Protein 7P07 (pdb70)

B-factor: mean 61.39, std 17.22, range [20.0, 149.67]

Nearest PDB structures (foldseek):
  7p07-assembly1_A  TM=1.000E+00  e=0.000E+00  Blastobotrys adeninivorans
  3wy2-assembly2_B  TM=8.893E-01  e=1.110E-54  Halomonas sp. H11
  3wy3-assembly1_A  TM=8.701E-01  e=4.976E-55  Halomonas sp. H11
  7voh-assembly2_B  TM=9.057E-01  e=7.526E-54  Qipengyuania seohaensis
  6lgd-assembly1_A  TM=8.605E-01  e=8.056E-51  Bombyx mori

Solvent-accessible surface area: 44231 Å² total; per-residue (Å²): 128,180,99,97,31,53,51,6,40,18,1,7,0,0,2,0,5,2,5,0,0,39,4,60,94,30,80,0,47,0,2,0,50,0,0,29,76,45,0,96,20,0,79,54,0,33,1,39,0,0,3,0,1,3,0,4,88,8,61,46,48,10,31,0,20,0,1,14,35,4,80,28,8,20,113,56,6,16,86,67,90,21,0,59,114,0,8,101,50,0,71,100,68,52,2,70,0,0,0,1,2,1,0,0,7,0,0,26,87,9,97,27,0,94,61,0,82,66,45,125,109,40,100,49,22,83,23,2,14,29,60,86,20,114,146,46,170,139,55,89,108,65,32,17,12,15,0,33,3,68,12,39,44,29,0,8,60,51,10,130,152,10,111,29,11,7,1,8,0,27,8,107,31,0,0,0,0,15,5,87,16,106,115,0,4,90,18,0,5,149,22,2,0,51,33,0,5,94,96,38,6,10,0,0,4,0,5,20,0,7,8,1,2,10,26,123,79,23,31,85,5,13,90,38,27,77,74,67,147,42,5,11,0,15,24,26,0,54,35,12,94,25,0,30,82,0,0,82,45,0,18,172,85,1,10,25,127,67,71,4,0,4,0,0,24,1,19,3,82,21,38,110,48,2,35,64,0,6,8,61,76,71,95,4,7,14,0,9,10,18,112,39,19,22,55,20,5,17,85,110,37,30,47,54,50,75,140,50,67,22,42,55,2,3,25,9,4,56,12,21,3,62,4,3,56,101,39,73,5,12,5,10,17,32,6,7,22,2,38,20,1,2,2,5,16,21,15,25,26,48,82,63,72,129,4,25,44,60,0,5,15,0,4,0,0,0,0,0,0,1,0,0,0,2,5,2,1,2,0,7,0,4,2,1,6,7,0,38,104,136,5,58,30,127,49,1,88,8,27,27,0,77,54,40,34,57,37,18,80,116,118,51,174,87,62,87,97,23,25,138,135,1,46,135,13,2,33,66,12,2,33,1,0,1,7,1,0,0,0,11,48,66,56,166,45,0,17,0,6,143,21,136,20,52,2,49,12,1,61,46,46,79,66,3,3,10,58,55,25,53,247,64,99,91,3,3,0,25,34,2,35,124,3,12,119,30,6,97,140,38,77,47,0,0,0,73,0,38,1,69,16,53,35,126,123,37,87,101,0,0,0,0,16,0,30,16,183,95,37,82,18,0,0,0,0,0,0,29,38,60,146,65,20,129,16,66,25,102,142,56,9,104,158,40,92,47,59,29,6,5,38,28,64,127,106,34,117,110,44,23,0,48,34,2,0,0,0,0,10,52,24,157,217,114,115,23,37,46,6,43,46,2,7,0,0,3,0,5,3,3,0,0,40,5,67,98,32,74,0,50,0,1,0,52,0,0,32,77,50,0,93,20,0,87,55,0,16,1,50,1,1,4,0,1,2,0,4,105,9,65,41,43,11,34,0,21,0,1,12,45,3,48,26,12,23,146,51,4,13,53,7,26,39,0,45,73,0,8,42,8,0,61,33,45,58,2,56,0,0,0,1,3,1,0,1,6,0,0,23,90,11,101,23,0,90,75,0,79,56,45,116,109,34,98,57,20,85,26,1,9,27,63,86,18,117,145,55,169,130,57,92,115,63,35,14,11,31,0,29,2,69,11,35,43,34,0,8,57,46,10,114,143,9,96,24,13,7,1,9,0,24,9,112,42,1,0,0,0,17,4,72,24,101,116,0,6,87,16,0,7,90,22,2,0,48,16,0,2,55,38,20,7,12,0,0,4,0,5,22,0,7,7,1,1,7,19,134,125,22,55,95,4,65,140,59,19,118,79,69,196,52,2,12,0,18,105,56,0,54,49,9,90,34,0,28,76,0,0,72,36,1,22,141,89,2,9,69,136,57,80,4,0,3,0,0,24,1,20,6,102,37,49,143,109,2,34,65,0,5,12,68,89,80,122,6,6,18,0,9,9,19,104,45,21,22,48,17,12,16,112,113,35,31,49,70,70,82,133,55,82,29,44,60,4,1,67,5,4,47,67,22,3,92,4,2,46,98,37,68,6,12,5,11,19,29,6,7,22,3,40,20,1,1,2,5,12,20,17,28,23,45,86,60,70,116,6,12,43,69,0,6,16,0,4,0,0,1,1,0,0,1,1,0,1,2,5,1,1,1,0,8,0,6,3,1,7,5,0,51,74,135,7,57,29,128,46,2,102,8,38,30,1,76,58,37,33,74,53,26,70,140,114,48,172,89,54,95,105,25,26,150,159,4,35,117,12,2,12,71,12,3,33,2,1,1,7,0,0,0,0,14,43,72,56,127,40,0,20,0,6,120,24,135,19,52,2,64,10,1,58,52,45,80,97,5,2,9,54,59,24,48,227,65,96,90,2,3,0,31,22,2,32,92,0,4,117,29,6,114,152,34,77,54,0,0,1,78,0,38,1,76,34,52,47,94,129,41,85,84,2,0,1,0,17,0,30,19,174,94,54,108,24,0,0,0,0,0,0,38,28,92,145,63,22,128,18,77,16,98,122,36,4,85,145,40,88,52,63,12,5,4,38,29,71,122,110,30,116,115,41,21,1,47,36,3,0,0,0,0,13,42,6,126,177

Foldseek 3Di:
DDADCCLQLLFEEEEAEQQFEFQPAFPQGHALVRCLVCLVVVVLLRGQEYEYEAFADAPCLQYRLAHQFLQFGHPSNHGSVSVLVSCVSCVVSNHAYAYAQRAQWHFCNRVLNVQLLVECPRPSVLQFDKAAWDADPVGDTDHPEQAAALLGDHQWDASPVHRITFGHNHDPRTTGTAVVDVVNLVVSLVRNAVSVVVSPHAYYAYEPLFQNAAEPSNYYADCPPPPDRHAHRCVRRGNHPCSLVSLQVSQVSGVVVHNHAYEYEAADQADVRRCCAFAPVNRGHAEYDHCQLVCQQADSRVLGGHDGFQLSNLVSLQRFLQCFPVGNGFYEDEQDDLQWFQNCLAQFPDPDLVRLLLSLLLVLLVQQQRAGHYYHYQQSLQRQHFADPPDDLVLLPRSSSVSQLVCQCVVVVPPVVSNVNSVVSCRHIGSSRSRAHHQAEQPDLNNSRPYHHPGHHRVCSNSGHNVNQPPDCSGSSVSSSVSSVVSSVPVLFRHRFRKAWDPSPDRQKTWIKGAGPVGWIKIKIWGSAQAKDFDACCVVAVDKDWDAKSVGPVPDDHRIAHGGIMTMITGD/DFPCVCQLLFEEEEDQQQFEFQDPFPQGGALVRVLVCLVVVVLLVGAEYEYEQFACAPCLQYRLQHQFLQFGNPSNHGSVSVLVSCVSQVVVNHAYAYAFRQQWHFCNHPLNVQLLVECPGPSVLQFAWAAFDADPVRDTDHPAQAAALLGDHQWDARPNHRTTTGHNHDPRTTGTAVVDVVNLVVSLPRRAPVVVVSPHQEYAYEPLFQSAAEPPNYYADPPPPPDRHDHRCVRRGNHPCSLVSQQVSLVSGVVVHNHAYEYEAADPAPVRRCCQFAPVNSGHQEYDHCQLLPQQHDSRNLGGHDGQQLSNQVSLQRFLQCFPVGNGFYEDEQDDLFWFQRCLAQFDDPDLVRLLLSLLLVLLVQQQRAGHYYHYQQSLQRQHFQDPPPDQVLQPRSSSCSQLVVQCVVVVNPVVSSVNSVVSCRHIGSSRSSQHAQAAQDDSNNRRPYHHPGHHRPCSNSTHNVVQVPPCSGSSVSSSVSSVVSVVPVQFRHRFRKDWPPSPPRQKTWIKTAGPVRWIKIKIWGSAQAKAFDACVVPAVDKDWDDKSVGPVPDDHGIAGHGIMTMITGHD

Secondary structure (DSSP, 8-state):
-----HHHHHPEEEEE-HHHH--SSSSSS--HHHHHTTHHHHHHHT-SEEEE---EE---SSTTSS-SEEEEE-TTT--HHHHHHHHHHHHHTT-EEEEEE--SB--TTSHHHHHHTT-TTSTTGGGB-EE--EE-TTS-EE-SS-BB-TTSSBSEEEEGGGTEEEE-SS-TTSPBB-TT-HHHHHHHIIIIIIHHHTTT--EEEETTTT-SS--TT-PPPP-SSTT-SSB--HHHHTT-TTHHHHHHHHHHHTGGGSS-EEEEE---SSHHHHHHHH-GGG-S-SEEE-STGGGSSEEGGGTEE----HHHHHHHHHHHHTTBTTBS---EE-S--TTS--HHHHHS--SSHHHHHHHHHHHHHHHHTSSSEEEEETTGGGT--PPPTTS-GGG---HHHHHHHHHHHHHTTS-HHHHHHHHHHHHHH-GGGGTS----SSSGGGGS-SS--SSPPPTTTTTS-HHHHHT-TTSHHHHHHHHHHHHHHTHHHHTSPEEEEESTT-SSEEEEEEE-SSS-EEEEEEE-SSS-EE--GGGT-SSEEEEEETT-GGG--TTEE-TT-EEEEEE-/----HHHHSPEEEEE-GGGS--SSSSSS--HHHHHTTHHHHHHTT-SEEEE---EE---TTTTSS-SEEEEE-GGG--HHHHHHHHHHHHHTT-EEEEEE--SB--TTSHHHHHHHH-TTSTTGGGB-EE--EE-TTS-EE-SS-BBPTTSSBSEEEETTTTEEEE-SS-TTSPBB-TT-HHHHHHHIIIIIIHHHTTT--EEEETTTT-S---TT-PPPP--STT-SSB--HHHHTT-TTHHHHHHHHHHHTGGGSS-EEEEE---SSHHHHHHHH-GGG-S-SEEE-STTTTTTEETTTTEE----HHHHHHHHHHHHTTTTTSS---EE-S--TTS--HHHHHS--SSHHHHHHHHHHHHHHHHTSSSEEEEETTGGGT--PPPTTS-GGG---HHHHHHHHHHHHTTTT-HHHHHHHHHHHHHH-GGGGTS----SSSGGGGS-SS--SSPPPTTTTTS-HHHHHT-TTSHHHHHHHHHHHHHHTHHHHTSPEEEEESTT-SSEEEEEEE-SSS-EEEEEEE-SSS-EE--GGGT-SEEEEEEETT-TTT--TTEE-TT-EEEEEEE-

Structure (mmCIF, N/CA/C/O backbone):
data_7P07
#
_entry.id   7P07
#
_cell.length_a   66.880
_cell.length_b   77.730
_cell.length_c   121.110
_cell.angle_alpha   90.000
_cell.angle_beta   92.900
_cell.angle_gamma   90.000
#
_symmetry.space_group_name_H-M   'P 1 21 1'
#
loop_
_entity.id
_entity.type
_entity.pdbx_description
1 polymer BaAG2
2 non-polymer alpha-D-glucopyranose
3 non-polymer 1-methylpyrrolidin-2-one
4 non-polymer 'CALCIUM ION'
5 water water
#
loop_
_atom_site.group_PDB
_atom_site.id
_atom_site.type_symbol
_atom_site.label_atom_id
_atom_site.label_alt_id
_atom_site.label_comp_id
_atom_site.label_asym_id
_atom_site.label_entity_id
_atom_site.label_seq_id
_atom_site.pdbx_PDB_ins_code
_atom_site.Cartn_x
_atom_site.Cartn_y
_atom_site.Cartn_z
_atom_site.occupancy
_atom_site.B_iso_or_equiv
_atom_site.auth_seq_id
_atom_site.auth_comp_id
_atom_site.auth_asym_id
_atom_site.auth_atom_id
_atom_site.pdbx_PDB_model_num
ATOM 1 N N . GLN A 1 10 ? 4.15700 2.94300 -22.41800 1.000 73.86676 10 GLN A N 1
ATOM 2 C CA . GLN A 1 10 ? 3.05200 2.98000 -21.42900 1.000 73.64126 10 GLN A CA 1
ATOM 3 C C . GLN A 1 10 ? 3.44800 2.23600 -20.14700 1.000 70.76272 10 GLN A C 1
ATOM 4 O O . GLN A 1 10 ? 3.34000 1.00700 -20.14400 1.000 72.45476 10 GLN A O 1
ATOM 11 N N . GLU A 1 11 ? 3.91600 2.94200 -19.11200 1.000 63.48818 11 GLU A N 1
ATOM 12 C CA . GLU A 1 11 ? 4.21200 2.36300 -17.77800 1.000 60.40855 11 GLU A CA 1
ATOM 13 C C . GLU A 1 11 ? 2.98500 2.67500 -16.93800 1.000 54.29880 11 GLU A C 1
ATOM 14 O O . GLU A 1 11 ? 2.58000 3.80700 -16.97400 1.000 54.47484 11 GLU A O 1
ATOM 26 N N . ARG A 1 12 ? 2.41100 1.72300 -16.22100 1.000 49.49082 12 ARG A N 1
ATOM 27 C CA . ARG A 1 12 ? 1.13000 1.97500 -15.52500 1.000 49.11028 12 ARG A CA 1
ATOM 28 C C . ARG A 1 12 ? 1.16200 1.62100 -14.04600 1.000 47.89354 12 ARG A C 1
ATOM 29 O O . ARG A 1 12 ? 2.08700 0.97800 -13.61300 1.000 46.12238 12 ARG A O 1
ATOM 50 N N . ASN A 1 13 ? 0.13900 2.06900 -13.33400 1.000 49.66552 13 ASN A N 1
ATOM 51 C CA . ASN A 1 13 ? -0.14000 1.71700 -11.93200 1.000 50.79403 13 ASN A CA 1
ATOM 52 C C . ASN A 1 13 ? -1.03000 0.48300 -12.04200 1.000 49.92101 13 ASN A C 1
ATOM 53 O O . ASN A 1 13 ? -2.17000 0.64600 -12.43600 1.000 47.71688 13 ASN A O 1
ATOM 64 N N . THR A 1 14 ? -0.49500 -0.71200 -11.83600 1.000 50.78827 14 THR A N 1
ATOM 65 C CA . THR A 1 14 ? -1.29100 -1.95600 -11.95300 1.000 48.38239 14 THR A CA 1
ATOM 66 C C . THR A 1 14 ? -1.56300 -2.62000 -10.60800 1.000 45.06626 14 THR A C 1
ATOM 67 O O . THR A 1 14 ? -2.56800 -3.30300 -10.52400 1.000 45.11642 14 THR A O 1
ATOM 78 N N . ALA A 1 15 ? -0.74200 -2.38700 -9.59500 1.000 39.61502 15 ALA A N 1
ATOM 79 C CA . ALA A 1 15 ? -0.86100 -3.02400 -8.27500 1.000 38.11410 15 ALA A CA 1
ATOM 80 C C . ALA A 1 15 ? -2.24700 -2.82400 -7.69600 1.000 39.00339 15 ALA A C 1
ATOM 81 O O . ALA A 1 15 ? -2.71000 -3.70000 -7.03500 1.000 37.47972 15 ALA A O 1
ATOM 88 N N . TRP A 1 16 ? -2.87100 -1.67800 -7.90400 1.000 44.28241 16 TRP A N 1
ATOM 89 C CA . TRP A 1 16 ? -4.19300 -1.41500 -7.29200 1.000 45.72086 16 TRP A CA 1
ATOM 90 C C . TRP A 1 16 ? -5.23900 -2.39300 -7.82400 1.000 43.45185 16 TRP A C 1
ATOM 91 O O . TRP A 1 16 ? -6.09100 -2.75400 -7.05500 1.000 42.58417 16 TRP A O 1
ATOM 112 N N . TRP A 1 17 ? -5.20800 -2.79300 -9.09100 1.000 42.44406 17 TRP A N 1
ATOM 113 C CA . TRP A 1 17 ? -6.22700 -3.74800 -9.60000 1.000 41.17871 17 TRP A CA 1
ATOM 114 C C . TRP A 1 17 ? -5.75400 -5.18200 -9.35400 1.000 39.22499 17 TRP A C 1
ATOM 115 O O . TRP A 1 17 ? -6.56900 -5.99500 -9.05200 1.000 39.18613 17 TRP A O 1
ATOM 136 N N . ARG A 1 18 ? -4.46000 -5.42400 -9.40200 1.000 39.06492 18 ARG A N 1
ATOM 137 C CA . ARG A 1 18 ? -3.88400 -6.75900 -9.16900 1.000 39.12302 18 ARG A CA 1
ATOM 138 C C . ARG A 1 18 ? -4.18700 -7.21300 -7.74500 1.000 38.44562 18 ARG A C 1
ATOM 139 O O . ARG A 1 18 ? -4.70100 -8.30700 -7.59000 1.000 38.99853 18 ARG A O 1
ATOM 160 N N . GLU A 1 19 ? -3.97800 -6.35600 -6.75700 1.000 37.75691 19 GLU A N 1
ATOM 161 C CA . GLU A 1 19 ? -4.12500 -6.71800 -5.33100 1.000 38.63365 19 GLU A CA 1
ATOM 162 C C . GLU A 1 19 ? -5.49700 -6.39400 -4.78900 1.000 36.84833 19 GLU A C 1
ATOM 163 O O . GLU A 1 19 ? -5.77700 -6.79300 -3.68200 1.000 36.56115 19 GLU A O 1
ATOM 175 N N . GLY A 1 20 ? -6.28000 -5.59300 -5.48900 1.000 38.68246 20 GLY A N 1
ATOM 176 C CA . GLY A 1 20 ? -7.57500 -5.12500 -4.98400 1.000 38.92108 20 GLY A CA 1
ATOM 177 C C . GLY A 1 20 ? -8.64500 -6.19700 -4.88300 1.000 37.22967 20 GLY A C 1
ATOM 178 O O . GLY A 1 20 ? -8.60800 -7.11800 -5.64900 1.000 36.95840 20 GLY A O 1
ATOM 182 N N . THR A 1 21 ? -9.58400 -6.03200 -3.96000 1.000 38.46650 21 THR A N 1
ATOM 183 C CA . THR A 1 21 ? -10.75500 -6.89700 -3.75500 1.000 39.60298 21 THR A CA 1
ATOM 184 C C . THR A 1 21 ? -11.96000 -6.20500 -4.39900 1.000 40.25990 21 THR A C 1
ATOM 185 O O . THR A 1 21 ? -12.27600 -5.10300 -3.94800 1.000 39.82390 21 THR A O 1
ATOM 196 N N . VAL A 1 22 ? -12.60400 -6.79900 -5.40100 1.000 37.99154 22 VAL A N 1
ATOM 197 C CA . VAL A 1 22 ? -13.77000 -6.19300 -6.09800 1.000 38.63182 22 VAL A CA 1
ATOM 198 C C . VAL A 1 22 ? -15.06400 -6.63000 -5.41700 1.000 37.67566 22 VAL A C 1
ATOM 199 O O . VAL A 1 22 ? -15.17100 -7.77200 -5.11900 1.000 37.65687 22 VAL A O 1
ATOM 212 N N . TYR A 1 23 ? -15.99800 -5.73500 -5.16600 1.000 39.29926 23 TYR A N 1
ATOM 213 C CA . TYR A 1 23 ? -17.32100 -6.06700 -4.61200 1.000 39.54486 23 TYR A CA 1
ATOM 214 C C . TYR A 1 23 ? -18.34500 -5.73900 -5.70600 1.000 39.79601 23 TYR A C 1
ATOM 215 O O . TYR A 1 23 ? -18.39000 -4.58500 -6.11100 1.000 39.54757 23 TYR A O 1
ATOM 233 N N . GLN A 1 24 ? -19.10200 -6.71300 -6.21400 1.000 41.57149 24 GLN A N 1
ATOM 234 C CA . GLN A 1 24 ? -20.05300 -6.44500 -7.31400 1.000 41.95331 24 GLN A CA 1
ATOM 235 C C . GLN A 1 24 ? -21.39800 -6.03700 -6.72200 1.000 42.24502 24 GLN A C 1
ATOM 236 O O . GLN A 1 24 ? -21.87900 -6.75200 -5.86600 1.000 42.70402 24 GLN A O 1
ATOM 250 N N . VAL A 1 25 ? -21.95400 -4.90300 -7.13300 1.000 42.09118 25 VAL A N 1
ATOM 251 C CA . VAL A 1 25 ? -23.26400 -4.41700 -6.64800 1.000 42.61129 25 VAL A CA 1
ATOM 252 C C . VAL A 1 25 ? -24.26400 -4.62600 -7.78000 1.000 43.76205 25 VAL A C 1
ATOM 253 O O . VAL A 1 25 ? -23.93400 -4.34300 -8.90000 1.000 43.03357 25 VAL A O 1
ATOM 266 N N . TYR A 1 26 ? -25.45000 -5.09800 -7.46800 1.000 46.13939 26 TYR A N 1
ATOM 267 C CA . TYR A 1 26 ? -26.54500 -5.35300 -8.41500 1.000 46.50536 26 TYR A CA 1
ATOM 268 C C . TYR A 1 26 ? -27.56100 -4.25900 -8.10100 1.000 47.95862 26 TYR A C 1
ATOM 269 O O . TYR A 1 26 ? -28.29000 -4.45200 -7.14400 1.000 48.68680 26 TYR A O 1
ATOM 287 N N . PRO A 1 27 ? -27.61000 -3.14200 -8.85200 1.000 46.91437 27 PRO A N 1
ATOM 288 C CA . PRO A 1 27 ? -28.41500 -1.98200 -8.48200 1.000 48.60044 27 PRO A CA 1
ATOM 289 C C . PRO A 1 27 ? -29.84400 -2.26000 -8.02900 1.000 50.07303 27 PRO A C 1
ATOM 290 O O . PRO A 1 27 ? -30.22700 -1.75500 -7.04000 1.000 50.02590 27 PRO A O 1
ATOM 301 N N . SER A 1 28 ? -30.55300 -3.12100 -8.73500 1.000 49.97792 28 SER A N 1
ATOM 302 C CA . SER A 1 28 ? -31.96400 -3.43700 -8.45000 1.000 51.09789 28 SER A CA 1
ATOM 303 C C . SER A 1 28 ? -32.12100 -4.16800 -7.12600 1.000 48.32643 28 SER A C 1
ATOM 304 O O . SER A 1 28 ? -33.16300 -4.02200 -6.55100 1.000 49.88616 28 SER A O 1
ATOM 312 N N . SER A 1 29 ? -31.12000 -4.87400 -6.62600 1.000 46.55842 29 SER A N 1
ATOM 313 C CA . SER A 1 29 ? -31.30100 -5.71300 -5.42000 1.000 45.86527 29 SER A CA 1
ATOM 314 C C . SER A 1 29 ? -30.41200 -5.32600 -4.23900 1.000 46.54663 29 SER A C 1
ATOM 315 O O . SER A 1 29 ? -30.49400 -6.01500 -3.23600 1.000 47.92005 29 SER A O 1
ATOM 323 N N . PHE A 1 30 ? -29.59500 -4.28600 -4.32400 1.000 46.93792 30 PHE A N 1
ATOM 324 C CA . PHE A 1 30 ? -28.71000 -3.92500 -3.19400 1.000 46.74967 30 PHE A CA 1
ATOM 325 C C . PHE A 1 30 ? -29.48900 -3.19100 -2.10400 1.000 48.82546 30 PHE A C 1
ATOM 326 O O . PHE A 1 30 ? -29.62100 -3.74300 -1.03800 1.000 50.11806 30 PHE A O 1
ATOM 343 N N . LYS A 1 31 ? -30.01200 -1.99900 -2.35700 1.000 48.79377 31 LYS A N 1
ATOM 344 C CA . LYS A 1 31 ? -30.70300 -1.21800 -1.30500 1.000 50.04414 31 LYS A CA 1
ATOM 345 C C . LYS A 1 31 ? -31.69900 -0.21900 -1.91400 1.000 52.76142 31 LYS A C 1
ATOM 346 O O . LYS A 1 31 ? -31.27600 0.55100 -2.76700 1.000 52.49586 31 LYS A O 1
ATOM 365 N N . ASP A 1 32 ? -32.95800 -0.22400 -1.46700 1.000 54.42663 32 ASP A N 1
ATOM 366 C CA . ASP A 1 32 ? -34.04200 0.68800 -1.89800 1.000 55.56236 32 ASP A CA 1
ATOM 367 C C . ASP A 1 32 ? -34.11600 1.80200 -0.85000 1.000 57.17592 32 ASP A C 1
ATOM 368 O O . ASP A 1 32 ? -34.26900 1.48500 0.30800 1.000 55.56116 32 ASP A O 1
ATOM 377 N N . SER A 1 33 ? -34.04800 3.06400 -1.24300 1.000 61.67857 33 SER A N 1
ATOM 378 C CA . SER A 1 33 ? -34.06900 4.22200 -0.32000 1.000 63.47884 33 SER A CA 1
ATOM 379 C C . SER A 1 33 ? -35.42400 4.93800 -0.31800 1.000 63.97700 33 SER A C 1
ATOM 380 O O . SER A 1 33 ? -35.52700 5.88300 0.45400 1.000 65.34970 33 SER A O 1
ATOM 388 N N . ASN A 1 34 ? -36.42600 4.50400 -1.08900 1.000 60.37601 34 ASN A N 1
ATOM 389 C CA . ASN A 1 34 ? -37.72900 5.21900 -1.16100 1.000 61.11008 34 ASN A CA 1
ATOM 390 C C . ASN A 1 34 ? -38.94300 4.29700 -1.28900 1.000 61.54675 34 ASN A C 1
ATOM 391 O O . ASN A 1 34 ? -39.88300 4.69200 -1.94400 1.000 61.05964 34 ASN A O 1
ATOM 402 N N . GLY A 1 35 ? -38.90000 3.10100 -0.71200 1.000 63.95278 35 GLY A N 1
ATOM 403 C CA . GLY A 1 35 ? -40.00600 2.13000 -0.60600 1.000 63.99413 35 GLY A CA 1
ATOM 404 C C . GLY A 1 35 ? -40.76900 1.78100 -1.87100 1.000 63.36395 35 GLY A C 1
ATOM 405 O O . GLY A 1 35 ? -41.88700 1.32000 -1.71800 1.000 63.95101 35 GLY A O 1
ATOM 409 N N . ASP A 1 36 ? -40.20900 1.91500 -3.06700 1.000 61.39111 36 ASP A N 1
ATOM 410 C CA . ASP A 1 36 ? -40.91600 1.48500 -4.30000 1.000 59.26848 36 ASP A CA 1
ATOM 411 C C . ASP A 1 36 ? -40.56900 0.02100 -4.62700 1.000 59.09081 36 ASP A C 1
ATOM 412 O O . ASP A 1 36 ? -40.99900 -0.44300 -5.67100 1.000 58.61933 36 ASP A O 1
ATOM 421 N N . GLY A 1 37 ? -39.71300 -0.64300 -3.83800 1.000 59.57966 37 GLY A N 1
ATOM 422 C CA . GLY A 1 37 ? -39.35200 -2.06700 -3.96900 1.000 58.96744 37 GLY A CA 1
ATOM 423 C C . GLY A 1 37 ? -38.16400 -2.30100 -4.87400 1.000 56.56992 37 GLY A C 1
ATOM 424 O O . GLY A 1 37 ? -37.74300 -3.43100 -4.97600 1.000 56.11072 37 GLY A O 1
ATOM 428 N N . ILE A 1 38 ? -37.61000 -1.26000 -5.47300 1.000 55.91416 38 ILE A N 1
ATOM 429 C CA . ILE A 1 38 ? -36.48300 -1.35600 -6.42500 1.000 55.20404 38 ILE A CA 1
ATOM 430 C C . ILE A 1 38 ? -35.25000 -0.77800 -5.75700 1.000 54.10915 38 ILE A C 1
ATOM 431 O O . ILE A 1 38 ? -35.36100 0.26900 -5.20500 1.000 54.15551 38 ILE A O 1
ATOM 447 N N . GLY A 1 39 ? -34.08000 -1.34900 -5.96300 1.000 50.71245 39 GLY A N 1
ATOM 448 C CA . GLY A 1 39 ? -32.85600 -0.79900 -5.37800 1.000 51.25019 39 GLY A CA 1
ATOM 449 C C . GLY A 1 39 ? -32.44700 0.44000 -6.13200 1.000 50.54728 39 GLY A C 1
ATOM 450 O O . GLY A 1 39 ? -32.78900 0.54400 -7.29500 1.000 50.06252 39 GLY A O 1
ATOM 454 N N . ASP A 1 40 ? -31.67600 1.33300 -5.53200 1.000 51.50414 40 ASP A N 1
ATOM 455 C CA . ASP A 1 40 ? -31.33300 2.57800 -6.25200 1.000 52.36589 40 ASP A CA 1
ATOM 456 C C . ASP A 1 40 ? -29.97800 3.12600 -5.82400 1.000 52.52406 40 ASP A C 1
ATOM 457 O O . ASP A 1 40 ? -29.46100 2.68400 -4.81100 1.000 52.83734 40 ASP A O 1
ATOM 466 N N . ILE A 1 41 ? -29.46200 4.08100 -6.59100 1.000 51.11237 41 ILE A N 1
ATOM 467 C CA . ILE A 1 41 ? -28.12700 4.68900 -6.38200 1.000 51.96033 41 ILE A CA 1
ATOM 468 C C . ILE A 1 41 ? -28.04500 5.37000 -5.01800 1.000 52.68029 41 ILE A C 1
ATOM 469 O O . ILE A 1 41 ? -27.03100 5.19800 -4.38000 1.000 52.29295 41 ILE A O 1
ATOM 485 N N . PRO A 1 42 ? -29.04600 6.10100 -4.49100 1.000 53.45049 42 PRO A N 1
ATOM 486 C CA . PRO A 1 42 ? -28.94100 6.64600 -3.14700 1.000 54.14416 42 PRO A CA 1
ATOM 487 C C . PRO A 1 42 ? -28.78400 5.53000 -2.10600 1.000 53.86981 42 PRO A C 1
ATOM 488 O O . PRO A 1 42 ? -28.12900 5.74300 -1.14200 1.000 50.91607 42 PRO A O 1
ATOM 499 N N . GLY A 1 43 ? -29.46700 4.40700 -2.29200 1.000 55.80860 43 GLY A N 1
ATOM 500 C CA . GLY A 1 43 ? -29.30200 3.23600 -1.42200 1.000 56.18809 43 GLY A CA 1
ATOM 501 C C . GLY A 1 43 ? -27.85800 2.77700 -1.45200 1.000 53.37154 43 GLY A C 1
ATOM 502 O O . GLY A 1 43 ? -27.31300 2.54200 -0.40600 1.000 54.39701 43 GLY A O 1
ATOM 506 N N . ILE A 1 44 ? -27.25200 2.68400 -2.62600 1.000 50.65250 44 ILE A N 1
ATOM 507 C CA . ILE A 1 44 ? -25.84400 2.23600 -2.77300 1.000 48.92685 44 ILE A CA 1
ATOM 508 C C . ILE A 1 44 ? -24.96800 3.20800 -1.99200 1.000 49.93423 44 ILE A C 1
ATOM 509 O O . ILE A 1 44 ? -24.23500 2.74800 -1.11600 1.000 50.94922 44 ILE A O 1
ATOM 525 N N . ILE A 1 45 ? -25.13700 4.51300 -2.21900 1.000 48.51080 45 ILE A N 1
ATOM 526 C CA . ILE A 1 45 ? -24.36900 5.61400 -1.56600 1.000 49.20152 45 ILE A CA 1
ATOM 527 C C . ILE A 1 45 ? -24.45700 5.49100 -0.04500 1.000 49.50743 45 ILE A C 1
ATOM 528 O O . ILE A 1 45 ? -23.42900 5.46000 0.57300 1.000 48.69781 45 ILE A O 1
ATOM 544 N N . SER A 1 46 ? -25.62400 5.14000 0.49700 1.000 51.19391 46 SER A N 1
ATOM 545 C CA . SER A 1 46 ? -25.91400 4.94400 1.94100 1.000 51.92332 46 SER A CA 1
ATOM 546 C C . SER A 1 46 ? -25.30000 3.66600 2.53100 1.000 49.52917 46 SER A C 1
ATOM 547 O O . SER A 1 46 ? -25.32900 3.52000 3.73000 1.000 49.57596 46 SER A O 1
ATOM 555 N N . LYS A 1 47 ? -24.81700 2.75800 1.70700 1.000 48.11711 47 LYS A N 1
ATOM 556 C CA . LYS A 1 47 ? -24.21200 1.50000 2.11100 1.000 48.02257 47 LYS A CA 1
ATOM 557 C C . LYS A 1 47 ? -22.74500 1.43400 1.72500 1.000 44.38643 47 LYS A C 1
ATOM 558 O O . LYS A 1 47 ? -22.13900 0.37100 1.82400 1.000 44.27120 47 LYS A O 1
ATOM 577 N N . LEU A 1 48 ? -22.17800 2.51800 1.21700 1.000 44.63602 48 LEU A N 1
ATOM 578 C CA . LEU A 1 48 ? -20.78700 2.45500 0.79300 1.000 45.53992 48 LEU A CA 1
ATOM 579 C C . LEU A 1 48 ? -19.85500 2.21800 1.98300 1.000 45.67273 48 LEU A C 1
ATOM 580 O O . LEU A 1 48 ? -18.88400 1.47000 1.85900 1.000 44.70734 48 LEU A O 1
ATOM 596 N N . ASP A 1 49 ? -20.14400 2.82300 3.14700 1.000 47.45983 49 ASP A N 1
ATOM 597 C CA . ASP A 1 49 ? -19.34700 2.52500 4.34900 1.000 50.29932 49 ASP A CA 1
ATOM 598 C C . ASP A 1 49 ? -19.34700 1.02400 4.65300 1.000 49.28238 49 ASP A C 1
ATOM 599 O O . ASP A 1 49 ? -18.31500 0.46300 5.06100 1.000 46.47319 49 ASP A O 1
ATOM 608 N N . TYR A 1 50 ? -20.49700 0.37900 4.47500 1.000 48.72077 50 TYR A N 1
ATOM 609 C CA . TYR A 1 50 ? -20.62200 -1.07800 4.69300 1.000 47.65622 50 TYR A CA 1
ATOM 610 C C . TYR A 1 50 ? -19.75900 -1.79900 3.66900 1.000 46.28552 50 TYR A C 1
ATOM 611 O O . TYR A 1 50 ? -19.04300 -2.67000 4.03000 1.000 46.20324 50 TYR A O 1
ATOM 629 N N . ILE A 1 51 ? -19.78900 -1.42300 2.42100 1.000 43.49751 51 ILE A N 1
ATOM 630 C CA . ILE A 1 51 ? -18.96000 -2.08200 1.41100 1.000 43.01518 51 ILE A CA 1
ATOM 631 C C . ILE A 1 51 ? -17.47400 -1.95800 1.77300 1.000 41.07992 51 ILE A C 1
ATOM 632 O O . ILE A 1 51 ? -16.73800 -2.94600 1.75500 1.000 40.21262 51 ILE A O 1
ATOM 648 N N . LYS A 1 52 ? -17.03800 -0.75700 2.13200 1.000 43.89749 52 LYS A N 1
ATOM 649 C CA . LYS A 1 52 ? -15.63700 -0.48700 2.52000 1.000 45.43480 52 LYS A CA 1
ATOM 650 C C . LYS A 1 52 ? -15.26200 -1.41200 3.67200 1.000 43.78540 52 LYS A C 1
ATOM 651 O O . LYS A 1 52 ? -14.21100 -1.98800 3.61400 1.000 42.41482 52 LYS A O 1
ATOM 670 N N . SER A 1 53 ? -16.12900 -1.54100 4.66400 1.000 44.79043 53 SER A N 1
ATOM 671 C CA . SER A 1 53 ? -15.83000 -2.33500 5.85300 1.000 43.59743 53 SER A CA 1
ATOM 672 C C . SER A 1 53 ? -15.67800 -3.83100 5.58100 1.000 42.41138 53 SER A C 1
ATOM 673 O O . SER A 1 53 ? -15.12200 -4.54700 6.43600 1.000 40.34486 53 SER A O 1
ATOM 681 N N . VAL A 1 54 ? -16.14500 -4.31400 4.44600 1.000 41.61308 54 VAL A N 1
ATOM 682 C CA . VAL A 1 54 ? -15.97700 -5.74600 4.10800 1.000 40.41941 54 VAL A CA 1
ATOM 683 C C . VAL A 1 54 ? -14.50600 -5.97900 3.78000 1.000 39.43165 54 VAL A C 1
ATOM 684 O O . VAL A 1 54 ? -14.04300 -7.03800 4.05600 1.000 40.79497 54 VAL A O 1
ATOM 697 N N . GLY A 1 55 ? -13.78600 -4.97300 3.30900 1.000 39.81959 55 GLY A N 1
ATOM 698 C CA . GLY A 1 55 ? -12.45400 -5.16700 2.78000 1.000 38.47949 55 GLY A CA 1
ATOM 699 C C . GLY A 1 55 ? -12.27300 -4.72300 1.34300 1.000 39.87212 55 GLY A C 1
ATOM 700 O O . GLY A 1 55 ? -11.20300 -4.86500 0.75000 1.000 40.15296 55 GLY A O 1
ATOM 704 N N . THR A 1 56 ? -13.32600 -4.12400 0.79400 1.000 41.81403 56 THR A N 1
ATOM 705 C CA . THR A 1 56 ? -13.37800 -3.79800 -0.62300 1.000 42.62400 56 THR A CA 1
ATOM 706 C C . THR A 1 56 ? -12.44700 -2.66100 -1.01600 1.000 43.34963 56 THR A C 1
ATOM 707 O O . THR A 1 56 ? -12.44000 -1.60100 -0.38700 1.000 42.87073 56 THR A O 1
ATOM 718 N N . ASP A 1 57 ? -11.70100 -2.81900 -2.11200 1.000 43.79884 57 ASP A N 1
ATOM 719 C CA . ASP A 1 57 ? -11.01400 -1.70600 -2.76900 1.000 44.29653 57 ASP A CA 1
ATOM 720 C C . ASP A 1 57 ? -11.85000 -1.16200 -3.95400 1.000 43.53219 57 ASP A C 1
ATOM 721 O O . ASP A 1 57 ? -11.73500 0.02000 -4.21600 1.000 41.89603 57 ASP A O 1
ATOM 730 N N . ILE A 1 58 ? -12.43000 -2.03800 -4.77300 1.000 41.96966 58 ILE A N 1
ATOM 731 C CA . ILE A 1 58 ? -13.07300 -1.66000 -6.06100 1.000 40.43394 58 ILE A CA 1
ATOM 732 C C . ILE A 1 58 ? -14.54200 -2.06300 -6.08400 1.000 40.27673 58 ILE A C 1
ATOM 733 O O . ILE A 1 58 ? -14.82100 -3.18500 -5.72600 1.000 39.92495 58 ILE A O 1
ATOM 749 N N . VAL A 1 59 ? -15.44600 -1.18900 -6.51800 1.000 42.27320 59 VAL A N 1
ATOM 750 C CA . VAL A 1 59 ? -16.89000 -1.51500 -6.59500 1.000 42.96245 59 VAL A CA 1
ATOM 751 C C . VAL A 1 59 ? -17.22900 -1.77600 -8.05900 1.000 43.55519 59 VAL A C 1
ATOM 752 O O . VAL A 1 59 ? -16.88000 -0.93500 -8.87100 1.000 43.03439 59 VAL A O 1
ATOM 765 N N . TRP A 1 60 ? -17.82400 -2.91600 -8.39800 1.000 41.42275 60 TRP A N 1
ATOM 766 C CA . TRP A 1 60 ? -18.24100 -3.19300 -9.78600 1.000 43.23955 60 TRP A CA 1
ATOM 767 C C . TRP A 1 60 ? -19.74800 -3.00300 -9.82800 1.000 43.42339 60 TRP A C 1
ATOM 768 O O . TRP A 1 60 ? -20.41400 -3.83900 -9.26900 1.000 43.79556 60 TRP A O 1
ATOM 789 N N . LEU A 1 61 ? -20.23600 -1.88200 -10.36000 1.000 43.29157 61 LEU A N 1
ATOM 790 C CA . LEU A 1 61 ? -21.67600 -1.60500 -10.48400 1.000 43.47532 61 LEU A CA 1
ATOM 791 C C . LEU A 1 61 ? -22.19800 -2.32500 -11.72700 1.000 43.02354 61 LEU A C 1
ATOM 792 O O . LEU A 1 61 ? -21.63100 -2.12800 -12.78100 1.000 42.71475 61 LEU A O 1
ATOM 808 N N . SER A 1 62 ? -23.27900 -3.09400 -11.61700 1.000 42.85894 62 SER A N 1
ATOM 809 C CA . SER A 1 62 ? -23.90600 -3.76700 -12.77800 1.000 42.25500 62 SER A CA 1
ATOM 810 C C . SER A 1 62 ? -24.69900 -2.71400 -13.57000 1.000 43.63030 62 SER A C 1
ATOM 811 O O . SER A 1 62 ? -25.04400 -1.69300 -12.98400 1.000 43.38983 62 SER A O 1
ATOM 819 N N . PRO A 1 63 ? -25.07500 -2.96800 -14.84100 1.000 45.47337 63 PRO A N 1
ATOM 820 C CA . PRO A 1 63 ? -25.74600 -2.00800 -15.71000 1.000 47.65837 63 PRO A CA 1
ATOM 821 C C . PRO A 1 63 ? -26.84000 -1.16400 -15.06300 1.000 47.03831 63 PRO A C 1
ATOM 822 O O . PRO A 1 63 ? -27.74000 -1.70100 -14.52100 1.000 47.52830 63 PRO A O 1
ATOM 833 N N . HIS A 1 64 ? -26.64200 0.13100 -15.04200 1.000 46.96023 64 HIS A N 1
ATOM 834 C CA . HIS A 1 64 ? -27.54600 1.10500 -14.40300 1.000 48.10673 64 HIS A CA 1
ATOM 835 C C . HIS A 1 64 ? -28.10100 2.11100 -15.42300 1.000 49.08272 64 HIS A C 1
ATOM 836 O O . HIS A 1 64 ? -28.90400 2.93600 -15.02300 1.000 48.87011 64 HIS A O 1
ATOM 850 N N . TYR A 1 65 ? -27.74600 1.99100 -16.70100 1.000 52.08536 65 TYR A N 1
ATOM 851 C CA . TYR A 1 65 ? -28.11100 2.92100 -17.79000 1.000 51.56450 65 TYR A CA 1
ATOM 852 C C . TYR A 1 65 ? -29.56300 2.72100 -18.22100 1.000 50.29421 65 TYR A C 1
ATOM 853 O O . TYR A 1 65 ? -30.16100 1.72000 -17.85800 1.000 48.05674 65 TYR A O 1
ATOM 871 N N . LYS A 1 66 ? -30.09900 3.69800 -18.95700 1.000 49.61577 66 LYS A N 1
ATOM 872 C CA . LYS A 1 66 ? -31.48300 3.68800 -19.48500 1.000 49.94662 66 LYS A CA 1
ATOM 873 C C . LYS A 1 66 ? -31.69600 2.36300 -20.20500 1.000 49.20250 66 LYS A C 1
ATOM 874 O O . LYS A 1 66 ? -30.93400 2.07400 -21.10300 1.000 48.95530 66 LYS A O 1
ATOM 893 N N . SER A 1 67 ? -32.73400 1.61500 -19.86100 1.000 49.25756 67 SER A N 1
ATOM 894 C CA . SER A 1 67 ? -32.94600 0.27100 -20.42200 1.000 50.00605 67 SER A CA 1
ATOM 895 C C . SER A 1 67 ? -34.39500 -0.17700 -20.23300 1.000 50.69888 67 SER A C 1
ATOM 896 O O . SER A 1 67 ? -34.89900 0.04300 -19.16100 1.000 50.91179 67 SER A O 1
ATOM 904 N N . PRO A 1 68 ? -35.07700 -0.88500 -21.16600 1.000 51.26442 68 PRO A N 1
ATOM 905 C CA . PRO A 1 68 ? -36.40600 -1.41600 -20.88100 1.000 51.37749 68 PRO A CA 1
ATOM 906 C C . PRO A 1 68 ? -36.46700 -2.57200 -19.86800 1.000 51.88212 68 PRO A C 1
ATOM 907 O O . PRO A 1 68 ? -37.54600 -2.97300 -19.60300 1.000 52.24149 68 PRO A O 1
ATOM 918 N N . GLN A 1 69 ? -35.32400 -3.12400 -19.43800 1.000 51.78384 69 GLN A N 1
ATOM 919 C CA . GLN A 1 69 ? -35.15300 -4.13600 -18.36200 1.000 52.10864 69 GLN A CA 1
ATOM 920 C C . GLN A 1 69 ? -35.69100 -5.49400 -18.81500 1.000 51.57656 69 GLN A C 1
ATOM 921 O O . GLN A 1 69 ? -36.25500 -6.19900 -18.00100 1.000 51.41775 69 GLN A O 1
ATOM 935 N N . VAL A 1 70 ? -35.51700 -5.82600 -20.08400 1.000 49.21073 70 VAL A N 1
ATOM 936 C CA . VAL A 1 70 ? -35.89000 -7.15500 -20.63100 1.000 47.72315 70 VAL A CA 1
ATOM 937 C C . VAL A 1 70 ? -34.88200 -8.14700 -20.04400 1.000 46.37455 70 VAL A C 1
ATOM 938 O O . VAL A 1 70 ? -35.29100 -9.16000 -19.52000 1.000 45.87727 70 VAL A O 1
ATOM 951 N N . ASP A 1 71 ? -33.61000 -7.75600 -20.05400 1.000 48.14173 71 ASP A N 1
ATOM 952 C CA . ASP A 1 71 ? -32.43500 -8.48700 -19.52200 1.000 44.74954 71 ASP A CA 1
ATOM 953 C C . ASP A 1 71 ? -31.82000 -7.65400 -18.39000 1.000 45.61632 71 ASP A C 1
ATOM 954 O O . ASP A 1 71 ? -30.61300 -7.60500 -18.28300 1.000 44.18420 71 ASP A O 1
ATOM 963 N N . MET A 1 72 ? -32.66500 -7.01900 -17.59200 1.000 46.28288 72 MET A N 1
ATOM 964 C CA . MET A 1 72 ? -32.32100 -6.22000 -16.40100 1.000 46.63960 72 MET A CA 1
ATOM 965 C C . MET A 1 72 ? -31.03000 -5.40900 -16.54200 1.000 47.08906 72 MET A C 1
ATOM 966 O O . MET A 1 72 ? -30.11900 -5.62700 -15.75700 1.000 44.34400 72 MET A O 1
ATOM 980 N N . GLY A 1 73 ? -30.96800 -4.51300 -17.52000 1.000 48.59753 73 GLY A N 1
ATOM 981 C CA . GLY A 1 73 ? -29.86000 -3.56500 -17.69100 1.000 47.41964 73 GLY A CA 1
ATOM 982 C C . GLY A 1 73 ? -28.92200 -3.92200 -18.80100 1.000 46.57061 73 GLY A C 1
ATOM 983 O O . GLY A 1 73 ? -28.31100 -3.03000 -19.33400 1.000 46.06234 73 GLY A O 1
ATOM 987 N N . TYR A 1 74 ? -28.86900 -5.18000 -19.21000 1.000 46.44693 74 TYR A N 1
ATOM 988 C CA . TYR A 1 74 ? -27.94700 -5.63700 -20.27700 1.000 46.79022 74 TYR A CA 1
ATOM 989 C C . TYR A 1 74 ? -28.53200 -5.37400 -21.67700 1.000 47.67378 74 TYR A C 1
ATOM 990 O O . TYR A 1 74 ? -27.88300 -5.74500 -22.65100 1.000 47.99425 74 TYR A O 1
ATOM 1008 N N . ASP A 1 75 ? -29.73000 -4.79900 -21.77700 1.000 45.26825 75 ASP A N 1
ATOM 1009 C CA . ASP A 1 75 ? -30.35500 -4.32900 -23.03500 1.000 48.05931 75 ASP A CA 1
ATOM 1010 C C . ASP A 1 75 ? -30.39500 -2.81300 -22.89400 1.000 47.96213 75 ASP A C 1
ATOM 1011 O O . ASP A 1 75 ? -31.34800 -2.34800 -22.36000 1.000 47.02226 75 ASP A O 1
ATOM 1020 N N . ILE A 1 76 ? -29.40400 -2.08100 -23.37400 1.000 50.24825 76 ILE A N 1
ATOM 1021 C CA . ILE A 1 76 ? -29.30600 -0.61600 -23.10900 1.000 53.86178 76 ILE A CA 1
ATOM 1022 C C . ILE A 1 76 ? -29.99600 0.22300 -24.19900 1.000 53.76867 76 ILE A C 1
ATOM 1023 O O . ILE A 1 76 ? -29.62700 0.04600 -25.33600 1.000 54.01480 76 ILE A O 1
ATOM 1039 N N . SER A 1 77 ? -30.90000 1.14700 -23.84600 1.000 53.18964 77 SER A N 1
ATOM 1040 C CA . SER A 1 77 ? -31.61800 2.03800 -24.79500 1.000 55.19637 77 SER A CA 1
ATOM 1041 C C . SER A 1 77 ? -30.92600 3.39500 -24.92600 1.000 55.37499 77 SER A C 1
ATOM 1042 O O . SER A 1 77 ? -31.24900 4.08400 -25.86900 1.000 57.59757 77 SER A O 1
ATOM 1050 N N . ASP A 1 78 ? -29.90500 3.70900 -24.12300 1.000 53.87210 78 ASP A N 1
ATOM 1051 C CA . ASP A 1 78 ? -29.07300 4.93600 -24.19300 1.000 52.75793 78 ASP A CA 1
ATOM 1052 C C . ASP A 1 78 ? -27.88000 4.80400 -23.24600 1.000 50.84951 78 ASP A C 1
ATOM 1053 O O . ASP A 1 78 ? -28.11700 4.76000 -22.06700 1.000 50.42435 78 ASP A O 1
ATOM 1062 N N . TYR A 1 79 ? -26.65500 4.77500 -23.75100 1.000 50.77057 79 TYR A N 1
ATOM 1063 C CA . TYR A 1 79 ? -25.42000 4.68500 -22.94600 1.000 50.31614 79 TYR A CA 1
ATOM 1064 C C . TYR A 1 79 ? -25.23400 5.92900 -22.07800 1.000 50.42052 79 TYR A C 1
ATOM 1065 O O . TYR A 1 79 ? -24.78300 5.74900 -20.98600 1.000 49.67928 79 TYR A O 1
ATOM 1083 N N . LYS A 1 80 ? -25.69400 7.10200 -22.50900 1.000 51.83745 80 LYS A N 1
ATOM 1084 C CA . LYS A 1 80 ? -25.44200 8.39000 -21.82200 1.000 52.74447 80 LYS A CA 1
ATOM 1085 C C . LYS A 1 80 ? -26.51600 8.76200 -20.80800 1.000 53.02735 80 LYS A C 1
ATOM 1086 O O . LYS A 1 80 ? -26.38600 9.81400 -20.23000 1.000 53.79039 80 LYS A O 1
ATOM 1105 N N . ALA A 1 81 ? -27.49700 7.92000 -20.53300 1.000 52.47440 81 ALA A N 1
ATOM 1106 C CA . ALA A 1 81 ? -28.55900 8.23800 -19.55400 1.000 52.81522 81 ALA A CA 1
ATOM 1107 C C . ALA A 1 81 ? -28.64300 7.13700 -18.50400 1.000 52.11627 81 ALA A C 1
ATOM 1108 O O . ALA A 1 81 ? -28.15200 6.06700 -18.77200 1.000 50.37564 81 ALA A O 1
ATOM 1115 N N . ILE A 1 82 ? -29.31000 7.40600 -17.38600 1.000 54.33375 82 ILE A N 1
ATOM 1116 C CA . ILE A 1 82 ? -29.44300 6.48200 -16.23200 1.000 53.41417 82 ILE A CA 1
ATOM 1117 C C . ILE A 1 82 ? -30.88400 5.99100 -16.10300 1.000 52.81625 82 ILE A C 1
ATOM 1118 O O . ILE A 1 82 ? -31.77500 6.78600 -16.28700 1.000 55.16754 82 ILE A O 1
ATOM 1134 N N . HIS A 1 83 ? -31.06700 4.73100 -15.76600 1.000 51.09562 83 HIS A N 1
ATOM 1135 C CA . HIS A 1 83 ? -32.37800 4.11800 -15.57500 1.000 53.04440 83 HIS A CA 1
ATOM 1136 C C . HIS A 1 83 ? -33.07500 4.92900 -14.47400 1.000 56.25899 83 HIS A C 1
ATOM 1137 O O . HIS A 1 83 ? -32.55300 4.97200 -13.37100 1.000 56.10265 83 HIS A O 1
ATOM 1151 N N . GLU A 1 84 ? -34.26400 5.46200 -14.74000 1.000 57.10238 84 GLU A N 1
ATOM 1152 C CA . GLU A 1 84 ? -34.97300 6.42900 -13.87200 1.000 63.95624 84 GLU A CA 1
ATOM 1153 C C . GLU A 1 84 ? -35.19000 5.86100 -12.46600 1.000 69.67379 84 GLU A C 1
ATOM 1154 O O . GLU A 1 84 ? -34.91900 6.60500 -11.53300 1.000 69.96380 84 GLU A O 1
ATOM 1166 N N . PRO A 1 85 ? -35.67900 4.62800 -12.22100 1.000 74.32286 85 PRO A N 1
ATOM 1167 C CA . PRO A 1 85 ? -35.79300 4.11100 -10.85700 1.000 67.68528 85 PRO A CA 1
ATOM 1168 C C . PRO A 1 85 ? -34.49900 4.07900 -10.03000 1.000 55.65777 85 PRO A C 1
ATOM 1169 O O . PRO A 1 85 ? -34.58700 4.15200 -8.84600 1.000 52.65753 85 PRO A O 1
ATOM 1180 N N . TYR A 1 86 ? -33.34700 3.92300 -10.66800 1.000 60.64887 86 TYR A N 1
ATOM 1181 C CA . TYR A 1 86 ? -32.03400 3.90600 -9.98600 1.000 70.56663 86 TYR A CA 1
ATOM 1182 C C . TYR A 1 86 ? -31.74600 5.33400 -9.51500 1.000 77.85918 86 TYR A C 1
ATOM 1183 O O . TYR A 1 86 ? -31.16800 5.49400 -8.45400 1.000 84.40238 86 TYR A O 1
ATOM 1201 N N . GLY A 1 87 ? -32.18700 6.33900 -10.27300 1.000 73.80827 87 GLY A N 1
ATOM 1202 C CA . GLY A 1 87 ? -32.01700 7.75200 -9.90700 1.000 66.04553 87 GLY A CA 1
ATOM 1203 C C . GLY A 1 87 ? -31.64900 8.60300 -11.09000 1.000 58.27642 87 GLY A C 1
ATOM 1204 O O . GLY A 1 87 ? -31.62700 8.09500 -12.18500 1.000 53.35704 87 GLY A O 1
ATOM 1208 N N . THR A 1 88 ? -31.31500 9.85600 -10.82500 1.000 59.56870 88 THR A N 1
ATOM 1209 C CA . THR A 1 88 ? -30.96700 10.88900 -11.82600 1.000 59.96317 88 THR A CA 1
ATOM 1210 C C . THR A 1 88 ? -29.55000 10.71000 -12.34500 1.000 56.24481 88 THR A C 1
ATOM 1211 O O . THR A 1 88 ? -28.80800 9.95300 -11.77800 1.000 54.91799 88 THR A O 1
ATOM 1222 N N . PHE A 1 89 ? -29.18600 11.45700 -13.36600 1.000 55.63009 89 PHE A N 1
ATOM 1223 C CA . PHE A 1 89 ? -27.83500 11.42600 -13.95100 1.000 54.12422 89 PHE A CA 1
ATOM 1224 C C . PHE A 1 89 ? -26.82500 11.97600 -12.94900 1.000 54.32658 89 PHE A C 1
ATOM 1225 O O . PHE A 1 89 ? -25.70700 11.49600 -12.91500 1.000 53.13876 89 PHE A O 1
ATOM 1242 N N . ASP A 1 90 ? -27.23000 12.94700 -12.13700 1.000 57.75488 90 ASP A N 1
ATOM 1243 C CA . ASP A 1 90 ? -26.34400 13.58500 -11.13300 1.000 60.10774 90 ASP A CA 1
ATOM 1244 C C . ASP A 1 90 ? -26.18600 12.63800 -9.94300 1.000 57.92079 90 ASP A C 1
ATOM 1245 O O . ASP A 1 90 ? -25.19200 12.76500 -9.25900 1.000 56.37730 90 ASP A O 1
ATOM 1254 N N . ASP A 1 91 ? -27.13100 11.72100 -9.73600 1.000 55.25115 91 ASP A N 1
ATOM 1255 C CA . ASP A 1 91 ? -27.05200 10.66200 -8.70100 1.000 54.59684 91 ASP A CA 1
ATOM 1256 C C . ASP A 1 91 ? -25.88900 9.73500 -9.07200 1.000 51.61746 91 ASP A C 1
ATOM 1257 O O . ASP A 1 91 ? -25.16600 9.32700 -8.20200 1.000 49.49656 91 ASP A O 1
ATOM 1266 N N . CYS A 1 92 ? -25.70600 9.45800 -10.35400 1.000 53.21460 92 CYS A N 1
ATOM 1267 C CA . CYS A 1 92 ? -24.61700 8.59900 -10.85800 1.000 52.00901 92 CYS A CA 1
ATOM 1268 C C . CYS A 1 92 ? -23.29300 9.30000 -10.59200 1.000 50.51416 92 CYS A C 1
ATOM 1269 O O . CYS A 1 92 ? -22.39100 8.67200 -10.08200 1.000 50.85700 92 CYS A O 1
ATOM 1277 N N . ILE A 1 93 ? -23.20500 10.57500 -10.92600 1.000 51.81833 93 ILE A N 1
ATOM 1278 C CA . ILE A 1 93 ? -21.98600 11.39300 -10.70000 1.000 51.58971 93 ILE A CA 1
ATOM 1279 C C . ILE A 1 93 ? -21.69900 11.42900 -9.19900 1.000 52.71162 93 ILE A C 1
ATOM 1280 O O . ILE A 1 93 ? -20.55800 11.30800 -8.83100 1.000 50.26470 93 ILE A O 1
ATOM 1296 N N . LYS A 1 94 ? -22.73200 11.58500 -8.38400 1.000 60.03264 94 LYS A N 1
ATOM 1297 C CA . LYS A 1 94 ? -22.62500 11.60700 -6.91100 1.000 62.04717 94 LYS A CA 1
ATOM 1298 C C . LYS A 1 94 ? -21.97200 10.30100 -6.45000 1.000 59.74196 94 LYS A C 1
ATOM 1299 O O . LYS A 1 94 ? -21.00300 10.38200 -5.72600 1.000 62.87260 94 LYS A O 1
ATOM 1318 N N . LEU A 1 95 ? -22.48700 9.14900 -6.87600 1.000 51.94015 95 LEU A N 1
ATOM 1319 C CA . LEU A 1 95 ? -21.98900 7.80500 -6.48400 1.000 47.9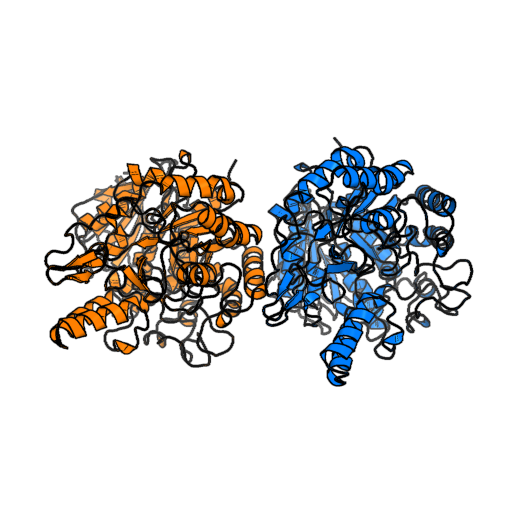6182 95 LEU A CA 1
ATOM 1320 C C . LEU A 1 95 ? -20.50200 7.69200 -6.78300 1.000 46.39811 95 LEU A C 1
ATOM 1321 O O . LEU A 1 95 ? -19.78600 7.20300 -5.94800 1.000 45.66564 95 LEU A O 1
ATOM 1337 N N . ILE A 1 96 ? -20.08000 8.12300 -7.95400 1.000 47.01462 96 ILE A N 1
ATOM 1338 C CA . ILE A 1 96 ? -18.66100 8.06700 -8.35900 1.000 46.98253 96 ILE A CA 1
ATOM 1339 C C . ILE A 1 96 ? -17.85100 8.84100 -7.32400 1.000 49.11303 96 ILE A C 1
ATOM 1340 O O . ILE A 1 96 ? -16.84100 8.33000 -6.87600 1.000 48.33239 96 ILE A O 1
ATOM 1356 N N . GLN A 1 97 ? -18.32600 10.01500 -6.92700 1.000 50.28286 97 GLN A N 1
ATOM 1357 C CA . GLN A 1 97 ? -17.61200 10.89100 -5.97600 1.000 52.75665 97 GLN A CA 1
ATOM 1358 C C . GLN A 1 97 ? -17.63500 10.27000 -4.58600 1.000 50.08850 97 GLN A C 1
ATOM 1359 O O . GLN A 1 97 ? -16.61000 10.26700 -3.96700 1.000 49.78983 97 GLN A O 1
ATOM 1373 N N . GLU A 1 98 ? -18.76500 9.72200 -4.16600 1.000 50.89728 98 GLU A N 1
ATOM 1374 C CA . GLU A 1 98 ? -18.97100 9.14300 -2.82200 1.000 50.56497 98 GLU A CA 1
ATOM 1375 C C . GLU A 1 98 ? -18.05700 7.92800 -2.63500 1.000 49.21827 98 GLU A C 1
ATOM 1376 O O . GLU A 1 98 ? -17.62600 7.72000 -1.51900 1.000 47.89175 98 GLU A O 1
ATOM 1388 N N . CYS A 1 99 ? -17.79600 7.16600 -3.69500 1.000 47.12047 99 CYS A N 1
ATOM 1389 C CA . CYS A 1 99 ? -16.88000 6.00700 -3.70300 1.000 46.94760 99 CYS A CA 1
ATOM 1390 C C . CYS A 1 99 ? -15.46500 6.54500 -3.50100 1.000 46.77944 99 CYS A C 1
ATOM 1391 O O . CYS A 1 99 ? -14.77800 6.09100 -2.60200 1.000 46.25632 99 CYS A O 1
ATOM 1399 N N . HIS A 1 100 ? -15.09400 7.52200 -4.30900 1.000 47.01540 100 HIS A N 1
ATOM 1400 C CA . HIS A 1 100 ? -13.77700 8.19100 -4.29800 1.000 48.44888 100 HIS A CA 1
ATOM 1401 C C . HIS A 1 100 ? -13.48300 8.78700 -2.92400 1.000 49.07755 100 HIS A C 1
ATOM 1402 O O . HIS A 1 100 ? -12.37600 8.63300 -2.45700 1.000 48.65812 100 HIS A O 1
ATOM 1416 N N . ASP A 1 101 ? -14.48100 9.38800 -2.29700 1.000 47.59824 101 ASP A N 1
ATOM 1417 C CA . ASP A 1 101 ? -14.37200 10.03300 -0.96900 1.000 49.06417 101 ASP A CA 1
ATOM 1418 C C . ASP A 1 101 ? -13.95700 9.01500 0.09500 1.000 47.59352 101 ASP A C 1
ATOM 1419 O O . ASP A 1 101 ? -13.25700 9.41600 1.01800 1.000 47.37441 101 ASP A O 1
ATOM 1428 N N . ARG A 1 102 ? -14.38600 7.75700 -0.03400 1.000 46.47247 102 ARG A N 1
ATOM 1429 C CA . ARG A 1 102 ? -14.12400 6.67100 0.94000 1.000 46.23801 102 ARG A CA 1
ATOM 1430 C C . ARG A 1 102 ? -12.95400 5.78000 0.53000 1.000 44.78734 102 ARG A C 1
ATOM 1431 O O . ARG A 1 102 ? -12.76400 4.79100 1.18000 1.000 43.31316 102 ARG A O 1
ATOM 1452 N N . GLY A 1 103 ? -12.20900 6.12700 -0.50300 1.000 45.27096 103 GLY A N 1
ATOM 1453 C CA . GLY A 1 103 ? -11.08000 5.31600 -0.97100 1.000 44.70369 103 GLY A CA 1
ATOM 1454 C C . GLY A 1 103 ? -11.55600 4.06600 -1.69000 1.000 45.53416 103 GLY A C 1
ATOM 1455 O O . GLY A 1 103 ? -10.94100 3.02600 -1.55100 1.000 44.88002 103 GLY A O 1
ATOM 1459 N N . LEU A 1 104 ? -12.64300 4.17400 -2.43200 1.000 46.32885 104 LEU A N 1
ATOM 1460 C CA . LEU A 1 104 ? -13.19600 3.05100 -3.21000 1.000 46.22462 104 LEU A CA 1
ATOM 1461 C C . LEU A 1 104 ? -13.09200 3.41700 -4.67800 1.000 45.83494 104 LEU A C 1
ATOM 1462 O O . LEU A 1 104 ? -13.45500 4.52400 -4.99900 1.000 46.41598 104 LEU A O 1
ATOM 1478 N N . LYS A 1 105 ? -12.57500 2.54500 -5.52900 1.000 44.83424 105 LYS A N 1
ATOM 1479 C CA . LYS A 1 105 ? -12.62900 2.77500 -6.98500 1.000 45.96869 105 LYS A CA 1
ATOM 1480 C C . LYS A 1 105 ? -13.98200 2.23700 -7.48300 1.000 45.76070 105 LYS A C 1
ATOM 1481 O O . LYS A 1 105 ? -14.67400 1.56400 -6.74200 1.000 46.03681 105 LYS A O 1
ATOM 1500 N N . ILE A 1 106 ? -14.40100 2.54600 -8.69500 1.000 44.57046 106 ILE A N 1
ATOM 1501 C CA . ILE A 1 106 ? -15.70700 2.04200 -9.19300 1.000 43.94670 106 ILE A CA 1
ATOM 1502 C C . ILE A 1 106 ? -15.55700 1.72100 -10.67000 1.000 42.12095 106 ILE A C 1
ATOM 1503 O O . ILE A 1 106 ? -14.95300 2.51300 -11.35900 1.000 42.13051 106 ILE A O 1
ATOM 1519 N N . ILE A 1 107 ? -16.04300 0.57200 -11.12200 1.000 41.76090 107 ILE A N 1
ATOM 1520 C CA . ILE A 1 107 ? -15.98100 0.18900 -12.55000 1.000 42.43329 107 ILE A CA 1
ATOM 1521 C C . ILE A 1 107 ? -17.43200 0.01000 -12.99200 1.000 41.65937 107 ILE A C 1
ATOM 1522 O O . ILE A 1 107 ? -18.25100 -0.38700 -12.18400 1.000 41.61224 107 ILE A O 1
ATOM 1538 N N . PHE A 1 108 ? -17.73200 0.36900 -14.22500 1.000 42.08470 108 PHE A N 1
ATOM 1539 C CA . PHE A 1 108 ? -19.08600 0.27500 -14.80400 1.000 42.97088 108 PHE A CA 1
ATOM 1540 C C . PHE A 1 108 ? -19.13400 -0.97300 -15.68300 1.000 43.07360 108 PHE A C 1
ATOM 1541 O O . PHE A 1 108 ? -18.11900 -1.53400 -15.98300 1.000 44.13886 108 PHE A O 1
ATOM 1558 N N . ASP A 1 109 ? -20.31200 -1.37600 -16.11100 1.000 44.36722 109 ASP A N 1
ATOM 1559 C CA . ASP A 1 109 ? -20.46700 -2.53700 -17.00600 1.000 43.89657 109 ASP A CA 1
ATOM 1560 C C . ASP A 1 109 ? -20.45800 -2.01900 -18.44600 1.000 43.16691 109 ASP A C 1
ATOM 1561 O O . ASP A 1 109 ? -21.23100 -1.13500 -18.70500 1.000 45.08350 109 ASP A O 1
ATOM 1570 N N . LEU A 1 110 ? -19.58200 -2.49800 -19.32500 1.000 42.21231 110 LEU A N 1
ATOM 1571 C CA . LEU A 1 110 ? -19.54700 -2.11200 -20.75000 1.000 44.42338 110 LEU A CA 1
ATOM 1572 C C . LEU A 1 110 ? -20.24600 -3.19400 -21.59700 1.000 45.88908 110 LEU A C 1
ATOM 1573 O O . LEU A 1 110 ? -19.61200 -4.20000 -21.88000 1.000 45.90344 110 LEU A O 1
ATOM 1589 N N . VAL A 1 111 ? -21.49400 -2.97800 -22.01000 1.000 46.13829 111 VAL A N 1
ATOM 1590 C CA . VAL A 1 111 ? -22.31700 -3.90700 -22.82900 1.000 47.86941 111 VAL A CA 1
ATOM 1591 C C . VAL A 1 111 ? -22.31500 -3.43500 -24.27900 1.000 47.56281 111 VAL A C 1
ATOM 1592 O O . VAL A 1 111 ? -23.18400 -2.63900 -24.59900 1.000 48.96976 111 VAL A O 1
ATOM 1605 N N . VAL A 1 112 ? -21.42100 -3.91600 -25.13600 1.000 45.28452 112 VAL A N 1
ATOM 1606 C CA . VAL A 1 112 ? -21.35200 -3.39300 -26.52900 1.000 48.30899 112 VAL A CA 1
ATOM 1607 C C . VAL A 1 112 ? -21.40400 -4.47400 -27.61300 1.000 47.93902 112 VAL A C 1
ATOM 1608 O O . VAL A 1 112 ? -21.02100 -4.15100 -28.74400 1.000 45.24302 112 VAL A O 1
ATOM 1621 N N . ASN A 1 113 ? -21.81500 -5.70500 -27.30800 1.000 49.30036 113 ASN A N 1
ATOM 1622 C CA . ASN A 1 113 ? -22.01700 -6.74100 -28.34500 1.000 49.15942 113 ASN A CA 1
ATOM 1623 C C . ASN A 1 113 ? -23.38500 -6.46400 -28.97100 1.000 49.12695 113 ASN A C 1
ATOM 1624 O O . ASN A 1 113 ? -23.54100 -6.69600 -30.14700 1.000 48.07998 113 ASN A O 1
ATOM 1635 N N . HIS A 1 114 ? -24.31400 -5.96600 -28.16700 1.000 49.64629 114 HIS A N 1
ATOM 1636 C CA . HIS A 1 114 ? -25.69700 -5.65500 -28.55600 1.000 51.00314 114 HIS A CA 1
ATOM 1637 C C . HIS A 1 114 ? -26.22100 -4.43800 -27.79300 1.000 52.13306 114 HIS A C 1
ATOM 1638 O O . HIS A 1 114 ? -25.64500 -4.07000 -26.77900 1.000 49.78862 114 HIS A O 1
ATOM 1652 N N . THR A 1 115 ? -27.29900 -3.85600 -28.29600 1.000 52.58724 115 THR A N 1
ATOM 1653 C CA . THR A 1 115 ? -28.05100 -2.75200 -27.66300 1.000 55.22847 115 THR A CA 1
ATOM 1654 C C . THR A 1 115 ? -29.49100 -3.20900 -27.47200 1.000 65.15018 115 THR A C 1
ATOM 1655 O O . THR A 1 115 ? -29.85000 -4.29500 -27.92300 1.000 71.12870 115 THR A O 1
ATOM 1666 N N . SER A 1 116 ? -30.33000 -2.36400 -26.89200 1.000 65.25619 116 SER A N 1
ATOM 1667 C CA . SER A 1 116 ? -31.78300 -2.60700 -26.79100 1.000 65.48878 116 SER A CA 1
ATOM 1668 C C . SER A 1 116 ? -32.39800 -2.43500 -28.17600 1.000 79.57170 116 SER A C 1
ATOM 1669 O O . SER A 1 116 ? -31.83600 -1.74000 -29.01000 1.000 92.05135 116 SER A O 1
ATOM 1677 N N . ASP A 1 117 ? -33.59900 -2.94900 -28.38500 1.000 75.65031 117 ASP A N 1
ATOM 1678 C CA . ASP A 1 117 ? -34.32300 -2.70200 -29.65600 1.000 66.79516 117 ASP A CA 1
ATOM 1679 C C . ASP A 1 117 ? -34.93500 -1.28700 -29.59900 1.000 60.20845 117 ASP A C 1
ATOM 1680 O O . ASP A 1 117 ? -35.23300 -0.76100 -30.65300 1.000 57.16658 117 ASP A O 1
ATOM 1689 N N . GLN A 1 118 ? -35.07500 -0.69700 -28.40400 1.000 60.03034 118 GLN A N 1
ATOM 1690 C CA . GLN A 1 118 ? -35.51600 0.68500 -28.12200 1.000 59.68926 118 GLN A CA 1
ATOM 1691 C C . GLN A 1 118 ? -34.34700 1.67500 -28.19200 1.000 57.32422 118 GLN A C 1
ATOM 1692 O O . GLN A 1 118 ? -34.56900 2.81700 -27.85200 1.000 58.56123 118 GLN A O 1
ATOM 1706 N N . HIS A 1 119 ? -33.13100 1.27200 -28.53600 1.000 53.73445 119 HIS A N 1
ATOM 1707 C CA . HIS A 1 119 ? -32.00900 2.22000 -28.71300 1.000 55.43541 119 HIS A CA 1
ATOM 1708 C C . HIS A 1 119 ? -32.28400 2.95300 -30.03600 1.000 54.28888 119 HIS A C 1
ATOM 1709 O O . HIS A 1 119 ? -32.56300 2.28100 -31.00100 1.000 54.35407 119 HIS A O 1
ATOM 1723 N N . GLU A 1 120 ? -32.11900 4.27700 -30.11200 1.000 55.41650 120 GLU A N 1
ATOM 1724 C CA . GLU A 1 120 ? -32.42000 5.04600 -31.32500 1.000 56.90810 120 GLU A CA 1
ATOM 1725 C C . GLU A 1 120 ? -31.62600 4.55000 -32.53700 1.000 56.77317 120 GLU A C 1
ATOM 1726 O O . GLU A 1 120 ? -32.14600 4.57900 -33.66200 1.000 57.68963 120 GLU A O 1
ATOM 1738 N N . TRP A 1 121 ? -30.42700 4.02800 -32.31400 1.000 55.64443 121 TRP A N 1
ATOM 1739 C CA . TRP A 1 121 ? -29.59000 3.44200 -33.39000 1.000 55.95960 121 TRP A CA 1
ATOM 1740 C C . TRP A 1 121 ? -30.35900 2.30900 -34.06900 1.000 56.06326 121 TRP A C 1
ATOM 1741 O O . TRP A 1 121 ? -30.26900 2.18600 -35.27500 1.000 56.47374 121 TRP A O 1
ATOM 1762 N N . PHE A 1 122 ? -31.07200 1.48800 -33.30500 1.000 57.44657 122 PHE A N 1
ATOM 1763 C CA . PHE A 1 122 ? -31.80400 0.32800 -33.86900 1.000 58.09086 122 PHE A CA 1
ATOM 1764 C C . PHE A 1 122 ? -33.09500 0.81200 -34.51800 1.000 59.64002 122 PHE A C 1
ATOM 1765 O O . PHE A 1 122 ? -33.41900 0.29100 -35.58700 1.000 60.69133 122 PHE A O 1
ATOM 1782 N N . LYS A 1 123 ? -33.82100 1.72700 -33.88000 1.000 58.99304 123 LYS A N 1
ATOM 1783 C CA . LYS A 1 123 ? -35.02900 2.26800 -34.50200 1.000 59.22359 123 LYS A CA 1
ATOM 1784 C C . LYS A 1 123 ? -34.72200 2.77300 -35.90300 1.000 58.71057 123 LYS A C 1
ATOM 1785 O O . LYS A 1 123 ? -35.53600 2.62400 -36.83000 1.000 59.53823 123 LYS A O 1
ATOM 1804 N N . GLN A 1 124 ? -33.55200 3.35300 -36.08800 1.000 59.14722 124 GLN A N 1
ATOM 1805 C CA . GLN A 1 124 ? -33.13100 3.83000 -37.41500 1.000 61.33096 124 GLN A CA 1
ATOM 1806 C C . GLN A 1 124 ? -32.75300 2.63600 -38.28100 1.000 59.67893 124 GLN A C 1
ATOM 1807 O O . GLN A 1 124 ? -33.29000 2.53800 -39.36000 1.000 59.99849 124 GLN A O 1
ATOM 1821 N N . SER A 1 125 ? -31.92800 1.71300 -37.79000 1.000 59.39814 125 SER A N 1
ATOM 1822 C CA . SER A 1 125 ? -31.45200 0.54500 -38.57200 1.000 57.79341 125 SER A CA 1
ATOM 1823 C C . SER A 1 125 ? -32.61200 -0.24900 -39.17100 1.000 58.54909 125 SER A C 1
ATOM 1824 O O . SER A 1 125 ? -32.54200 -0.57600 -40.31900 1.000 58.19512 125 SER A O 1
ATOM 1832 N N . ARG A 1 126 ? -33.63600 -0.54600 -38.39000 1.000 57.43722 126 ARG A N 1
ATOM 1833 C CA . ARG A 1 126 ? -34.76800 -1.39800 -38.81400 1.000 59.22779 126 ARG A CA 1
ATOM 1834 C C . ARG A 1 126 ? -35.83200 -0.62200 -39.59400 1.000 61.59384 126 ARG A C 1
ATOM 1835 O O . ARG A 1 126 ? -36.74100 -1.28000 -40.10000 1.000 64.60337 126 ARG A O 1
ATOM 1856 N N . SER A 1 127 ? -35.76400 0.71000 -39.61000 1.000 65.06708 127 SER A N 1
ATOM 1857 C CA . SER A 1 127 ? -36.73100 1.60100 -40.29600 1.000 65.91628 127 SER A CA 1
ATOM 1858 C C . SER A 1 127 ? -36.80900 1.22700 -41.76900 1.000 64.59889 127 SER A C 1
ATOM 1859 O O . SER A 1 127 ? -37.91200 1.06200 -42.24000 1.000 66.95677 127 SER A O 1
ATOM 1867 N N . SER A 1 128 ? -35.67400 1.11700 -42.45200 1.000 63.21735 128 SER A N 1
ATOM 1868 C CA . SER A 1 128 ? -35.59700 0.78100 -43.89300 1.000 63.17042 128 SER A CA 1
ATOM 1869 C C . SER A 1 128 ? -34.20900 0.26400 -44.23400 1.000 62.81847 128 SER A C 1
ATOM 1870 O O . SER A 1 128 ? -33.28500 0.64100 -43.56700 1.000 62.09058 128 SER A O 1
ATOM 1878 N N . LYS A 1 129 ? -34.08400 -0.38900 -45.38200 1.000 63.90143 129 LYS A N 1
ATOM 1879 C CA . LYS A 1 129 ? -32.82900 -0.96400 -45.91400 1.000 65.87135 129 LYS A CA 1
ATOM 1880 C C . LYS A 1 129 ? -31.94200 0.13000 -46.49000 1.000 66.33555 129 LYS A C 1
ATOM 1881 O O . LYS A 1 129 ? -30.79800 -0.16400 -46.77400 1.000 65.26819 129 LYS A O 1
ATOM 1900 N N . SER A 1 130 ? -32.48800 1.31200 -46.74700 1.000 69.12351 130 SER A N 1
ATOM 1901 C CA . SER A 1 130 ? -31.75200 2.47700 -47.27900 1.000 70.98128 130 SER A CA 1
ATOM 1902 C C . SER A 1 130 ? -31.27400 3.38900 -46.14600 1.000 69.05872 130 SER A C 1
ATOM 1903 O O . SER A 1 130 ? -30.45200 4.24600 -46.42800 1.000 69.66231 130 SER A O 1
ATOM 1911 N N . ASN A 1 131 ? -31.71300 3.17300 -44.90300 1.000 67.07292 131 ASN A N 1
ATOM 1912 C CA . ASN A 1 131 ? -31.29400 3.99600 -43.73800 1.000 65.72075 131 ASN A CA 1
ATOM 1913 C C . ASN A 1 131 ? -29.76300 4.00500 -43.62900 1.000 64.31699 131 ASN A C 1
ATOM 1914 O O . ASN A 1 131 ? -29.14000 2.96400 -43.81000 1.000 63.95696 131 ASN A O 1
ATOM 1925 N N . ALA A 1 132 ? -29.18000 5.14300 -43.28800 1.000 65.14666 132 ALA A N 1
ATOM 1926 C CA . ALA A 1 132 ? -27.72400 5.36900 -43.16200 1.000 65.91028 132 ALA A CA 1
ATOM 1927 C C . ALA A 1 132 ? -27.10200 4.40600 -42.14600 1.000 63.93333 132 ALA A C 1
ATOM 1928 O O . ALA A 1 132 ? -25.96100 4.07300 -42.29700 1.000 64.68961 132 ALA A O 1
ATOM 1935 N N . LYS A 1 133 ? -27.84600 4.02800 -41.12300 1.000 62.58622 133 LYS A N 1
ATOM 1936 C CA . LYS A 1 133 ? -27.41800 3.10600 -40.04300 1.000 61.35634 133 LYS A CA 1
ATOM 1937 C C . LYS A 1 133 ? -27.99200 1.69400 -40.21400 1.000 59.43797 133 LYS A C 1
ATOM 1938 O O . LYS A 1 133 ? -28.11800 1.03600 -39.21200 1.000 56.63266 133 LYS A O 1
ATOM 1957 N N . ARG A 1 134 ? -28.27800 1.23600 -41.42500 1.000 60.11940 134 ARG A N 1
ATOM 1958 C CA . ARG A 1 134 ? -28.83900 -0.11100 -41.66500 1.000 58.70785 134 ARG A CA 1
ATOM 1959 C C . ARG A 1 134 ? -27.79600 -1.14800 -41.25600 1.000 56.94303 134 ARG A C 1
ATOM 1960 O O . ARG A 1 134 ? -28.11000 -1.99300 -40.44600 1.000 54.61071 134 ARG A O 1
ATOM 1981 N N . ASP A 1 135 ? -26.60100 -1.02000 -41.82200 1.000 60.70820 135 ASP A N 1
ATOM 1982 C CA . ASP A 1 135 ? -25.41400 -1.89500 -41.64100 1.000 62.24166 135 ASP A CA 1
ATOM 1983 C C . ASP A 1 135 ? -24.79100 -1.79200 -40.23700 1.000 58.63127 135 ASP A C 1
ATOM 1984 O O . ASP A 1 135 ? -23.77300 -2.41500 -40.04700 1.000 56.60571 135 ASP A O 1
ATOM 1993 N N . TRP A 1 136 ? -25.31500 -0.97100 -39.32100 1.000 58.50966 136 TRP A N 1
ATOM 1994 C CA . TRP A 1 136 ? -24.89200 -0.85000 -37.90700 1.000 56.44797 136 TRP A CA 1
ATOM 1995 C C . TRP A 1 136 ? -25.26100 -2.12900 -37.14800 1.000 54.66079 136 TRP A C 1
ATOM 1996 O O . TRP A 1 136 ? -24.63100 -2.36200 -36.12600 1.000 53.13771 136 TRP A O 1
ATOM 2017 N N . TYR A 1 137 ? -26.25800 -2.87400 -37.62100 1.000 55.07295 137 TYR A N 1
ATOM 2018 C CA . TYR A 1 137 ? -26.66900 -4.18100 -37.05800 1.000 53.68662 137 TYR A CA 1
ATOM 2019 C C . TYR A 1 137 ? -26.48200 -5.25200 -38.13600 1.000 53.21206 137 TYR A C 1
ATOM 2020 O O . TYR A 1 137 ? -26.02100 -4.93800 -39.22300 1.000 54.05303 137 TYR A O 1
ATOM 2038 N N . ILE A 1 138 ? -26.72700 -6.51300 -37.80800 1.000 52.03500 138 ILE A N 1
ATOM 2039 C CA . ILE A 1 138 ? -26.46700 -7.63100 -38.75100 1.000 51.34108 138 ILE A CA 1
ATOM 2040 C C . ILE A 1 138 ? -27.79400 -8.06800 -39.37200 1.000 54.41820 138 ILE A C 1
ATOM 2041 O O . ILE A 1 138 ? -28.57900 -8.68600 -38.66300 1.000 54.45609 138 ILE A O 1
ATOM 2057 N N . TRP A 1 139 ? -28.04600 -7.70800 -40.63000 1.000 54.84366 139 TRP A N 1
ATOM 2058 C CA . TRP A 1 139 ? -29.28400 -8.04700 -41.36700 1.000 57.38628 139 TRP A CA 1
ATOM 2059 C C . TRP A 1 139 ? -28.93800 -9.11300 -42.40300 1.000 56.33562 139 TRP A C 1
ATOM 2060 O O . TRP A 1 139 ? -27.90700 -8.98100 -43.04100 1.000 57.25525 139 TRP A O 1
ATOM 2081 N N . LYS A 1 140 ? -29.74700 -10.15000 -42.54200 1.000 54.46628 140 LYS A N 1
ATOM 2082 C CA . LYS A 1 140 ? -29.47800 -11.21000 -43.52800 1.000 53.51885 140 LYS A CA 1
ATOM 2083 C C . LYS A 1 140 ? -30.79100 -11.58100 -44.21400 1.000 52.75457 140 LYS A C 1
ATOM 2084 O O . LYS A 1 140 ? -31.81600 -11.59000 -43.54100 1.000 51.85207 140 LYS A O 1
ATOM 2103 N N . PRO A 1 141 ? -30.80700 -11.90300 -45.52200 1.000 52.74270 141 PRO A N 1
ATOM 2104 C CA . PRO A 1 141 ? -32.02300 -12.33600 -46.17500 1.000 53.59996 141 PRO A CA 1
ATOM 2105 C C . PRO A 1 141 ? -32.43100 -13.73700 -45.72500 1.000 52.55645 141 PRO A C 1
ATOM 2106 O O . PRO A 1 141 ? -31.60800 -14.48200 -45.26800 1.000 52.01424 141 PRO A O 1
ATOM 2117 N N . ALA A 1 142 ? -33.68500 -14.09000 -45.95000 1.000 54.66339 142 ALA A N 1
ATOM 2118 C CA . ALA A 1 142 ? -34.23700 -15.40300 -45.57900 1.000 55.20203 142 ALA A CA 1
ATOM 2119 C C . ALA A 1 142 ? -33.73200 -16.48800 -46.52800 1.000 57.03741 142 ALA A C 1
ATOM 2120 O O . ALA A 1 142 ? -33.15800 -16.21900 -47.57400 1.000 55.92817 142 ALA A O 1
ATOM 2127 N N . LYS A 1 143 ? -33.91700 -17.71600 -46.10100 1.000 60.06012 143 LYS A N 1
ATOM 2128 C CA . LYS A 1 143 ? -33.59900 -18.94100 -46.85900 1.000 62.31807 143 LYS A CA 1
ATOM 2129 C C . LYS A 1 143 ? -34.91200 -19.71400 -46.97000 1.000 62.52286 143 LYS A C 1
ATOM 2130 O O . LYS A 1 143 ? -35.81600 -19.48500 -46.17200 1.000 63.55173 143 LYS A O 1
ATOM 2149 N N . TYR A 1 144 ? -35.04900 -20.58200 -47.95500 1.000 60.49744 144 TYR A N 1
ATOM 2150 C CA . TYR A 1 144 ? -36.30000 -21.35400 -48.12400 1.000 59.06325 144 TYR A CA 1
ATOM 2151 C C . TYR A 1 144 ? -35.94300 -22.83800 -48.07600 1.000 59.96607 144 TYR A C 1
ATOM 2152 O O . TYR A 1 144 ? -34.95000 -23.21300 -48.70200 1.000 57.34110 144 TYR A O 1
ATOM 2170 N N . ASP A 1 145 ? -36.72500 -23.64700 -47.36000 1.000 64.34085 145 ASP A N 1
ATOM 2171 C CA . ASP A 1 145 ? -36.48300 -25.09700 -47.20300 1.000 66.52573 145 ASP A CA 1
ATOM 2172 C C . ASP A 1 145 ? -37.07700 -25.84500 -48.40100 1.000 68.52028 145 ASP A C 1
ATOM 2173 O O . ASP A 1 145 ? -37.75700 -25.22600 -49.21200 1.000 65.14142 145 ASP A O 1
ATOM 2182 N N . GLU A 1 146 ? -36.81100 -27.14300 -48.48400 1.000 75.37963 146 GLU A N 1
ATOM 2183 C CA . GLU A 1 146 ? -37.27000 -28.05900 -49.56300 1.000 81.15679 146 GLU A CA 1
ATOM 2184 C C . GLU A 1 146 ? -38.75300 -27.84100 -49.92200 1.000 80.14058 146 GLU A C 1
ATOM 2185 O O . GLU A 1 146 ? -39.06300 -27.83300 -51.11500 1.000 82.70161 146 GLU A O 1
ATOM 2197 N N . GLN A 1 147 ? -39.62900 -27.63200 -48.93700 1.000 74.65525 147 GLN A N 1
ATOM 2198 C CA . GLN A 1 147 ? -41.08700 -27.45400 -49.12500 1.000 74.64381 147 GLN A CA 1
ATOM 2199 C C . GLN A 1 147 ? -41.51600 -25.98800 -49.24700 1.000 75.33488 147 GLN A C 1
ATOM 2200 O O . GLN A 1 147 ? -42.70600 -25.75100 -49.10900 1.000 79.13903 147 GLN A O 1
ATOM 2214 N N . GLY A 1 148 ? -40.62100 -25.03000 -49.47600 1.000 71.99146 148 GLY A N 1
ATOM 2215 C CA . GLY A 1 148 ? -40.97100 -23.61700 -49.73500 1.000 72.68030 148 GLY A CA 1
ATOM 2216 C C . GLY A 1 148 ? -41.15300 -22.72800 -48.51300 1.000 73.92036 148 GLY A C 1
ATOM 2217 O O . GLY A 1 148 ? -41.38600 -21.54600 -48.71300 1.000 73.63898 148 GLY A O 1
ATOM 2221 N N . ASN A 1 149 ? -41.03500 -23.24500 -47.29400 1.000 76.90629 149 ASN A N 1
ATOM 2222 C CA . ASN A 1 149 ? -41.23200 -22.44800 -46.05500 1.000 77.08213 149 ASN A CA 1
ATOM 2223 C C . ASN A 1 149 ? -40.03400 -21.53100 -45.81700 1.000 72.65037 149 ASN A C 1
ATOM 2224 O O . ASN A 1 149 ? -38.94700 -21.88500 -46.24400 1.000 72.56725 149 ASN A O 1
ATOM 2235 N N . ARG A 1 150 ? -40.25600 -20.38300 -45.17700 1.000 69.23628 150 ARG A N 1
ATOM 2236 C CA . ARG A 1 150 ? -39.21400 -19.38000 -44.85500 1.000 65.71037 150 ARG A CA 1
ATOM 2237 C C . ARG A 1 150 ? -38.45100 -19.90600 -43.63700 1.000 64.67810 150 ARG A C 1
ATOM 2238 O O . ARG A 1 150 ? -39.11800 -20.30600 -42.68300 1.000 65.56799 150 ARG A O 1
ATOM 2259 N N . ILE A 1 151 ? -37.12200 -19.92800 -43.66500 1.000 62.93262 151 ILE A N 1
ATOM 2260 C CA . ILE A 1 151 ? -36.30700 -20.41900 -42.52200 1.000 60.73463 151 ILE A CA 1
ATOM 2261 C C . ILE A 1 151 ? -35.14700 -19.45100 -42.26600 1.000 60.60184 151 ILE A C 1
ATOM 2262 O O . ILE A 1 151 ? -34.68900 -18.85400 -43.22900 1.000 60.78349 151 ILE A O 1
ATOM 2278 N N . PRO A 1 152 ? -34.56400 -19.33000 -41.04600 1.000 59.54889 152 PRO A N 1
ATOM 2279 C CA . PRO A 1 152 ? -33.41200 -18.44600 -40.82900 1.000 58.17802 152 PRO A CA 1
ATOM 2280 C C . PRO A 1 152 ? -32.13200 -18.74600 -41.62100 1.000 57.46881 152 PRO A C 1
ATOM 2281 O O . PRO A 1 152 ? -31.98700 -19.80400 -42.12500 1.000 56.10231 152 PRO A O 1
ATOM 2292 N N . PRO A 1 153 ? -31.15200 -17.83400 -41.72400 1.000 57.66226 153 PRO A N 1
ATOM 2293 C CA . PRO A 1 153 ? -29.91400 -18.14200 -42.42900 1.000 57.59818 153 PRO A CA 1
ATOM 2294 C C . PRO A 1 153 ? -29.09200 -19.35700 -41.95900 1.000 56.40843 153 PRO A C 1
ATOM 2295 O O . PRO A 1 153 ? -28.33500 -19.82600 -42.73500 1.000 55.60750 153 PRO A O 1
ATOM 2306 N N . ASN A 1 154 ? -29.20900 -19.80600 -40.71000 1.000 55.22515 154 ASN A N 1
ATOM 2307 C CA . ASN A 1 154 ? -28.43800 -20.96400 -40.18400 1.000 53.57535 154 ASN A CA 1
ATOM 2308 C C . ASN A 1 154 ? -29.15500 -21.52700 -38.95400 1.000 52.36134 154 ASN A C 1
ATOM 2309 O O . ASN A 1 154 ? -30.24200 -21.05300 -38.64000 1.000 50.23383 154 ASN A O 1
ATOM 2320 N N . ASN A 1 155 ? -28.56700 -22.51400 -38.27500 1.000 52.20457 155 ASN A N 1
ATOM 2321 C CA . ASN A 1 155 ? -29.14300 -23.15900 -37.07700 1.000 51.29242 155 ASN A CA 1
ATOM 2322 C C . ASN A 1 155 ? -28.79800 -22.46100 -35.76100 1.000 49.41665 155 ASN A C 1
ATOM 2323 O O . ASN A 1 155 ? -29.16700 -23.04000 -34.76400 1.000 47.95617 155 ASN A O 1
ATOM 2334 N N . TRP A 1 156 ? -28.19200 -21.26800 -35.72800 1.000 48.46943 156 TRP A N 1
ATOM 2335 C CA . TRP A 1 156 ? -27.80200 -20.63000 -34.44600 1.000 46.04194 156 TRP A CA 1
ATOM 2336 C C . TRP A 1 156 ? -29.00100 -20.50900 -33.51200 1.000 45.59571 156 TRP A C 1
ATOM 2337 O O . TRP A 1 156 ? -30.04600 -20.10100 -33.97000 1.000 44.97071 156 TRP A O 1
ATOM 2358 N N . GLU A 1 157 ? -28.80600 -20.79900 -32.23000 1.000 43.94899 157 GLU A N 1
ATOM 2359 C CA . GLU A 1 157 ? -29.78700 -20.70600 -31.14200 1.000 46.55449 157 GLU A CA 1
ATOM 2360 C C . GLU A 1 157 ? -29.40700 -19.48300 -30.30700 1.000 47.45900 157 GLU A C 1
ATOM 2361 O O . GLU A 1 157 ? -28.22300 -19.20200 -30.20300 1.000 46.18457 157 GLU A O 1
ATOM 2373 N N . SER A 1 158 ? -30.37100 -18.73000 -29.80500 1.000 47.43058 158 SER A N 1
ATOM 2374 C CA . SER A 1 158 ? -30.11400 -17.61400 -28.87800 1.000 48.00564 158 SER A CA 1
ATOM 2375 C C . SER A 1 158 ? -29.77700 -18.24300 -27.52300 1.000 48.56363 158 SER A C 1
ATOM 2376 O O . SER A 1 158 ? -30.31700 -19.30000 -27.23000 1.000 47.54224 158 SER A O 1
ATOM 2384 N N . TYR A 1 159 ? -28.99500 -17.59100 -26.68200 1.000 47.62029 159 TYR A N 1
ATOM 2385 C CA . TYR A 1 159 ? -28.60700 -18.09500 -25.34100 1.000 48.80096 159 TYR A CA 1
ATOM 2386 C C . TYR A 1 159 ? -29.84500 -18.21600 -24.45600 1.000 47.38664 159 TYR A C 1
ATOM 2387 O O . TYR A 1 159 ? -29.80600 -18.99700 -23.52500 1.000 45.33040 159 TYR A O 1
ATOM 2405 N N . PHE A 1 160 ? -30.87300 -17.43500 -24.76300 1.000 47.25692 160 PHE A N 1
ATOM 2406 C CA . PHE A 1 160 ? -32.16100 -17.45800 -24.04500 1.000 47.87421 160 PHE A CA 1
ATOM 2407 C C . PHE A 1 160 ? -33.18900 -18.30300 -24.80000 1.000 48.44303 160 PHE A C 1
ATOM 2408 O O . PHE A 1 160 ? -34.34300 -18.16100 -24.45400 1.000 49.35807 160 PHE A O 1
ATOM 2425 N N . GLY A 1 161 ? -32.82100 -19.13400 -25.77900 1.000 48.34529 161 GLY A N 1
ATOM 2426 C CA . GLY A 1 161 ? -33.81800 -19.99400 -26.39200 1.000 48.48173 161 GLY A CA 1
ATOM 2427 C C . GLY A 1 161 ? -34.44000 -19.55100 -27.69200 1.000 47.80954 161 GLY A C 1
ATOM 2428 O O . GLY A 1 161 ? -34.68200 -18.36400 -27.91300 1.000 47.25132 161 GLY A O 1
ATOM 2432 N N . GLY A 1 162 ? -34.68900 -20.51300 -28.56600 1.000 47.36812 162 GLY A N 1
ATOM 2433 C CA . GLY A 1 162 ? -35.20700 -20.21200 -29.88100 1.000 49.60166 162 GLY A CA 1
ATOM 2434 C C . GLY A 1 162 ? -34.07800 -19.78900 -30.79200 1.000 49.94538 162 GLY A C 1
ATOM 2435 O O . GLY A 1 162 ? -32.89500 -19.78800 -30.42900 1.000 49.14934 162 GLY A O 1
ATOM 2439 N N . SER A 1 163 ? -34.41800 -19.38700 -32.02000 1.000 48.71402 163 SER A N 1
ATOM 2440 C CA . SER A 1 163 ? -33.45100 -19.00400 -33.06200 1.000 49.72483 163 SER A CA 1
ATOM 2441 C C . SER A 1 163 ? -32.84300 -17.66100 -32.69100 1.000 50.11735 163 SER A C 1
ATOM 2442 O O . SER A 1 163 ? -33.49900 -16.88700 -32.03200 1.000 49.81261 163 SER A O 1
ATOM 2450 N N . ALA A 1 164 ? -31.66200 -17.38800 -33.21900 1.000 49.59710 164 ALA A N 1
ATOM 2451 C CA . ALA A 1 164 ? -30.90400 -16.14400 -33.00300 1.000 50.01738 164 ALA A CA 1
ATOM 2452 C C . ALA A 1 164 ? -31.22800 -15.11900 -34.08900 1.000 50.07901 164 ALA A C 1
ATOM 2453 O O . ALA A 1 164 ? -30.55300 -14.11300 -34.14500 1.000 48.19233 164 ALA A O 1
ATOM 2460 N N . TRP A 1 165 ? -32.16100 -15.41700 -34.98700 1.000 50.04704 165 TRP A N 1
ATOM 2461 C CA . TRP A 1 165 ? -32.58000 -14.50000 -36.06100 1.000 49.90151 165 TRP A CA 1
ATOM 2462 C C . TRP A 1 165 ? -34.05400 -14.14400 -35.87700 1.000 48.88914 165 TRP A C 1
ATOM 2463 O O . TRP A 1 165 ? -34.85300 -15.07200 -35.78200 1.000 48.55557 165 TRP A O 1
ATOM 2484 N N . GLU A 1 166 ? -34.39900 -12.86400 -35.74900 1.000 49.22585 166 GLU A N 1
ATOM 2485 C CA . GLU A 1 166 ? -35.80300 -12.41500 -35.60500 1.000 50.51821 166 GLU A CA 1
ATOM 2486 C C . GLU A 1 166 ? -36.21500 -11.80900 -36.94600 1.000 49.95550 166 GLU A C 1
ATOM 2487 O O . GLU A 1 166 ? -35.40700 -11.12600 -37.54600 1.000 50.09142 166 GLU A O 1
ATOM 2499 N N . TRP A 1 167 ? -37.41500 -12.10900 -37.41200 1.000 50.78992 167 TRP A N 1
ATOM 2500 C CA . TRP A 1 167 ? -37.90700 -11.69600 -38.74600 1.000 52.64791 167 TRP A CA 1
ATOM 2501 C C . TRP A 1 167 ? -38.52000 -10.30000 -38.64900 1.000 52.87454 167 TRP A C 1
ATOM 2502 O O . TRP A 1 167 ? -39.41400 -10.15000 -37.84600 1.000 53.00255 167 TRP A O 1
ATOM 2523 N N . ASP A 1 168 ? -38.01000 -9.31900 -39.38400 1.000 53.62666 168 ASP A N 1
ATOM 2524 C CA . ASP A 1 168 ? -38.61500 -7.97400 -39.44500 1.000 58.00602 168 ASP A CA 1
ATOM 2525 C C . ASP A 1 168 ? -39.50200 -7.98100 -40.69500 1.000 58.09100 168 ASP A C 1
ATOM 2526 O O . ASP A 1 168 ? -38.93900 -7.93300 -41.77500 1.000 57.60132 168 ASP A O 1
ATOM 2535 N N . GLU A 1 169 ? -40.82000 -8.09600 -40.55200 1.000 59.70311 169 GLU A N 1
ATOM 2536 C CA . GLU A 1 169 ? -41.76700 -8.16600 -41.69600 1.000 62.03756 169 GLU A CA 1
ATOM 2537 C C . GLU A 1 169 ? -41.71500 -6.88000 -42.53200 1.000 63.11975 169 GLU A C 1
ATOM 2538 O O . GLU A 1 169 ? -41.65800 -7.01700 -43.73700 1.000 65.86512 169 GLU A O 1
ATOM 2550 N N . GLU A 1 170 ? -41.56700 -5.69700 -41.93600 1.000 62.33773 170 GLU A N 1
ATOM 2551 C CA . GLU A 1 170 ? -41.56900 -4.39700 -42.66000 1.000 63.63498 170 GLU A CA 1
ATOM 2552 C C . GLU A 1 170 ? -40.40700 -4.31000 -43.64200 1.000 63.66137 170 GLU A C 1
ATOM 2553 O O . GLU A 1 170 ? -40.55000 -3.62200 -44.62800 1.000 66.17450 170 GLU A O 1
ATOM 2565 N N . THR A 1 171 ? -39.27100 -4.95700 -43.38600 1.000 61.81855 171 THR A N 1
ATOM 2566 C CA . THR A 1 171 ? -38.09600 -4.89500 -44.29400 1.000 61.17791 171 THR A CA 1
ATOM 2567 C C . THR A 1 171 ? -37.78000 -6.26300 -44.89100 1.000 60.65319 171 THR A C 1
ATOM 2568 O O . THR A 1 171 ? -36.79400 -6.35800 -45.58700 1.000 61.14290 171 THR A O 1
ATOM 2579 N N . GLN A 1 172 ? -38.63800 -7.25400 -44.70300 1.000 59.86569 172 GLN A N 1
ATOM 2580 C CA . GLN A 1 172 ? -38.42900 -8.64300 -45.20400 1.000 59.29050 172 GLN A CA 1
ATOM 2581 C C . GLN A 1 172 ? -36.98400 -9.14800 -45.07500 1.000 59.60713 172 GLN A C 1
ATOM 2582 O O . GLN A 1 172 ? -36.41600 -9.56100 -46.09100 1.000 59.78451 172 GLN A O 1
ATOM 2596 N N . GLU A 1 173 ? -36.40900 -9.05800 -43.87400 1.000 57.99075 173 GLU A N 1
ATOM 2597 C CA . GLU A 1 173 ? -35.01400 -9.46800 -43.56600 1.000 56.91361 173 GLU A CA 1
ATOM 2598 C C . GLU A 1 173 ? -34.95100 -9.89600 -42.10000 1.000 53.35406 173 GLU A C 1
ATOM 2599 O O . GLU A 1 173 ? -35.83200 -9.52600 -41.33500 1.000 53.54137 173 GLU A O 1
ATOM 2611 N N . TYR A 1 174 ? -33.95000 -10.70100 -41.75200 1.000 52.11422 174 TYR A N 1
ATOM 2612 C CA . TYR A 1 174 ? -33.70500 -11.23500 -40.38800 1.000 50.78657 174 TYR A CA 1
ATOM 2613 C C . TYR A 1 174 ? -32.58900 -10.43500 -39.70700 1.000 50.28468 174 TYR A C 1
ATOM 2614 O O . TYR A 1 174 ? -31.62900 -10.13700 -40.39000 1.000 50.41522 174 TYR A O 1
ATOM 2632 N N . TYR A 1 175 ? -32.71900 -10.08100 -38.42300 1.000 50.61313 175 TYR A N 1
ATOM 2633 C CA . TYR A 1 175 ? -31.61800 -9.44000 -37.64500 1.000 51.86310 175 TYR A CA 1
ATOM 2634 C C . TYR A 1 175 ? -31.03800 -10.42900 -36.61400 1.000 50.36313 175 TYR A C 1
ATOM 2635 O O . TYR A 1 175 ? -31.79300 -11.17100 -36.00700 1.000 49.61880 175 TYR A O 1
ATOM 2653 N N . LEU A 1 176 ? -29.72700 -10.37400 -36.38100 1.000 49.53517 176 LEU A N 1
ATOM 2654 C CA . LEU A 1 176 ? -28.99200 -11.27700 -35.45700 1.000 49.71619 176 LEU A CA 1
ATOM 2655 C C . LEU A 1 176 ? -29.22200 -10.85700 -34.00700 1.000 48.61664 176 LEU A C 1
ATOM 2656 O O . LEU A 1 176 ? -29.10500 -9.68400 -33.73700 1.000 48.32129 176 LEU A O 1
ATOM 2672 N N . HIS A 1 177 ? -29.48700 -11.80000 -33.11300 1.000 49.19979 177 HIS A N 1
ATOM 2673 C CA . HIS A 1 177 ? -29.68300 -11.56300 -31.67200 1.000 48.47876 177 HIS A CA 1
ATOM 2674 C C . HIS A 1 177 ? -29.20000 -12.80000 -30.91300 1.000 46.03127 177 HIS A C 1
ATOM 2675 O O . HIS A 1 177 ? -29.98500 -13.69000 -30.69600 1.000 44.50001 177 HIS A O 1
ATOM 2689 N N . LEU A 1 178 ? -27.94200 -12.82000 -30.47800 1.000 46.47857 178 LEU A N 1
ATOM 2690 C CA . LEU A 1 178 ? -27.37700 -13.92700 -29.67100 1.000 46.65227 178 LEU A CA 1
ATOM 2691 C C . LEU A 1 178 ? -28.11500 -14.03300 -28.33300 1.000 44.58657 178 LEU A C 1
ATOM 2692 O O . LEU A 1 178 ? -28.27100 -15.12200 -27.90300 1.000 44.07014 178 LEU A O 1
ATOM 2708 N N . PHE A 1 179 ? -28.62700 -12.95000 -27.75200 1.000 44.74659 179 PHE A N 1
ATOM 2709 C CA . PHE A 1 179 ? -29.36300 -12.95400 -26.46500 1.000 43.76229 179 PHE A CA 1
ATOM 2710 C C . PHE A 1 179 ? -30.87000 -12.79200 -26.75900 1.000 45.93465 179 PHE A C 1
ATOM 2711 O O . PHE A 1 179 ? -31.31500 -13.47900 -27.65500 1.000 44.56920 179 PHE A O 1
ATOM 2728 N N . ALA A 1 180 ? -31.66300 -11.96400 -26.06800 1.000 46.61264 180 ALA A N 1
ATOM 2729 C CA . ALA A 1 180 ? -33.11600 -11.82900 -26.31800 1.000 49.07395 180 ALA A CA 1
ATOM 2730 C C . ALA A 1 180 ? -33.40800 -11.20600 -27.68700 1.000 48.51433 180 ALA A C 1
ATOM 2731 O O . ALA A 1 180 ? -32.55300 -10.51700 -28.22400 1.000 47.34830 180 ALA A O 1
ATOM 2738 N N . LYS A 1 181 ? -34.62900 -11.37600 -28.19500 1.000 49.88398 181 LYS A N 1
ATOM 2739 C CA . LYS A 1 181 ? -35.08800 -10.77600 -29.48000 1.000 51.00859 181 LYS A CA 1
ATOM 2740 C C . LYS A 1 181 ? -34.96500 -9.26000 -29.34900 1.000 51.91442 181 LYS A C 1
ATOM 2741 O O . LYS A 1 181 ? -34.57100 -8.64300 -30.30400 1.000 52.26935 181 LYS A O 1
ATOM 2760 N N . GLU A 1 182 ? -35.11100 -8.73100 -28.13400 1.000 50.67349 182 GLU A N 1
ATOM 2761 C CA . GLU A 1 182 ? -34.93400 -7.29600 -27.80000 1.000 51.55566 182 GLU A CA 1
ATOM 2762 C C . GLU A 1 182 ? -33.46800 -6.85900 -27.61700 1.000 51.19884 182 GLU A C 1
ATOM 2763 O O . GLU A 1 182 ? -33.29000 -5.75100 -27.15700 1.000 50.67912 182 GLU A O 1
ATOM 2775 N N . GLN A 1 183 ? -32.45500 -7.66600 -27.92700 1.000 50.64271 183 GLN A N 1
ATOM 2776 C CA . GLN A 1 183 ? -31.03000 -7.31100 -27.81400 1.000 50.34904 183 GLN A CA 1
ATOM 2777 C C . GLN A 1 183 ? -30.38700 -7.51700 -29.17700 1.000 48.14802 183 GLN A C 1
ATOM 2778 O O . GLN A 1 183 ? -29.53900 -8.36800 -29.26600 1.000 48.29681 183 GLN A O 1
ATOM 2792 N N . PRO A 1 184 ? -30.71300 -6.74100 -30.23100 1.000 47.31708 184 PRO A N 1
ATOM 2793 C CA . PRO A 1 184 ? -30.09000 -6.95300 -31.51500 1.000 47.22589 184 PRO A CA 1
ATOM 2794 C C . PRO A 1 184 ? -28.56600 -6.80600 -31.42100 1.000 46.78751 184 PRO A C 1
ATOM 2795 O O . PRO A 1 184 ? -28.13100 -5.90300 -30.79500 1.000 46.67591 184 PRO A O 1
ATOM 2806 N N . ASP A 1 185 ? -27.81200 -7.64900 -32.11300 1.000 46.39385 185 ASP A N 1
ATOM 2807 C CA . ASP A 1 185 ? -26.33800 -7.63200 -32.10300 1.000 48.22158 185 ASP A CA 1
ATOM 2808 C C . ASP A 1 185 ? -25.81500 -6.51500 -33.00400 1.000 49.39098 185 ASP A C 1
ATOM 2809 O O . ASP A 1 185 ? -26.30900 -6.40000 -34.10300 1.000 47.74852 185 ASP A O 1
ATOM 2818 N N . ILE A 1 186 ? -24.80300 -5.77000 -32.56600 1.000 48.43495 186 ILE A N 1
ATOM 2819 C CA . ILE A 1 186 ? -24.13200 -4.69900 -33.33500 1.000 48.96805 186 ILE A CA 1
ATOM 2820 C C . ILE A 1 186 ? -23.31000 -5.38700 -34.41700 1.000 47.72793 186 ILE A C 1
ATOM 2821 O O . ILE A 1 186 ? -22.82100 -6.45700 -34.16500 1.000 46.76013 186 ILE A O 1
ATOM 2837 N N . ASN A 1 187 ? -23.22200 -4.81600 -35.60200 1.000 48.42103 187 ASN A N 1
ATOM 2838 C CA . ASN A 1 187 ? -22.35600 -5.32900 -36.66900 1.000 49.23291 187 ASN A CA 1
ATOM 2839 C C . ASN A 1 187 ? -21.02700 -4.63700 -36.43700 1.000 49.15751 187 ASN A C 1
ATOM 2840 O O . ASN A 1 187 ? -20.90400 -3.50300 -36.84100 1.000 50.83886 187 ASN A O 1
ATOM 2851 N N . TRP A 1 188 ? -19.99700 -5.33200 -35.94600 1.000 49.30096 188 TRP A N 1
ATOM 2852 C CA . TRP A 1 188 ? -18.67600 -4.73900 -35.63000 1.000 48.58221 188 TRP A CA 1
ATOM 2853 C C . TRP A 1 188 ? -17.83500 -4.55300 -36.88800 1.000 52.55369 188 TRP A C 1
ATOM 2854 O O . TRP A 1 188 ? -16.78300 -3.98800 -36.77000 1.000 51.53965 188 TRP A O 1
ATOM 2875 N N . ARG A 1 189 ? -18.27800 -5.00700 -38.05200 1.000 56.01787 189 ARG A N 1
ATOM 2876 C CA . ARG A 1 189 ? -17.55600 -4.74100 -39.31800 1.000 59.09851 189 ARG A CA 1
ATOM 2877 C C . ARG A 1 189 ? -17.74400 -3.27300 -39.73600 1.000 58.98433 189 ARG A C 1
ATOM 2878 O O . ARG A 1 189 ? -16.89700 -2.77700 -40.46100 1.000 58.49360 189 ARG A O 1
ATOM 2899 N N . ASN A 1 190 ? -18.80800 -2.61500 -39.28500 1.000 58.09333 190 ASN A N 1
ATOM 2900 C CA . ASN A 1 190 ? -19.15900 -1.21700 -39.64600 1.000 58.84040 190 ASN A CA 1
ATOM 2901 C C . ASN A 1 190 ? -18.33800 -0.22700 -38.81200 1.000 58.77707 190 ASN A C 1
ATOM 2902 O O . ASN A 1 190 ? -18.66700 -0.08500 -37.63900 1.000 58.27135 190 ASN A O 1
ATOM 2913 N N . LEU A 1 191 ? -17.37800 0.48900 -39.40000 1.000 59.32407 191 LEU A N 1
ATOM 2914 C CA . LEU A 1 191 ? -16.48900 1.43700 -38.68600 1.000 58.57803 191 LEU A CA 1
ATOM 2915 C C . LEU A 1 191 ? -17.26600 2.61100 -38.08700 1.000 61.22340 191 LEU A C 1
ATOM 2916 O O . LEU A 1 191 ? -16.81500 3.11800 -37.07300 1.000 60.47044 191 LEU A O 1
ATOM 2932 N N . GLN A 1 192 ? -18.39700 3.01100 -38.66600 1.000 61.97315 192 GLN A N 1
ATOM 2933 C CA . GLN A 1 192 ? -19.19600 4.15000 -38.15600 1.000 63.54227 192 GLN A CA 1
ATOM 2934 C C . GLN A 1 192 ? -19.84400 3.72500 -36.85000 1.000 59.98978 192 GLN A C 1
ATOM 2935 O O . GLN A 1 192 ? -19.90700 4.54900 -35.95600 1.000 59.33579 192 GLN A O 1
ATOM 2949 N N . ALA A 1 193 ? -20.33800 2.49700 -36.76600 1.000 57.53081 193 ALA A N 1
ATOM 2950 C CA . ALA A 1 193 ? -20.90900 2.00600 -35.51900 1.000 54.00475 193 ALA A CA 1
ATOM 2951 C C . ALA A 1 193 ? -19.83300 1.79800 -34.46100 1.000 52.15410 193 ALA A C 1
ATOM 2952 O O . ALA A 1 193 ? -20.13200 1.84100 -33.26600 1.000 52.65601 193 ALA A O 1
ATOM 2959 N N . ARG A 1 194 ? -18.60700 1.54200 -34.86200 1.000 50.92842 194 ARG A N 1
ATOM 2960 C CA . ARG A 1 194 ? -17.51900 1.36300 -33.88500 1.000 49.94710 194 ARG A CA 1
ATOM 2961 C C . ARG A 1 194 ? -17.33300 2.69700 -33.17500 1.000 50.66833 194 ARG A C 1
ATOM 2962 O O . ARG A 1 194 ? -17.36100 2.72600 -31.96200 1.000 50.02191 194 ARG A O 1
ATOM 2983 N N . GLU A 1 195 ? -17.27600 3.77700 -33.94400 1.000 55.45703 195 GLU A N 1
ATOM 2984 C CA . GLU A 1 195 ? -17.00500 5.11200 -33.42400 1.000 58.39678 195 GLU A CA 1
ATOM 2985 C C . GLU A 1 195 ? -18.12700 5.59200 -32.51700 1.000 55.90551 195 GLU A C 1
ATOM 2986 O O . GLU A 1 195 ? -17.87600 6.27900 -31.52000 1.000 55.15409 195 GLU A O 1
ATOM 2998 N N . ALA A 1 196 ? -19.35200 5.23400 -32.84000 1.000 54.12669 196 ALA A N 1
ATOM 2999 C CA . ALA A 1 196 ? -20.52400 5.62000 -32.04300 1.000 54.08219 196 ALA A CA 1
ATOM 3000 C C . ALA A 1 196 ? -20.40700 4.98400 -30.66200 1.000 52.34234 196 ALA A C 1
ATOM 3001 O O . ALA A 1 196 ? -20.67200 5.65900 -29.67400 1.000 53.06017 196 ALA A O 1
ATOM 3008 N N . ILE A 1 197 ? -20.04400 3.70700 -30.60400 1.000 51.39584 197 ILE A N 1
ATOM 3009 C CA . ILE A 1 197 ? -19.88700 3.00900 -29.32800 1.000 50.00337 197 ILE A CA 1
ATOM 3010 C C . ILE A 1 197 ? -18.71900 3.58100 -28.54300 1.000 50.96141 197 ILE A C 1
ATOM 3011 O O . ILE A 1 197 ? -18.82600 3.83200 -27.33500 1.000 50.58617 197 ILE A O 1
ATOM 3027 N N . TYR A 1 198 ? -17.57300 3.75000 -29.20700 1.000 52.73813 198 TYR A N 1
ATOM 3028 C CA . TYR A 1 198 ? -16.40100 4.31500 -28.54900 1.000 53.06572 198 TYR A CA 1
ATOM 3029 C C . TYR A 1 198 ? -16.72900 5.64800 -27.88100 1.000 54.41998 198 TYR A C 1
ATOM 3030 O O . TYR A 1 198 ? -16.27200 5.92700 -26.76800 1.000 53.86813 198 TYR A O 1
ATOM 3048 N N . LYS A 1 199 ? -17.51900 6.48700 -28.54900 1.000 54.86192 199 LYS A N 1
ATOM 3049 C CA . LYS A 1 199 ? -17.81900 7.80600 -28.00100 1.000 57.13812 199 LYS A CA 1
ATOM 3050 C C . LYS A 1 199 ? -18.85800 7.73600 -26.88300 1.000 57.80829 199 LYS A C 1
ATOM 3051 O O . LYS A 1 199 ? -18.65700 8.30900 -25.80300 1.000 55.96400 199 LYS A O 1
ATOM 3070 N N . ASP A 1 200 ? -19.97900 7.08300 -27.12400 1.000 60.51804 200 ASP A N 1
ATOM 3071 C CA . ASP A 1 200 ? -21.08700 7.08800 -26.14200 1.000 61.08777 200 ASP A CA 1
ATOM 3072 C C . ASP A 1 200 ? -20.89300 6.09800 -24.99400 1.000 56.37373 200 ASP A C 1
ATOM 3073 O O . ASP A 1 200 ? -21.21100 6.48300 -23.88800 1.000 55.72730 200 ASP A O 1
ATOM 3082 N N . ALA A 1 201 ? -20.41600 4.87800 -25.24100 1.000 50.85130 201 ALA A N 1
ATOM 3083 C CA . ALA A 1 201 ? -20.37000 3.84700 -24.20100 1.000 48.78078 201 ALA A CA 1
ATOM 3084 C C . ALA A 1 201 ? -19.05400 3.77900 -23.42500 1.000 47.62871 201 ALA A C 1
ATOM 3085 O O . ALA A 1 201 ? -19.03300 3.23500 -22.31000 1.000 46.44356 201 ALA A O 1
ATOM 3092 N N . ILE A 1 202 ? -17.96500 4.31500 -23.97600 1.000 49.27587 202 ILE A N 1
ATOM 3093 C CA . ILE A 1 202 ? -16.64700 4.15600 -23.38700 1.000 50.70331 202 ILE A CA 1
ATOM 3094 C C . ILE A 1 202 ? -16.10700 5.50800 -22.93400 1.000 50.52921 202 ILE A C 1
ATOM 3095 O O . IL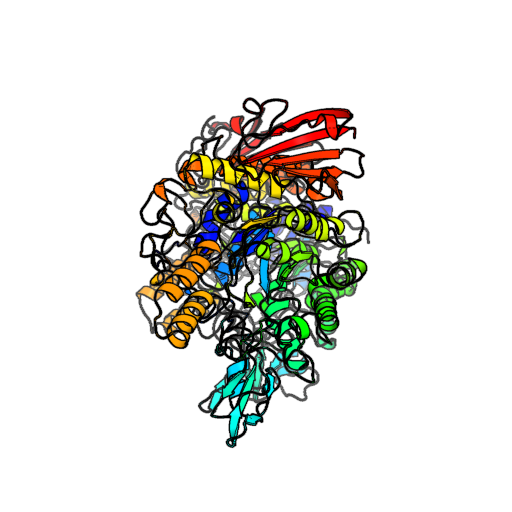E A 1 202 ? -16.00000 5.76300 -21.73100 1.000 49.40088 202 ILE A O 1
ATOM 3111 N N . LEU A 1 203 ? -15.77600 6.40900 -23.86400 1.000 52.06393 203 LEU A N 1
ATOM 3112 C CA . LEU A 1 203 ? -15.12600 7.71400 -23.60300 1.000 53.01407 203 LEU A CA 1
ATOM 3113 C C . LEU A 1 203 ? -16.06700 8.60800 -22.81000 1.000 53.51317 203 LEU A C 1
ATOM 3114 O O . LEU A 1 203 ? -15.58900 9.33000 -21.96700 1.000 54.31155 203 LEU A O 1
ATOM 3130 N N . PHE A 1 204 ? -17.36300 8.50800 -22.99600 1.000 54.19677 204 PHE A N 1
ATOM 3131 C CA . PHE A 1 204 ? -18.31500 9.33600 -22.23300 1.000 53.51688 204 PHE A CA 1
ATOM 3132 C C . PHE A 1 204 ? -18.13400 9.04600 -20.74400 1.000 51.78663 204 PHE A C 1
ATOM 3133 O O . PHE A 1 204 ? -18.11800 9.98200 -19.97600 1.000 51.82592 204 PHE A O 1
ATOM 3150 N N . TRP A 1 205 ? -17.98100 7.78500 -20.34600 1.000 49.44663 205 TRP A N 1
ATOM 3151 C CA . TRP A 1 205 ? -17.87100 7.43300 -18.90900 1.000 49.23709 205 TRP A CA 1
ATOM 3152 C C . TRP A 1 205 ? -16.42400 7.49600 -18.43400 1.000 48.16424 205 TRP A C 1
ATOM 3153 O O . TRP A 1 205 ? -16.22600 7.93000 -17.32500 1.000 48.62114 205 TRP A O 1
ATOM 3174 N N . LEU A 1 206 ? -15.44300 7.22400 -19.27600 1.000 48.01837 206 LEU A N 1
ATOM 3175 C CA . LEU A 1 206 ? -14.05900 7.45200 -18.87200 1.000 47.86058 206 LEU A CA 1
ATOM 3176 C C . LEU A 1 206 ? -13.81800 8.92400 -18.56600 1.000 49.13616 206 LEU A C 1
ATOM 3177 O O . LEU A 1 206 ? -13.07000 9.24800 -17.62900 1.000 49.02753 206 LEU A O 1
ATOM 3193 N N . ASP A 1 207 ? -14.51900 9.81300 -19.27200 1.000 50.37803 207 ASP A N 1
ATOM 3194 C CA . ASP A 1 207 ? -14.40700 11.28100 -19.10300 1.000 51.81839 207 ASP A CA 1
ATOM 3195 C C . ASP A 1 207 ? -15.12600 11.71700 -17.83000 1.000 51.90797 207 ASP A C 1
ATOM 3196 O O . ASP A 1 207 ? -14.89000 12.82800 -17.41400 1.000 52.89383 207 ASP A O 1
ATOM 3205 N N . ARG A 1 208 ? -16.00700 10.91500 -17.26100 1.000 51.04167 208 ARG A N 1
ATOM 3206 C CA . ARG A 1 208 ? -16.66900 11.25300 -15.98700 1.000 51.09450 208 ARG A CA 1
ATOM 3207 C C . ARG A 1 208 ? -15.96000 10.59500 -14.79100 1.000 50.85461 208 ARG A C 1
ATOM 3208 O O . ARG A 1 208 ? -16.57600 10.51800 -13.75800 1.000 52.42492 208 ARG A O 1
ATOM 3229 N N . GLY A 1 209 ? -14.73000 10.10300 -14.93100 1.000 50.01712 209 GLY A N 1
ATOM 3230 C CA . GLY A 1 209 ? -13.91100 9.73800 -13.78800 1.000 49.70620 209 GLY A CA 1
ATOM 3231 C C . GLY A 1 209 ? -14.04800 8.33800 -13.23300 1.000 50.10818 209 GLY A C 1
ATOM 3232 O O . GLY A 1 209 ? -13.51000 8.08600 -12.14500 1.000 48.89323 209 GLY A O 1
ATOM 3236 N N . ILE A 1 210 ? -14.69100 7.41300 -13.94800 1.000 50.62791 210 ILE A N 1
ATOM 3237 C CA . ILE A 1 210 ? -14.80300 5.99200 -13.50800 1.000 50.89335 210 ILE A CA 1
ATOM 3238 C C . ILE A 1 210 ? -13.42200 5.34500 -13.63300 1.000 47.95572 210 ILE A C 1
ATOM 3239 O O . ILE A 1 210 ? -12.63000 5.76200 -14.46200 1.000 44.74141 210 ILE A O 1
ATOM 3255 N N . ASP A 1 211 ? -13.18700 4.29200 -12.86900 1.000 46.94538 211 ASP A N 1
ATOM 3256 C CA . ASP A 1 211 ? -11.87200 3.61500 -12.78400 1.000 45.18034 211 ASP A CA 1
ATOM 3257 C C . ASP A 1 211 ? -11.77800 2.39200 -13.68600 1.000 42.31368 211 ASP A C 1
ATOM 3258 O O . ASP A 1 211 ? -10.79500 1.70700 -13.58000 1.000 41.95357 211 ASP A O 1
ATOM 3267 N N . GLY A 1 212 ? -12.74600 2.12600 -14.54700 1.000 43.16573 212 GLY A N 1
ATOM 3268 C CA . GLY A 1 212 ? -12.61600 0.99800 -15.47600 1.000 43.04313 212 GLY A CA 1
ATOM 3269 C C . GLY A 1 212 ? -13.93300 0.38800 -15.86800 1.000 41.61084 212 GLY A C 1
ATOM 3270 O O . GLY A 1 212 ? -14.96800 0.91900 -15.51700 1.000 42.35994 212 GLY A O 1
ATOM 3274 N N . PHE A 1 213 ? -13.88900 -0.77100 -16.51600 1.000 41.51063 213 PHE A N 1
ATOM 3275 C CA . PHE A 1 213 ? -15.09400 -1.44600 -17.02400 1.000 41.15540 213 PHE A CA 1
ATOM 3276 C C . PHE A 1 213 ? -15.07600 -2.96800 -16.84700 1.000 43.28290 213 PHE A C 1
ATOM 3277 O O . PHE A 1 213 ? -14.01000 -3.55900 -16.84400 1.000 41.27205 213 PHE A O 1
ATOM 3294 N N . ARG A 1 214 ? -16.25900 -3.56700 -16.73400 1.000 45.70308 214 ARG A N 1
ATOM 3295 C CA . ARG A 1 214 ? -16.49600 -5.02100 -16.79900 1.000 44.47012 214 ARG A CA 1
ATOM 3296 C C . ARG A 1 214 ? -16.98700 -5.23000 -18.22900 1.000 43.68649 214 ARG A C 1
ATOM 3297 O O . ARG A 1 214 ? -18.08800 -4.83200 -18.48800 1.000 42.85722 214 ARG A O 1
ATOM 3318 N N . ILE A 1 215 ? -16.14600 -5.69000 -19.14400 1.000 43.31633 215 ILE A N 1
ATOM 3319 C CA . ILE A 1 215 ? -16.50400 -5.85600 -20.57000 1.000 44.30231 215 ILE A CA 1
ATOM 3320 C C . ILE A 1 215 ? -17.32800 -7.13300 -20.74900 1.000 45.31595 215 ILE A C 1
ATOM 3321 O O . ILE A 1 215 ? -16.76200 -8.19100 -20.57700 1.000 43.76548 215 ILE A O 1
ATOM 3337 N N . ASP A 1 216 ? -18.60800 -7.04400 -21.11500 1.000 46.88467 216 ASP A N 1
ATOM 3338 C CA . ASP A 1 216 ? -19.47400 -8.22300 -21.34900 1.000 48.95441 216 ASP A CA 1
ATOM 3339 C C . ASP A 1 216 ? -19.04200 -8.96300 -22.59900 1.000 48.32043 216 ASP A C 1
ATOM 3340 O O . ASP A 1 216 ? -18.55500 -8.28200 -23.47700 1.000 48.05075 216 ASP A O 1
ATOM 3349 N N . THR A 1 217 ? -19.30700 -10.27500 -22.64800 1.000 49.10400 217 THR A N 1
ATOM 3350 C CA . THR A 1 217 ? -19.11900 -11.19800 -23.78900 1.000 50.21614 217 THR A CA 1
ATOM 3351 C C . THR A 1 217 ? -17.95800 -10.74300 -24.64400 1.000 48.80495 217 THR A C 1
ATOM 3352 O O . THR A 1 217 ? -18.15500 -10.55200 -25.81400 1.000 49.11480 217 THR A O 1
ATOM 3363 N N . VAL A 1 218 ? -16.79800 -10.58700 -24.03800 1.000 46.98406 218 VAL A N 1
ATOM 3364 C CA . VAL A 1 218 ? -15.62700 -9.93600 -24.67600 1.000 46.02693 218 VAL A CA 1
ATOM 3365 C C . VAL A 1 218 ? -15.09500 -10.77500 -25.81800 1.000 44.50612 218 VAL A C 1
ATOM 3366 O O . VAL A 1 218 ? -14.29500 -10.27400 -26.55500 1.000 42.96797 218 VAL A O 1
ATOM 3379 N N . GLN A 1 219 ? -15.51500 -12.01800 -25.94100 1.000 45.80440 219 GLN A N 1
ATOM 3380 C CA . GLN A 1 219 ? -14.98400 -12.89000 -27.01300 1.000 47.80330 219 GLN A CA 1
ATOM 3381 C C . GLN A 1 219 ? -15.84300 -12.88200 -28.28500 1.000 47.91665 219 GLN A C 1
ATOM 3382 O O . GLN A 1 219 ? -15.29400 -13.19800 -29.31500 1.000 47.85231 219 GLN A O 1
ATOM 3396 N N . ILE A 1 220 ? -17.11000 -12.48200 -28.22100 1.000 46.95173 220 ILE A N 1
ATOM 3397 C CA . ILE A 1 220 ? -18.07400 -12.68300 -29.34400 1.000 47.84848 220 ILE A CA 1
ATOM 3398 C C . ILE A 1 220 ? -18.38900 -11.45900 -30.21300 1.000 47.20850 220 ILE A C 1
ATOM 3399 O O . ILE A 1 220 ? -19.27500 -11.60900 -31.02900 1.000 48.28995 220 ILE A O 1
ATOM 3415 N N . TYR A 1 221 ? -17.69100 -10.33300 -30.11900 1.000 45.38783 221 TYR A N 1
ATOM 3416 C CA . TYR A 1 221 ? -18.00500 -9.12200 -30.91800 1.000 46.08279 221 TYR A CA 1
ATOM 3417 C C . TYR A 1 221 ? -17.98500 -9.41800 -32.41700 1.000 45.87581 221 TYR A C 1
ATOM 3418 O O . TYR A 1 221 ? -18.93500 -9.08800 -33.08600 1.000 44.03706 221 TYR A O 1
ATOM 3436 N N . SER A 1 222 ? -16.91300 -10.01800 -32.91000 1.000 46.85811 222 SER A N 1
ATOM 3437 C CA . SER A 1 222 ? -16.67100 -10.28000 -34.34600 1.000 49.12156 222 SER A CA 1
ATOM 3438 C C . SER A 1 222 ? -17.24000 -11.62900 -34.79600 1.000 50.52396 222 SER A C 1
ATOM 3439 O O . SER A 1 222 ? -16.71500 -12.63900 -34.33100 1.000 48.16186 222 SER A O 1
ATOM 3447 N N . LYS A 1 223 ? -18.25000 -11.64900 -35.67700 1.000 48.68797 223 LYS A N 1
ATOM 3448 C CA . LYS A 1 223 ? -18.87100 -12.87800 -36.21600 1.000 49.95616 223 LYS A CA 1
ATOM 3449 C C . LYS A 1 223 ? -18.16700 -13.26400 -37.51300 1.000 52.04863 223 LYS A C 1
ATOM 3450 O O . LYS A 1 223 ? -17.71700 -12.37800 -38.21800 1.000 51.52153 223 LYS A O 1
ATOM 3469 N N . PRO A 1 224 ? -18.02500 -14.55700 -37.85300 1.000 54.73537 224 PRO A N 1
ATOM 3470 C CA . PRO A 1 224 ? -17.37500 -14.92800 -39.10200 1.000 58.05927 224 PRO A CA 1
ATOM 3471 C C . PRO A 1 224 ? -18.29400 -14.51400 -40.26600 1.000 59.26053 224 PRO A C 1
ATOM 3472 O O . PRO A 1 224 ? -19.45000 -14.78300 -40.19800 1.000 57.92756 224 PRO A O 1
ATOM 3483 N N . GLU A 1 225 ? -17.74200 -13.91900 -41.32100 1.000 61.94177 225 GLU A N 1
ATOM 3484 C CA . GLU A 1 225 ? -18.47000 -13.32800 -42.47500 1.000 64.09318 225 GLU A CA 1
ATOM 3485 C C . GLU A 1 225 ? -19.50800 -14.25700 -43.11100 1.000 62.66698 225 GLU A C 1
ATOM 3486 O O . GLU A 1 225 ? -20.52100 -13.74300 -43.56200 1.000 63.15269 225 GLU A O 1
ATOM 3498 N N . ASP A 1 226 ? -19.29300 -15.56600 -43.12600 1.000 60.63587 226 ASP A N 1
ATOM 3499 C CA . ASP A 1 226 ? -20.19400 -16.50700 -43.83100 1.000 59.15720 226 ASP A CA 1
ATOM 3500 C C . ASP A 1 226 ? -21.25500 -17.12500 -42.92600 1.000 59.65761 226 ASP A C 1
ATOM 3501 O O . ASP A 1 226 ? -21.94500 -17.97300 -43.44800 1.000 60.00322 226 ASP A O 1
ATOM 3510 N N . PHE A 1 227 ? -21.36600 -16.71000 -41.66300 1.000 59.32849 227 PHE A N 1
ATOM 3511 C CA . PHE A 1 227 ? -22.33800 -17.19000 -40.64300 1.000 59.98219 227 PHE A CA 1
ATOM 3512 C C . PHE A 1 227 ? -22.66600 -18.67100 -40.83500 1.000 58.54621 227 PHE A C 1
ATOM 3513 O O . PHE A 1 227 ? -23.83000 -18.99100 -40.98900 1.000 56.81545 227 PHE A O 1
ATOM 3530 N N . PRO A 1 228 ? -21.69200 -19.59600 -40.75100 1.000 57.20674 228 PRO A N 1
ATOM 3531 C CA . PRO A 1 228 ? -21.94500 -21.00000 -41.00500 1.000 55.86148 228 PRO A CA 1
ATOM 3532 C C . PRO A 1 228 ? -22.67300 -21.64700 -39.84100 1.000 53.47060 228 PRO A C 1
ATOM 3533 O O . PRO A 1 228 ? -22.54000 -21.15500 -38.80400 1.000 50.93409 228 PRO A O 1
ATOM 3544 N N . ASP A 1 229 ? -23.33700 -22.77300 -40.06900 1.000 53.26448 229 ASP A N 1
ATOM 3545 C CA . ASP A 1 229 ? -24.07500 -23.53300 -39.03500 1.000 51.36560 229 ASP A CA 1
ATOM 3546 C C . ASP A 1 229 ? -23.14300 -23.85100 -37.86100 1.000 49.78602 229 ASP A C 1
ATOM 3547 O O . ASP A 1 229 ? -22.00400 -24.22900 -38.08200 1.000 47.40147 229 ASP A O 1
ATOM 3556 N N . ALA A 1 230 ? -23.63900 -23.81200 -36.63900 1.000 49.89764 230 ALA A N 1
ATOM 3557 C CA . ALA A 1 230 ? -22.84000 -24.15400 -35.45200 1.000 48.58923 230 ALA A CA 1
ATOM 3558 C C . ALA A 1 230 ? -22.69000 -25.67700 -35.38400 1.000 47.80507 230 ALA A C 1
ATOM 3559 O O . ALA A 1 230 ? -23.56400 -26.35400 -35.91800 1.000 48.30377 230 ALA A O 1
ATOM 3566 N N . PRO A 1 231 ? -21.69100 -26.28900 -34.70600 1.000 44.97738 231 PRO A N 1
ATOM 3567 C CA . PRO A 1 231 ? -21.62400 -27.74000 -34.63000 1.000 45.79150 231 PRO A CA 1
ATOM 3568 C C . PRO A 1 231 ? -22.71300 -28.35100 -33.74700 1.000 47.81971 231 PRO A C 1
ATOM 3569 O O . PRO A 1 231 ? -23.30500 -27.67800 -32.97400 1.000 47.20457 231 PRO A O 1
ATOM 3580 N N . GLU A 1 232 ? -22.90600 -29.65300 -33.88400 1.000 50.32790 232 GLU A N 1
ATOM 3581 C CA . GLU A 1 232 ? -23.90100 -30.44300 -33.12400 1.000 53.48814 232 GLU A CA 1
ATOM 3582 C C . GLU A 1 232 ? -23.37300 -30.67800 -31.70900 1.000 52.30298 232 GLU A C 1
ATOM 3583 O O . GLU A 1 232 ? -22.87700 -31.74600 -31.44700 1.000 51.30090 232 GLU A O 1
ATOM 3595 N N . ARG A 1 233 ? -23.52200 -29.69900 -30.83000 1.000 51.75159 233 ARG A N 1
ATOM 3596 C CA . ARG A 1 233 ? -23.07300 -29.75200 -29.42300 1.000 50.32500 233 ARG A CA 1
ATOM 3597 C C . ARG A 1 233 ? -24.13100 -30.49300 -28.61600 1.000 47.82827 233 ARG A C 1
ATOM 3598 O O . ARG A 1 233 ? -23.78300 -31.14900 -27.66200 1.000 45.32265 233 ARG A O 1
ATOM 3619 N N . VAL A 1 234 ? -25.39200 -30.35400 -28.98700 1.000 48.02774 234 VAL A N 1
ATOM 3620 C CA . VAL A 1 234 ? -26.50500 -31.10700 -28.35300 1.000 48.51402 234 VAL A CA 1
ATOM 3621 C C . VAL A 1 234 ? -27.01100 -32.08500 -29.41200 1.000 49.92259 234 VAL A C 1
ATOM 3622 O O . VAL A 1 234 ? -27.74400 -31.65300 -30.29200 1.000 51.38360 234 VAL A O 1
ATOM 3635 N N . PRO A 1 235 ? -26.60900 -33.36800 -29.39200 1.000 49.93091 235 PRO A N 1
ATOM 3636 C CA . PRO A 1 235 ? -27.01300 -34.32100 -30.41700 1.000 50.73983 235 PRO A CA 1
ATOM 3637 C C . PRO A 1 235 ? -28.49900 -34.34000 -30.80700 1.000 50.25270 235 PRO A C 1
ATOM 3638 O O . PRO A 1 235 ? -29.29400 -34.44400 -29.94000 1.000 50.19836 235 PRO A O 1
ATOM 3649 N N . GLY A 1 236 ? -28.82700 -34.18600 -32.08800 1.000 50.61114 236 GLY A N 1
ATOM 3650 C CA . GLY A 1 236 ? -30.19500 -34.33500 -32.61100 1.000 50.85541 236 GLY A CA 1
ATOM 3651 C C . GLY A 1 236 ? -31.11600 -33.15300 -32.40300 1.000 51.94180 236 GLY A C 1
ATOM 3652 O O . GLY A 1 236 ? -32.29700 -33.29400 -32.72200 1.000 51.91526 236 GLY A O 1
ATOM 3656 N N . GLN A 1 237 ? -30.64300 -32.02500 -31.88900 1.000 51.33577 237 GLN A N 1
ATOM 3657 C CA . GLN A 1 237 ? -31.52700 -30.85100 -31.72600 1.000 52.82562 237 GLN A CA 1
ATOM 3658 C C . GLN A 1 237 ? -31.25300 -29.97000 -32.95100 1.000 52.50300 237 GLN A C 1
ATOM 3659 O O . GLN A 1 237 ? -30.13400 -29.96500 -33.43500 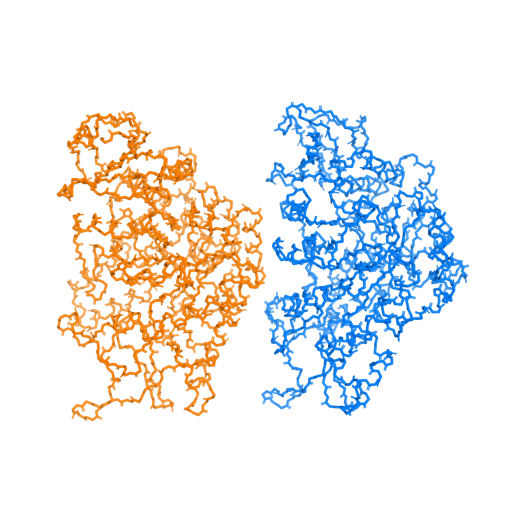1.000 49.16789 237 GLN A O 1
ATOM 3673 N N . LYS A 1 238 ? -32.28300 -29.32600 -33.49200 1.000 54.40819 238 LYS A N 1
ATOM 3674 C CA . LYS A 1 238 ? -32.19200 -28.56100 -34.75500 1.000 56.09306 238 LYS A CA 1
ATOM 3675 C C . LYS A 1 238 ? -31.31800 -27.32300 -34.59000 1.000 53.66561 238 LYS A C 1
ATOM 3676 O O . LYS A 1 238 ? -30.43600 -27.14100 -35.39100 1.000 52.95452 238 LYS A O 1
ATOM 3695 N N . LEU A 1 239 ? -31.59100 -26.49400 -33.59500 1.000 51.82450 239 LEU A N 1
ATOM 3696 C CA . LEU A 1 239 ? -30.82500 -25.24900 -33.36700 1.000 52.03037 239 LEU A CA 1
ATOM 3697 C C . LEU A 1 239 ? -29.61900 -25.55500 -32.47800 1.000 49.11243 239 LEU A C 1
ATOM 3698 O O . LEU A 1 239 ? -29.74200 -26.35600 -31.61000 1.000 46.99209 239 LEU A O 1
ATOM 3714 N N . GLN A 1 240 ? -28.48800 -24.91600 -32.70200 1.000 48.92706 240 GLN A N 1
ATOM 3715 C CA . GLN A 1 240 ? -27.25900 -25.13400 -31.90000 1.000 48.41537 240 GLN A CA 1
ATOM 3716 C C . GLN A 1 240 ? -26.64000 -23.79500 -31.45500 1.000 46.99700 240 GLN A C 1
ATOM 3717 O O . GLN A 1 240 ? -26.41200 -22.96000 -32.31200 1.000 45.25346 240 GLN A O 1
ATOM 3731 N N . ASN A 1 241 ? -26.34000 -23.61700 -30.16600 1.000 46.86605 241 ASN A N 1
ATOM 3732 C CA . ASN A 1 241 ? -25.66300 -22.41900 -29.61600 1.000 47.00070 241 ASN A CA 1
ATOM 3733 C C . ASN A 1 241 ? -24.38900 -22.18500 -30.41800 1.000 44.34369 241 ASN A C 1
ATOM 3734 O O . ASN A 1 241 ? -23.63500 -23.11000 -30.54200 1.000 43.39474 241 ASN A O 1
ATOM 3745 N N . PRO A 1 242 ? -24.12200 -20.99600 -30.98400 1.000 43.08242 242 PRO A N 1
ATOM 3746 C CA . PRO A 1 242 ? -22.90400 -20.79000 -31.74200 1.000 43.48217 242 PRO A CA 1
ATOM 3747 C C . PRO A 1 242 ? -21.67200 -20.23800 -31.00200 1.000 45.18567 242 PRO A C 1
ATOM 3748 O O . PRO A 1 242 ? -20.77300 -19.83900 -31.68300 1.000 45.59583 242 PRO A O 1
ATOM 3759 N N . SER A 1 243 ? -21.65400 -20.24600 -29.66900 1.000 44.24199 243 SER A N 1
ATOM 3760 C CA . SER A 1 243 ? -20.54900 -19.70300 -28.83300 1.000 46.19354 243 SER A CA 1
ATOM 3761 C C . SER A 1 243 ? -19.20400 -20.15900 -29.37200 1.000 46.20064 243 SER A C 1
ATOM 3762 O O . SER A 1 243 ? -18.40900 -19.31800 -29.68300 1.000 45.46015 243 SER A O 1
ATOM 3770 N N . ILE A 1 244 ? -19.04200 -21.44900 -29.63800 1.000 48.17412 244 ILE A N 1
ATOM 3771 C CA . ILE A 1 244 ? -17.76900 -22.04500 -30.12200 1.000 50.53436 244 ILE A CA 1
ATOM 3772 C C . ILE A 1 244 ? -17.31800 -21.45000 -31.45700 1.000 52.27234 244 ILE A C 1
ATOM 3773 O O . ILE A 1 244 ? -16.13000 -21.48200 -31.68800 1.000 53.27256 244 ILE A O 1
ATOM 3789 N N . ILE A 1 245 ? -18.19300 -20.93900 -32.30800 1.000 52.95889 245 ILE A N 1
ATOM 3790 C CA . ILE A 1 245 ? -17.70000 -20.40300 -33.60800 1.000 52.87080 245 ILE A CA 1
ATOM 3791 C C . ILE A 1 245 ? -17.65200 -18.87900 -33.61100 1.000 52.53388 245 ILE A C 1
ATOM 3792 O O . ILE A 1 245 ? -16.92700 -18.37000 -34.43300 1.000 53.88393 245 ILE A O 1
ATOM 3808 N N . VAL A 1 246 ? -18.38400 -18.18200 -32.74800 1.000 50.07474 246 VAL A N 1
ATOM 3809 C CA . VAL A 1 246 ? -18.34500 -16.69100 -32.71000 1.000 48.40046 246 VAL A CA 1
ATOM 3810 C C . VAL A 1 246 ? -17.21100 -16.22400 -31.79700 1.000 48.36372 246 VAL A C 1
ATOM 3811 O O . VAL A 1 246 ? -16.69400 -15.16200 -32.04200 1.000 47.38985 246 VAL A O 1
ATOM 3824 N N . GLU A 1 247 ? -16.82600 -17.01300 -30.80100 1.000 50.02907 247 GLU A N 1
ATOM 3825 C CA . GLU A 1 247 ? -15.76500 -16.64300 -29.83700 1.000 50.22397 247 GLU A CA 1
ATOM 3826 C C . GLU A 1 247 ? -14.46900 -16.35700 -30.59900 1.000 49.83313 247 GLU A C 1
ATOM 3827 O O . GLU A 1 247 ? -14.13100 -17.13700 -31.46000 1.000 49.10756 247 GLU A O 1
ATOM 3839 N N . THR A 1 248 ? -13.76300 -15.27200 -30.27800 1.000 49.41904 248 THR A N 1
ATOM 3840 C CA . THR A 1 248 ? -12.48900 -14.87100 -30.91500 1.000 48.38943 248 THR A CA 1
ATOM 3841 C C . THR A 1 248 ? -12.63900 -14.92700 -32.42900 1.000 47.97902 248 THR A C 1
ATOM 3842 O O . THR A 1 248 ? -11.93800 -15.68900 -33.07100 1.000 47.59669 248 THR A O 1
ATOM 3853 N N . GLY A 1 249 ? -13.46300 -14.03400 -32.96600 1.000 50.07970 249 GLY A N 1
ATOM 3854 C CA . GLY A 1 249 ? -13.74300 -13.85900 -34.40000 1.000 49.70157 249 GLY A CA 1
ATOM 3855 C C . GLY A 1 249 ? -12.59800 -13.22900 -35.16700 1.000 49.84850 249 GLY A C 1
ATOM 3856 O O . GLY A 1 249 ? -11.63500 -12.80200 -34.56800 1.000 50.06440 249 GLY A O 1
ATOM 3860 N N . PRO A 1 250 ? -12.67600 -13.06000 -36.49800 1.000 49.06097 250 PRO A N 1
ATOM 3861 C CA . PRO A 1 250 ? -11.54000 -12.53700 -37.24100 1.000 48.76812 250 PRO A CA 1
ATOM 3862 C C . PRO A 1 250 ? -11.16200 -11.07500 -36.96800 1.000 49.37574 250 PRO A C 1
ATOM 3863 O O . PRO A 1 250 ? -10.10400 -10.69900 -37.30500 1.000 50.13325 250 PRO A O 1
ATOM 3874 N N . GLN A 1 251 ? -12.05000 -10.29000 -36.38700 1.000 50.53329 251 GLN A N 1
ATOM 3875 C CA . GLN A 1 251 ? -11.79400 -8.87500 -36.04200 1.000 49.40453 251 GLN A CA 1
ATOM 3876 C C . GLN A 1 251 ? -11.73700 -8.65100 -34.52900 1.000 48.68686 251 GLN A C 1
ATOM 3877 O O . GLN A 1 251 ? -11.50600 -7.52000 -34.14200 1.000 48.48158 251 GLN A O 1
ATOM 3891 N N . LEU A 1 252 ? -11.93800 -9.68000 -33.71100 1.000 48.59347 252 LEU A N 1
ATOM 3892 C CA . LEU A 1 252 ? -11.98200 -9.54200 -32.23700 1.000 48.04215 252 LEU A CA 1
ATOM 3893 C C . LEU A 1 252 ? -10.74400 -8.82200 -31.70200 1.000 50.15894 252 LEU A C 1
ATOM 3894 O O . LEU A 1 252 ? -10.91900 -7.77800 -31.11100 1.000 49.57766 252 LEU A O 1
ATOM 3910 N N . HIS A 1 253 ? -9.53800 -9.32800 -31.92300 1.000 52.34083 253 HIS A N 1
ATOM 3911 C CA . HIS A 1 253 ? -8.31200 -8.70200 -31.37000 1.000 54.23419 253 HIS A CA 1
ATOM 3912 C C . HIS A 1 253 ? -8.14600 -7.30800 -31.97600 1.000 55.55858 253 HIS A C 1
ATOM 3913 O O . HIS A 1 253 ? -7.76700 -6.41400 -31.24500 1.000 55.53592 253 HIS A O 1
ATOM 3927 N N . GLU A 1 254 ? -8.46400 -7.13400 -33.25500 1.000 53.16608 254 GLU A N 1
ATOM 3928 C CA . GLU A 1 254 ? -8.42800 -5.82100 -33.93700 1.000 54.34049 254 GLU A CA 1
ATOM 3929 C C . GLU A 1 254 ? -9.23700 -4.83500 -33.09200 1.000 54.13214 254 GLU A C 1
ATOM 3930 O O . GLU A 1 254 ? -8.70600 -3.80300 -32.75700 1.000 53.77254 254 GLU A O 1
ATOM 3942 N N . ILE A 1 255 ? -10.46200 -5.18300 -32.72800 1.000 53.59863 255 ILE A N 1
ATOM 3943 C CA . ILE A 1 255 ? -11.36600 -4.31900 -31.92500 1.000 54.60092 255 ILE A CA 1
ATOM 3944 C C . ILE A 1 255 ? -10.75300 -3.99800 -30.55800 1.000 54.26697 255 ILE A C 1
ATOM 3945 O O . ILE A 1 255 ? -10.71200 -2.83700 -30.21000 1.000 53.22132 255 ILE A O 1
ATOM 3961 N N . LEU A 1 256 ? -10.31800 -5.00000 -29.80000 1.000 53.91580 256 LEU A N 1
ATOM 3962 C CA . LEU A 1 256 ? -9.74600 -4.80100 -28.44600 1.000 52.40664 256 LEU A CA 1
ATOM 3963 C C . LEU A 1 256 ? -8.53300 -3.88100 -28.54500 1.000 53.22112 256 LEU A C 1
ATOM 3964 O O . LEU A 1 256 ? -8.40900 -3.00400 -27.72100 1.000 52.63320 256 LEU A O 1
ATOM 3980 N N . GLN A 1 257 ? -7.71900 -4.07600 -29.56600 1.000 54.30776 257 GLN A N 1
ATOM 3981 C CA . GLN A 1 257 ? -6.51500 -3.26400 -29.81200 1.000 55.12776 257 GLN A CA 1
ATOM 3982 C C . GLN A 1 257 ? -6.95700 -1.82100 -30.03000 1.000 55.31757 257 GLN A C 1
ATOM 3983 O O . GLN A 1 257 ? -6.31000 -0.93700 -29.51000 1.000 55.39769 257 GLN A O 1
ATOM 3997 N N . GLU A 1 258 ? -8.03300 -1.62100 -30.77700 1.000 52.81672 258 GLU A N 1
ATOM 3998 C CA . GLU A 1 258 ? -8.58000 -0.28500 -31.09900 1.000 54.94323 258 GLU A CA 1
ATOM 3999 C C . GLU A 1 258 ? -9.10300 0.37300 -29.83200 1.000 53.23773 258 GLU A C 1
ATOM 4000 O O . GLU A 1 258 ? -8.80800 1.54000 -29.61400 1.000 51.40761 258 GLU A O 1
ATOM 4012 N N . MET A 1 259 ? -9.79700 -0.38700 -28.99500 1.000 54.40665 259 MET A N 1
ATOM 4013 C CA . MET A 1 259 ? -10.37000 0.10800 -27.72400 1.000 56.45623 259 MET A CA 1
ATOM 4014 C C . MET A 1 259 ? -9.24200 0.49900 -26.76200 1.000 55.87418 259 MET A C 1
ATOM 4015 O O . MET A 1 259 ? -9.44700 1.37400 -25.94100 1.000 56.02719 259 MET A O 1
ATOM 4029 N N . ASN A 1 260 ? -8.09600 -0.15700 -26.83300 1.000 53.20020 260 ASN A N 1
ATOM 4030 C CA . ASN A 1 260 ? -6.95900 0.17600 -25.96100 1.000 52.07407 260 ASN A CA 1
ATOM 4031 C C . ASN A 1 260 ? -6.33400 1.49000 -26.41400 1.000 56.55558 260 ASN A C 1
ATOM 4032 O O . ASN A 1 260 ? -6.27900 2.39300 -25.62000 1.000 54.62635 260 ASN A O 1
ATOM 4043 N N . ARG A 1 261 ? -5.90300 1.57600 -27.66000 1.000 65.78639 261 ARG A N 1
ATOM 4044 C CA . ARG A 1 261 ? -5.21000 2.76300 -28.19800 1.000 68.90411 261 ARG A CA 1
ATOM 4045 C C . ARG A 1 261 ? -6.09700 4.00500 -28.11300 1.000 65.34965 261 ARG A C 1
ATOM 4046 O O . ARG A 1 261 ? -5.55600 5.04800 -27.81100 1.000 67.30570 261 ARG A O 1
ATOM 4067 N N . LYS A 1 262 ? -7.39700 3.87500 -28.33200 1.000 57.30430 262 LYS A N 1
ATOM 4068 C CA . LYS A 1 262 ? -8.34600 5.00600 -28.37700 1.000 54.62394 262 LYS A CA 1
ATOM 4069 C C . LYS A 1 262 ? -8.89500 5.37700 -27.00700 1.000 51.62212 262 LYS A C 1
ATOM 4070 O O . LYS A 1 262 ? -9.18400 6.55200 -26.83000 1.000 50.30544 262 LYS A O 1
ATOM 4089 N N . ALA A 1 263 ? -9.05200 4.43200 -26.08400 1.000 48.96988 263 ALA A N 1
ATOM 4090 C CA . ALA A 1 263 ? -9.68400 4.72500 -24.78400 1.000 47.89559 263 ALA A CA 1
ATOM 4091 C C . ALA A 1 263 ? -8.91200 4.20200 -23.56600 1.000 46.04510 263 ALA A C 1
ATOM 4092 O O . ALA A 1 263 ? -8.35700 5.02700 -22.86400 1.000 46.46705 263 ALA A O 1
ATOM 4099 N N . PHE A 1 264 ? -8.87300 2.89000 -23.32900 1.000 46.46679 264 PHE A N 1
ATOM 4100 C CA . PHE A 1 264 ? -8.34400 2.28000 -22.08100 1.000 46.74336 264 PHE A CA 1
ATOM 4101 C C . PHE A 1 264 ? -6.94100 2.75700 -21.72200 1.000 47.04046 264 PHE A C 1
ATOM 4102 O O . PHE A 1 264 ? -6.70400 2.96800 -20.56400 1.000 45.72711 264 PHE A O 1
ATOM 4119 N N . SER A 1 265 ? -6.05900 2.93700 -22.69100 1.000 48.53960 265 SER A N 1
ATOM 4120 C CA . SER A 1 265 ? -4.65500 3.33400 -22.45800 1.000 49.64293 265 SER A CA 1
ATOM 4121 C C . SER A 1 265 ? -4.50400 4.82600 -22.13300 1.000 49.10181 265 SER A C 1
ATOM 4122 O O . SER A 1 265 ? -3.41100 5.19000 -21.75700 1.000 50.03689 265 SER A O 1
ATOM 4130 N N . LYS A 1 266 ? -5.53600 5.65100 -22.30200 1.000 47.85564 266 LYS A N 1
ATOM 4131 C CA . LYS A 1 266 ? -5.48800 7.11100 -22.05100 1.000 49.20308 266 LYS A CA 1
ATOM 4132 C C . LYS A 1 266 ? -5.95600 7.46800 -20.64300 1.000 49.09513 266 LYS A C 1
ATOM 4133 O O . LYS A 1 266 ? -6.03100 8.64500 -20.35700 1.000 49.28970 266 LYS A O 1
ATOM 4152 N N . TYR A 1 267 ? -6.38800 6.50200 -19.84200 1.000 50.30511 267 TYR A N 1
ATOM 4153 C CA . TYR A 1 267 ? -6.86800 6.73000 -18.45700 1.000 50.24317 267 TYR A CA 1
ATOM 4154 C C . TYR A 1 267 ? -6.23300 5.68000 -17.53800 1.000 49.48780 267 TYR A C 1
ATOM 4155 O O . TYR A 1 267 ? -5.77200 4.65300 -18.02000 1.000 48.71045 267 TYR A O 1
ATOM 4173 N N . ASP A 1 268 ? -6.17300 5.96600 -16.24400 1.000 48.17871 268 ASP A N 1
ATOM 4174 C CA . ASP A 1 268 ? -5.61500 5.04400 -15.22700 1.000 46.82305 268 ASP A CA 1
ATOM 4175 C C . ASP A 1 268 ? -6.76100 4.13900 -14.79800 1.000 46.17387 268 ASP A C 1
ATOM 4176 O O . ASP A 1 268 ? -7.47700 4.52100 -13.89800 1.000 46.53220 268 ASP A O 1
ATOM 4185 N N . ILE A 1 269 ? -6.96600 3.01700 -15.48600 1.000 45.52144 269 ILE A N 1
ATOM 4186 C CA . ILE A 1 269 ? -8.13400 2.12100 -15.26500 1.000 45.14403 269 ILE A CA 1
ATOM 4187 C C . ILE A 1 269 ? -7.72800 0.63900 -15.31800 1.000 43.20146 269 ILE A C 1
ATOM 4188 O O . ILE A 1 269 ? -6.60900 0.33200 -15.67900 1.000 43.79163 269 ILE A O 1
ATOM 4204 N N . MET A 1 270 ? -8.65500 -0.23500 -14.95500 1.000 42.34730 270 MET A N 1
ATOM 4205 C CA . MET A 1 270 ? -8.54800 -1.70400 -15.06000 1.000 42.10556 270 MET A CA 1
ATOM 4206 C C . MET A 1 270 ? -9.66300 -2.17400 -15.99100 1.000 43.20914 270 MET A C 1
ATOM 4207 O O . MET A 1 270 ? -10.73300 -1.60200 -15.92000 1.000 43.84552 270 MET A O 1
ATOM 4221 N N . THR A 1 271 ? -9.42300 -3.16700 -16.82700 1.000 41.35449 271 THR A N 1
ATOM 4222 C CA . THR A 1 271 ? -10.48400 -3.76800 -17.66300 1.000 44.60661 271 THR A CA 1
ATOM 4223 C C . THR A 1 271 ? -10.55700 -5.26700 -17.33900 1.000 43.70187 271 THR A C 1
ATOM 4224 O O . THR A 1 271 ? -9.50700 -5.88600 -17.33500 1.000 42.23992 271 THR A O 1
ATOM 4235 N N . VAL A 1 272 ? -11.73300 -5.80900 -17.03700 1.000 42.60702 272 VAL A N 1
ATOM 4236 C CA . VAL A 1 272 ? -11.94700 -7.25400 -16.77900 1.000 43.03922 272 VAL A CA 1
ATOM 4237 C C . VAL A 1 272 ? -12.93900 -7.74500 -17.83800 1.000 43.60104 272 VAL A C 1
ATOM 4238 O O . VAL A 1 272 ? -14.01000 -7.17300 -17.90500 1.000 42.84545 272 VAL A O 1
ATOM 4251 N N . GLY A 1 273 ? -12.59900 -8.76000 -18.63000 1.000 43.25073 273 GLY A N 1
ATOM 4252 C CA . GLY A 1 273 ? -13.47300 -9.27800 -19.69000 1.000 43.01756 273 GLY A CA 1
ATOM 4253 C C . GLY A 1 273 ? -14.21300 -10.53600 -19.27600 1.000 42.56713 273 GLY A C 1
ATOM 4254 O O . GLY A 1 273 ? -13.59600 -11.37200 -18.65900 1.000 41.14265 273 GLY A O 1
ATOM 4258 N N . GLU A 1 274 ? -15.50200 -10.74000 -19.65000 1.000 42.75751 274 GLU A N 1
ATOM 4259 C CA . GLU A 1 274 ? -16.37400 -11.88200 -19.33800 1.000 43.81125 274 GLU A CA 1
ATOM 4260 C C . GLU A 1 274 ? -16.18400 -12.94500 -20.41800 1.000 43.77898 274 GLU A C 1
ATOM 4261 O O . GLU A 1 274 ? -16.45400 -12.64200 -21.56700 1.000 43.04934 274 GLU A O 1
ATOM 4273 N N . GLY A 1 275 ? -15.69300 -14.12900 -20.07000 1.000 42.92834 275 GLY A N 1
ATOM 4274 C CA . GLY A 1 275 ? -15.49000 -15.21000 -21.03000 1.000 42.19449 275 GLY A CA 1
ATOM 4275 C C . GLY A 1 275 ? -14.03800 -15.31600 -21.41900 1.000 42.00302 275 GLY A C 1
ATOM 4276 O O . GLY A 1 275 ? -13.47700 -14.31200 -21.80800 1.000 41.30607 275 GLY A O 1
ATOM 4280 N N . SER A 1 276 ? -13.45000 -16.50400 -21.36000 1.000 43.08896 276 SER A N 1
ATOM 4281 C CA . SER A 1 276 ? -12.04000 -16.72100 -21.71700 1.000 43.69338 276 SER A CA 1
ATOM 4282 C C . SER A 1 276 ? -11.94000 -17.86300 -22.71700 1.000 43.24752 276 SER A C 1
ATOM 4283 O O . SER A 1 276 ? -12.74100 -18.76400 -22.61700 1.000 41.87969 276 SER A O 1
ATOM 4291 N N . PRO A 1 277 ? -10.94800 -17.91800 -23.62500 1.000 42.79097 277 PRO A N 1
ATOM 4292 C CA . PRO A 1 277 ? -10.72900 -19.09700 -24.44500 1.000 42.72749 277 PRO A CA 1
ATOM 4293 C C . PRO A 1 277 ? -10.33000 -20.36500 -23.66500 1.000 43.32882 277 PRO A C 1
ATOM 4294 O O . PRO A 1 277 ? -9.95400 -20.31000 -22.53700 1.000 42.57359 277 PRO A O 1
ATOM 4305 N N . PRO A 1 278 ? -10.33700 -21.56400 -24.26900 1.000 43.08285 278 PRO A N 1
ATOM 4306 C CA . PRO A 1 278 ? -9.97100 -22.75800 -23.52000 1.000 44.06808 278 PRO A CA 1
ATOM 4307 C C . PRO A 1 278 ? -8.46600 -23.03500 -23.40400 1.000 45.84936 278 PRO A C 1
ATOM 4308 O O . PRO A 1 278 ? -8.11000 -23.83100 -22.61900 1.000 44.28263 278 PRO A O 1
ATOM 4319 N N . SER A 1 279 ? -7.63700 -22.35200 -24.17900 1.000 47.40258 279 SER A N 1
ATOM 4320 C CA . SER A 1 279 ? -6.17700 -22.58600 -24.22300 1.000 50.58260 279 SER A CA 1
ATOM 4321 C C . SER A 1 279 ? -5.41000 -21.40600 -23.62400 1.000 51.63100 279 SER A C 1
ATOM 4322 O O . SER A 1 279 ? -5.93600 -20.31000 -23.59500 1.000 52.85280 279 SER A O 1
ATOM 4330 N N . LEU A 1 280 ? -4.18300 -21.64500 -23.18300 1.000 48.78589 280 LEU A N 1
ATOM 4331 C CA . LEU A 1 280 ? -3.34200 -20.62700 -22.52400 1.000 47.26112 280 LEU A CA 1
ATOM 4332 C C . LEU A 1 280 ? -2.85200 -19.59200 -23.52700 1.000 46.36966 280 LEU A C 1
ATOM 4333 O O . LEU A 1 280 ? -2.91700 -18.43700 -23.19500 1.000 43.99930 280 LEU A O 1
ATOM 4349 N N . GLU A 1 281 ? -2.36300 -20.01200 -24.68600 1.000 50.38295 281 GLU A N 1
ATOM 4350 C CA . GLU A 1 281 ? -1.79800 -19.09400 -25.70300 1.000 54.36136 281 GLU A CA 1
ATOM 4351 C C . GLU A 1 281 ? -2.87100 -18.14800 -26.24600 1.000 51.60466 281 GLU A C 1
ATOM 4352 O O . GLU A 1 281 ? -2.52700 -17.02400 -26.57800 1.000 49.65488 281 GLU A O 1
ATOM 4364 N N . LYS A 1 282 ? -4.11700 -18.58900 -26.35100 1.000 49.97441 282 LYS A N 1
ATOM 4365 C CA . LYS A 1 282 ? -5.19400 -17.72800 -26.87700 1.000 50.65836 282 LYS A CA 1
ATOM 4366 C C . LYS A 1 282 ? -5.62900 -16.79200 -25.75800 1.000 47.71919 282 LYS A C 1
ATOM 4367 O O . LYS A 1 282 ? -5.97400 -15.67300 -26.05800 1.000 47.09457 282 LYS A O 1
ATOM 4386 N N . THR A 1 283 ? -5.61600 -17.27000 -24.52300 1.000 45.92362 283 THR A N 1
ATOM 4387 C CA . THR A 1 283 ? -5.99000 -16.48100 -23.33300 1.000 44.86769 283 THR A CA 1
ATOM 4388 C C . THR A 1 283 ? -4.96700 -15.35300 -23.16300 1.000 43.87786 283 THR A C 1
ATOM 4389 O O . THR A 1 283 ? -5.38600 -14.24200 -22.89500 1.000 42.88484 283 THR A O 1
ATOM 4400 N N . LEU A 1 284 ? -3.69200 -15.61300 -23.41100 1.000 43.50337 284 LEU A N 1
ATOM 4401 C CA . LEU A 1 284 ? -2.62500 -14.59700 -23.30300 1.000 43.40773 284 LEU A CA 1
ATOM 4402 C C . LEU A 1 284 ? -2.78900 -13.57100 -24.42800 1.000 44.57263 284 LEU A C 1
ATOM 4403 O O . LEU A 1 284 ? -2.39100 -12.45300 -24.24100 1.000 44.94983 284 LEU A O 1
ATOM 4419 N N . GLU A 1 285 ? -3.42300 -13.92300 -25.54100 1.000 45.60139 285 GLU A N 1
ATOM 4420 C CA . GLU A 1 285 ? -3.69100 -12.97700 -26.64500 1.000 47.50455 285 GLU A CA 1
ATOM 4421 C C . GLU A 1 285 ? -4.62700 -11.89500 -26.09900 1.000 46.06506 285 GLU A C 1
ATOM 4422 O O . GLU A 1 285 ? -4.59800 -10.82400 -26.61400 1.000 44.83629 285 GLU A O 1
ATOM 4434 N N . TYR A 1 286 ? -5.39900 -12.15900 -25.06900 1.000 46.37108 286 TYR A N 1
ATOM 4435 C CA . TYR A 1 286 ? -6.28200 -11.15700 -24.44300 1.000 45.68551 286 TYR A CA 1
ATOM 4436 C C . TYR A 1 286 ? -5.55700 -10.40200 -23.32200 1.000 45.53433 286 TYR A C 1
ATOM 4437 O O . TYR A 1 286 ? -5.52600 -9.19300 -23.36900 1.000 45.47200 286 TYR A O 1
ATOM 4455 N N . VAL A 1 287 ? -4.92700 -11.10600 -22.38500 1.000 43.58944 287 VAL A N 1
ATOM 4456 C CA . VAL A 1 287 ? -4.43100 -10.50200 -21.11700 1.000 43.24342 287 VAL A CA 1
ATOM 4457 C C . VAL A 1 287 ? -2.92600 -10.27900 -21.02600 1.000 42.98764 287 VAL A C 1
ATOM 4458 O O . VAL A 1 287 ? -2.52500 -9.72400 -20.04400 1.000 44.06806 287 VAL A O 1
ATOM 4471 N N . SER A 1 288 ? -2.10000 -10.68700 -21.96200 1.000 43.32660 288 SER A N 1
ATOM 4472 C CA . SER A 1 288 ? -0.65000 -10.45400 -21.80300 1.000 45.43014 288 SER A CA 1
ATOM 4473 C C . SER A 1 288 ? -0.39300 -8.94600 -21.82200 1.000 45.67937 288 SER A C 1
ATOM 4474 O O . SER A 1 288 ? -0.98600 -8.27800 -22.64100 1.000 46.62128 288 SER A O 1
ATOM 4482 N N . SER A 1 289 ? 0.46400 -8.42900 -20.95700 1.000 45.24784 289 SER A N 1
ATOM 4483 C CA . SER A 1 289 ? 0.85500 -7.02500 -20.99400 1.000 46.51177 289 SER A CA 1
ATOM 4484 C C . SER A 1 289 ? 1.36100 -6.64400 -22.36700 1.000 47.91080 289 SER A C 1
ATOM 4485 O O . SER A 1 289 ? 1.05100 -5.55900 -22.87800 1.000 48.46662 289 SER A O 1
ATOM 4493 N N . SER A 1 290 ? 2.20600 -7.50400 -22.94400 1.000 51.42339 290 SER A N 1
ATOM 4494 C CA . SER A 1 290 ? 2.70800 -7.40200 -24.30000 1.000 51.72092 290 SER A CA 1
ATOM 4495 C C . SER A 1 290 ? 1.66300 -6.91700 -25.29300 1.000 49.16468 290 SER A C 1
ATOM 4496 O O . SER A 1 290 ? 1.96400 -6.13900 -26.19700 1.000 50.09507 290 SER A O 1
ATOM 4504 N N . ARG A 1 291 ? 0.41600 -7.33400 -25.09300 1.000 46.40260 291 ARG A N 1
ATOM 4505 C CA . ARG A 1 291 ? -0.59100 -7.22500 -26.13900 1.000 45.78356 291 ARG A CA 1
ATOM 4506 C C . ARG A 1 291 ? -1.30900 -5.89000 -26.12800 1.000 46.39357 291 ARG A C 1
ATOM 4507 O O . ARG A 1 291 ? -1.75500 -5.46200 -27.18100 1.000 47.25357 291 ARG A O 1
ATOM 4528 N N . HIS A 1 292 ? -1.42000 -5.23500 -24.98100 1.000 46.41897 292 HIS A N 1
ATOM 4529 C CA . HIS A 1 292 ? -2.12000 -3.93600 -24.81800 1.000 47.82991 292 HIS A CA 1
ATOM 4530 C C . HIS A 1 292 ? -3.53900 -4.08000 -25.34500 1.000 48.42070 292 HIS A C 1
ATOM 4531 O O . HIS A 1 292 ? -3.86500 -3.42300 -26.31300 1.000 49.16911 292 HIS A O 1
ATOM 4545 N N . GLU A 1 293 ? -4.30100 -4.98100 -24.74300 1.000 48.58871 293 GLU A N 1
ATOM 4546 C CA . GLU A 1 293 ? -5.71400 -5.20700 -25.02200 1.000 48.95520 293 GLU A CA 1
ATOM 4547 C C . GLU A 1 293 ? -6.51400 -5.04800 -23.72900 1.000 46.73212 293 GLU A C 1
ATOM 4548 O O . GLU A 1 293 ? -6.94300 -3.94300 -23.40300 1.000 47.17214 293 GLU A O 1
ATOM 4560 N N . ILE A 1 294 ? -6.73100 -6.10800 -22.96200 1.000 46.34993 294 ILE A N 1
ATOM 4561 C CA . ILE A 1 294 ? -7.36300 -5.95600 -21.65800 1.000 45.75083 294 ILE A CA 1
ATOM 4562 C C . ILE A 1 294 ? -6.50000 -6.64000 -20.58900 1.000 43.31890 294 ILE A C 1
ATOM 4563 O O . ILE A 1 294 ? -5.49400 -7.27900 -20.90000 1.000 42.92869 294 ILE A O 1
ATOM 4579 N N . ASP A 1 295 ? -6.80700 -6.39100 -19.32100 1.000 41.38509 295 ASP A N 1
ATOM 4580 C CA . ASP A 1 295 ? -5.97200 -6.77200 -18.15600 1.000 40.39341 295 ASP A CA 1
ATOM 4581 C C . ASP A 1 295 ? -6.20000 -8.19700 -17.64400 1.000 38.76730 295 ASP A C 1
ATOM 4582 O O . ASP A 1 295 ? -5.23400 -8.81700 -17.28000 1.000 40.31292 295 ASP A O 1
ATOM 4591 N N . MET A 1 296 ? -7.43300 -8.66400 -17.55600 1.000 40.02384 296 MET A N 1
ATOM 4592 C CA . MET A 1 296 ? -7.74300 -9.99500 -17.00500 1.000 40.54090 296 MET A CA 1
ATOM 4593 C C . MET A 1 296 ? -9.08000 -10.49000 -17.56200 1.000 39.32271 296 MET A C 1
ATOM 4594 O O . MET A 1 296 ? -9.80600 -9.67700 -18.11300 1.000 39.01104 296 MET A O 1
ATOM 4608 N N . LEU A 1 297 ? -9.38300 -11.77700 -17.39400 1.000 38.94886 297 LEU A N 1
ATOM 4609 C CA . LEU A 1 297 ? -10.63000 -12.39900 -17.89000 1.000 38.29732 297 LEU A CA 1
ATOM 4610 C C . LEU A 1 297 ? -11.29600 -13.26000 -16.82300 1.000 37.42688 297 LEU A C 1
ATOM 4611 O O . LEU A 1 297 ? -10.59400 -13.84300 -16.02400 1.000 37.41899 297 LEU A O 1
ATOM 4627 N N . PHE A 1 298 ? -12.61900 -13.28400 -16.81100 1.000 37.17340 298 PHE A N 1
ATOM 4628 C CA . PHE A 1 298 ? -13.44700 -14.19700 -16.01900 1.000 40.41286 298 PHE A CA 1
ATOM 4629 C C . PHE A 1 298 ? -13.58200 -15.44900 -16.87200 1.000 40.87764 298 PHE A C 1
ATOM 4630 O O . PHE A 1 298 ? -13.87900 -15.30600 -18.03000 1.000 40.82543 298 PHE A O 1
ATOM 4647 N N . SER A 1 299 ? -13.29900 -16.62700 -16.35900 1.000 39.65272 299 SER A N 1
ATOM 4648 C CA . SER A 1 299 ? -13.50300 -17.84600 -17.15800 1.000 40.50828 299 SER A CA 1
ATOM 4649 C C . SER A 1 299 ? -14.77500 -18.51500 -16.65800 1.000 41.30318 299 SER A C 1
ATOM 4650 O O . SER A 1 299 ? -14.97700 -18.51300 -15.46200 1.000 40.09518 299 SER A O 1
ATOM 4658 N N . PHE A 1 300 ? -15.53300 -19.14600 -17.53300 1.000 41.38210 300 PHE A N 1
ATOM 4659 C CA . PHE A 1 300 ? -16.74700 -19.89200 -17.15100 1.000 42.48839 300 PHE A CA 1
ATOM 4660 C C . PHE A 1 300 ? -16.37700 -21.30600 -16.67800 1.000 41.47904 300 PHE A C 1
ATOM 4661 O O . PHE A 1 300 ? -17.25500 -21.92100 -16.13900 1.000 41.41214 300 PHE A O 1
ATOM 4678 N N . ASP A 1 301 ? -15.16400 -21.79800 -16.85500 1.000 41.88813 301 ASP A N 1
ATOM 4679 C CA . ASP A 1 301 ? -14.79900 -23.18900 -16.48900 1.000 41.97936 301 ASP A CA 1
ATOM 4680 C C . ASP A 1 301 ? -15.22600 -23.57300 -15.07100 1.000 39.20306 301 ASP A C 1
ATOM 4681 O O . ASP A 1 301 ? -15.96100 -24.52800 -14.94900 1.000 39.55543 301 ASP A O 1
ATOM 4690 N N . PHE A 1 302 ? -14.84000 -22.84300 -14.03700 1.000 37.53725 302 PHE A N 1
ATOM 4691 C CA . PHE A 1 302 ? -15.14200 -23.25600 -12.64700 1.000 36.18245 302 PHE A CA 1
ATOM 4692 C C . PHE A 1 302 ? -16.64100 -23.32200 -12.41300 1.000 36.55682 302 PHE A C 1
ATOM 4693 O O . PHE A 1 302 ? -17.10700 -24.28000 -11.84400 1.000 37.22941 302 PHE A O 1
ATOM 4710 N N . GLY A 1 303 ? -17.38000 -22.33400 -12.89200 1.000 38.44954 303 GLY A N 1
ATOM 4711 C CA . GLY A 1 303 ? -18.84500 -22.26400 -12.74400 1.000 40.14736 303 GLY A CA 1
ATOM 4712 C C . GLY A 1 303 ? -19.56900 -23.36800 -13.50200 1.000 39.33686 303 GLY A C 1
ATOM 4713 O O . GLY A 1 303 ? -20.68000 -23.67500 -13.13900 1.000 39.10241 303 GLY A O 1
ATOM 4717 N N . ALA A 1 304 ? -18.94000 -23.92300 -14.52800 1.000 39.59573 304 ALA A N 1
ATOM 4718 C CA . ALA A 1 304 ? -19.48900 -24.99600 -15.38600 1.000 42.49830 304 ALA A CA 1
ATOM 4719 C C . ALA A 1 304 ? -19.23500 -26.41900 -14.86000 1.000 42.94750 304 ALA A C 1
ATOM 4720 O O . ALA A 1 304 ? -19.54800 -27.33400 -15.58800 1.000 42.69776 304 ALA A O 1
ATOM 4727 N N . LEU A 1 305 ? -18.67100 -26.61700 -13.67400 1.000 42.15549 305 LEU A N 1
ATOM 4728 C CA . LEU A 1 305 ? -18.34700 -27.96000 -13.1460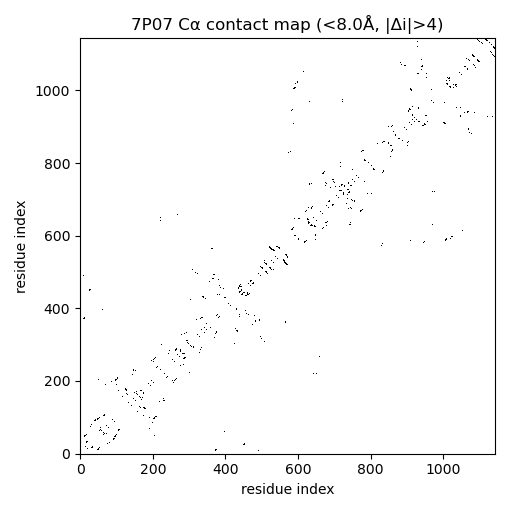0 1.000 42.48555 305 LEU A CA 1
ATOM 4729 C C . LEU A 1 305 ? -19.60600 -28.68900 -12.70000 1.000 41.28862 305 LEU A C 1
ATOM 4730 O O . LEU A 1 305 ? -19.57400 -29.89400 -12.71700 1.000 41.20945 305 LEU A O 1
ATOM 4746 N N . ASP A 1 306 ? -20.66200 -28.00500 -12.29600 1.000 40.20285 306 ASP A N 1
ATOM 4747 C CA . ASP A 1 306 ? -21.85400 -28.70000 -11.75500 1.000 39.73426 306 ASP A CA 1
ATOM 4748 C C . ASP A 1 306 ? -23.05900 -28.65400 -12.70200 1.000 39.12197 306 ASP A C 1
ATOM 4749 O O . ASP A 1 306 ? -24.09600 -29.07400 -12.26500 1.000 36.84016 306 ASP A O 1
ATOM 4758 N N . HIS A 1 307 ? -22.94200 -28.10800 -13.90900 1.000 40.11207 307 HIS A N 1
ATOM 4759 C CA . HIS A 1 307 ? -24.05600 -28.01200 -14.89300 1.000 42.38492 307 HIS A CA 1
ATOM 4760 C C . HIS A 1 307 ? -23.53000 -27.68000 -16.28700 1.000 43.23205 307 HIS A C 1
ATOM 4761 O O . HIS A 1 307 ? -22.48400 -27.09900 -16.38700 1.000 42.07607 307 HIS A O 1
ATOM 4776 N N . ARG A 1 308 ? -24.27400 -28.05000 -17.32500 1.000 44.23710 308 ARG A N 1
ATOM 4777 C CA . ARG A 1 308 ? -23.93400 -27.76900 -18.73800 1.000 46.31968 308 ARG A CA 1
ATOM 4778 C C . ARG A 1 308 ? -25.04700 -26.87200 -19.30700 1.000 47.68276 308 ARG A C 1
ATOM 4779 O O . ARG A 1 308 ? -26.04800 -27.39800 -19.73600 1.000 46.37815 308 ARG A O 1
ATOM 4800 N N . GLU A 1 309 ? -24.86400 -25.55500 -19.27800 1.000 47.60851 309 GLU A N 1
ATOM 4801 C CA . GLU A 1 309 ? -25.83900 -24.52500 -19.68600 1.000 50.20829 309 GLU A CA 1
ATOM 4802 C C . GLU A 1 309 ? -26.48800 -24.82500 -21.03400 1.000 49.58827 309 GLU A C 1
ATOM 4803 O O . GLU A 1 309 ? -27.66500 -24.73300 -21.08900 1.000 48.34966 309 GLU A O 1
ATOM 4815 N N . ILE A 1 310 ? -25.76300 -25.21500 -22.06400 1.000 50.40966 310 ILE A N 1
ATOM 4816 C CA . ILE A 1 310 ? -26.37400 -25.40000 -23.40600 1.000 50.09032 310 ILE A CA 1
ATOM 4817 C C . ILE A 1 310 ? -27.36900 -26.56600 -23.42900 1.000 48.87895 310 ILE A C 1
ATOM 4818 O O . ILE A 1 310 ? -28.29300 -26.48900 -24.21600 1.000 47.85181 310 ILE A O 1
ATOM 4834 N N . ALA A 1 311 ? -27.22100 -27.57500 -22.57600 1.000 45.93617 311 ALA A N 1
ATOM 4835 C CA . ALA A 1 311 ? -28.12700 -28.74000 -22.50200 1.000 45.56904 311 ALA A CA 1
ATOM 4836 C C . ALA A 1 311 ? -29.07200 -28.64800 -21.30900 1.000 46.95117 311 ALA A C 1
ATOM 4837 O O . ALA A 1 311 ? -29.88000 -29.54000 -21.15700 1.000 46.22871 311 ALA A O 1
ATOM 4844 N N . HIS A 1 312 ? -28.96800 -27.59000 -20.51200 1.000 47.74833 312 HIS A N 1
ATOM 4845 C CA . HIS A 1 312 ? -29.71900 -27.38200 -19.26200 1.000 49.94829 312 HIS A CA 1
ATOM 4846 C C . HIS A 1 312 ? -29.75000 -28.67900 -18.45400 1.000 47.91698 312 HIS A C 1
ATOM 4847 O O . HIS A 1 312 ? -30.81700 -29.08300 -18.04400 1.000 46.99847 312 HIS A O 1
ATOM 4861 N N . THR A 1 313 ? -28.58200 -29.24700 -18.16300 1.000 45.63067 313 THR A N 1
ATOM 4862 C CA . THR A 1 313 ? -28.43900 -30.47700 -17.35300 1.000 44.09006 313 THR A CA 1
ATOM 4863 C C . THR A 1 313 ? -27.54600 -30.23400 -16.12800 1.000 43.36594 313 THR A C 1
ATOM 4864 O O . THR A 1 313 ? -26.56000 -29.52800 -16.27000 1.000 41.46467 313 THR A O 1
ATOM 4875 N N . LEU A 1 314 ? -27.89400 -30.81200 -14.98100 1.000 43.53031 314 LEU A N 1
ATOM 4876 C CA . LEU A 1 314 ? -27.08600 -30.81200 -13.74500 1.000 43.51076 314 LEU A CA 1
ATOM 4877 C C . LEU A 1 314 ? -26.14800 -32.01700 -13.80600 1.000 43.21219 314 LEU A C 1
ATOM 4878 O O . LEU A 1 314 ? -26.41400 -32.94400 -14.57800 1.000 42.57874 314 LEU A O 1
ATOM 4894 N N . ASN A 1 315 ? -25.09800 -32.00000 -12.99800 1.000 42.40352 315 ASN A N 1
ATOM 4895 C CA . ASN A 1 315 ? -24.12300 -33.10600 -12.89200 1.000 41.84952 315 ASN A CA 1
ATOM 4896 C C . ASN A 1 315 ? -23.32500 -32.92700 -11.61200 1.000 44.05443 315 ASN A C 1
ATOM 4897 O O . ASN A 1 315 ? -23.24500 -31.80200 -11.13600 1.000 44.73842 315 ASN A O 1
ATOM 4908 N N . ASP A 1 316 ? -22.79200 -34.02300 -11.08200 1.000 43.25835 316 ASP A N 1
ATOM 4909 C CA . ASP A 1 316 ? -21.95400 -34.04900 -9.86200 1.000 43.91523 316 ASP A CA 1
ATOM 4910 C C . ASP A 1 316 ? -20.60900 -33.44000 -10.23300 1.000 42.19920 316 ASP A C 1
ATOM 4911 O O . ASP A 1 316 ? -20.17900 -33.62800 -11.35100 1.000 40.99678 316 ASP A O 1
ATOM 4920 N N . ILE A 1 317 ? -19.97400 -32.71500 -9.32600 1.000 42.94762 317 ILE A N 1
ATOM 4921 C CA . ILE A 1 317 ? -18.65200 -32.10600 -9.61700 1.000 43.14231 317 ILE A CA 1
ATOM 4922 C C . ILE A 1 317 ? -17.58900 -33.20700 -9.54000 1.000 41.44604 317 ILE A C 1
ATOM 4923 O O . ILE A 1 317 ? -17.57300 -33.90500 -8.54600 1.000 39.92371 317 ILE A O 1
ATOM 4939 N N . ASP A 1 318 ? -16.74000 -33.34500 -10.55200 1.000 40.92845 318 ASP A N 1
ATOM 4940 C CA . ASP A 1 318 ? -15.63800 -34.32200 -10.56200 1.000 44.70557 318 ASP A CA 1
ATOM 4941 C C . ASP A 1 318 ? -14.43200 -33.63500 -9.91500 1.000 43.97381 318 ASP A C 1
ATOM 4942 O O . ASP A 1 318 ? -13.86500 -32.76300 -10.55400 1.000 40.02714 318 ASP A O 1
ATOM 4951 N N . MET A 1 319 ? -14.03200 -34.03600 -8.71100 1.000 46.92863 319 MET A N 1
ATOM 4952 C CA . MET A 1 319 ? -12.92100 -33.42000 -7.95600 1.000 48.24297 319 MET A CA 1
ATOM 4953 C C . MET A 1 319 ? -11.67300 -33.22500 -8.81200 1.000 43.17046 319 MET A C 1
ATOM 4954 O O . MET A 1 319 ? -11.10000 -32.17200 -8.71500 1.000 40.79345 319 MET A O 1
ATOM 4968 N N . VAL A 1 320 ? -11.25800 -34.18500 -9.61900 1.000 42.45648 320 VAL A N 1
ATOM 4969 C CA . VAL A 1 320 ? -10.00500 -34.04400 -10.40600 1.000 42.47269 320 VAL A CA 1
ATOM 4970 C C . VAL A 1 320 ? -10.17800 -33.00200 -11.50300 1.000 43.45507 320 VAL A C 1
ATOM 4971 O O . VAL A 1 320 ? -9.22100 -32.30800 -11.75400 1.000 40.14421 320 VAL A O 1
ATOM 4984 N N . GLU A 1 321 ? -11.34700 -32.91500 -12.13000 1.000 46.92606 321 GLU A N 1
ATOM 4985 C CA . GLU A 1 321 ? -11.60700 -31.90000 -13.17700 1.000 50.98724 321 GLU A CA 1
ATOM 4986 C C . GLU A 1 321 ? -11.54100 -30.52400 -12.49800 1.000 46.89134 321 GLU A C 1
ATOM 4987 O O . GLU A 1 321 ? -10.94900 -29.62800 -13.04600 1.000 45.11171 321 GLU A O 1
ATOM 4999 N N . MET A 1 322 ? -12.10100 -30.39900 -11.30700 1.000 41.72285 322 MET A N 1
ATOM 5000 C CA . MET A 1 322 ? -12.10000 -29.13400 -10.55400 1.000 41.93640 322 MET A CA 1
ATOM 5001 C C . MET A 1 322 ? -10.66400 -28.66200 -10.32300 1.000 40.03709 322 MET A C 1
ATOM 5002 O O . MET A 1 322 ? -10.38700 -27.51900 -10.62800 1.000 35.35012 322 MET A O 1
ATOM 5016 N N . LYS A 1 323 ? -9.78600 -29.54600 -9.85400 1.000 42.23101 323 LYS A N 1
ATOM 5017 C CA . LYS A 1 323 ? -8.36700 -29.22400 -9.58000 1.000 42.10727 323 LYS A CA 1
ATOM 5018 C C . LYS A 1 323 ? -7.71600 -28.74600 -10.87100 1.000 40.94755 323 LYS A C 1
ATOM 5019 O O . LYS A 1 323 ? -7.01300 -27.76500 -10.82000 1.000 40.94069 323 LYS A O 1
ATOM 5038 N N . GLU A 1 324 ? -7.92700 -29.45000 -11.97500 1.000 40.18774 324 GLU A N 1
ATOM 5039 C CA . GLU A 1 324 ? -7.33100 -29.12300 -13.29000 1.000 41.81058 324 GLU A CA 1
ATOM 5040 C C . GLU A 1 324 ? -7.85100 -27.76200 -13.77200 1.000 40.95864 324 GLU A C 1
ATOM 5041 O O . GLU A 1 324 ? -7.12500 -27.09600 -14.47100 1.000 39.87473 324 GLU A O 1
ATOM 5053 N N . THR A 1 325 ? -9.08600 -27.41000 -13.43900 1.000 40.06556 325 THR A N 1
ATOM 5054 C CA . THR A 1 325 ? -9.72900 -26.13300 -13.82700 1.000 41.60175 325 THR A CA 1
ATOM 5055 C C . THR A 1 325 ? -9.07700 -24.99300 -13.04300 1.000 39.13598 325 THR A C 1
ATOM 5056 O O . THR A 1 325 ? -8.73600 -24.01000 -13.65400 1.000 36.74099 325 THR A O 1
ATOM 5067 N N . VAL A 1 326 ? -8.88900 -25.17500 -11.74000 1.000 38.14679 326 VAL A N 1
ATOM 5068 C CA . VAL A 1 326 ? -8.22900 -24.18100 -10.85600 1.000 36.13454 326 VAL A CA 1
ATOM 5069 C C . VAL A 1 326 ? -6.81900 -23.95800 -11.38000 1.000 35.85462 326 VAL A C 1
ATOM 5070 O O . VAL A 1 326 ? -6.45500 -22.84600 -11.56900 1.000 37.61300 326 VAL A O 1
ATOM 5083 N N . TYR A 1 327 ? -6.09900 -25.00400 -11.72100 1.000 35.71539 327 TYR A N 1
ATOM 5084 C CA . TYR A 1 327 ? -4.71100 -24.86800 -12.19900 1.000 35.96935 327 TYR A CA 1
ATOM 5085 C C . TYR A 1 327 ? -4.66200 -24.22700 -13.57900 1.000 35.93825 327 TYR A C 1
ATOM 5086 O O . TYR A 1 327 ? -3.73200 -23.49900 -13.82600 1.000 36.03176 327 TYR A O 1
ATOM 5104 N N . ARG A 1 328 ? -5.61600 -24.53400 -14.44900 1.000 37.07729 328 ARG A N 1
ATOM 5105 C CA . ARG A 1 328 ? -5.62900 -24.05800 -15.85600 1.000 37.40508 328 ARG A CA 1
ATOM 5106 C C . ARG A 1 328 ? -5.38800 -22.55000 -15.93100 1.000 37.34605 328 ARG A C 1
ATOM 5107 O O . ARG A 1 328 ? -4.62100 -22.13700 -16.75700 1.000 36.95846 328 ARG A O 1
ATOM 5128 N N . TRP A 1 329 ? -6.04700 -21.77900 -15.08900 1.000 38.14004 329 TRP A N 1
ATOM 5129 C CA . TRP A 1 329 ? -5.95900 -20.30200 -15.11800 1.000 38.70227 329 TRP A CA 1
ATOM 5130 C C . TRP A 1 329 ? -5.02700 -19.76300 -14.02700 1.000 37.47484 329 TRP A C 1
ATOM 5131 O O . TRP A 1 329 ? -4.35600 -18.80700 -14.31200 1.000 38.83122 329 TRP A O 1
ATOM 5152 N N . GLN A 1 330 ? -4.94100 -20.38000 -12.85500 1.000 34.14543 330 GLN A N 1
ATOM 5153 C CA . GLN A 1 330 ? -4.02500 -19.90000 -11.79700 1.000 35.14539 330 GLN A CA 1
ATOM 5154 C C . GLN A 1 330 ? -2.59600 -19.90500 -12.34300 1.000 35.71238 330 GLN A C 1
ATOM 5155 O O . GLN A 1 330 ? -1.82200 -19.10100 -11.89600 1.000 35.87027 330 GLN A O 1
ATOM 5169 N N . ARG A 1 331 ? -2.27900 -20.75000 -13.30800 1.000 38.08136 331 ARG A N 1
ATOM 5170 C CA . ARG A 1 331 ? -0.96200 -20.86500 -13.96800 1.000 40.92351 331 ARG A CA 1
ATOM 5171 C C . ARG A 1 331 ? -0.53900 -19.59800 -14.72900 1.000 41.02150 331 ARG A C 1
ATOM 5172 O O . ARG A 1 331 ? 0.58900 -19.56500 -15.15600 1.000 40.90189 331 ARG A O 1
ATOM 5193 N N . LEU A 1 332 ? -1.40000 -18.61000 -14.89500 1.000 41.22861 332 LEU A N 1
ATOM 5194 C CA . LEU A 1 332 ? -1.02000 -17.36300 -15.60000 1.000 42.09565 332 LEU A CA 1
ATOM 5195 C C . LEU A 1 332 ? -0.13900 -16.53000 -14.67000 1.000 40.85140 332 LEU A C 1
ATOM 5196 O O . LEU A 1 332 ? 0.81800 -15.95600 -15.13900 1.000 42.31880 332 LEU A O 1
ATOM 5212 N N . VAL A 1 333 ? -0.46400 -16.50300 -13.39000 1.000 38.78870 333 VAL A N 1
ATOM 5213 C CA . VAL A 1 333 ? 0.25100 -15.68400 -12.37700 1.000 38.81449 333 VAL A CA 1
ATOM 5214 C C . VAL A 1 333 ? 1.64800 -16.25300 -12.11300 1.000 41.72424 333 VAL A C 1
ATOM 5215 O O . VAL A 1 333 ? 1.72100 -17.40300 -11.72600 1.000 40.46042 333 VAL A O 1
ATOM 5228 N N . GLY A 1 334 ? 2.72500 -15.50900 -12.37800 1.000 45.56050 334 GLY A N 1
ATOM 5229 C CA . GLY A 1 334 ? 4.10400 -15.92400 -12.07400 1.000 47.09095 334 GLY A CA 1
ATOM 5230 C C . GLY A 1 334 ? 4.85400 -16.50600 -13.25100 1.000 47.57554 334 GLY A C 1
ATOM 5231 O O . GLY A 1 334 ? 6.02500 -16.21900 -13.36800 1.000 48.45162 334 GLY A O 1
ATOM 5235 N N . LYS A 1 335 ? 4.22300 -17.32000 -14.08800 1.000 45.63430 335 LYS A N 1
ATOM 5236 C CA . LYS A 1 335 ? 4.89500 -17.96900 -15.22900 1.000 45.41946 335 LYS A CA 1
ATOM 5237 C C . LYS A 1 335 ? 4.72600 -17.14600 -16.50300 1.000 43.98005 335 LYS A C 1
ATOM 5238 O O . LYS A 1 335 ? 5.36100 -17.48900 -17.47700 1.000 44.56734 335 LYS A O 1
ATOM 5257 N N . THR A 1 336 ? 3.84900 -16.14700 -16.51800 1.000 42.36224 336 THR A N 1
ATOM 5258 C CA . THR A 1 336 ? 3.60600 -15.29000 -17.70600 1.000 42.76896 336 THR A CA 1
ATOM 5259 C C . THR A 1 336 ? 3.56100 -13.81100 -17.30700 1.000 42.89664 336 THR A C 1
ATOM 5260 O O . THR A 1 336 ? 3.53100 -13.53400 -16.13600 1.000 42.01813 336 THR A O 1
ATOM 5271 N N . ASP A 1 337 ? 3.38400 -12.91500 -18.28900 1.000 44.51691 337 ASP A N 1
ATOM 5272 C CA . ASP A 1 337 ? 3.11700 -11.49300 -18.07700 1.000 44.78389 337 ASP A CA 1
ATOM 5273 C C . ASP A 1 337 ? 1.60800 -11.18800 -18.13000 1.000 44.21754 337 ASP A C 1
ATOM 5274 O O . ASP A 1 337 ? 1.20800 -10.02200 -18.25900 1.000 43.68690 337 ASP A O 1
ATOM 5283 N N . GLY A 1 338 ? 0.75500 -12.20300 -18.05000 1.000 44.16169 338 GLY A N 1
ATOM 5284 C CA . GLY A 1 338 ? -0.69300 -12.01400 -18.02000 1.000 44.36420 338 GLY A CA 1
ATOM 5285 C C . GLY A 1 338 ? -1.18200 -11.90800 -16.60500 1.000 42.23364 338 GLY A C 1
ATOM 5286 O O . GLY A 1 338 ? -0.39600 -11.73200 -15.70800 1.000 42.95112 338 GLY A O 1
ATOM 5290 N N . TRP A 1 339 ? -2.47800 -12.00400 -16.42200 1.000 40.66773 339 TRP A N 1
ATOM 5291 C CA . TRP A 1 339 ? -3.15100 -11.95700 -15.11400 1.000 38.46772 339 TRP A CA 1
ATOM 5292 C C . TRP A 1 339 ? -4.39000 -12.84600 -15.19400 1.000 38.69767 339 TRP A C 1
ATOM 5293 O O . TRP A 1 339 ? -4.67100 -13.38800 -16.23800 1.000 39.35799 339 TRP A O 1
ATOM 5314 N N . THR A 1 340 ? -5.05000 -13.07800 -14.08300 1.000 38.76750 340 THR A N 1
ATOM 5315 C CA . THR A 1 340 ? -6.27600 -13.88700 -14.03000 1.000 38.60344 340 THR A CA 1
ATOM 5316 C C . THR A 1 340 ? -7.16600 -13.36300 -12.91500 1.000 38.13788 340 THR A C 1
ATOM 5317 O O . THR A 1 340 ? -6.79700 -12.41500 -12.25500 1.000 40.08320 340 THR A O 1
ATOM 5328 N N . THR A 1 341 ? -8.33200 -13.94600 -12.76500 1.000 36.10709 341 THR A N 1
ATOM 5329 C CA . THR A 1 341 ? -9.30500 -13.57300 -11.73600 1.000 35.94864 341 THR A CA 1
ATOM 5330 C C . THR A 1 341 ? -9.78500 -14.82400 -11.02700 1.000 36.09924 341 THR A C 1
ATOM 5331 O O . THR A 1 341 ? -9.53900 -15.90600 -11.50800 1.000 34.45002 341 THR A O 1
ATOM 5342 N N . PHE A 1 342 ? -10.48200 -14.64200 -9.93400 1.000 37.33107 342 PHE A N 1
ATOM 5343 C CA . PHE A 1 342 ? -11.13700 -15.78200 -9.29700 1.000 38.65822 342 PHE A CA 1
ATOM 5344 C C . PHE A 1 342 ? -12.40000 -15.30900 -8.60100 1.000 38.57294 342 PHE A C 1
ATOM 5345 O O . PHE A 1 342 ? -12.34900 -14.31500 -7.90500 1.000 38.23671 342 PHE A O 1
ATOM 5362 N N . PHE A 1 343 ? -13.50300 -16.03100 -8.76500 1.000 38.50512 343 PHE A N 1
ATOM 5363 C CA . PHE A 1 343 ? -14.83100 -15.67500 -8.23500 1.000 39.58007 343 PHE A CA 1
ATOM 5364 C C . PHE A 1 343 ? -15.66700 -16.94400 -8.13200 1.000 38.88598 343 PHE A C 1
ATOM 5365 O O . PHE A 1 343 ? -15.44900 -17.80500 -8.93300 1.000 39.29339 343 PHE A O 1
ATOM 5382 N N . LEU A 1 344 ? -16.51600 -17.06000 -7.12800 1.000 36.92144 344 LEU A N 1
ATOM 5383 C CA . LEU A 1 344 ? -17.49700 -18.15200 -7.01300 1.000 37.60663 344 LEU A CA 1
ATOM 5384 C C . LEU A 1 344 ? -18.91400 -17.62100 -7.24700 1.000 37.81969 344 LEU A C 1
ATOM 5385 O O . LEU A 1 344 ? -19.79500 -18.43100 -7.39300 1.000 38.07263 344 LEU A O 1
ATOM 5401 N N . GLU A 1 345 ? -19.12600 -16.31100 -7.26000 1.000 36.25188 345 GLU A N 1
ATOM 5402 C CA . GLU A 1 345 ? -20.47100 -15.72800 -7.39000 1.000 39.91612 345 GLU A CA 1
ATOM 5403 C C . GLU A 1 345 ? -20.44200 -14.51500 -8.31600 1.000 38.91988 345 GLU A C 1
ATOM 5404 O O . GLU A 1 345 ? -19.38700 -13.97000 -8.52400 1.000 38.26519 345 GLU A O 1
ATOM 5416 N N . ASN A 1 346 ? -21.61000 -14.15200 -8.82300 1.000 40.19476 346 ASN A N 1
ATOM 5417 C CA . ASN A 1 346 ? -21.91800 -13.00300 -9.71400 1.000 40.33722 346 ASN A CA 1
ATOM 5418 C C . ASN A 1 346 ? -23.42900 -12.99500 -9.94200 1.000 41.53907 346 ASN A C 1
ATOM 5419 O O . ASN A 1 346 ? -24.12000 -13.89700 -9.47400 1.000 41.40066 346 ASN A O 1
ATOM 5430 N N . HIS A 1 347 ? -23.93600 -12.01100 -10.67700 1.000 42.56054 347 HIS A N 1
ATOM 5431 C CA . HIS A 1 347 ? -25.38500 -11.86600 -10.95900 1.000 43.34089 347 HIS A CA 1
ATOM 5432 C C . HIS A 1 347 ? -25.90800 -12.99500 -11.85500 1.000 44.43867 347 HIS A C 1
ATOM 5433 O O . HIS A 1 347 ? -27.10500 -13.13300 -11.91600 1.000 44.29827 347 HIS A O 1
ATOM 5447 N N . ASP A 1 348 ? -25.04700 -13.72100 -12.56400 1.000 42.94562 348 ASP A N 1
ATOM 5448 C CA . ASP A 1 348 ? -25.44900 -14.81300 -13.48200 1.000 43.22397 348 ASP A CA 1
ATOM 5449 C C . ASP A 1 348 ? -25.29300 -16.21500 -12.89800 1.000 42.29918 348 ASP A C 1
ATOM 5450 O O . ASP A 1 348 ? -25.26200 -17.13300 -13.67800 1.000 42.51426 348 ASP A O 1
ATOM 5459 N N . SER A 1 349 ? -25.22500 -16.37600 -11.58900 1.000 44.39227 349 SER A N 1
ATOM 5460 C CA . SER A 1 349 ? -24.94700 -17.68500 -10.96800 1.000 42.73851 349 SER A CA 1
ATOM 5461 C C . SER A 1 349 ? -25.80700 -17.93700 -9.74900 1.000 41.72754 349 SER A C 1
ATOM 5462 O O . SER A 1 349 ? -26.29900 -17.00300 -9.16600 1.000 42.39362 349 SER A O 1
ATOM 5470 N N . GLY A 1 350 ? -25.85900 -19.20600 -9.34700 1.000 40.93057 350 GLY A N 1
ATOM 5471 C CA . GLY A 1 350 ? -26.43400 -19.65900 -8.07900 1.000 40.50488 350 GLY A CA 1
ATOM 5472 C C . GLY A 1 350 ? -25.48100 -19.33000 -6.93000 1.000 40.11832 350 GLY A C 1
ATOM 5473 O O . GLY A 1 350 ? -24.32100 -19.10200 -7.18400 1.000 38.58050 350 GLY A O 1
ATOM 5477 N N . ARG A 1 351 ? -25.97300 -19.25600 -5.70600 1.000 40.32465 351 ARG A N 1
ATOM 5478 C CA . ARG A 1 351 ? -25.15900 -18.98600 -4.50200 1.000 40.87525 351 ARG A CA 1
ATOM 5479 C C . ARG A 1 351 ? -24.12900 -20.11700 -4.30400 1.000 40.62579 351 ARG A C 1
ATOM 5480 O O . ARG A 1 351 ? -24.48900 -21.27400 -4.44300 1.000 39.48127 351 ARG A O 1
ATOM 5501 N N . SER A 1 352 ? -22.90600 -19.77400 -3.90300 1.000 39.08552 352 SER A N 1
ATOM 5502 C CA . SER A 1 352 ? -21.72200 -20.65700 -3.78300 1.000 39.80310 352 SER A CA 1
ATOM 5503 C C . SER A 1 352 ? -21.87200 -21.71400 -2.68800 1.000 40.40611 352 SER A C 1
ATOM 5504 O O . SER A 1 352 ? -21.50500 -22.81600 -2.95500 1.000 40.36894 352 SER A O 1
ATOM 5512 N N . ILE A 1 353 ? -22.41000 -21.40600 -1.51700 1.000 40.93142 353 ILE A N 1
ATOM 5513 C CA . ILE A 1 353 ? -22.55400 -22.41200 -0.42500 1.000 41.17263 353 ILE A CA 1
ATOM 5514 C C . ILE A 1 353 ? -23.55800 -23.48900 -0.84800 1.000 41.89947 353 ILE A C 1
ATOM 5515 O O . ILE A 1 353 ? -23.38400 -24.62500 -0.44900 1.000 40.96426 353 ILE A O 1
ATOM 5531 N N . SER A 1 354 ? -24.53300 -23.14700 -1.67500 1.000 42.80201 354 SER A N 1
ATOM 5532 C CA . SER A 1 354 ? -25.59100 -24.06500 -2.14700 1.000 42.69846 354 SER A CA 1
ATOM 5533 C C . SER A 1 354 ? -25.02700 -25.04100 -3.17100 1.000 42.72087 354 SER A C 1
ATOM 5534 O O . SER A 1 354 ? -25.37600 -26.20000 -3.11000 1.000 44.47518 354 SER A O 1
ATOM 5542 N N . ARG A 1 355 ? -24.13000 -24.58600 -4.02400 1.000 42.18059 355 ARG A N 1
ATOM 5543 C CA . ARG A 1 355 ? -23.55100 -25.41200 -5.10000 1.000 42.35212 355 ARG A CA 1
ATOM 5544 C C . ARG A 1 355 ? -22.24700 -26.10800 -4.71600 1.000 42.95487 355 ARG A C 1
ATOM 5545 O O . ARG A 1 355 ? -22.03100 -27.17500 -5.23700 1.000 41.85748 355 ARG A O 1
ATOM 5566 N N . PHE A 1 356 ? -21.40000 -25.52500 -3.87000 1.000 42.28912 356 PHE A N 1
ATOM 5567 C CA . PHE A 1 356 ? -20.05700 -26.08800 -3.60100 1.000 41.62344 356 PHE A CA 1
ATOM 5568 C C . PHE A 1 356 ? -19.83400 -26.55200 -2.16400 1.000 39.85716 356 PHE A C 1
ATOM 5569 O O . PHE A 1 356 ? -18.78700 -27.09100 -1.94100 1.000 38.32991 356 PHE A O 1
ATOM 5586 N N . ALA A 1 357 ? -20.78300 -26.42900 -1.26100 1.000 39.85026 357 ALA A N 1
ATOM 5587 C CA . ALA A 1 357 ? -20.60500 -26.81300 0.14800 1.000 38.94636 357 ALA A CA 1
ATOM 5588 C C . ALA A 1 357 ? -21.97300 -27.23100 0.70700 1.000 40.74325 357 ALA A C 1
ATOM 5589 O O . ALA A 1 357 ? -22.73500 -27.73300 -0.06700 1.000 40.74608 357 ALA A O 1
ATOM 5596 N N . SER A 1 358 ? -22.29900 -27.09200 1.98400 1.000 42.79614 358 SER A N 1
ATOM 5597 C CA . SER A 1 358 ? -23.61100 -27.50400 2.50800 1.000 44.34806 358 SER A CA 1
ATOM 5598 C C . SER A 1 358 ? -24.38000 -26.28800 3.03000 1.000 44.83285 358 SER A C 1
ATOM 5599 O O . SER A 1 358 ? -23.78100 -25.49100 3.71600 1.000 45.36120 358 SER A O 1
ATOM 5607 N N . ASP A 1 359 ? -25.67200 -26.16000 2.74800 1.000 42.81506 359 ASP A N 1
ATOM 5608 C CA . ASP A 1 359 ? -26.49000 -25.02800 3.23900 1.000 43.09298 359 ASP A CA 1
ATOM 5609 C C . ASP A 1 359 ? -27.63200 -25.56400 4.07500 1.000 44.68956 359 ASP A C 1
ATOM 5610 O O . ASP A 1 359 ? -28.56800 -24.83000 4.28300 1.000 44.13458 359 ASP A O 1
ATOM 5619 N N . ALA A 1 360 ? -27.50200 -26.76300 4.62600 1.000 47.72116 360 ALA A N 1
ATOM 5620 C CA . ALA A 1 360 ? -28.68000 -27.40600 5.20700 1.000 51.68759 360 ALA A CA 1
ATOM 5621 C C . ALA A 1 360 ? -29.09600 -26.76900 6.53000 1.000 54.16034 360 ALA A C 1
ATOM 5622 O O . ALA A 1 360 ? -30.30000 -26.65700 6.80900 1.000 55.38318 360 ALA A O 1
ATOM 5629 N N . THR A 1 361 ? -28.13800 -26.40000 7.36900 1.000 53.99345 361 THR A N 1
ATOM 5630 C CA . THR A 1 361 ? -28.41100 -25.89800 8.73600 1.000 55.32975 361 THR A CA 1
ATOM 5631 C C . THR A 1 361 ? -27.73600 -24.55500 9.01600 1.000 54.92444 361 THR A C 1
ATOM 5632 O O . THR A 1 361 ? -26.88700 -24.16600 8.24800 1.000 53.92615 361 THR A O 1
ATOM 5643 N N . PRO A 1 362 ? -28.10200 -23.80400 10.07100 1.000 56.43812 362 PRO A N 1
ATOM 5644 C CA . PRO A 1 362 ? -27.37800 -22.58100 10.40200 1.000 57.64652 362 PRO A CA 1
ATOM 5645 C C . PRO A 1 362 ? -25.87400 -22.84500 10.56200 1.000 56.37954 362 PRO A C 1
ATOM 5646 O O . PRO A 1 362 ? -25.09700 -22.13200 10.00800 1.000 53.91165 362 PRO A O 1
ATOM 5657 N N . GLU A 1 363 ? -25.51200 -23.90200 11.27300 1.000 59.95904 363 GLU A N 1
ATOM 5658 C CA . GLU A 1 363 ? -24.09500 -24.25000 11.51900 1.000 59.58841 363 GLU A CA 1
ATOM 5659 C C . GLU A 1 363 ? -23.41800 -24.56000 10.19200 1.000 55.56431 363 GLU A C 1
ATOM 5660 O O . GLU A 1 363 ? -22.28900 -24.14100 10.02200 1.000 54.73892 363 GLU A O 1
ATOM 5672 N N . ALA A 1 364 ? -24.09800 -25.24800 9.28200 1.000 50.74957 364 ALA A N 1
ATOM 5673 C CA . ALA A 1 364 ? -23.52000 -25.63400 7.98100 1.000 48.14454 364 ALA A CA 1
ATOM 5674 C C . ALA A 1 364 ? -23.32300 -24.40000 7.11300 1.000 47.42772 364 ALA A C 1
ATOM 5675 O O . ALA A 1 364 ? -22.36500 -24.37000 6.38900 1.000 46.30080 364 ALA A O 1
ATOM 5682 N N . ARG A 1 365 ? -24.22200 -23.43200 7.17600 1.000 47.70977 365 ARG A N 1
ATOM 5683 C CA . ARG A 1 365 ? -24.10900 -22.20100 6.35400 1.000 49.10303 365 ARG A CA 1
ATOM 5684 C C . ARG A 1 365 ? -22.84600 -21.44300 6.78500 1.000 46.45816 365 ARG A C 1
ATOM 5685 O O . ARG A 1 365 ? -22.06000 -21.10500 5.92400 1.000 44.83386 365 ARG A O 1
ATOM 5706 N N . ASN A 1 366 ? -22.63800 -21.27800 8.08600 1.000 44.83487 366 ASN A N 1
ATOM 5707 C CA . ASN A 1 366 ? -21.46700 -20.59100 8.64000 1.000 45.03946 366 ASN A CA 1
ATOM 5708 C C . ASN A 1 366 ? -20.16800 -21.30800 8.27400 1.000 42.04471 366 ASN A C 1
ATOM 5709 O O . ASN A 1 366 ? -19.23100 -20.68600 7.76000 1.000 40.23537 366 ASN A O 1
ATOM 5720 N N . ARG A 1 367 ? -20.12300 -22.62200 8.49100 1.000 43.33096 367 ARG A N 1
ATOM 5721 C CA . ARG A 1 367 ? -18.93800 -23.46800 8.21300 1.000 40.68151 367 ARG A CA 1
ATOM 5722 C C . ARG A 1 367 ? -18.63200 -23.43700 6.72200 1.000 39.94591 367 ARG A C 1
ATOM 5723 O O . ARG A 1 367 ? -17.47900 -23.41200 6.37200 1.000 37.73226 367 ARG A O 1
ATOM 5744 N N . SER A 1 368 ? -19.64900 -23.40100 5.87200 1.000 40.59116 368 SER A N 1
ATOM 5745 C CA . SER A 1 368 ? -19.44700 -23.37200 4.42900 1.000 39.89509 368 SER A CA 1
ATOM 5746 C C . SER A 1 368 ? -18.95200 -22.01400 3.96100 1.000 38.17121 368 SER A C 1
ATOM 5747 O O . SER A 1 368 ? -18.12900 -21.92900 3.04000 1.000 37.47972 368 SER A O 1
ATOM 5755 N N . THR A 1 369 ? -19.49600 -20.94400 4.51200 1.000 38.01084 369 THR A N 1
ATOM 5756 C CA . THR A 1 369 ? -19.08300 -19.58000 4.11600 1.000 39.59219 369 THR A CA 1
ATOM 5757 C C . THR A 1 369 ? -17.58600 -19.45000 4.36900 1.000 38.79781 369 THR A C 1
ATOM 5758 O O . THR A 1 369 ? -16.89200 -19.01700 3.48600 1.000 39.05967 369 THR A O 1
ATOM 5769 N N . LYS A 1 370 ? -17.10700 -19.90400 5.51700 1.000 37.71871 370 LYS A N 1
ATOM 5770 C CA . LYS A 1 370 ? -15.67600 -19.77200 5.82200 1.000 37.81729 370 LYS A CA 1
ATOM 5771 C C . LYS A 1 370 ? -14.84400 -20.68600 4.93600 1.000 37.05700 370 LYS A C 1
ATOM 5772 O O . LYS A 1 370 ? -13.77500 -20.28800 4.44600 1.000 36.04426 370 LYS A O 1
ATOM 5791 N N . PHE A 1 371 ? -15.36800 -21.87400 4.64900 1.000 38.42552 371 PHE A N 1
ATOM 5792 C CA . PHE A 1 371 ? -14.67900 -22.83600 3.79100 1.000 38.92940 371 PHE A CA 1
ATOM 5793 C C . PHE A 1 371 ? -14.36200 -22.24700 2.42400 1.000 38.19959 371 PHE A C 1
ATOM 5794 O O . PHE A 1 371 ? -13.18800 -22.18800 2.01900 1.000 37.92001 371 PHE A O 1
ATOM 5811 N N . LEU A 1 372 ? -15.38400 -21.76200 1.73100 1.000 35.61369 372 LEU A N 1
ATOM 5812 C CA . LEU A 1 372 ? -15.24000 -21.13800 0.39400 1.000 35.40276 372 LEU A CA 1
ATOM 5813 C C . LEU A 1 372 ? -14.40200 -19.86400 0.50300 1.000 34.74573 372 LEU A C 1
ATOM 5814 O O . LEU A 1 372 ? -13.70100 -19.56700 -0.43200 1.000 35.33266 372 LEU A O 1
ATOM 5830 N N . ALA A 1 373 ? -14.47200 -19.15500 1.62100 1.000 35.94557 373 ALA A N 1
ATOM 5831 C CA . ALA A 1 373 ? -13.67000 -17.93200 1.84800 1.000 36.47925 373 ALA A CA 1
ATOM 5832 C C . ALA A 1 373 ? -12.19000 -18.29000 1.75100 1.000 36.94753 373 ALA A C 1
ATOM 5833 O O . ALA A 1 373 ? -11.49600 -17.59500 1.06600 1.000 36.26977 373 ALA A O 1
ATOM 5840 N N . VAL A 1 374 ? -11.75500 -19.39000 2.35100 1.000 36.62946 374 VAL A N 1
ATOM 5841 C CA . VAL A 1 374 ? -10.33600 -19.82800 2.25800 1.000 37.51191 374 VAL A CA 1
ATOM 5842 C C . VAL A 1 374 ? -10.01700 -20.16600 0.80000 1.000 38.11830 374 VAL A C 1
ATOM 5843 O O . VAL A 1 374 ? -8.95200 -19.79200 0.34300 1.000 36.81066 374 VAL A O 1
ATOM 5856 N N . LEU A 1 375 ? -10.91700 -20.85500 0.10000 1.000 38.04593 375 LEU A N 1
ATOM 5857 C CA . LEU A 1 375 ? -10.70600 -21.25000 -1.31400 1.000 37.47750 375 LEU A CA 1
ATOM 5858 C C . LEU A 1 375 ? -10.41200 -20.01200 -2.15600 1.000 38.76878 375 LEU A C 1
ATOM 5859 O O . LEU A 1 375 ? -9.42500 -20.02100 -2.85300 1.000 37.94164 375 LEU A O 1
ATOM 5875 N N . GLN A 1 376 ? -11.25700 -18.99200 -2.07600 1.000 37.76685 376 GLN A N 1
ATOM 5876 C CA . GLN A 1 376 ? -11.11500 -17.74200 -2.85900 1.000 40.19926 376 GLN A CA 1
ATOM 5877 C C . GLN A 1 376 ? -9.90500 -16.92000 -2.39400 1.000 38.06996 376 GLN A C 1
ATOM 5878 O O . GLN A 1 376 ? -9.14400 -16.49800 -3.23200 1.000 35.23212 376 GLN A O 1
ATOM 5892 N N . ALA A 1 377 ? -9.74000 -16.72200 -1.09300 1.000 37.10523 377 ALA A N 1
ATOM 5893 C CA . ALA A 1 377 ? -8.65800 -15.90000 -0.50500 1.000 36.35046 377 ALA A CA 1
ATOM 5894 C C . ALA A 1 377 ? -7.27100 -16.39000 -0.90600 1.000 34.86494 377 ALA A C 1
ATOM 5895 O O . ALA A 1 377 ? -6.42200 -15.56900 -1.06700 1.000 35.45569 377 ALA A O 1
ATOM 5902 N N . THR A 1 378 ? -7.06900 -17.68700 -1.09600 1.000 36.24374 378 THR A N 1
ATOM 5903 C CA . THR A 1 378 ? -5.74600 -18.25900 -1.43600 1.000 35.78695 378 THR A CA 1
ATOM 5904 C C . THR A 1 378 ? -5.49000 -18.25700 -2.93600 1.000 35.73570 378 THR A C 1
ATOM 5905 O O . THR A 1 378 ? -4.39300 -18.57600 -3.30300 1.000 37.18996 378 THR A O 1
ATOM 5916 N N . MET A 1 379 ? -6.46100 -17.90300 -3.76400 1.000 33.29285 379 MET A N 1
ATOM 5917 C CA . MET A 1 379 ? -6.28700 -17.90700 -5.23100 1.000 34.63037 379 MET A CA 1
ATOM 5918 C C . MET A 1 379 ? -5.55600 -16.63600 -5.66500 1.000 35.43171 379 MET A C 1
ATOM 5919 O O . MET A 1 379 ? -5.98100 -15.57900 -5.27300 1.000 34.64754 379 MET A O 1
ATOM 5933 N N . SER A 1 380 ? -4.56200 -16.74000 -6.54000 1.000 35.67800 380 SER A N 1
ATOM 5934 C CA . SER A 1 380 ? -3.81100 -15.61600 -7.12800 1.000 36.31801 380 SER A CA 1
ATOM 5935 C C . SER A 1 380 ? -4.67200 -14.88200 -8.15700 1.000 37.03301 380 SER A C 1
ATOM 5936 O O . SER A 1 380 ? -5.67700 -15.39800 -8.58500 1.000 37.68269 380 SER A O 1
ATOM 5944 N N . GLY A 1 381 ? -4.28600 -13.69700 -8.57900 1.000 38.04197 381 GLY A N 1
ATOM 5945 C CA . GLY A 1 381 ? -5.16400 -12.93800 -9.47200 1.000 38.73646 381 GLY A CA 1
ATOM 5946 C C . GLY A 1 381 ? -6.01900 -11.96800 -8.68100 1.000 38.49460 381 GLY A C 1
ATOM 5947 O O . GLY A 1 381 ? -5.93700 -11.97700 -7.46700 1.000 39.61458 381 GLY A O 1
ATOM 5951 N N . THR A 1 382 ? -6.85900 -11.18800 -9.34200 1.000 38.96211 382 THR A N 1
ATOM 5952 C CA . THR A 1 382 ? -7.77300 -10.24000 -8.67700 1.000 36.77142 382 THR A CA 1
ATOM 5953 C C . THR A 1 382 ? -8.94300 -11.03600 -8.10600 1.000 35.50035 382 THR A C 1
ATOM 5954 O O . THR A 1 382 ? -9.48100 -11.81500 -8.83400 1.000 34.71462 382 THR A O 1
ATOM 5965 N N . LEU A 1 383 ? -9.35100 -10.77800 -6.87300 1.000 36.33732 383 LEU A N 1
ATOM 5966 C CA . LEU A 1 383 ? -10.43100 -11.50600 -6.18400 1.000 36.66994 383 LEU A CA 1
ATOM 5967 C C . LEU A 1 383 ? -11.75600 -10.76000 -6.37200 1.000 37.21356 383 LEU A C 1
ATOM 5968 O O . LEU A 1 383 ? -11.76400 -9.55700 -6.22900 1.000 37.85010 383 LEU A O 1
ATOM 5984 N N . TYR A 1 384 ? -12.85100 -11.45600 -6.64600 1.000 37.27511 384 TYR A N 1
ATOM 5985 C CA . TYR A 1 384 ? -14.16900 -10.83100 -6.87500 1.000 38.58120 384 TYR A CA 1
ATOM 5986 C C . TYR A 1 384 ? -15.22200 -11.40300 -5.92900 1.000 39.16777 384 TYR A C 1
ATOM 5987 O O . TYR A 1 384 ? -15.34400 -12.61300 -5.88600 1.000 38.28054 384 TYR A O 1
ATOM 6005 N N . LEU A 1 385 ? -15.91300 -10.57400 -5.16100 1.000 39.30785 385 LEU A N 1
ATOM 6006 C CA . LEU A 1 385 ? -17.04100 -10.97200 -4.31200 1.000 40.54873 385 LEU A CA 1
ATOM 6007 C C . LEU A 1 385 ? -18.30000 -10.39600 -4.94500 1.000 41.46015 385 LEU A C 1
ATOM 6008 O O . LEU A 1 385 ? -18.21400 -9.44300 -5.69900 1.000 40.86591 385 LEU A O 1
ATOM 6024 N N . TYR A 1 386 ? -19.42800 -10.98400 -4.60800 1.000 40.98824 386 TYR A N 1
ATOM 6025 C CA . TYR A 1 386 ? -20.74200 -10.54800 -5.08600 1.000 41.48528 386 TYR A CA 1
ATOM 6026 C C . TYR A 1 386 ? -21.55600 -10.24000 -3.83900 1.000 41.34809 386 TYR A C 1
ATOM 6027 O O . TYR A 1 386 ? -21.44300 -10.99600 -2.91300 1.000 40.65030 386 TYR A O 1
ATOM 6045 N N . GLN A 1 387 ? -22.37100 -9.19600 -3.85500 1.000 40.41422 387 GLN A N 1
ATOM 6046 C CA . GLN A 1 387 ? -23.19300 -8.74200 -2.71400 1.000 40.94809 387 GLN A CA 1
ATOM 6047 C C . GLN A 1 387 ? -23.90600 -9.92400 -2.07300 1.000 41.70948 387 GLN A C 1
ATOM 6048 O O . GLN A 1 387 ? -24.55600 -10.65900 -2.78000 1.000 42.91826 387 GLN A O 1
ATOM 6062 N N . GLY A 1 388 ? -23.73800 -10.16100 -0.78200 1.000 42.62873 388 GLY A N 1
ATOM 6063 C CA . GLY A 1 388 ? -24.41200 -11.31500 -0.19700 1.000 41.61615 388 GLY A CA 1
ATOM 6064 C C . GLY A 1 388 ? -23.48700 -12.45400 0.13800 1.000 39.70209 388 GLY A C 1
ATOM 6065 O O . GLY A 1 388 ? -23.71600 -13.09300 1.12900 1.000 40.23602 388 GLY A O 1
ATOM 6069 N N . GLN A 1 389 ? -22.47200 -12.69500 -0.67800 1.000 38.92878 389 GLN A N 1
ATOM 6070 C CA . GLN A 1 389 ? -21.49900 -13.78900 -0.51100 1.000 39.63824 389 GLN A CA 1
ATOM 6071 C C . GLN A 1 389 ? -20.81800 -13.70900 0.85300 1.000 41.05221 389 GLN A C 1
ATOM 6072 O O . GLN A 1 389 ? -20.65200 -14.74100 1.46400 1.000 39.47249 389 GLN A O 1
ATOM 6086 N N . GLU A 1 390 ? -20.51000 -12.50400 1.32800 1.000 39.40617 390 GLU A N 1
ATOM 6087 C CA . GLU A 1 390 ? -19.82400 -12.29100 2.61400 1.000 40.07763 390 GLU A CA 1
ATOM 6088 C C . GLU A 1 390 ? -20.66200 -12.77500 3.80300 1.000 40.87130 390 GLU A C 1
ATOM 6089 O O . GLU A 1 390 ? -20.06000 -13.09800 4.80000 1.000 40.94673 390 GLU A O 1
ATOM 6101 N N . ILE A 1 391 ? -21.98200 -12.82000 3.70500 1.000 41.49530 391 ILE A N 1
ATOM 6102 C CA . ILE A 1 391 ? -22.84000 -13.25200 4.84200 1.000 42.07969 391 ILE A CA 1
ATOM 6103 C C . ILE A 1 391 ? -23.45900 -14.62400 4.58700 1.000 42.44122 391 ILE A C 1
ATOM 6104 O O . ILE A 1 391 ? -24.26100 -15.00600 5.38600 1.000 43.52687 391 ILE A O 1
ATOM 6120 N N . GLY A 1 392 ? -23.11200 -15.30500 3.50200 1.000 41.56454 392 GLY A N 1
ATOM 6121 C CA . GLY A 1 392 ? -23.56600 -16.67300 3.21800 1.000 41.97432 392 GLY A CA 1
ATOM 6122 C C . GLY A 1 392 ? -25.01000 -16.78800 2.79200 1.000 43.36746 392 GLY A C 1
ATOM 6123 O O . GLY A 1 392 ? -25.67400 -17.66900 3.29800 1.000 44.46821 392 GLY A O 1
ATOM 6127 N N . ILE A 1 393 ? -25.47700 -15.92500 1.89700 1.000 42.59072 393 ILE A N 1
ATOM 6128 C CA . ILE A 1 393 ? -26.85200 -16.02800 1.34100 1.000 42.84046 393 ILE A CA 1
ATOM 6129 C C . ILE A 1 393 ? -26.89300 -17.33400 0.54800 1.000 43.36753 393 ILE A C 1
ATOM 6130 O O . ILE A 1 393 ? -26.05200 -17.49600 -0.31200 1.000 42.77079 393 ILE A O 1
ATOM 6146 N N . PRO A 1 394 ? -27.79400 -18.29000 0.82300 1.000 45.24959 394 PRO A N 1
ATOM 6147 C CA . PRO A 1 394 ? -27.87100 -19.50500 0.04400 1.000 45.23725 394 PRO A CA 1
ATOM 6148 C C . PRO A 1 394 ? -28.89600 -19.33700 -1.08200 1.000 46.78293 394 PRO A C 1
ATOM 6149 O O . PRO A 1 394 ? -29.47300 -18.28500 -1.20400 1.000 46.01414 394 PRO A O 1
ATOM 6160 N N . ASN A 1 395 ? -29.11500 -20.38500 -1.86300 1.000 44.30886 395 ASN A N 1
ATOM 6161 C CA . ASN A 1 395 ? -30.11600 -20.38900 -2.94700 1.000 41.65977 395 ASN A CA 1
ATOM 6162 C C . ASN A 1 395 ? -31.52000 -20.36000 -2.35500 1.000 43.45556 395 ASN A C 1
ATOM 6163 O O . ASN A 1 395 ? -31.71200 -20.84300 -1.26900 1.000 44.68802 395 ASN A O 1
ATOM 6174 N N . LEU A 1 396 ? -32.47500 -19.77600 -3.06300 1.000 44.34082 396 LEU A N 1
ATOM 6175 C CA . LEU A 1 396 ? -33.92000 -19.86900 -2.76600 1.000 45.71215 396 LEU A CA 1
ATOM 6176 C C . LEU A 1 396 ? -34.28800 -21.32700 -2.49100 1.000 45.59926 396 LEU A C 1
ATOM 6177 O O . LEU A 1 396 ? -33.94000 -22.18400 -3.28900 1.000 46.41574 396 LEU A O 1
ATOM 6193 N N . PRO A 1 397 ? -35.03100 -21.65500 -1.42600 1.000 46.04449 397 PRO A N 1
ATOM 6194 C CA . PRO A 1 397 ? -35.36200 -23.03700 -1.15700 1.000 48.07078 397 PRO A CA 1
ATOM 6195 C C . PRO A 1 397 ? -36.42700 -23.62200 -2.10400 1.000 50.61352 397 PRO A C 1
ATOM 6196 O O . PRO A 1 397 ? -37.07200 -22.90300 -2.80500 1.000 50.81400 397 PRO A O 1
ATOM 6207 N N . ASP A 1 398 ? -36.59700 -24.93900 -2.04800 1.000 53.09505 398 ASP A N 1
ATOM 6208 C CA . ASP A 1 398 ? -37.51000 -25.74200 -2.89800 1.000 57.29946 398 ASP A CA 1
ATOM 6209 C C . ASP A 1 398 ? -38.94300 -25.21200 -2.84100 1.000 57.77398 398 ASP A C 1
ATOM 6210 O O . ASP A 1 398 ? -39.56300 -25.22300 -3.87400 1.000 55.23257 398 ASP A O 1
ATOM 6219 N N . GLU A 1 399 ? -39.40600 -24.69300 -1.70300 1.000 61.69505 399 GLU A N 1
ATOM 6220 C CA . GLU A 1 399 ? -40.78600 -24.18600 -1.49800 1.000 64.01682 399 GLU A CA 1
ATOM 6221 C C . GLU A 1 399 ? -41.06600 -22.91100 -2.30600 1.000 61.99498 399 GLU A C 1
ATOM 6222 O O . GLU A 1 399 ? -42.23100 -22.59500 -2.45600 1.000 63.57756 399 GLU A O 1
ATOM 6234 N N . VAL A 1 400 ? -40.06600 -22.19000 -2.79800 1.000 57.74452 400 VAL A N 1
ATOM 6235 C CA . VAL A 1 400 ? -40.28300 -20.97600 -3.63100 1.000 55.65985 400 VAL A CA 1
ATOM 6236 C C . VAL A 1 400 ? -40.71400 -21.44200 -5.02300 1.000 54.17656 400 VAL A C 1
ATOM 6237 O O . VAL A 1 400 ? -39.91400 -22.07200 -5.69600 1.000 52.80569 400 VAL A O 1
ATOM 6250 N N . PRO A 1 401 ? -41.92300 -21.10300 -5.50700 1.000 54.31614 401 PRO A N 1
ATOM 6251 C CA . PRO A 1 401 ? -42.38600 -21.57200 -6.79400 1.000 55.36665 401 PRO A CA 1
ATOM 6252 C C . PRO A 1 401 ? -41.72100 -20.82100 -7.94500 1.000 55.35188 401 PRO A C 1
ATOM 6253 O O . PRO A 1 401 ? -41.29900 -19.73100 -7.75400 1.000 54.82507 401 PRO A O 1
ATOM 6264 N N . ILE A 1 402 ? -41.86100 -21.36400 -9.14900 1.000 53.11026 402 ILE A N 1
ATOM 6265 C CA . ILE A 1 402 ? -41.25200 -20.89200 -10.42300 1.000 52.98548 402 ILE A CA 1
ATOM 6266 C C . ILE A 1 402 ? -41.74200 -19.50300 -10.85400 1.000 53.20195 402 ILE A C 1
ATOM 6267 O O . ILE A 1 402 ? -41.04700 -18.88300 -11.62000 1.000 52.08823 402 ILE A O 1
ATOM 6283 N N . GLU A 1 403 ? -42.89000 -19.02800 -10.38800 1.000 55.49906 403 GLU A N 1
ATOM 6284 C CA . GLU A 1 403 ? -43.44300 -17.69600 -10.74500 1.000 57.18480 403 GLU A CA 1
ATOM 6285 C C . GLU A 1 403 ? -42.55600 -16.59200 -10.16600 1.000 54.95514 403 GLU A C 1
ATOM 6286 O O . GLU A 1 403 ? -42.50800 -15.53000 -10.75100 1.000 53.37986 403 GLU A O 1
ATOM 6298 N N . GLU A 1 404 ? -41.88400 -16.86800 -9.05300 1.000 56.31783 404 GLU A N 1
ATOM 6299 C CA . GLU A 1 404 ? -40.99300 -15.91300 -8.36000 1.000 55.26281 404 GLU A CA 1
ATOM 6300 C C . GLU A 1 404 ? -39.68100 -15.79100 -9.13000 1.000 51.90671 404 GLU A C 1
ATOM 6301 O O . GLU A 1 404 ? -39.02300 -14.80400 -8.93800 1.000 51.86465 404 GLU A O 1
ATOM 6313 N N . TYR A 1 405 ? -39.31700 -16.75200 -9.97500 1.000 50.21548 405 TYR A N 1
ATOM 6314 C CA . TYR A 1 405 ? -38.08400 -16.67900 -10.79400 1.000 49.48638 405 TYR A CA 1
ATOM 6315 C C . TYR A 1 405 ? -38.35500 -15.72300 -11.95300 1.000 49.09351 405 TYR A C 1
ATOM 6316 O O . TYR A 1 405 ? -38.62200 -16.20000 -13.03900 1.000 50.80993 405 TYR A O 1
ATOM 6334 N N . LYS A 1 406 ? -38.24000 -14.41900 -11.71500 1.000 46.65867 406 LYS A N 1
ATOM 6335 C CA . LYS A 1 406 ? -38.57500 -13.33600 -12.67300 1.000 49.02552 406 LYS A CA 1
ATOM 6336 C C . LYS A 1 406 ? -37.54200 -13.18500 -13.77900 1.000 47.02569 406 LYS A C 1
ATOM 6337 O O . LYS A 1 406 ? -37.81500 -12.50500 -14.72800 1.000 47.64104 406 LYS A O 1
ATOM 6356 N N . ASP A 1 407 ? -36.37800 -13.77500 -13.65300 1.000 46.58631 407 ASP A N 1
ATOM 6357 C CA . ASP A 1 407 ? -35.32600 -13.64800 -14.67900 1.000 48.51035 407 ASP A CA 1
ATOM 6358 C C . ASP A 1 407 ? -35.88800 -14.15100 -16.01000 1.000 48.32269 407 ASP A C 1
ATOM 6359 O O . ASP A 1 407 ? -36.45900 -15.22300 -16.01800 1.000 47.40753 407 ASP A O 1
ATOM 6368 N N . VAL A 1 408 ? -35.53900 -13.50700 -17.12700 1.000 48.59936 408 VAL A N 1
ATOM 6369 C CA . VAL A 1 408 ? -35.97700 -13.87100 -18.50600 1.000 49.93827 408 VAL A CA 1
ATOM 6370 C C . VAL A 1 408 ? -35.38100 -15.21800 -18.93000 1.000 50.43655 408 VAL A C 1
ATOM 6371 O O . VAL A 1 408 ? -35.99100 -15.89800 -19.72900 1.000 49.84587 408 VAL A O 1
ATOM 6384 N N . ASN A 1 409 ? -34.23400 -15.59000 -18.39300 1.000 47.89084 409 ASN A N 1
ATOM 6385 C CA . ASN A 1 409 ? -33.50900 -16.81800 -18.78600 1.000 49.45592 409 ASN A CA 1
ATOM 6386 C C . ASN A 1 409 ? -34.27000 -18.00600 -18.22300 1.000 50.73473 409 ASN A C 1
ATOM 6387 O O . ASN A 1 409 ? -34.40700 -18.98500 -18.92000 1.000 49.74170 409 ASN A O 1
ATOM 6398 N N . SER A 1 410 ? -34.76400 -17.83600 -17.00600 1.000 50.38627 410 SER A N 1
ATOM 6399 C CA . SER A 1 410 ? -35.57000 -18.80000 -16.22900 1.000 49.58745 410 SER A CA 1
ATOM 6400 C C . SER A 1 410 ? -36.93300 -18.96900 -16.89100 1.000 50.12830 410 SER A C 1
ATOM 6401 O O . SER A 1 410 ? -37.35300 -20.09700 -17.04800 1.000 48.80544 410 SER A O 1
ATOM 6409 N N . ILE A 1 411 ? -37.58800 -17.86500 -17.24700 1.000 50.81458 411 ILE A N 1
ATOM 6410 C CA . ILE A 1 411 ? -38.94200 -17.86700 -17.86600 1.000 50.33541 411 ILE A CA 1
ATOM 6411 C C . ILE A 1 411 ? -38.85800 -18.50500 -19.25200 1.000 49.63367 411 ILE A C 1
ATOM 6412 O O . ILE A 1 411 ? -39.64500 -19.39400 -19.52100 1.000 48.89483 411 ILE A O 1
ATOM 6428 N N . ASN A 1 412 ? -37.88600 -18.11100 -20.06000 1.000 48.53832 412 ASN A N 1
ATOM 6429 C CA . ASN A 1 412 ? -37.72200 -18.63500 -21.42900 1.000 47.06314 412 ASN A CA 1
ATOM 6430 C C . ASN A 1 412 ? -37.44300 -20.13300 -21.34500 1.000 47.93398 412 ASN A C 1
ATOM 6431 O O . ASN A 1 412 ? -38.12600 -20.85000 -22.05400 1.000 46.13387 412 ASN A O 1
ATOM 6442 N N . TYR A 1 413 ? -36.50400 -20.59700 -20.51800 1.000 47.44375 413 TYR A N 1
ATOM 6443 C CA . TYR A 1 413 ? -36.19500 -22.04200 -20.41100 1.000 47.61396 413 TYR A CA 1
ATOM 6444 C C . TYR A 1 413 ? -37.44700 -22.79200 -19.98700 1.000 47.40283 413 TYR A C 1
ATOM 6445 O O . TYR A 1 413 ? -37.86300 -23.67000 -20.70200 1.000 47.13142 413 TYR A O 1
ATOM 6463 N N . TYR A 1 414 ? -38.03700 -22.43600 -18.86100 1.000 47.22971 414 TYR A N 1
ATOM 6464 C CA . TYR A 1 414 ? -39.21800 -23.14400 -18.33100 1.000 49.16274 414 TYR A CA 1
ATOM 6465 C C . TYR A 1 414 ? -40.32600 -23.19000 -19.38800 1.000 50.95846 414 TYR A C 1
ATOM 6466 O O . TYR A 1 414 ? -40.94100 -24.22300 -19.54000 1.000 49.57997 414 TYR A O 1
ATOM 6484 N N . ASN A 1 415 ? -40.54000 -22.09100 -20.10200 1.000 52.82558 415 ASN A N 1
ATOM 6485 C CA . ASN A 1 415 ? -41.60000 -21.96000 -21.13500 1.000 55.80027 415 ASN A CA 1
ATOM 6486 C C . ASN A 1 415 ? -41.26200 -22.89300 -22.29400 1.000 53.61852 415 ASN A C 1
ATOM 6487 O O . ASN A 1 415 ? -42.15400 -23.56600 -22.76000 1.000 52.53131 415 ASN A O 1
ATOM 6498 N N . ALA A 1 416 ? -40.00000 -22.95100 -22.70300 1.000 51.00370 416 ALA A N 1
ATOM 6499 C CA . ALA A 1 416 ? -39.52500 -23.83600 -23.78100 1.000 49.98602 416 ALA A CA 1
ATOM 6500 C C . ALA A 1 416 ? -39.73500 -25.30100 -23.37900 1.000 49.27746 416 ALA A C 1
ATOM 6501 O O . ALA A 1 416 ? -40.02000 -26.10500 -24.23300 1.000 48.85142 416 ALA A O 1
ATOM 6508 N N . VAL A 1 417 ? -39.59100 -25.65500 -22.11400 1.000 49.28468 417 VAL A N 1
ATOM 6509 C CA . VAL A 1 417 ? -39.83600 -27.04600 -21.66000 1.000 48.17608 417 VAL A CA 1
ATOM 6510 C C . VAL A 1 417 ? -41.33900 -27.28300 -21.79200 1.000 51.36081 417 VAL A C 1
ATOM 6511 O O . VAL A 1 417 ? -41.72300 -28.21700 -22.45300 1.000 50.97000 417 VAL A O 1
ATOM 6524 N N . LYS A 1 418 ? -42.14900 -26.38200 -21.25300 1.000 54.28989 418 LYS A N 1
ATOM 6525 C CA . LYS A 1 418 ? -43.62500 -26.45100 -21.28700 1.000 56.94010 418 LYS A CA 1
ATOM 6526 C C . LYS A 1 418 ? -44.13300 -26.59900 -22.72600 1.000 58.31892 418 LYS A C 1
ATOM 6527 O O . LYS A 1 418 ? -45.04600 -27.37500 -22.91900 1.000 58.27112 418 LYS A O 1
ATOM 6546 N N . GLU A 1 419 ? -43.55100 -25.89200 -23.68800 1.000 58.87255 419 GLU A N 1
ATOM 6547 C CA . GLU A 1 419 ? -43.93700 -25.93400 -25.11700 1.000 65.50513 419 GLU A CA 1
ATOM 6548 C C . GLU A 1 419 ? -43.43900 -27.20900 -25.78800 1.000 64.93016 419 GLU A C 1
ATOM 6549 O O . GLU A 1 419 ? -44.26100 -27.91100 -26.36100 1.000 65.13880 419 GLU A O 1
ATOM 6561 N N . ASP A 1 420 ? -42.13700 -27.47500 -25.72600 1.000 63.13401 420 ASP A N 1
ATOM 6562 C CA . ASP A 1 420 ? -41.48100 -28.61900 -26.40900 1.000 62.11848 420 ASP A CA 1
ATOM 6563 C C . ASP A 1 420 ? -41.91200 -29.96100 -25.81800 1.000 59.40597 420 ASP A C 1
ATOM 6564 O O . ASP A 1 420 ? -41.76100 -30.93900 -26.51200 1.000 59.16754 420 ASP A O 1
ATOM 6573 N N . THR A 1 421 ? -42.38400 -30.02400 -24.58300 1.000 57.01858 421 THR A N 1
ATOM 6574 C CA . THR A 1 421 ? -42.84300 -31.29900 -23.98600 1.000 55.84612 421 THR A CA 1
ATOM 6575 C C . THR A 1 421 ? -44.36600 -31.32800 -23.81600 1.000 56.92117 421 THR A C 1
ATOM 6576 O O . THR A 1 421 ? -44.85900 -32.33800 -23.31500 1.000 56.36157 421 THR A O 1
ATOM 6587 N N . LYS A 1 422 ? -45.07500 -30.27800 -24.22600 1.000 57.74006 422 LYS A N 1
ATOM 6588 C CA . LYS A 1 422 ? -46.54200 -30.17100 -24.10500 1.000 60.65212 422 LYS A CA 1
ATOM 6589 C C . LYS A 1 422 ? -46.93300 -30.45300 -22.66100 1.000 61.35240 422 LYS A C 1
ATOM 6590 O O . LYS A 1 422 ? -47.75200 -31.32800 -22.44200 1.000 60.55298 422 LYS A O 1
ATOM 6609 N N . ASN A 1 423 ? -46.42000 -29.65500 -21.72400 1.000 64.03835 423 ASN A N 1
ATOM 6610 C CA . ASN A 1 423 ? -46.69800 -29.71500 -20.26300 1.000 65.15399 423 ASN A CA 1
ATOM 6611 C C . ASN A 1 423 ? -46.36100 -31.07700 -19.64300 1.000 60.86883 423 ASN A C 1
ATOM 6612 O O . ASN A 1 423 ? -47.06000 -31.45900 -18.71500 1.000 59.45596 423 ASN A O 1
ATOM 6623 N N . ASP A 1 424 ? -45.33800 -31.78000 -20.11700 1.000 59.45565 424 ASP A N 1
ATOM 6624 C CA . ASP A 1 424 ? -44.91000 -33.06000 -19.50200 1.000 58.00856 424 ASP A CA 1
ATOM 6625 C C . ASP A 1 424 ? -44.63000 -32.73900 -18.03500 1.000 60.08683 424 ASP A C 1
ATOM 6626 O O . ASP A 1 424 ? -43.65800 -32.04400 -17.78100 1.000 59.86493 424 ASP A O 1
ATOM 6635 N N . PRO A 1 425 ? -45.41200 -33.20200 -17.04600 1.000 59.42578 425 PRO A N 1
ATOM 6636 C CA . PRO A 1 425 ? -45.21100 -32.75200 -15.67600 1.000 59.88947 425 PRO A CA 1
ATOM 6637 C C . PRO A 1 425 ? -43.87400 -33.19800 -15.07000 1.000 61.09137 425 PRO A C 1
ATOM 6638 O O . PRO A 1 425 ? -43.36300 -32.52300 -14.23000 1.000 61.03322 425 PRO A O 1
ATOM 6649 N N . ASP A 1 426 ? -43.34200 -34.32300 -15.51800 1.000 60.40851 426 ASP A N 1
ATOM 6650 C CA . ASP A 1 426 ? -42.04900 -34.83300 -15.02200 1.000 60.08292 426 ASP A CA 1
ATOM 6651 C C . ASP A 1 426 ? -40.94700 -33.93800 -15.58700 1.000 56.49542 426 ASP A C 1
ATOM 6652 O O . ASP A 1 426 ? -39.99000 -33.69200 -14.88500 1.000 54.83205 426 ASP A O 1
ATOM 6661 N N . ALA A 1 427 ? -41.08800 -33.46100 -16.81500 1.000 54.88284 427 ALA A N 1
ATOM 6662 C CA . ALA A 1 427 ? -40.08400 -32.58600 -17.44300 1.000 51.75304 427 ALA A CA 1
ATOM 6663 C C . ALA A 1 427 ? -40.06800 -31.24700 -16.70900 1.000 51.07287 427 ALA A C 1
ATOM 6664 O O . ALA A 1 427 ? -38.99400 -30.71800 -16.53500 1.000 49.38939 427 ALA A O 1
ATOM 6671 N N . LEU A 1 428 ? -41.22500 -30.74500 -16.29100 1.000 50.29990 428 LEU A N 1
ATOM 6672 C CA . LEU A 1 428 ? -41.35100 -29.46100 -15.56500 1.000 51.20292 428 LEU A CA 1
ATOM 6673 C C . LEU A 1 428 ? -40.66500 -29.58100 -14.19600 1.000 50.38300 428 LEU A C 1
ATOM 6674 O O . LEU A 1 428 ? -40.01100 -28.63400 -13.79400 1.000 47.82976 428 LEU A O 1
ATOM 6690 N N . LYS A 1 429 ? -40.82700 -30.70300 -13.50100 1.000 53.70046 429 LYS A N 1
ATOM 6691 C CA . LYS A 1 429 ? -40.20200 -30.93400 -12.17500 1.000 54.74770 429 LYS A CA 1
ATOM 6692 C C . LYS A 1 429 ? -38.68700 -30.93500 -12.35200 1.000 51.91382 429 LYS A C 1
ATOM 6693 O O . LYS A 1 429 ? -38.00100 -30.33300 -11.55000 1.000 52.32580 429 LYS A O 1
ATOM 6712 N N . LYS A 1 430 ? -38.19700 -31.57400 -13.40000 1.000 49.45311 430 LYS A N 1
ATOM 6713 C CA . LYS A 1 430 ? -36.75300 -31.65900 -13.67400 1.000 48.39315 430 LYS A CA 1
ATOM 6714 C C . LYS A 1 430 ? -36.22800 -30.27700 -14.06300 1.000 45.87925 430 LYS A C 1
ATOM 6715 O O . LYS A 1 430 ? -35.12500 -29.96300 -13.68300 1.000 43.74557 430 LYS A O 1
ATOM 6734 N N . ALA A 1 431 ? -36.99200 -29.50000 -14.81800 1.000 46.08042 431 ALA A N 1
ATOM 6735 C CA . ALA A 1 431 ? -36.61300 -28.14500 -15.25800 1.000 47.21794 431 ALA A CA 1
ATOM 6736 C C . ALA A 1 431 ? -36.54700 -27.22700 -14.03700 1.000 46.17641 431 ALA A C 1
ATOM 6737 O O . ALA A 1 431 ? -35.66000 -26.40300 -13.97000 1.000 45.49666 431 ALA A O 1
ATOM 6744 N N . LYS A 1 432 ? -37.46800 -27.39100 -13.10100 1.000 49.20427 432 LYS A N 1
ATOM 6745 C CA . LYS A 1 432 ? -37.50900 -26.59300 -11.86000 1.000 51.31685 432 LYS A CA 1
ATOM 6746 C C . LYS A 1 432 ? -36.32600 -26.99700 -10.98500 1.000 51.68397 432 LYS A C 1
ATOM 6747 O O . LYS A 1 432 ? -35.70200 -26.11700 -10.44600 1.000 52.55106 432 LYS A O 1
ATOM 6766 N N . LYS A 1 433 ? -36.04800 -28.28600 -10.84900 1.000 49.26280 433 LYS A N 1
ATOM 6767 C CA . LYS A 1 433 ? -34.91400 -28.76900 -10.03000 1.000 47.95621 433 LYS A CA 1
ATOM 6768 C C . LYS A 1 433 ? -33.64800 -28.12000 -10.57100 1.000 45.60283 433 LYS A C 1
ATOM 6769 O O . LYS A 1 433 ? -32.89000 -27.60700 -9.78900 1.000 44.96975 433 LYS A O 1
ATOM 6788 N N . TYR A 1 434 ? -33.44800 -28.13200 -11.87600 1.000 45.88442 434 TYR A N 1
ATOM 6789 C CA . TYR A 1 434 ? -32.27000 -27.50700 -12.50400 1.000 44.98221 434 TYR A CA 1
ATOM 6790 C C . TYR A 1 434 ? -32.23700 -26.03400 -12.09800 1.000 45.57193 434 TYR A C 1
ATOM 6791 O O . TYR A 1 434 ? -31.22000 -25.60000 -11.56800 1.000 43.93897 434 TYR A O 1
ATOM 6809 N N . LEU A 1 435 ? -33.35400 -25.32000 -12.24000 1.000 43.79845 435 LEU A N 1
ATOM 6810 C CA . LEU A 1 435 ? -33.40800 -23.87000 -11.94800 1.000 45.93311 435 LEU A CA 1
ATOM 6811 C C . LEU A 1 435 ? -33.09000 -23.64800 -10.47100 1.000 46.46237 435 LEU A C 1
ATOM 6812 O O . LEU A 1 435 ? -32.27000 -22.84100 -10.23100 1.000 44.51236 435 LEU A O 1
ATOM 6828 N N . GLN A 1 436 ? -33.54800 -24.50700 -9.56200 1.000 49.36182 436 GLN A N 1
ATOM 6829 C CA . GLN A 1 436 ? -33.32000 -24.41700 -8.10000 1.000 52.16290 436 GLN A CA 1
ATOM 6830 C C . GLN A 1 436 ? -31.82500 -24.53600 -7.75300 1.000 51.96935 436 GLN A C 1
ATOM 6831 O O . GLN A 1 436 ? -31.44300 -23.98500 -6.74100 1.000 52.55514 436 GLN A O 1
ATOM 6845 N N . LYS A 1 437 ? -30.99400 -25.16000 -8.57900 1.000 48.42628 437 LYS A N 1
ATOM 6846 C CA . LYS A 1 437 ? -29.55100 -25.28500 -8.32600 1.000 47.35644 437 LYS A CA 1
ATOM 6847 C C . LYS A 1 437 ? -28.74700 -24.17100 -9.00200 1.000 46.21756 437 LYS A C 1
ATOM 6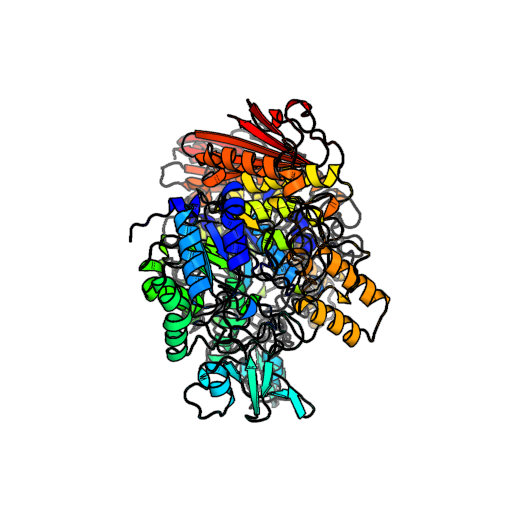848 O O . LYS A 1 437 ? -27.86100 -23.65400 -8.34000 1.000 44.45455 437 LYS A O 1
ATOM 6867 N N . VAL A 1 438 ? -29.03900 -23.79600 -10.24500 1.000 43.36575 438 VAL A N 1
ATOM 6868 C CA . VAL A 1 438 ? -28.14400 -22.88100 -11.00300 1.000 41.28175 438 VAL A CA 1
ATOM 6869 C C . VAL A 1 438 ? -28.83700 -21.70700 -11.70300 1.000 43.92851 438 VAL A C 1
ATOM 6870 O O . VAL A 1 438 ? -28.19500 -21.12700 -12.55200 1.000 43.09485 438 VAL A O 1
ATOM 6883 N N . ALA A 1 439 ? -30.04600 -21.29500 -11.34700 1.000 45.02737 439 ALA A N 1
ATOM 6884 C CA . ALA A 1 439 ? -30.67100 -20.13200 -12.01000 1.000 47.09373 439 ALA A CA 1
ATOM 6885 C C . ALA A 1 439 ? -29.95200 -18.85300 -11.58800 1.000 47.07914 439 ALA A C 1
ATOM 6886 O O . ALA A 1 439 ? -29.41200 -18.80200 -10.51100 1.000 46.84032 439 ALA A O 1
ATOM 6893 N N . ARG A 1 440 ? -30.07200 -17.80700 -12.38800 1.000 45.55477 440 ARG A N 1
ATOM 6894 C CA . ARG A 1 440 ? -29.50000 -16.47400 -12.10500 1.000 46.93726 440 ARG A CA 1
ATOM 6895 C C . ARG A 1 440 ? -30.30800 -15.80000 -10.98700 1.000 46.93805 440 ARG A C 1
ATOM 6896 O O . ARG A 1 440 ? -29.75700 -14.96100 -10.30400 1.000 46.07464 440 ARG A O 1
ATOM 6917 N N . ASP A 1 441 ? -31.55400 -16.19800 -10.77100 1.000 46.64349 441 ASP A N 1
ATOM 6918 C CA . ASP A 1 441 ? -32.47400 -15.62800 -9.76200 1.000 47.96220 441 ASP A CA 1
ATOM 6919 C C . ASP A 1 441 ? -31.93900 -15.77300 -8.34700 1.000 46.43025 441 ASP A C 1
ATOM 6920 O O . ASP A 1 441 ? -32.24400 -14.90800 -7.56100 1.000 47.91994 441 ASP A O 1
ATOM 6929 N N . HIS A 1 442 ? -31.15100 -16.77200 -8.00800 1.000 46.20981 442 HIS A N 1
ATOM 6930 C CA . HIS A 1 442 ? -30.67700 -16.92400 -6.61400 1.000 44.87238 442 HIS A CA 1
ATOM 6931 C C . HIS A 1 442 ? -29.78300 -15.75000 -6.23300 1.000 44.81467 442 HIS A C 1
ATOM 6932 O O . HIS A 1 442 ? -29.75500 -15.41600 -5.07500 1.000 45.57584 442 HIS A O 1
ATOM 6946 N N . ALA A 1 443 ? -29.06500 -15.20100 -7.19900 1.000 42.12843 443 ALA A N 1
ATOM 6947 C CA . ALA A 1 443 ? -28.19100 -14.02900 -7.06200 1.000 41.74050 443 ALA A CA 1
ATOM 6948 C C . ALA A 1 443 ? -28.97400 -12.71400 -7.14300 1.000 43.63020 443 ALA A C 1
ATOM 6949 O O . ALA A 1 443 ? -28.43400 -11.78300 -6.68200 1.000 43.27442 443 ALA A O 1
ATOM 6956 N N . ARG A 1 444 ? -30.25000 -12.65200 -7.46200 1.000 44.71399 444 ARG A N 1
ATOM 6957 C CA . ARG A 1 444 ? -30.99900 -11.38800 -7.61200 1.000 44.86175 444 ARG A CA 1
ATOM 6958 C C . ARG A 1 444 ? -32.00200 -11.17000 -6.48300 1.000 46.64441 444 ARG A C 1
ATOM 6959 O O . ARG A 1 444 ? -32.60100 -10.11800 -6.47400 1.000 45.96056 444 ARG A O 1
ATOM 6980 N N . SER A 1 445 ? -32.18800 -12.11300 -5.57100 1.000 49.86284 445 SER A N 1
ATOM 6981 C CA . SER A 1 445 ? -33.06600 -11.91200 -4.40100 1.000 52.86093 445 SER A CA 1
ATOM 6982 C C . SER A 1 445 ? -32.44800 -10.78700 -3.56700 1.000 52.31591 445 SER A C 1
ATOM 6983 O O . SER A 1 445 ? -31.24700 -10.81600 -3.37300 1.000 51.68006 445 SER A O 1
ATOM 6991 N N . PRO A 1 446 ? -33.19200 -9.74700 -3.15700 1.000 50.29551 446 PRO A N 1
ATOM 6992 C CA . PRO A 1 446 ? -32.64300 -8.65600 -2.37200 1.000 50.10227 446 PRO A CA 1
ATOM 6993 C C . PRO A 1 446 ? -31.60400 -8.93600 -1.27600 1.000 48.06003 446 PRO A C 1
ATOM 6994 O O . PRO A 1 446 ? -31.79100 -9.84700 -0.55000 1.000 48.65684 446 PRO A O 1
ATOM 7005 N N . MET A 1 447 ? -30.60300 -8.06400 -1.12000 1.000 49.61628 447 MET A N 1
ATOM 7006 C CA . MET A 1 447 ? -29.54000 -8.14300 -0.09200 1.000 48.21576 447 MET A CA 1
ATOM 7007 C C . MET A 1 447 ? -30.19900 -8.19800 1.28900 1.000 49.31988 447 MET A C 1
ATOM 7008 O O . MET A 1 447 ? -31.14200 -7.45700 1.52000 1.000 47.95902 447 MET A O 1
ATOM 7022 N N . GLN A 1 448 ? -29.68500 -9.02500 2.19500 1.000 50.61870 448 GLN A N 1
ATOM 7023 C CA . GLN A 1 448 ? -30.28700 -9.24700 3.52500 1.000 50.95922 448 GLN A CA 1
ATOM 7024 C C . GLN A 1 448 ? -29.56600 -8.39200 4.58000 1.000 51.95381 448 GLN A C 1
ATOM 7025 O O . GLN A 1 448 ? -28.55600 -8.84400 5.08400 1.000 50.09405 448 GLN A O 1
ATOM 7039 N N . TRP A 1 449 ? -30.09700 -7.21500 4.92500 1.000 52.79128 449 TRP A N 1
ATOM 7040 C CA . TRP A 1 449 ? -29.46600 -6.23800 5.84600 1.000 53.30952 449 TRP A CA 1
ATOM 7041 C C . TRP A 1 449 ? -29.73300 -6.52900 7.32300 1.000 54.38344 449 TRP A C 1
ATOM 7042 O O . TRP A 1 449 ? -28.77400 -6.49500 8.06700 1.000 53.64300 449 TRP A O 1
ATOM 7063 N N . ASP A 1 450 ? -30.96400 -6.82400 7.73400 1.000 53.85604 450 ASP A N 1
ATOM 7064 C CA . ASP A 1 450 ? -31.31600 -6.99500 9.16900 1.000 54.34827 450 ASP A CA 1
ATOM 7065 C C . ASP A 1 450 ? -32.50800 -7.96100 9.30700 1.000 55.51808 450 ASP A C 1
ATOM 7066 O O . ASP A 1 450 ? -32.84600 -8.56600 8.30500 1.000 55.25630 450 ASP A O 1
ATOM 7075 N N . ALA A 1 451 ? -33.09400 -8.14000 10.50600 1.000 55.83907 451 ALA A N 1
ATOM 7076 C CA . ALA A 1 451 ? -34.28700 -9.09700 10.44800 1.000 55.47714 451 ALA A CA 1
ATOM 7077 C C . ALA A 1 451 ? -35.65200 -8.39800 10.39000 1.000 56.62789 451 ALA A C 1
ATOM 7078 O O . ALA A 1 451 ? -36.63900 -9.02900 10.76800 1.000 57.39296 451 ALA A O 1
ATOM 7086 N N . SER A 1 452 ? -35.75500 -7.18000 9.86400 1.000 57.16196 452 SER A N 1
ATOM 7087 C CA . SER A 1 452 ? -37.03700 -6.44900 9.70000 1.000 58.31953 452 SER A CA 1
ATOM 7088 C C . SER A 1 452 ? -37.71800 -6.88500 8.39600 1.000 58.36677 452 SER A C 1
ATOM 7089 O O . SER A 1 452 ? -37.13400 -7.67900 7.66900 1.000 55.69887 452 SER A O 1
ATOM 7097 N N . LYS A 1 453 ? -38.91700 -6.36400 8.12600 1.000 63.62288 453 LYS A N 1
ATOM 7098 C CA . LYS A 1 453 ? -39.72000 -6.62600 6.90200 1.000 67.00095 453 LYS A CA 1
ATOM 7099 C C . LYS A 1 453 ? -38.81700 -6.62600 5.66900 1.000 66.05433 453 LYS A C 1
ATOM 7100 O O . LYS A 1 453 ? -38.16200 -5.62700 5.47300 1.000 67.25651 453 LYS A O 1
ATOM 7119 N N . HIS A 1 454 ? -38.74200 -7.72500 4.91300 1.000 63.10196 454 HIS A N 1
ATOM 7120 C CA . HIS A 1 454 ? -37.92600 -7.88100 3.68200 1.000 61.69536 454 HIS A CA 1
ATOM 7121 C C . HIS A 1 454 ? -36.44500 -7.66500 3.98000 1.000 59.01136 454 HIS A C 1
ATOM 7122 O O . HIS A 1 454 ? -35.77100 -7.04400 3.17200 1.000 57.36905 454 HIS A O 1
ATOM 7136 N N . SER A 1 455 ? -35.99300 -8.09600 5.15600 1.000 59.32835 455 SER A N 1
ATOM 7137 C CA . SER A 1 455 ? -34.59400 -8.02900 5.63400 1.000 57.07264 455 SER A CA 1
ATOM 7138 C C . SER A 1 455 ? -34.03200 -6.61200 5.53600 1.000 57.76229 455 SER A C 1
ATOM 7139 O O . SER A 1 455 ? -32.92400 -6.47100 5.05200 1.000 55.52336 455 SER A O 1
ATOM 7147 N N . GLY A 1 456 ? -34.84200 -5.59400 5.84100 1.000 60.53254 456 GLY A N 1
ATOM 7148 C CA . GLY A 1 456 ? -34.51900 -4.15700 5.77500 1.000 60.74593 456 GLY A CA 1
ATOM 7149 C C . GLY A 1 456 ? -34.06000 -3.66500 4.41400 1.000 58.78242 456 GLY A C 1
ATOM 7150 O O . GLY A 1 456 ? -33.41200 -2.63900 4.39200 1.000 59.04315 456 GLY A O 1
ATOM 7154 N N . PHE A 1 457 ? -34.39300 -4.31800 3.30500 1.000 55.34228 457 PHE A N 1
ATOM 7155 C CA . PHE A 1 457 ? -33.96200 -3.88900 1.96100 1.000 54.10751 457 PHE A CA 1
ATOM 7156 C C . PHE A 1 457 ? -34.91300 -2.81800 1.45700 1.000 55.41298 457 PHE A C 1
ATOM 7157 O O . PHE A 1 457 ? -34.50700 -1.96000 0.68800 1.000 54.29214 457 PHE A O 1
ATOM 7174 N N . THR A 1 458 ? -36.15900 -2.87800 1.89000 1.000 58.11814 458 THR A N 1
ATOM 7175 C CA . THR A 1 458 ? -37.15300 -1.89000 1.43400 1.000 61.52673 458 THR A CA 1
ATOM 7176 C C . THR A 1 458 ? -38.33900 -1.76300 2.38600 1.000 64.38419 458 THR A C 1
ATOM 7177 O O . THR A 1 458 ? -38.65200 -2.73900 3.03500 1.000 65.30385 458 THR A O 1
ATOM 7188 N N . ASP A 1 459 ? -38.95300 -0.59000 2.45800 1.000 65.44631 459 ASP A N 1
ATOM 7189 C CA . ASP A 1 459 ? -40.17400 -0.35700 3.26200 1.000 68.30115 459 ASP A CA 1
ATOM 7190 C C . ASP A 1 459 ? -41.39300 -0.73900 2.41900 1.000 67.69451 459 ASP A C 1
ATOM 7191 O O . ASP A 1 459 ? -42.42900 -0.98200 3.00200 1.000 69.83097 459 ASP A O 1
ATOM 7200 N N . GLY A 1 460 ? -41.26500 -0.86300 1.10000 1.000 63.87932 460 GLY A N 1
ATOM 7201 C CA . GLY A 1 460 ? -42.37600 -1.21100 0.20500 1.000 62.98344 460 GLY A CA 1
ATOM 7202 C C . GLY A 1 460 ? -42.43000 -2.70100 -0.05600 1.000 65.09370 460 GLY A C 1
ATOM 7203 O O . GLY A 1 460 ? -42.12800 -3.44900 0.86000 1.000 64.45109 460 GLY A O 1
ATOM 7207 N N . GLU A 1 461 ? -42.87900 -3.11300 -1.24200 1.000 69.08779 461 GLU A N 1
ATOM 7208 C CA . GLU A 1 461 ? -42.96800 -4.53300 -1.64700 1.000 68.86317 461 GLU A CA 1
ATOM 7209 C C . GLU A 1 461 ? -41.80300 -4.78200 -2.59700 1.000 63.54356 461 GLU A C 1
ATOM 7210 O O . GLU A 1 461 ? -41.77800 -4.12800 -3.62800 1.000 62.94507 461 GLU A O 1
ATOM 7222 N N . PRO A 1 462 ? -40.86700 -5.71600 -2.33900 1.000 58.98399 462 PRO A N 1
ATOM 7223 C CA . PRO A 1 462 ? -39.73200 -5.86200 -3.21900 1.000 56.45862 462 PRO A CA 1
ATOM 7224 C C . PRO A 1 462 ? -40.11700 -6.29600 -4.63400 1.000 55.51883 462 PRO A C 1
ATOM 7225 O O . PRO A 1 462 ? -41.05300 -7.01600 -4.78500 1.000 55.42922 462 PRO A O 1
ATOM 7236 N N . TRP A 1 463 ? -39.28400 -5.95300 -5.61300 1.000 53.87294 463 TRP A N 1
ATOM 7237 C CA . TRP A 1 463 ? -39.46600 -6.25800 -7.05000 1.000 53.49433 463 TRP A CA 1
ATOM 7238 C C . TRP A 1 463 ? -39.29700 -7.75600 -7.33400 1.000 54.26777 463 TRP A C 1
ATOM 7239 O O . TRP A 1 463 ? -39.69400 -8.17400 -8.41300 1.000 51.94185 463 TRP A O 1
ATOM 7260 N N . MET A 1 464 ? -38.63700 -8.49800 -6.44300 1.000 56.55974 464 MET A N 1
ATOM 7261 C CA . MET A 1 464 ? -38.50000 -9.96900 -6.46600 1.000 58.44988 464 MET A CA 1
ATOM 7262 C C . MET A 1 464 ? -38.37300 -10.43500 -5.01900 1.000 57.04643 464 MET A C 1
ATOM 7263 O O . MET A 1 464 ? -37.93600 -9.66000 -4.18500 1.000 54.17397 464 MET A O 1
ATOM 7277 N N . ILE A 1 465 ? -38.77900 -11.66600 -4.75600 1.000 58.17323 465 ILE A N 1
ATOM 7278 C CA . ILE A 1 465 ? -38.88500 -12.26600 -3.40600 1.000 57.77283 465 ILE A CA 1
ATOM 7279 C C . ILE A 1 465 ? -37.54700 -12.17900 -2.65400 1.000 55.68580 465 ILE A C 1
ATOM 7280 O O . ILE A 1 465 ? -36.51100 -12.38500 -3.27100 1.000 55.15128 465 ILE A O 1
ATOM 7296 N N . VAL A 1 466 ? -37.58200 -11.86800 -1.36200 1.000 52.78341 466 VAL A N 1
ATOM 7297 C CA . VAL A 1 466 ? -36.39600 -11.85500 -0.47000 1.000 51.72857 466 VAL A CA 1
ATOM 7298 C C . VAL A 1 466 ? -36.26800 -13.29700 0.01400 1.000 50.36548 466 VAL A C 1
ATOM 7299 O O . VAL A 1 466 ? -37.29700 -13.84600 0.38400 1.000 49.46325 466 VAL A O 1
ATOM 7312 N N . ASN A 1 467 ? -35.06800 -13.87100 -0.01700 1.000 50.49920 467 ASN A N 1
ATOM 7313 C CA . ASN A 1 467 ? -34.82500 -15.25500 0.42100 1.000 50.72066 467 ASN A CA 1
ATOM 7314 C C . ASN A 1 467 ? -35.42900 -15.40200 1.81100 1.000 52.53380 467 ASN A C 1
ATOM 7315 O O . ASN A 1 467 ? -35.06000 -14.63200 2.68100 1.000 53.10897 467 ASN A O 1
ATOM 7326 N N . PRO A 1 468 ? -36.29800 -16.39200 2.08900 1.000 52.08434 468 PRO A N 1
ATOM 7327 C CA . PRO A 1 468 ? -36.92300 -16.50900 3.40300 1.000 52.88499 468 PRO A CA 1
ATOM 7328 C C . PRO A 1 468 ? -36.05000 -16.96500 4.58900 1.000 52.09175 468 PRO A C 1
ATOM 7329 O O . PRO A 1 468 ? -36.56400 -17.05600 5.65900 1.000 52.44928 468 PRO A O 1
ATOM 7340 N N . ILE A 1 469 ? -34.76400 -17.22900 4.36200 1.000 49.62962 469 ILE A N 1
ATOM 7341 C CA . ILE A 1 469 ? -33.76700 -17.52600 5.42500 1.000 48.88622 469 ILE A CA 1
ATOM 7342 C C . ILE A 1 469 ? -33.23800 -16.21100 6.01600 1.000 49.83422 469 ILE A C 1
ATOM 7343 O O . ILE A 1 469 ? -32.53600 -16.28900 7.00200 1.000 49.34256 469 ILE A O 1
ATOM 7359 N N . TYR A 1 470 ? -33.60900 -15.04600 5.48100 1.000 50.73761 470 TYR A N 1
ATOM 7360 C CA . TYR A 1 470 ? -33.18000 -13.71200 5.96800 1.000 52.47976 470 TYR A CA 1
ATOM 7361 C C . TYR A 1 470 ? -33.29700 -13.54700 7.48800 1.000 53.73105 470 TYR A C 1
ATOM 7362 O O . TYR A 1 470 ? -32.38100 -12.92400 7.96700 1.000 53.62259 470 TYR A O 1
ATOM 7380 N N . PRO A 1 471 ? -34.25600 -14.03800 8.31000 1.000 55.86964 471 PRO A N 1
ATOM 7381 C CA . PRO A 1 471 ? -34.16600 -13.78800 9.74200 1.000 56.46300 471 PRO A CA 1
ATOM 7382 C C . PRO A 1 471 ? -32.87200 -14.31800 10.38100 1.000 59.34587 471 PRO A C 1
ATOM 7383 O O . PRO A 1 471 ? -32.42400 -13.70600 11.29800 1.000 59.81333 471 PRO A O 1
ATOM 7394 N N . GLU A 1 472 ? -32.31500 -15.42900 9.90400 1.000 60.01124 472 GLU A N 1
ATOM 7395 C CA . GLU A 1 472 ? -31.04900 -15.99600 10.41300 1.000 60.79988 472 GLU A CA 1
ATOM 7396 C C . GLU A 1 472 ? -29.86400 -15.33300 9.71300 1.000 58.98621 472 GLU A C 1
ATOM 7397 O O . GLU A 1 472 ? -28.93800 -14.91300 10.40000 1.000 60.72775 472 GLU A O 1
ATOM 7409 N N . VAL A 1 473 ? -29.91400 -15.22700 8.39600 1.000 55.39020 473 VAL A N 1
ATOM 7410 C CA . VAL A 1 473 ? -28.80000 -14.72000 7.55100 1.000 52.80063 473 VAL A CA 1
ATOM 7411 C C . VAL A 1 473 ? -28.98700 -13.25000 7.19300 1.000 51.79050 473 VAL A C 1
ATOM 7412 O O . VAL A 1 473 ? -29.66800 -13.00000 6.23500 1.000 52.89029 473 VAL A O 1
ATOM 7425 N N . ASN A 1 474 ? -28.35100 -12.31800 7.89600 1.000 49.17761 474 ASN A N 1
ATOM 7426 C CA . ASN A 1 474 ? -28.43400 -10.87300 7.57300 1.000 47.72869 474 ASN A CA 1
ATOM 7427 C C . ASN A 1 474 ? -27.19900 -10.14800 8.13600 1.000 49.13610 474 ASN A C 1
ATOM 7428 O O . ASN A 1 474 ? -26.60600 -10.63600 9.08900 1.000 48.39557 474 ASN A O 1
ATOM 7439 N N . VAL A 1 475 ? -26.83600 -9.01300 7.54400 1.000 50.38511 475 VAL A N 1
ATOM 7440 C CA . VAL A 1 475 ? -25.65300 -8.20700 7.92500 1.000 52.20199 475 VAL A CA 1
ATOM 7441 C C . VAL A 1 475 ? -25.68800 -7.89300 9.41600 1.000 52.97109 475 VAL A C 1
ATOM 7442 O O . VAL A 1 475 ? -24.73500 -8.23500 10.08800 1.000 52.30806 475 VAL A O 1
ATOM 7455 N N . ALA A 1 476 ? -26.76500 -7.31500 9.92400 1.000 52.30958 476 ALA A N 1
ATOM 7456 C CA . ALA A 1 476 ? -26.80500 -6.87400 11.31400 1.000 51.58093 476 ALA A CA 1
ATOM 7457 C C . ALA A 1 476 ? -26.57600 -8.01300 12.28400 1.000 50.30293 476 ALA A C 1
ATOM 7458 O O . ALA A 1 476 ? -25.97600 -7.80800 13.34700 1.000 51.24196 476 ALA A O 1
ATOM 7465 N N . ALA A 1 477 ? -27.04600 -9.20800 11.94100 1.000 52.86213 477 ALA A N 1
ATOM 7466 C CA . ALA A 1 477 ? -26.86600 -10.36100 12.80800 1.000 53.01039 477 ALA A CA 1
ATOM 7467 C C . ALA A 1 477 ? -25.40900 -10.79300 12.88300 1.000 50.02363 477 ALA A C 1
ATOM 7468 O O . ALA A 1 477 ? -25.00000 -11.40600 13.87500 1.000 51.42941 477 ALA A O 1
ATOM 7475 N N . GLN A 1 478 ? -24.65000 -10.54400 11.84100 1.000 47.27700 478 GLN A N 1
ATOM 7476 C CA . GLN A 1 478 ? -23.25400 -11.00600 11.72400 1.000 46.16484 478 GLN A CA 1
ATOM 7477 C C . GLN A 1 478 ? -22.24300 -9.92200 12.11300 1.000 47.87714 478 GLN A C 1
ATOM 7478 O O . GLN A 1 478 ? -21.10500 -10.25200 12.29400 1.000 45.63659 478 GLN A O 1
ATOM 7492 N N . GLU A 1 479 ? -22.66300 -8.68500 12.31900 1.000 49.69267 479 GLU A N 1
ATOM 7493 C CA . GLU A 1 479 ? -21.72600 -7.58300 12.48900 1.000 51.67019 479 GLU A CA 1
ATOM 7494 C C . GLU A 1 479 ? -20.89600 -7.74500 13.76200 1.000 50.15399 479 GLU A C 1
ATOM 7495 O O . GLU A 1 479 ? -19.66000 -7.71900 13.72700 1.000 50.12300 479 GLU A O 1
ATOM 7507 N N . TRP A 1 480 ? -21.55500 -7.93200 14.89600 1.000 48.13631 480 TRP A N 1
ATOM 7508 C CA . TRP A 1 480 ? -20.87500 -8.05000 16.20500 1.000 47.18338 480 TRP A CA 1
ATOM 7509 C C . TRP A 1 480 ? -20.69400 -9.50300 16.64600 1.000 46.84679 480 TRP A C 1
ATOM 7510 O O . TRP A 1 480 ? -20.45300 -9.69600 17.81000 1.000 47.32558 480 TRP A O 1
ATOM 7531 N N . ASP A 1 481 ? -20.80200 -10.48500 15.75700 1.000 48.59922 481 ASP A N 1
ATOM 7532 C CA . ASP A 1 481 ? -20.56000 -11.89100 16.11100 1.000 48.83732 481 ASP A CA 1
ATOM 7533 C C . ASP A 1 481 ? -19.17300 -12.25700 15.59300 1.000 47.34665 481 ASP A C 1
ATOM 7534 O O . ASP A 1 481 ? -18.97500 -12.36900 14.38000 1.000 47.14138 481 ASP A O 1
ATOM 7543 N N . ALA A 1 482 ? -18.19900 -12.39600 16.51400 1.000 45.94256 482 ALA A N 1
ATOM 7544 C CA . ALA A 1 482 ? -16.83000 -12.69300 16.10300 1.000 43.93634 482 ALA A CA 1
ATOM 7545 C C . ALA A 1 482 ? -16.75000 -13.93200 15.22400 1.000 44.60176 482 ALA A C 1
ATOM 7546 O O . ALA A 1 482 ? -15.81300 -14.05000 14.43400 1.000 43.64372 482 ALA A O 1
ATOM 7553 N N . ASP A 1 483 ? -17.72600 -14.84200 15.31700 1.000 45.60317 483 ASP A N 1
ATOM 7554 C CA . ASP A 1 483 ? -17.71600 -16.13300 14.63100 1.000 45.23938 483 ASP A CA 1
ATOM 7555 C C . ASP A 1 483 ? -18.50600 -16.13300 13.31900 1.000 43.33233 483 ASP A C 1
ATOM 7556 O O . ASP A 1 483 ? -18.60300 -17.18700 12.67500 1.000 42.43175 483 ASP A O 1
ATOM 7565 N N . SER A 1 484 ? -19.02600 -14.98300 12.89500 1.000 41.59838 484 SER A N 1
ATOM 7566 C CA . SER A 1 484 ? -19.84700 -14.91100 11.68400 1.000 41.78076 484 SER A CA 1
ATOM 7567 C C . SER A 1 484 ? -18.98200 -15.05000 10.44200 1.000 41.74633 484 SER A C 1
ATOM 7568 O O . SER A 1 484 ? -17.77800 -14.76700 10.46200 1.000 40.61857 484 SER A O 1
ATOM 7576 N N . GLY A 1 485 ? -19.61300 -15.39300 9.32700 1.000 43.10884 485 GLY A N 1
ATOM 7577 C CA . GLY A 1 485 ? -18.94200 -15.50200 8.02600 1.000 42.58137 485 GLY A CA 1
ATOM 7578 C C . GLY A 1 485 ? -18.41500 -14.15400 7.58300 1.000 41.77647 485 GLY A C 1
ATOM 7579 O O . GLY A 1 485 ? -17.39100 -14.12500 6.94600 1.000 40.99611 485 GLY A O 1
ATOM 7583 N N . LEU A 1 486 ? -19.09400 -13.07300 7.95400 1.000 41.04134 486 LEU A N 1
ATOM 7584 C CA . LEU A 1 486 ? -18.71600 -11.68700 7.58800 1.000 39.93364 486 LEU A CA 1
ATOM 7585 C C . LEU A 1 486 ? -17.39800 -11.33800 8.27800 1.000 40.07206 486 LEU A C 1
ATOM 7586 O O . LEU A 1 486 ? -16.49400 -10.89900 7.61200 1.000 39.33144 486 LEU A O 1
ATOM 7602 N N . ASN A 1 487 ? -17.29400 -11.57300 9.57400 1.000 41.07681 487 ASN A N 1
ATOM 7603 C CA . ASN A 1 487 ? -16.03900 -11.28500 10.26400 1.000 42.39532 487 ASN A CA 1
ATOM 7604 C C . ASN A 1 487 ? -14.95200 -12.25600 9.85300 1.000 41.07232 487 ASN A C 1
ATOM 7605 O O . ASN A 1 487 ? -13.76700 -11.89600 9.89000 1.000 41.11156 487 ASN A O 1
ATOM 7616 N N . PHE A 1 488 ? -15.31200 -13.44300 9.37300 1.000 38.11039 488 PHE A N 1
ATOM 7617 C CA . PHE A 1 488 ? -14.30300 -14.38100 8.83500 1.000 39.23779 488 PHE A CA 1
ATOM 7618 C C . PHE A 1 488 ? -13.77200 -13.79100 7.53400 1.000 39.74322 488 PHE A C 1
ATOM 7619 O O . PHE A 1 488 ? -12.58300 -13.83800 7.30700 1.000 39.04804 488 PHE A O 1
ATOM 7636 N N . TRP A 1 489 ? -14.65600 -13.25600 6.70400 1.000 40.89097 489 TRP A N 1
ATOM 7637 C CA . TRP A 1 489 ? -14.28800 -12.67400 5.39400 1.000 39.03544 489 TRP A CA 1
ATOM 7638 C C . TRP A 1 489 ? -13.37800 -11.47200 5.60200 1.000 37.67481 489 TRP A C 1
ATOM 7639 O O . TRP A 1 489 ? -12.44300 -11.32200 4.86600 1.000 36.53278 489 TRP A O 1
ATOM 7660 N N . ARG A 1 490 ? -13.71800 -10.61300 6.54200 1.000 38.78836 490 ARG A N 1
ATOM 7661 C CA . ARG A 1 490 ? -12.87700 -9.46100 6.85100 1.000 40.77763 490 ARG A CA 1
ATOM 7662 C C . ARG A 1 490 ? -11.46900 -9.89400 7.30400 1.000 42.85113 490 ARG A C 1
ATOM 7663 O O . ARG A 1 490 ? -10.46600 -9.34100 6.83400 1.000 41.11461 490 ARG A O 1
ATOM 7684 N N . HIS A 1 491 ? -11.37900 -10.89400 8.18700 1.000 43.14314 491 HIS A N 1
ATOM 7685 C CA . HIS A 1 491 ? -10.06600 -11.36100 8.62600 1.000 45.40326 491 HIS A CA 1
ATOM 7686 C C . HIS A 1 491 ? -9.27600 -11.99300 7.48600 1.000 42.87796 491 HIS A C 1
ATOM 7687 O O . HIS A 1 491 ? -8.07400 -11.74200 7.34700 1.000 40.36734 491 HIS A O 1
ATOM 7701 N N . ILE A 1 492 ? -9.91100 -12.81700 6.66600 1.000 39.31712 492 ILE A N 1
ATOM 7702 C CA . ILE A 1 492 ? -9.19400 -13.52400 5.57500 1.000 36.55423 492 ILE A CA 1
ATOM 7703 C C . ILE A 1 492 ? -8.69300 -12.53100 4.52400 1.000 36.38622 492 ILE A C 1
ATOM 7704 O O . ILE A 1 492 ? -7.71500 -12.84300 3.90600 1.000 35.54538 492 ILE A O 1
ATOM 7720 N N . LEU A 1 493 ? -9.34400 -11.38900 4.32200 1.000 37.49746 493 LEU A N 1
ATOM 7721 C CA . LEU A 1 493 ? -8.87400 -10.38100 3.33400 1.000 38.71689 493 LEU A CA 1
ATOM 7722 C C . LEU A 1 493 ? -7.69100 -9.63000 3.96300 1.000 37.55729 493 LEU A C 1
ATOM 7723 O O . LEU A 1 493 ? -6.76400 -9.33600 3.26300 1.000 36.84540 493 LEU A O 1
ATOM 7739 N N . LYS A 1 494 ? -7.71500 -9.39700 5.26600 1.000 39.48306 494 LYS A N 1
ATOM 7740 C CA . LYS A 1 494 ? -6.57100 -8.76500 5.97500 1.000 40.41567 494 LYS A CA 1
ATOM 7741 C C . LYS A 1 494 ? -5.39100 -9.73600 5.82800 1.000 39.71837 494 LYS A C 1
ATOM 7742 O O . LYS A 1 494 ? -4.33800 -9.31400 5.42700 1.000 39.07795 494 LYS A O 1
ATOM 7761 N N . PHE A 1 495 ? -5.62000 -11.03100 6.02700 1.000 40.25417 495 PHE A N 1
ATOM 7762 C CA . PHE A 1 495 ? -4.59000 -12.08600 5.88100 1.000 38.48600 495 PHE A CA 1
ATOM 7763 C C . PHE A 1 495 ? -4.04700 -12.06200 4.45400 1.000 38.25123 495 PHE A C 1
ATOM 7764 O O . PHE A 1 495 ? -2.86500 -12.09300 4.27600 1.000 36.67824 495 PHE A O 1
ATOM 7781 N N . ARG A 1 496 ? -4.92200 -11.95100 3.46500 1.000 37.61285 496 ARG A N 1
ATOM 7782 C CA . ARG A 1 496 ? -4.55800 -11.95200 2.02800 1.000 37.49812 496 ARG A CA 1
ATOM 7783 C C . ARG A 1 496 ? -3.60900 -10.79300 1.71300 1.000 37.58593 496 ARG A C 1
ATOM 7784 O O . ARG A 1 496 ? -2.63500 -11.01800 1.03900 1.000 37.44471 496 ARG A O 1
ATOM 7805 N N . ARG A 1 497 ? -3.92700 -9.58800 2.16200 1.000 37.65291 497 ARG A N 1
ATOM 7806 C CA . ARG A 1 497 ? -3.10400 -8.38500 1.89000 1.000 39.31979 497 ARG A CA 1
ATOM 7807 C C . ARG A 1 497 ? -1.75000 -8.52800 2.58100 1.000 39.53108 497 ARG A C 1
ATOM 7808 O O . ARG A 1 497 ? -0.75200 -8.30200 1.95400 1.000 38.72567 497 ARG A O 1
ATOM 7829 N N . GLN A 1 498 ? -1.75000 -8.94800 3.83500 1.000 40.28025 498 GLN A N 1
ATOM 7830 C CA . GLN A 1 498 ? -0.52100 -9.11600 4.64800 1.000 42.98515 498 GLN A CA 1
ATOM 7831 C C . GLN A 1 498 ? 0.40200 -10.15600 4.01800 1.000 40.33043 498 GLN A C 1
ATOM 7832 O O . GLN A 1 498 ? 1.58500 -9.99900 4.14800 1.000 38.43247 498 GLN A O 1
ATOM 7846 N N . HIS A 1 499 ? -0.13500 -11.15800 3.32600 1.000 38.78554 499 HIS A N 1
ATOM 7847 C CA . HIS A 1 499 ? 0.66600 -12.23100 2.69400 1.000 38.52058 499 HIS A CA 1
ATOM 7848 C C . HIS A 1 499 ? 0.42200 -12.23500 1.19100 1.000 37.41434 499 HIS A C 1
ATOM 7849 O O . HIS A 1 499 ? 0.40200 -13.28800 0.60100 1.000 36.26353 499 HIS A O 1
ATOM 7863 N N . LYS A 1 500 ? 0.39800 -11.06200 0.57900 1.000 38.09003 500 LYS A N 1
ATOM 7864 C CA . LYS A 1 500 ? 0.05500 -10.89100 -0.84900 1.000 38.89035 500 LYS A CA 1
ATOM 7865 C C . LYS A 1 500 ? 1.12400 -11.51100 -1.73400 1.000 39.74848 500 LYS A C 1
ATOM 7866 O O . LYS A 1 500 ? 0.77000 -11.90200 -2.81800 1.000 37.75453 500 LYS A O 1
ATOM 7885 N N . ASP A 1 501 ? 2.36300 -11.59100 -1.27800 1.000 37.96295 501 ASP A N 1
ATOM 7886 C CA . ASP A 1 501 ? 3.46100 -12.16100 -2.09000 1.000 41.05856 501 ASP A CA 1
ATOM 7887 C C . ASP A 1 501 ? 3.07700 -13.59600 -2.48000 1.000 39.46980 501 ASP A C 1
ATOM 7888 O O . ASP A 1 501 ? 3.44800 -14.02000 -3.55900 1.000 37.57046 501 ASP A O 1
ATOM 7897 N N . VAL A 1 502 ? 2.36700 -14.32700 -1.63400 1.000 39.05000 502 VAL A N 1
ATOM 7898 C CA . VAL A 1 502 ? 1.99200 -15.72900 -1.96800 1.000 41.02133 502 VAL A CA 1
ATOM 7899 C C . VAL A 1 502 ? 0.50800 -15.85000 -2.31500 1.000 39.83297 502 VAL A C 1
ATOM 7900 O O . VAL A 1 502 ? 0.19200 -16.69400 -3.12600 1.000 38.64951 502 VAL A O 1
ATOM 7913 N N . MET A 1 503 ? -0.36300 -15.01100 -1.77700 1.000 39.09069 503 MET A N 1
ATOM 7914 C CA . MET A 1 503 ? -1.81500 -15.17300 -1.95600 1.000 38.51547 503 MET A CA 1
ATOM 7915 C C . MET A 1 503 ? -2.26700 -14.51600 -3.25300 1.000 37.74873 503 MET A C 1
ATOM 7916 O O . MET A 1 503 ? -3.06700 -15.11800 -3.93800 1.000 37.16761 503 MET A O 1
ATOM 7930 N N . VAL A 1 504 ? -1.75400 -13.33200 -3.55600 1.000 37.94516 504 VAL A N 1
ATOM 7931 C CA . VAL A 1 504 ? -2.15500 -12.53500 -4.74000 1.000 36.66585 504 VAL A CA 1
ATOM 7932 C C . VAL A 1 504 ? -1.24100 -12.84000 -5.91300 1.000 36.03156 504 VAL A C 1
ATOM 7933 O O . VAL A 1 504 ? -1.73400 -13.05200 -6.98800 1.000 35.13818 504 VAL A O 1
ATOM 7946 N N . TYR A 1 505 ? 0.05500 -12.81800 -5.68100 1.000 37.17997 505 TYR A N 1
ATOM 7947 C CA . TYR A 1 505 ? 1.09100 -12.95300 -6.72000 1.000 37.92518 505 TYR A CA 1
ATOM 7948 C C . TYR A 1 505 ? 1.72200 -14.34500 -6.75000 1.000 35.77597 505 TYR A C 1
ATOM 7949 O O . TYR A 1 505 ? 2.61900 -14.54600 -7.54200 1.000 36.72511 505 TYR A O 1
ATOM 7967 N N . GLY A 1 506 ? 1.34400 -15.27200 -5.88000 1.000 35.58896 506 GLY A N 1
ATOM 7968 C CA . GLY A 1 506 ? 1.99800 -16.59200 -5.77500 1.000 34.72143 506 GLY A CA 1
ATOM 7969 C C . GLY A 1 506 ? 1.70800 -17.56000 -6.91400 1.000 36.12772 506 GLY A C 1
ATOM 7970 O O . GLY A 1 506 ? 0.61100 -17.56000 -7.40500 1.000 35.72920 506 GLY A O 1
ATOM 7974 N N . THR A 1 507 ? 2.67600 -18.37700 -7.32100 1.000 36.76590 507 THR A N 1
ATOM 7975 C CA . THR A 1 507 ? 2.47600 -19.41200 -8.35600 1.000 37.73511 507 THR A CA 1
ATOM 7976 C C . THR A 1 507 ? 1.77000 -20.58100 -7.67000 1.000 37.67561 507 THR A C 1
ATOM 7977 O O . THR A 1 507 ? 2.12300 -20.86900 -6.54200 1.000 36.39112 507 THR A O 1
ATOM 7988 N N . LEU A 1 508 ? 0.77900 -21.19600 -8.31400 1.000 38.22450 508 LEU A N 1
ATOM 7989 C CA . LEU A 1 508 ? 0.00500 -22.30400 -7.72800 1.000 40.02443 508 LEU A CA 1
ATOM 7990 C C . LEU A 1 508 ? 0.53700 -23.61100 -8.31200 1.000 39.80779 508 LEU A C 1
ATOM 7991 O O . LEU A 1 508 ? 0.95400 -23.60100 -9.44200 1.000 40.28974 508 LEU A O 1
ATOM 8007 N N . GLU A 1 509 ? 0.59200 -24.67300 -7.52900 1.000 40.65059 509 GLU A N 1
ATOM 8008 C CA . GLU A 1 509 ? 1.02400 -26.01200 -7.98000 1.000 40.88930 509 GLU A CA 1
ATOM 8009 C C . GLU A 1 509 ? 0.11100 -26.99900 -7.26400 1.000 39.29566 509 GLU A C 1
ATOM 8010 O O . GLU A 1 509 ? -0.14800 -26.76900 -6.11200 1.000 38.97769 509 GLU A O 1
ATOM 8022 N N . VAL A 1 510 ? -0.39500 -28.02100 -7.94100 1.000 38.69857 510 VAL A N 1
ATOM 8023 C CA . VAL A 1 510 ? -1.30600 -29.02300 -7.33100 1.000 39.36377 510 VAL A CA 1
ATOM 8024 C C . VAL A 1 510 ? -0.48800 -30.20600 -6.80000 1.000 38.41492 510 VAL A C 1
ATOM 8025 O O . VAL A 1 510 ? 0.42300 -30.62200 -7.48000 1.000 38.36901 510 VAL A O 1
ATOM 8038 N N . LEU A 1 511 ? -0.80100 -30.70300 -5.61400 1.000 38.76967 511 LEU A N 1
ATOM 8039 C CA . LEU A 1 511 ? -0.18500 -31.92200 -5.04600 1.000 41.45655 511 LEU A CA 1
ATOM 8040 C C . LEU A 1 511 ? -1.29500 -32.95900 -4.85000 1.000 43.84216 511 LEU A C 1
ATOM 8041 O O . LEU A 1 511 ? -2.47000 -32.56700 -4.85900 1.000 43.46358 511 LEU A O 1
ATOM 8057 N N . ASP A 1 512 ? -0.92100 -34.22800 -4.67600 1.000 44.17345 512 ASP A N 1
ATOM 8058 C CA . ASP A 1 512 ? -1.87500 -35.32600 -4.38300 1.000 46.29880 512 ASP A CA 1
ATOM 8059 C C . ASP A 1 512 ? -3.03800 -35.27300 -5.37800 1.000 45.07438 512 ASP A C 1
ATOM 8060 O O . ASP A 1 512 ? -4.15100 -35.31300 -4.92700 1.000 40.78523 512 ASP A O 1
ATOM 8069 N N . LYS A 1 513 ? -2.74000 -35.17600 -6.67200 1.000 49.41304 513 LYS A N 1
ATOM 8070 C CA . LYS A 1 513 ? -3.70400 -34.95200 -7.78000 1.000 50.88455 513 LYS A CA 1
ATOM 8071 C C . LYS A 1 513 ? -4.89200 -35.90300 -7.72100 1.000 50.89872 513 LYS A C 1
ATOM 8072 O O . LYS A 1 513 ? -6.00700 -35.42500 -7.68400 1.000 50.25991 513 LYS A O 1
ATOM 8091 N N . GLU A 1 514 ? -4.63100 -37.19500 -7.60900 1.000 50.98286 514 GLU A N 1
ATOM 8092 C CA . GLU A 1 514 ? -5.65300 -38.26800 -7.64500 1.000 51.65701 514 GLU A CA 1
ATOM 8093 C C . GLU A 1 514 ? -6.58600 -38.26300 -6.43100 1.000 47.73059 514 GLU A C 1
ATOM 8094 O O . GLU A 1 514 ? -7.61200 -38.89900 -6.53300 1.000 47.79074 514 GLU A O 1
ATOM 8106 N N . ASN A 1 515 ? -6.27600 -37.58900 -5.33200 1.000 43.61510 515 ASN A N 1
ATOM 8107 C CA . ASN A 1 515 ? -7.16000 -37.55400 -4.13900 1.000 40.67212 515 ASN A CA 1
ATOM 8108 C C . ASN A 1 515 ? -8.54000 -37.00500 -4.53400 1.000 41.89205 515 ASN A C 1
ATOM 8109 O O . ASN A 1 515 ? -8.57800 -35.90400 -5.03300 1.000 41.29830 515 ASN A O 1
ATOM 8120 N N . THR A 1 516 ? -9.63700 -37.71900 -4.27100 1.000 42.49347 516 THR A N 1
ATOM 8121 C CA . THR A 1 516 ? -11.00900 -37.32200 -4.67600 1.000 43.60691 516 THR A CA 1
ATOM 8122 C C . THR A 1 516 ? -11.76700 -36.62600 -3.55300 1.000 43.69865 516 THR A C 1
ATOM 8123 O O . THR A 1 516 ? -12.84700 -36.13600 -3.81800 1.000 42.50049 516 THR A O 1
ATOM 8134 N N . LYS A 1 517 ? -11.26300 -36.65000 -2.33300 1.000 44.69927 517 LYS A N 1
ATOM 8135 C CA . LYS A 1 517 ? -11.95500 -35.99600 -1.20200 1.000 46.92636 517 LYS A CA 1
ATOM 8136 C C . LYS A 1 517 ? -11.28500 -34.67300 -0.81600 1.000 44.56200 517 LYS A C 1
ATOM 8137 O O . LYS A 1 517 ? -12.00400 -33.77700 -0.41000 1.000 43.84428 517 LYS A O 1
ATOM 8156 N N . VAL A 1 518 ? -9.97100 -34.54600 -0.96700 1.000 42.13201 518 VAL A N 1
ATOM 8157 C CA . VAL A 1 518 ? -9.21700 -33.35600 -0.49600 1.000 38.62563 518 VAL A CA 1
ATOM 8158 C C . VAL A 1 518 ? -8.42100 -32.72600 -1.64100 1.000 36.99748 518 VAL A C 1
ATOM 8159 O O . VAL A 1 518 ? -7.74400 -33.45600 -2.34300 1.000 35.34973 518 VAL A O 1
ATOM 8172 N N . PHE A 1 519 ? -8.48700 -31.40400 -1.79400 1.000 37.43843 519 PHE A N 1
ATOM 8173 C CA . PHE A 1 519 ? -7.71800 -30.62800 -2.78800 1.000 38.00949 519 PHE A CA 1
ATOM 8174 C C . PHE A 1 519 ? -6.52700 -30.02100 -2.03800 1.000 37.39184 519 PHE A C 1
ATOM 8175 O O . PHE A 1 519 ? -6.76600 -29.34600 -1.05900 1.000 36.52956 519 PHE A O 1
ATOM 8192 N N . THR A 1 520 ? -5.29600 -30.28200 -2.45200 1.000 36.49894 520 THR A N 1
ATOM 8193 C CA . THR A 1 520 ? -4.08600 -29.76400 -1.79900 1.000 35.98956 520 THR A CA 1
ATOM 8194 C C . THR A 1 520 ? -3.28500 -29.01400 -2.84500 1.000 35.49140 520 THR A C 1
ATOM 8195 O O . THR A 1 520 ? -3.11200 -29.56200 -3.90600 1.000 34.81625 520 THR A O 1
ATOM 8206 N N . PHE A 1 521 ? -2.84900 -27.79100 -2.57500 1.000 34.72271 521 PHE A N 1
ATOM 8207 C CA . PHE A 1 521 ? -2.01800 -27.01500 -3.51600 1.000 34.50180 521 PHE A CA 1
ATOM 8208 C C . PHE A 1 521 ? -1.07900 -26.11100 -2.72400 1.000 34.57354 521 PHE A C 1
ATOM 8209 O O . PHE A 1 521 ? -1.32700 -25.81500 -1.58100 1.000 33.78813 521 PHE A O 1
ATOM 8226 N N . THR A 1 522 ? -0.00400 -25.70200 -3.36000 1.000 35.25615 522 THR A N 1
ATOM 8227 C CA . THR A 1 522 ? 0.96600 -24.79200 -2.74700 1.000 38.12688 522 THR A CA 1
ATOM 8228 C C . THR A 1 522 ? 0.93400 -23.43900 -3.46800 1.000 37.68662 522 THR A C 1
ATOM 8229 O O . THR A 1 522 ? 0.73400 -23.44800 -4.67500 1.000 37.01068 522 THR A O 1
ATOM 8240 N N . LYS A 1 523 ? 1.11900 -22.33600 -2.73700 1.000 38.15845 523 LYS A N 1
ATOM 8241 C CA . LYS A 1 523 ? 1.22600 -20.95600 -3.26200 1.000 37.67595 523 LYS A CA 1
ATOM 8242 C C . LYS A 1 523 ? 2.65400 -20.50100 -2.93000 1.000 37.12039 523 LYS A C 1
ATOM 8243 O O . LYS A 1 523 ? 2.93700 -20.35900 -1.76300 1.000 36.40009 523 LYS A O 1
ATOM 8262 N N . ALA A 1 524 ? 3.51400 -20.29400 -3.92000 1.000 36.92087 524 ALA A N 1
ATOM 8263 C CA . ALA A 1 524 ? 4.92500 -19.95900 -3.70600 1.000 40.32043 524 ALA A CA 1
ATOM 8264 C C . ALA A 1 524 ? 5.26300 -18.56700 -4.24400 1.000 43.33088 524 ALA A C 1
ATOM 8265 O O . ALA A 1 524 ? 4.97300 -18.30800 -5.39400 1.000 40.56560 524 ALA A O 1
ATOM 8272 N N . SER A 1 525 ? 5.88200 -17.70700 -3.43800 1.000 45.30162 525 SER A N 1
ATOM 8273 C CA . SER A 1 525 ? 6.36700 -16.38900 -3.89100 1.000 51.25138 525 SER A CA 1
ATOM 8274 C C . SER A 1 525 ? 7.74500 -16.59400 -4.50500 1.000 56.78941 525 SER A C 1
ATOM 8275 O O . SER A 1 525 ? 8.37600 -17.59100 -4.21100 1.000 57.52942 525 SER A O 1
ATOM 8283 N N . GLU A 1 526 ? 8.24200 -15.65800 -5.29700 1.000 61.80750 526 GLU A N 1
ATOM 8284 C CA . GLU A 1 526 ? 9.61800 -15.80000 -5.82000 1.000 65.24520 526 GLU A CA 1
ATOM 8285 C C . GLU A 1 526 ? 10.57700 -15.33000 -4.73500 1.000 61.68815 526 GLU A C 1
ATOM 8286 O O . GLU A 1 526 ? 11.71800 -15.69000 -4.81300 1.000 60.24538 526 GLU A O 1
ATOM 8298 N N . SER A 1 527 ? 10.12000 -14.54000 -3.76800 1.000 60.86697 527 SER A N 1
ATOM 8299 C CA . SER A 1 527 ? 10.92100 -14.11500 -2.60700 1.000 58.04484 527 SER A CA 1
ATOM 8300 C C . SER A 1 527 ? 11.50700 -15.38500 -2.00100 1.000 57.55193 527 SER A C 1
ATOM 8301 O O . SER A 1 527 ? 12.71700 -15.51300 -1.95200 1.000 54.04384 527 SER A O 1
ATOM 8309 N N . GLY A 1 528 ? 10.66100 -16.37500 -1.77600 1.000 62.97481 528 GLY A N 1
ATOM 8310 C CA . GLY A 1 528 ? 11.05800 -17.69200 -1.25400 1.000 63.53398 528 GLY A CA 1
ATOM 8311 C C . GLY A 1 528 ? 9.86700 -18.41000 -0.67400 1.000 59.65581 528 GLY A C 1
ATOM 8312 O O . GLY A 1 528 ? 9.54600 -19.50900 -1.14700 1.000 61.34640 528 GLY A O 1
ATOM 8316 N N . ARG A 1 529 ? 9.23300 -17.73800 0.28200 1.000 51.57916 529 ARG A N 1
ATOM 8317 C CA . ARG A 1 529 ? 8.04500 -18.11200 1.07500 1.000 47.97616 529 ARG A CA 1
ATOM 8318 C C . ARG A 1 529 ? 7.03400 -18.98400 0.31600 1.000 44.75544 529 ARG A C 1
ATOM 8319 O O . ARG A 1 529 ? 6.67000 -18.64300 -0.79700 1.000 43.95300 529 ARG A O 1
ATOM 8340 N N . THR A 1 530 ? 6.52200 -20.04200 0.93900 1.000 40.66798 530 THR A N 1
ATOM 8341 C CA . THR A 1 530 ? 5.56300 -20.96000 0.30800 1.000 39.97367 530 THR A CA 1
ATOM 8342 C C . THR A 1 530 ? 4.49600 -21.37500 1.31700 1.000 40.00649 530 THR A C 1
ATOM 8343 O O . THR A 1 530 ? 4.85900 -21.67300 2.43000 1.000 38.17910 530 THR A O 1
ATOM 8354 N N . PHE A 1 531 ? 3.22100 -21.37100 0.94000 1.000 40.57778 531 PHE A N 1
ATOM 8355 C CA . PHE A 1 531 ? 2.10200 -21.83400 1.78600 1.000 39.66200 531 PHE A CA 1
ATOM 8356 C C . PHE A 1 531 ? 1.54600 -23.13100 1.19100 1.000 39.23944 531 PHE A C 1
ATOM 8357 O O . PHE A 1 531 ? 1.77400 -23.39900 0.03300 1.000 38.97872 531 PHE A O 1
ATOM 8374 N N . LEU A 1 532 ? 0.88200 -23.94100 1.99900 1.000 38.09196 532 LEU A N 1
ATOM 8375 C CA . LEU A 1 532 ? 0.19400 -25.15700 1.54400 1.000 36.57368 532 LEU A CA 1
ATOM 8376 C C . LEU A 1 532 ? -1.26000 -25.01200 2.00300 1.000 35.19519 532 LEU A C 1
ATOM 8377 O O . LEU A 1 532 ? -1.45400 -24.70700 3.14200 1.000 35.97995 532 LEU A O 1
ATOM 8393 N N . VAL A 1 533 ? -2.21700 -25.26600 1.12200 1.000 35.70781 533 VAL A N 1
ATOM 8394 C CA . VAL A 1 533 ? -3.67100 -25.14500 1.37900 1.000 36.07774 533 VAL A CA 1
ATOM 8395 C C . VAL A 1 533 ? -4.27800 -26.52900 1.15800 1.000 36.61901 533 VAL A C 1
ATOM 8396 O O . VAL A 1 533 ? -3.96700 -27.11800 0.14300 1.000 36.24287 533 VAL A O 1
ATOM 8409 N N . ALA A 1 534 ? -5.10500 -27.01700 2.07200 1.000 36.41284 534 ALA A N 1
ATOM 8410 C CA . ALA A 1 534 ? -5.78900 -28.31000 1.95900 1.000 37.31357 534 ALA A CA 1
ATOM 8411 C C . ALA A 1 534 ? -7.27700 -28.05500 2.18600 1.000 37.54755 534 ALA A C 1
ATOM 8412 O O . ALA A 1 534 ? -7.59500 -27.42900 3.17900 1.000 37.84723 534 ALA A O 1
ATOM 8419 N N . LEU A 1 535 ? -8.15200 -28.50300 1.28800 1.000 37.46758 535 LEU A N 1
ATOM 8420 C CA . LEU A 1 535 ? -9.60600 -28.30300 1.44600 1.000 38.86643 535 LEU A CA 1
ATOM 8421 C C . LEU A 1 535 ? -10.32200 -29.66200 1.43800 1.000 39.39412 535 LEU A C 1
ATOM 8422 O O . LEU A 1 535 ? -10.09400 -30.42800 0.51200 1.000 38.89105 535 LEU A O 1
ATOM 8438 N N . ASN A 1 536 ? -11.12200 -29.97300 2.44700 1.000 39.39293 536 ASN A N 1
ATOM 8439 C CA . ASN A 1 536 ? -11.92500 -31.21000 2.48300 1.000 40.99732 536 ASN A CA 1
ATOM 8440 C C . ASN A 1 536 ? -13.30700 -30.83500 1.94800 1.000 41.70323 536 ASN A C 1
ATOM 8441 O O . ASN A 1 536 ? -14.07600 -30.32800 2.69800 1.000 41.35587 536 ASN A O 1
ATOM 8452 N N . PHE A 1 537 ? -13.60700 -31.10500 0.69000 1.000 40.54558 537 PHE A N 1
ATOM 8453 C CA . PHE A 1 537 ? -14.89400 -30.75400 0.04300 1.000 40.90771 537 PHE A CA 1
ATOM 8454 C C . PHE A 1 537 ? -16.02300 -31.71500 0.42300 1.000 41.42891 537 PHE A C 1
ATOM 8455 O O . PHE A 1 537 ? -17.14800 -31.40200 0.07800 1.000 41.72080 537 PHE A O 1
ATOM 8472 N N . THR A 1 538 ? -15.76200 -32.83900 1.08800 1.000 41.39519 538 THR A N 1
ATOM 8473 C CA . THR A 1 538 ? -16.81000 -33.81300 1.49100 1.000 43.48131 538 THR A CA 1
ATOM 8474 C C . THR A 1 538 ? -17.37100 -33.44800 2.85800 1.000 47.84254 538 THR A C 1
ATOM 8475 O O . THR A 1 538 ? -16.80200 -32.60200 3.49300 1.000 46.69893 538 THR A O 1
ATOM 8486 N N . ASP A 1 539 ? -18.43600 -34.10300 3.31000 1.000 52.00083 539 ASP A N 1
ATOM 8487 C CA . ASP A 1 539 ? -19.04900 -33.76000 4.61600 1.000 56.53363 539 ASP A CA 1
ATOM 8488 C C . ASP A 1 539 ? -18.82000 -34.86200 5.65200 1.000 59.94488 539 ASP A C 1
ATOM 8489 O O . ASP A 1 539 ? -19.59500 -34.93600 6.59800 1.000 60.78743 539 ASP A O 1
ATOM 8498 N N . LYS A 1 540 ? -17.76600 -35.64900 5.49200 1.000 61.53328 540 LYS A N 1
ATOM 8499 C CA . LYS A 1 540 ? -17.32500 -36.66900 6.46700 1.000 61.09503 540 LYS A CA 1
ATOM 8500 C C . LYS A 1 540 ? -15.86100 -36.36800 6.79000 1.000 56.87737 540 LYS A C 1
ATOM 8501 O O . LYS A 1 540 ? -15.17400 -35.88500 5.91300 1.000 57.47161 540 LYS A O 1
ATOM 8520 N N . ALA A 1 541 ? -15.38200 -36.69100 7.98800 1.000 50.77011 541 ALA A N 1
ATOM 8521 C CA . ALA A 1 541 ? -13.96600 -36.51000 8.36900 1.000 45.12177 541 ALA A CA 1
ATOM 8522 C C . ALA A 1 541 ? -13.12300 -37.36900 7.43200 1.000 43.39997 541 ALA A C 1
ATOM 8523 O O . ALA A 1 541 ? -13.50900 -38.50200 7.18700 1.000 43.37005 541 ALA A O 1
ATOM 8530 N N . VAL A 1 542 ? -11.99300 -36.87400 6.96200 1.000 44.39345 542 VAL A N 1
ATOM 8531 C CA . VAL A 1 542 ? -11.09300 -37.58900 6.03200 1.000 44.87988 542 VAL A CA 1
ATOM 8532 C C . VAL A 1 542 ? -9.70800 -37.62800 6.66800 1.000 45.81878 542 VAL A C 1
ATOM 8533 O O . VAL A 1 542 ? -9.33100 -36.63700 7.26700 1.000 46.49146 542 VAL A O 1
ATOM 8546 N N . ASP A 1 543 ? -8.98800 -38.73900 6.58200 1.000 46.99198 543 ASP A N 1
ATOM 8547 C CA . ASP A 1 543 ? -7.61800 -38.80000 7.11700 1.000 48.08666 543 ASP A CA 1
ATOM 8548 C C . ASP A 1 543 ? -6.78600 -37.91800 6.19200 1.000 46.14011 543 ASP A C 1
ATOM 8549 O O . ASP A 1 543 ? -6.96700 -38.01800 4.98300 1.000 45.15352 543 ASP A O 1
ATOM 8558 N N . TYR A 1 544 ? -5.93300 -37.06600 6.73800 1.000 43.47228 544 TYR A N 1
ATOM 8559 C CA . TYR A 1 544 ? -5.08700 -36.16700 5.93700 1.000 42.29766 544 TYR A CA 1
ATOM 8560 C C . TYR A 1 544 ? -3.77300 -35.97100 6.69100 1.000 43.51479 544 TYR A C 1
ATOM 8561 O O . TYR A 1 544 ? -3.84600 -35.67100 7.86200 1.000 43.13161 544 TYR A O 1
ATOM 8579 N N . ASP A 1 545 ? -2.62400 -36.14100 6.05000 1.000 44.44270 545 ASP A N 1
ATOM 8580 C CA . ASP A 1 545 ? -1.33600 -36.02900 6.73800 1.000 45.35660 545 ASP A CA 1
ATOM 8581 C C . ASP A 1 545 ? -0.46400 -35.00500 6.01900 1.000 43.43087 545 ASP A C 1
ATOM 8582 O O . ASP A 1 545 ? 0.16500 -35.31700 5.00100 1.000 41.42621 545 ASP A O 1
ATOM 8591 N N . VAL A 1 546 ? -0.38200 -33.77800 6.52800 1.000 42.73636 546 VAL A N 1
ATOM 8592 C CA . VAL A 1 546 ? 0.39200 -32.69200 5.88300 1.000 43.61199 546 VAL A CA 1
ATOM 8593 C C . VAL A 1 546 ? 1.85400 -33.09900 5.75900 1.000 42.76078 546 VAL A C 1
ATOM 8594 O O . VAL A 1 546 ? 2.45400 -32.71400 4.77900 1.000 41.61202 546 VAL A O 1
ATOM 8607 N N . ASP A 1 547 ? 2.38600 -33.93000 6.65200 1.000 42.72921 547 ASP A N 1
ATOM 8608 C CA . ASP A 1 547 ? 3.81200 -34.26100 6.59100 1.000 43.44555 547 ASP A CA 1
ATOM 8609 C C . ASP A 1 547 ? 4.20200 -35.09100 5.36700 1.000 42.75319 547 ASP A C 1
ATOM 8610 O O . ASP A 1 547 ? 5.39700 -35.18200 5.05200 1.000 42.23797 547 ASP A O 1
ATOM 8619 N N . GLN A 1 548 ? 3.24400 -35.72900 4.69400 1.000 42.80069 548 GLN A N 1
ATOM 8620 C CA . GLN A 1 548 ? 3.54100 -36.40600 3.43500 1.000 43.83892 548 GLN A CA 1
ATOM 8621 C C . GLN A 1 548 ? 3.67700 -35.44300 2.25600 1.000 44.82281 548 GLN A C 1
ATOM 8622 O O . GLN A 1 548 ? 4.15900 -35.85000 1.19100 1.000 44.08598 548 GLN A O 1
ATOM 8636 N N . PHE A 1 549 ? 3.25500 -34.18500 2.40000 1.000 45.83330 549 PHE A N 1
ATOM 8637 C CA . PHE A 1 549 ? 3.34700 -33.23500 1.30300 1.000 45.92547 549 PHE A CA 1
ATOM 8638 C C . PHE A 1 549 ? 4.23800 -32.03700 1.59700 1.000 43.87869 549 PHE A C 1
ATOM 8639 O O . PHE A 1 549 ? 4.59500 -31.32400 0.65500 1.000 43.92902 549 PHE A O 1
ATOM 8656 N N . ALA A 1 550 ? 4.75000 -31.84600 2.82100 1.000 44.07896 550 ALA A N 1
ATOM 8657 C CA . ALA A 1 550 ? 5.60200 -30.71100 3.23800 1.000 43.21395 550 ALA A CA 1
ATOM 8658 C C . ALA A 1 550 ? 6.55300 -31.20200 4.34200 1.000 43.10661 550 ALA A C 1
ATOM 8659 O O . ALA A 1 550 ? 6.05100 -31.67800 5.33200 1.000 42.88056 550 ALA A O 1
ATOM 8666 N N . SER A 1 551 ? 7.86900 -31.08100 4.18400 1.000 45.43241 551 SER A N 1
ATOM 8667 C CA . SER A 1 551 ? 8.88400 -31.52400 5.17600 1.000 47.34477 551 SER A CA 1
ATOM 8668 C C . SER A 1 551 ? 8.56800 -30.96000 6.56100 1.000 49.51234 551 SER A C 1
ATOM 8669 O O . SER A 1 551 ? 8.51000 -31.72300 7.50300 1.000 46.42244 551 SER A O 1
ATOM 8677 N N . LYS A 1 552 ? 8.40500 -29.64200 6.64400 1.000 55.24150 552 LYS A N 1
ATOM 8678 C CA . LYS A 1 552 ? 8.10100 -28.88700 7.88000 1.000 58.28956 552 LYS A CA 1
ATOM 8679 C C . LYS A 1 552 ? 6.90400 -27.98600 7.59500 1.000 54.99283 552 LYS A C 1
ATOM 8680 O O . LYS A 1 552 ? 6.84600 -27.45100 6.50300 1.000 55.04963 552 LYS A O 1
ATOM 8699 N N . SER A 1 553 ? 6.00100 -27.81100 8.54600 1.000 49.03280 553 SER A N 1
ATOM 8700 C CA . SER A 1 553 ? 4.79200 -26.99200 8.35900 1.000 47.93392 553 SER A CA 1
ATOM 8701 C C . SER A 1 553 ? 4.33100 -26.39500 9.68600 1.000 44.93808 553 SER A C 1
ATOM 8702 O O . SER A 1 553 ? 4.55400 -27.01000 10.71500 1.000 44.93475 553 SER A O 1
ATOM 8710 N N . THR A 1 554 ? 3.69700 -25.23300 9.63600 1.000 42.57079 554 THR A N 1
ATOM 8711 C CA . THR A 1 554 ? 3.12300 -24.54100 10.80300 1.000 41.03873 554 THR A CA 1
ATOM 8712 C C . THR A 1 554 ? 1.71300 -24.11700 10.41600 1.000 41.11951 554 THR A C 1
ATOM 8713 O O . THR A 1 554 ? 1.60700 -23.42100 9.43400 1.000 40.03265 554 THR A O 1
ATOM 8724 N N . LEU A 1 555 ? 0.68800 -24.51700 11.15200 1.000 40.48030 555 LEU A N 1
ATOM 8725 C CA . LEU A 1 555 ? -0.69900 -24.14800 10.83600 1.000 43.39373 555 LEU A CA 1
ATOM 8726 C C . LEU A 1 555 ? -0.89200 -22.63700 11.01200 1.000 42.12559 555 LEU A C 1
ATOM 8727 O O . LEU A 1 555 ? -0.57800 -22.15700 12.07800 1.000 40.54170 555 LEU A O 1
ATOM 8743 N N . LEU A 1 556 ? -1.37200 -21.91800 10.00400 1.000 40.63176 556 LEU A N 1
ATOM 8744 C CA . LEU A 1 556 ? -1.71600 -20.50900 10.17500 1.000 38.42604 556 LEU A CA 1
ATOM 8745 C C . LEU A 1 556 ? -3.19200 -20.32300 10.49700 1.000 40.43008 556 LEU A C 1
ATOM 8746 O O . LEU A 1 556 ? -3.54000 -19.59500 11.43500 1.000 39.50246 556 LEU A O 1
ATOM 8762 N N . LEU A 1 557 ? -4.08600 -20.93500 9.73300 1.000 40.79746 557 LEU A N 1
ATOM 8763 C CA . LEU A 1 557 ? -5.52800 -20.85600 10.07000 1.000 42.20440 557 LEU A CA 1
ATOM 8764 C C . LEU A 1 557 ? -6.31100 -22.03600 9.48500 1.000 40.44322 557 LEU A C 1
ATOM 8765 O O . LEU A 1 557 ? -5.94600 -22.54000 8.44000 1.000 39.05226 557 LEU A O 1
ATOM 8781 N N . SER A 1 558 ? -7.39600 -22.39200 10.15100 1.000 40.39428 558 SER A N 1
ATOM 8782 C CA . SER A 1 558 ? -8.36100 -23.41800 9.73300 1.000 40.26206 558 SER A CA 1
ATOM 8783 C C . SER A 1 558 ? -9.71600 -22.71900 9.73900 1.000 40.87258 558 SER A C 1
ATOM 8784 O O . SER A 1 558 ? -9.94500 -21.94300 10.65500 1.000 41.38054 558 SER A O 1
ATOM 8792 N N . SER A 1 559 ? -10.60600 -23.06400 8.80900 1.000 38.04578 559 SER A N 1
ATOM 8793 C CA . SER A 1 559 ? -11.95800 -22.48000 8.65600 1.000 38.81028 559 SER A CA 1
ATOM 8794 C C . SER A 1 559 ? -12.88000 -22.91700 9.79000 1.000 38.95196 559 SER A C 1
ATOM 8795 O O . SER A 1 559 ? -13.87400 -22.27100 9.95700 1.000 39.80097 559 SER A O 1
ATOM 8803 N N . ILE A 1 560 ? -12.57000 -23.99300 10.51300 1.000 40.08403 560 ILE A N 1
ATOM 8804 C CA . ILE A 1 560 ? -13.35000 -24.47800 11.68400 1.000 39.94944 560 ILE A CA 1
ATOM 8805 C C . ILE A 1 560 ? -12.73800 -23.97700 12.99400 1.000 41.77890 560 ILE A C 1
ATOM 8806 O O . ILE A 1 560 ? -13.32900 -24.23500 14.01500 1.000 42.47501 560 ILE A O 1
ATOM 8822 N N . GLY A 1 561 ? -11.62200 -23.25600 12.96200 1.000 41.13507 561 GLY A N 1
ATOM 8823 C CA . GLY A 1 561 ? -10.94900 -22.75600 14.16700 1.000 43.20823 561 GLY A CA 1
ATOM 8824 C C . GLY A 1 561 ? -9.68600 -23.54800 14.44300 1.000 45.12019 561 GLY A C 1
ATOM 8825 O O . GLY A 1 561 ? -9.77500 -24.74400 14.47700 1.000 45.65608 561 GLY A O 1
ATOM 8829 N N . ASN A 1 562 ? -8.54400 -22.90800 14.66300 1.000 46.13889 562 ASN A N 1
ATOM 8830 C CA . ASN A 1 562 ? -7.26800 -23.61400 14.89900 1.000 45.19087 562 ASN A CA 1
ATOM 8831 C C . ASN A 1 562 ? -7.39700 -24.59400 16.06000 1.000 45.64215 562 ASN A C 1
ATOM 8832 O O . ASN A 1 562 ? -6.87600 -25.67300 15.92500 1.000 47.31955 562 ASN A O 1
ATOM 8843 N N . VAL A 1 563 ? -8.07200 -24.26200 17.14800 1.000 46.11544 563 VAL A N 1
ATOM 8844 C CA . VAL A 1 563 ? -8.11700 -25.17400 18.29300 1.000 46.98460 563 VAL A CA 1
ATOM 8845 C C . VAL A 1 563 ? -8.93800 -26.44400 17.96500 1.000 47.51569 563 VAL A C 1
ATOM 8846 O O . VAL A 1 563 ? -8.80200 -27.46900 18.65300 1.000 46.41797 563 VAL A O 1
ATOM 8859 N N . HIS A 1 564 ? -9.81000 -26.38500 16.95500 1.000 46.89052 564 HIS A N 1
ATOM 8860 C CA . HIS A 1 564 ? -10.65200 -27.51000 16.48300 1.000 47.13274 564 HIS A CA 1
ATOM 8861 C C . HIS A 1 564 ? -9.94100 -28.34900 15.42900 1.000 46.74180 564 HIS A C 1
ATOM 8862 O O . HIS A 1 564 ? -10.42200 -29.40700 15.14700 1.000 47.05142 564 HIS A O 1
ATOM 8876 N N . HIS A 1 565 ? -8.83500 -27.88400 14.87600 1.000 46.02507 565 HIS A N 1
ATOM 8877 C CA . HIS A 1 565 ? -8.08000 -28.65800 13.87200 1.000 45.87214 565 HIS A CA 1
ATOM 8878 C C . HIS A 1 565 ? -7.47600 -29.88300 14.55800 1.000 47.35872 565 HIS A C 1
ATOM 8879 O O . HIS A 1 565 ? -6.83500 -29.70200 15.58500 1.000 49.19198 565 HIS A O 1
ATOM 8893 N N . LYS A 1 566 ? -7.68000 -31.08500 14.03700 1.000 47.65268 566 LYS A N 1
ATOM 8894 C CA . LYS A 1 566 ? -7.10000 -32.30100 14.62700 1.000 49.37861 566 LYS A CA 1
ATOM 8895 C C . LYS A 1 566 ? -5.94800 -32.71200 13.71800 1.000 49.48750 566 LYS A C 1
ATOM 8896 O O . LYS A 1 566 ? -6.19200 -32.86800 12.54500 1.000 47.33402 566 LYS A O 1
ATOM 8915 N N . SER A 1 567 ? -4.72800 -32.87700 14.22600 1.000 48.54617 567 SER A N 1
ATOM 8916 C CA . SER A 1 567 ? -3.61700 -33.35400 13.41800 1.000 48.82084 567 SER A CA 1
ATOM 8917 C C . SER A 1 567 ? -3.99600 -34.71500 12.85200 1.000 48.74441 567 SER A C 1
ATOM 8918 O O . SER A 1 567 ? -4.55800 -35.55900 13.55600 1.000 49.82971 567 SER A O 1
ATOM 8926 N N . GLY A 1 568 ? -3.68900 -34.99100 11.59300 1.000 47.23340 568 GLY A N 1
ATOM 8927 C CA . GLY A 1 568 ? -3.97000 -36.31500 11.02400 1.000 47.97559 568 GLY A CA 1
ATOM 8928 C C . GLY A 1 568 ? -5.37600 -36.47900 10.47900 1.000 47.71894 568 GLY A C 1
ATOM 8929 O O . GLY A 1 568 ? -5.63300 -37.54400 9.96000 1.000 46.62856 568 GLY A O 1
ATOM 8933 N N . SER A 1 569 ? -6.16900 -35.41800 10.40700 1.000 47.79464 569 SER A N 1
ATOM 8934 C CA . SER A 1 569 ? -7.51800 -35.45000 9.79700 1.000 49.13008 569 SER A CA 1
ATOM 8935 C C . SER A 1 569 ? -7.96500 -34.04500 9.37900 1.000 47.82609 569 SER A C 1
ATOM 8936 O O . SER A 1 569 ? -7.36500 -33.05500 9.81600 1.000 47.52505 569 SER A O 1
ATOM 8944 N N . LEU A 1 570 ? -8.93100 -33.98500 8.47500 1.000 43.46297 570 LEU A N 1
ATOM 8945 C CA . LEU A 1 570 ? -9.62100 -32.74500 8.08800 1.000 41.15528 570 LEU A CA 1
ATOM 8946 C C . LEU A 1 570 ? -11.07600 -33.01800 8.43600 1.000 42.88683 570 LEU A C 1
ATOM 8947 O O . LEU A 1 570 ? -11.54600 -34.07700 8.07600 1.000 42.86844 570 LEU A O 1
ATOM 8963 N N . GLN A 1 571 ? -11.76300 -32.12200 9.13300 1.000 44.55426 571 GLN A N 1
ATOM 8964 C CA . GLN A 1 571 ? -13.18100 -32.24800 9.52700 1.000 46.31353 571 GLN A CA 1
ATOM 8965 C C . GLN A 1 571 ? -14.09800 -31.97300 8.31400 1.000 45.51446 571 GLN A C 1
ATOM 8966 O O . GLN A 1 571 ? -13.61800 -31.50400 7.28900 1.000 43.36436 571 GLN A O 1
ATOM 8980 N N . PRO A 1 572 ? -15.40400 -32.29200 8.32700 1.000 45.69012 572 PRO A N 1
ATOM 8981 C CA . PRO A 1 572 ? -16.23700 -32.01000 7.16400 1.000 46.50821 572 PRO A CA 1
ATOM 8982 C C . PRO A 1 572 ? -16.20800 -30.52600 6.75200 1.000 44.55498 572 PRO A C 1
ATOM 8983 O O . PRO A 1 572 ? -16.50800 -29.73500 7.57300 1.000 46.19474 572 PRO A O 1
ATOM 8994 N N . LEU A 1 573 ? -15.82700 -30.20100 5.52000 1.000 40.42643 573 LEU A N 1
ATOM 8995 C CA . LEU A 1 573 ? -15.75600 -28.82700 4.96100 1.000 39.65463 573 LEU A CA 1
ATOM 8996 C C . LEU A 1 573 ? -14.78800 -27.97300 5.79000 1.000 39.82691 573 LEU A C 1
ATOM 8997 O O . LEU A 1 573 ? -15.12400 -26.86100 6.16000 1.000 38.21759 573 LEU A O 1
ATOM 9013 N N . GLU A 1 574 ? -13.60600 -28.51200 6.05500 1.000 40.78316 574 GLU A N 1
ATOM 9014 C CA . GLU A 1 574 ? -12.53200 -27.80400 6.77100 1.000 39.10659 574 GLU A CA 1
ATOM 9015 C C . GLU A 1 574 ? -11.47400 -27.43500 5.73300 1.000 39.22128 574 GLU A C 1
ATOM 9016 O O . GLU A 1 574 ? -11.12300 -28.30000 4.96500 1.000 38.19016 574 GLU A O 1
ATOM 9028 N N . ALA A 1 575 ? -11.06200 -26.17500 5.65600 1.000 38.66543 575 ALA A N 1
ATOM 9029 C CA . ALA A 1 575 ? -9.97400 -25.70800 4.78200 1.000 39.45506 575 ALA A CA 1
ATOM 9030 C C . ALA A 1 575 ? -8.87400 -25.20500 5.72400 1.000 38.34652 575 ALA A C 1
ATOM 9031 O O . ALA A 1 575 ? -9.21800 -24.62300 6.72900 1.000 38.09074 575 ALA A O 1
ATOM 9038 N N . VAL A 1 576 ? -7.61100 -25.45500 5.42900 1.000 37.28617 576 VAL A N 1
ATOM 9039 C CA . VAL A 1 576 ? -6.49100 -25.06000 6.32100 1.000 37.64217 576 VAL A CA 1
ATOM 9040 C C . VAL A 1 576 ? -5.38400 -24.42900 5.48500 1.000 36.70440 576 VAL A C 1
ATOM 9041 O O . VAL A 1 576 ? -5.24000 -24.80600 4.34000 1.000 34.47735 576 VAL A O 1
ATOM 9054 N N . ILE A 1 577 ? -4.66700 -23.46300 6.04900 1.000 35.41516 577 ILE A N 1
ATOM 9055 C CA . ILE A 1 577 ? -3.51200 -22.81600 5.38200 1.000 36.48425 577 ILE A CA 1
ATOM 9056 C C . ILE A 1 577 ? -2.30100 -23.09500 6.27300 1.000 37.44362 577 ILE A C 1
ATOM 9057 O O . ILE A 1 577 ? -2.43100 -22.89500 7.45500 1.000 37.31584 577 ILE A O 1
ATOM 9073 N N . PHE A 1 578 ? -1.19300 -23.56900 5.72100 1.000 37.25918 578 PHE A N 1
ATOM 9074 C CA . PHE A 1 578 ? 0.04600 -23.86800 6.46300 1.000 38.93373 578 PHE A CA 1
ATOM 9075 C C . PHE A 1 578 ? 1.20400 -23.09800 5.83900 1.000 38.65570 578 PHE A C 1
ATOM 9076 O O . PHE A 1 578 ? 1.18400 -22.92200 4.64600 1.000 38.03727 578 PHE A O 1
ATOM 9093 N N . GLU A 1 579 ? 2.17200 -22.65600 6.63100 1.000 38.79849 579 GLU A N 1
ATOM 9094 C CA . GLU A 1 579 ? 3.42900 -22.12400 6.06700 1.000 39.77814 579 GLU A CA 1
ATOM 9095 C C . GLU A 1 579 ? 4.35600 -23.33700 5.99900 1.000 38.67939 579 GLU A C 1
ATOM 9096 O O . GLU A 1 579 ? 4.35300 -24.07600 6.93400 1.000 40.64757 579 GLU A O 1
ATOM 9108 N N . ILE A 1 580 ? 5.07700 -23.56000 4.90900 1.000 39.73123 580 ILE A N 1
ATOM 9109 C CA . ILE A 1 580 ? 5.92700 -24.77200 4.71400 1.000 40.85869 580 ILE A CA 1
ATOM 9110 C C . ILE A 1 580 ? 7.33100 -24.37400 4.24300 1.000 43.69614 580 ILE A C 1
ATOM 9111 O O . ILE A 1 580 ? 7.58500 -23.19400 4.14800 1.000 43.22899 580 ILE A O 1
ATOM 9127 N N . HIS A 1 581 ? 8.18700 -25.37700 3.99400 1.000 50.96095 581 HIS A N 1
ATOM 9128 C CA . HIS A 1 581 ? 9.54600 -25.38900 3.37300 1.000 58.87938 581 HIS A CA 1
ATOM 9129 C C . HIS A 1 581 ? 10.64400 -25.07500 4.39800 1.000 58.93133 581 HIS A C 1
ATOM 9130 O O . HIS A 1 581 ? 11.45700 -26.00400 4.64500 1.000 57.91169 581 HIS A O 1
ATOM 9144 N N . GLU B 1 11 ? 10.36000 -15.99500 -32.55600 1.000 84.86585 11 GLU B N 1
ATOM 9145 C CA . GLU B 1 11 ? 10.78800 -17.10700 -33.44500 1.000 84.22168 11 GLU B CA 1
ATOM 9146 C C . GLU B 1 11 ? 10.22600 -18.42700 -32.88500 1.000 79.57219 11 GLU B C 1
ATOM 9147 O O . GLU B 1 11 ? 10.05300 -18.52200 -31.66500 1.000 80.79346 11 GLU B O 1
ATOM 9159 N N . ARG B 1 12 ? 9.91200 -19.38700 -33.75600 1.000 72.26290 12 ARG B N 1
ATOM 9160 C CA . ARG B 1 12 ? 9.32000 -20.71800 -33.45500 1.000 68.57499 12 ARG B CA 1
ATOM 9161 C C . ARG B 1 12 ? 10.12300 -21.54400 -32.44100 1.000 69.06420 12 ARG B C 1
ATOM 9162 O O . ARG B 1 12 ? 11.24700 -21.89900 -32.77200 1.000 73.12312 12 ARG B O 1
ATOM 9183 N N . ASN B 1 13 ? 9.58100 -21.85700 -31.26300 1.000 64.37151 13 ASN B N 1
ATOM 9184 C CA . ASN B 1 13 ? 10.27100 -22.78900 -30.33000 1.000 62.95453 13 ASN B CA 1
ATOM 9185 C C . ASN B 1 13 ? 9.84600 -24.19300 -30.78500 1.000 57.30883 13 ASN B C 1
ATOM 9186 O O . ASN B 1 13 ? 8.68300 -24.52100 -30.61600 1.000 54.37686 13 ASN B O 1
ATOM 9197 N N . THR B 1 14 ? 10.74500 -24.99100 -31.35000 1.000 59.29605 14 THR B N 1
ATOM 9198 C CA . THR B 1 14 ? 10.40800 -26.29300 -31.95200 1.000 64.63963 14 THR B CA 1
ATOM 9199 C C . THR B 1 14 ? 10.95200 -27.49800 -31.18900 1.000 62.92854 14 THR B C 1
ATOM 9200 O O . THR B 1 14 ? 10.76700 -28.61600 -31.67500 1.000 63.95884 14 THR B O 1
ATOM 9211 N N . ALA B 1 15 ? 11.59500 -27.29000 -30.05300 1.000 59.41844 15 ALA B N 1
ATOM 9212 C CA . ALA B 1 15 ? 12.21300 -28.37600 -29.27200 1.000 50.89735 15 ALA B CA 1
ATOM 9213 C C . ALA B 1 15 ? 11.18500 -29.44800 -28.92000 1.000 44.63494 15 ALA B C 1
ATOM 9214 O O . ALA B 1 15 ? 11.51100 -30.60100 -29.04300 1.000 41.00814 15 ALA B O 1
ATOM 9221 N N . TRP B 1 16 ? 9.99700 -29.05500 -28.49100 1.000 42.90892 16 TRP B N 1
ATOM 9222 C CA . TRP B 1 16 ? 8.96500 -29.98500 -27.98500 1.000 43.40145 16 TRP B CA 1
ATOM 9223 C C . TRP B 1 16 ? 8.63700 -31.10600 -28.97900 1.000 43.24096 16 TRP B C 1
ATOM 9224 O O . TRP B 1 16 ? 8.43400 -32.21100 -28.51800 1.000 43.33340 16 TRP B O 1
ATOM 9245 N N . TRP B 1 17 ? 8.59900 -30.83900 -30.27800 1.000 44.41731 17 TRP B N 1
ATOM 9246 C CA . TRP B 1 17 ? 8.26000 -31.86300 -31.29100 1.000 45.08299 17 TRP B CA 1
ATOM 9247 C C . TRP B 1 17 ? 9.51200 -32.55300 -31.80400 1.000 46.48966 17 TRP B C 1
ATOM 9248 O O . TRP B 1 17 ? 9.39500 -33.63000 -32.34400 1.000 46.91554 17 TRP B O 1
ATOM 9269 N N . ARG B 1 18 ? 10.67200 -31.95800 -31.62000 1.000 46.58518 18 ARG B N 1
ATOM 9270 C CA . ARG B 1 18 ? 11.93000 -32.58200 -32.05100 1.000 47.78539 18 ARG B CA 1
ATOM 9271 C C . ARG B 1 18 ? 12.30100 -33.70700 -31.08200 1.000 46.44097 18 ARG B C 1
ATOM 9272 O O . ARG B 1 18 ? 12.81600 -34.70900 -31.53000 1.000 46.12150 18 ARG B O 1
ATOM 9293 N N . GLU B 1 19 ? 12.02000 -33.54500 -29.79900 1.000 43.76114 19 GLU B N 1
ATOM 9294 C CA . GLU B 1 19 ? 12.43300 -34.53600 -28.78100 1.000 44.47215 19 GLU B CA 1
ATOM 9295 C C . GLU B 1 19 ? 11.23200 -35.18200 -28.09900 1.000 42.14274 19 GLU B C 1
ATOM 9296 O O . GLU B 1 19 ? 11.44500 -35.97300 -27.22700 1.000 40.71198 19 GLU B O 1
ATOM 9308 N N . GLY B 1 20 ? 10.01600 -34.92400 -28.54500 1.000 42.35991 20 GLY B N 1
ATOM 9309 C CA . GLY B 1 20 ? 8.82900 -35.53700 -27.94000 1.000 41.95934 20 GLY B CA 1
ATOM 9310 C C . GLY B 1 20 ? 8.66000 -36.98400 -28.37700 1.000 41.25519 20 GLY B C 1
ATOM 9311 O O . GLY B 1 20 ? 9.18500 -37.34700 -29.41000 1.000 41.79274 20 GLY B O 1
ATOM 9315 N N . THR B 1 21 ? 8.01800 -37.79500 -27.55300 1.000 39.76759 21 THR B N 1
ATOM 9316 C CA . THR B 1 21 ? 7.66700 -39.19600 -27.82500 1.000 40.56670 21 THR B CA 1
ATOM 9317 C C . THR B 1 21 ? 6.18300 -39.17600 -28.24000 1.000 39.12393 21 THR B C 1
ATOM 9318 O O . THR B 1 21 ? 5.38000 -38.66500 -27.48100 1.000 38.82731 21 THR B O 1
ATOM 9329 N N . VAL B 1 22 ? 5.83300 -39.72300 -29.39000 1.000 36.64396 22 VAL B N 1
ATOM 9330 C CA . VAL B 1 22 ? 4.44800 -39.72100 -29.92400 1.000 37.98149 22 VAL B CA 1
ATOM 9331 C C . VAL B 1 22 ? 3.84200 -41.10400 -29.72900 1.000 38.07173 22 VAL B C 1
ATOM 9332 O O . VAL B 1 22 ? 4.40500 -42.10700 -30.18000 1.000 37.10754 22 VAL B O 1
ATOM 9345 N N . TYR B 1 23 ? 2.67900 -41.20000 -29.07900 1.000 40.18954 23 TYR B N 1
ATOM 9346 C CA . TYR B 1 23 ? 1.91900 -42.44400 -28.87900 1.000 39.74789 23 TYR B CA 1
ATOM 9347 C C . TYR B 1 23 ? 0.70300 -42.38700 -29.80600 1.000 40.33069 23 TYR B C 1
ATOM 9348 O O . TYR B 1 23 ? -0.11100 -41.50300 -29.59700 1.000 40.73017 23 TYR B O 1
ATOM 9366 N N . GLN B 1 24 ? 0.59000 -43.27200 -30.79800 1.000 40.89594 24 GLN B N 1
ATOM 9367 C CA . GLN B 1 24 ? -0.55000 -43.27400 -31.74400 1.000 39.31133 24 GLN B CA 1
ATOM 9368 C C . GLN B 1 24 ? -1.72700 -44.06400 -31.17200 1.000 39.68904 24 GLN B C 1
ATOM 9369 O O . GLN B 1 24 ? -1.51200 -45.19500 -30.78800 1.000 40.26535 24 GLN B O 1
ATOM 9383 N N . VAL B 1 25 ? -2.92100 -43.48700 -31.10300 1.000 38.82774 25 VAL B N 1
ATOM 9384 C CA . VAL B 1 25 ? -4.14000 -44.18700 -30.63100 1.000 39.02553 25 VAL B CA 1
ATOM 9385 C C . VAL B 1 25 ? -5.03400 -44.49300 -31.84400 1.000 39.63179 25 VAL B C 1
ATOM 9386 O O . VAL B 1 25 ? -5.16200 -43.63800 -32.69500 1.000 40.35297 25 VAL B O 1
ATOM 9399 N N . TYR B 1 26 ? -5.65100 -45.66900 -31.87900 1.000 39.88867 26 TYR B N 1
ATOM 9400 C CA . TYR B 1 26 ? -6.59200 -46.15800 -32.91300 1.000 42.77503 26 TYR B CA 1
ATOM 9401 C C . TYR B 1 26 ? -7.93300 -46.19000 -32.19100 1.000 41.15440 26 TYR B C 1
ATOM 9402 O O . TYR B 1 26 ? -8.14000 -47.13900 -31.46900 1.000 42.07569 26 TYR B O 1
ATOM 9420 N N . PRO B 1 27 ? -8.82900 -45.19800 -32.33400 1.000 40.13753 27 PRO B N 1
ATOM 9421 C CA . PRO B 1 27 ? -9.99100 -45.10800 -31.48700 1.000 41.18022 27 PRO B CA 1
ATOM 9422 C C . PRO B 1 27 ? -10.86700 -46.35400 -31.46100 1.000 43.69641 27 PRO B C 1
ATOM 9423 O O . PRO B 1 27 ? -11.36100 -46.67000 -30.43100 1.000 44.49892 27 PRO B O 1
ATOM 9434 N N . SER B 1 28 ? -11.02800 -47.04100 -32.57700 1.000 43.42634 28 SER B N 1
ATOM 9435 C CA . SER B 1 28 ? -11.87200 -48.25200 -32.54800 1.000 46.25555 28 SER B CA 1
ATOM 9436 C C . SER B 1 28 ? -11.21400 -49.36300 -31.73700 1.000 45.91091 28 SER B C 1
ATOM 9437 O O . SER B 1 28 ? -11.96400 -50.11000 -31.16400 1.000 45.69361 28 SER B O 1
ATOM 9445 N N . SER B 1 29 ? -9.91000 -49.38900 -31.56100 1.000 45.69313 29 SER B N 1
ATOM 9446 C CA . SER B 1 29 ? -9.26100 -50.53800 -30.89900 1.000 43.64671 29 SER B CA 1
ATOM 9447 C C . SER B 1 29 ? -8.53700 -50.20100 -29.59600 1.000 43.67350 29 SER B C 1
ATOM 9448 O O . SER B 1 29 ? -7.85900 -51.08200 -29.12700 1.000 43.10332 29 SER B O 1
ATOM 9456 N N . PHE B 1 30 ? -8.70600 -49.02100 -28.99600 1.000 44.40298 30 PHE B N 1
ATOM 9457 C CA . PHE B 1 30 ? -7.95900 -48.65500 -27.76000 1.000 43.54216 30 PHE B CA 1
ATOM 9458 C C . PHE B 1 30 ? -8.74600 -49.00600 -26.50100 1.000 42.81634 30 PHE B C 1
ATOM 9459 O O . PHE B 1 30 ? -8.23300 -49.78300 -25.77800 1.000 44.34754 30 PHE B O 1
ATOM 9476 N N . LYS B 1 31 ? -9.91900 -48.45200 -26.25300 1.000 41.36913 31 LYS B N 1
ATOM 9477 C CA . LYS B 1 31 ? -10.70600 -48.75600 -25.06000 1.000 42.54416 31 LYS B CA 1
ATOM 9478 C C . LYS B 1 31 ? -12.19400 -48.46200 -25.26500 1.000 43.00612 31 LYS B C 1
ATOM 9479 O O . LYS B 1 31 ? -12.56700 -47.33100 -25.58800 1.000 41.42354 31 LYS B O 1
ATOM 9498 N N . ASP B 1 32 ? -13.08700 -49.41200 -24.95900 1.000 46.42600 32 ASP B N 1
ATOM 9499 C CA . ASP B 1 32 ? -14.54900 -49.28200 -25.12400 1.000 49.50634 32 ASP B CA 1
ATOM 9500 C C . ASP B 1 32 ? -15.12700 -48.99600 -23.73800 1.000 49.48133 32 ASP B C 1
ATOM 9501 O O . ASP B 1 32 ? -14.81400 -49.74900 -22.83800 1.000 48.69996 32 ASP B O 1
ATOM 9510 N N . SER B 1 33 ? -15.91400 -47.94000 -23.55900 1.000 47.75254 33 SER B N 1
ATOM 9511 C CA . SER B 1 33 ? -16.49000 -47.59000 -22.24300 1.000 47.36980 33 SER B CA 1
ATOM 9512 C C . SER B 1 33 ? -17.99200 -47.84500 -22.16100 1.000 49.10743 33 SER B C 1
ATOM 9513 O O . SER B 1 33 ? -18.49400 -47.70600 -21.06300 1.000 48.30336 33 SER B O 1
ATOM 9521 N N . ASN B 1 34 ? -18.68200 -48.18500 -23.25000 1.000 50.86028 34 ASN B N 1
ATOM 9522 C CA . ASN B 1 34 ? -20.15800 -48.38700 -23.20700 1.000 53.61589 34 ASN B CA 1
ATOM 9523 C C . ASN B 1 34 ? -20.57700 -49.82900 -23.52500 1.000 50.72919 34 ASN B C 1
ATOM 9524 O O . ASN B 1 34 ? -21.76200 -50.06000 -23.56100 1.000 50.06291 34 ASN B O 1
ATOM 9535 N N . GLY B 1 35 ? -19.64700 -50.74700 -23.75300 1.000 48.48927 35 GLY B N 1
ATOM 9536 C CA . GLY B 1 35 ? -19.90600 -52.18400 -23.94900 1.000 47.31291 35 GLY B CA 1
ATOM 9537 C C . GLY B 1 35 ? -20.48700 -52.57300 -25.28800 1.000 47.37529 35 GLY B C 1
ATOM 9538 O O . GLY B 1 35 ? -21.15800 -53.58400 -25.32100 1.000 47.73522 35 GLY B O 1
ATOM 9542 N N . ASP B 1 36 ? -20.20200 -51.83500 -26.35400 1.000 47.49137 36 ASP B N 1
ATOM 9543 C CA . ASP B 1 36 ? -20.71700 -52.13800 -27.70900 1.000 47.09311 36 ASP B CA 1
ATOM 9544 C C . ASP B 1 36 ? -19.61900 -52.73100 -28.59500 1.000 47.89055 36 ASP B C 1
ATOM 9545 O O . ASP B 1 36 ? -19.88500 -52.89800 -29.76500 1.000 48.53026 36 ASP B O 1
ATOM 9554 N N . GLY B 1 37 ? -18.39900 -52.93400 -28.09000 1.000 48.69883 37 GLY B N 1
ATOM 9555 C CA . GLY B 1 37 ? -17.30300 -53.53700 -28.83600 1.000 48.17325 37 GLY B CA 1
ATOM 9556 C C . GLY B 1 37 ? -16.48600 -52.57200 -29.66800 1.000 46.19072 37 GLY B C 1
ATOM 9557 O O . GLY B 1 37 ? -15.55000 -52.99600 -30.36300 1.000 45.75587 37 GLY B O 1
ATOM 9561 N N . ILE B 1 38 ? -16.85100 -51.31800 -29.69000 1.000 44.66259 38 ILE B N 1
ATOM 9562 C CA . ILE B 1 38 ? -16.11300 -50.35100 -30.51900 1.000 45.12138 38 ILE B CA 1
ATOM 9563 C C . ILE B 1 38 ? -15.41900 -49.44100 -29.53000 1.000 44.54525 38 ILE B C 1
ATOM 9564 O O . ILE B 1 38 ? -16.00900 -49.07700 -28.59800 1.000 42.85240 38 ILE B O 1
ATOM 9580 N N . GLY B 1 39 ? -14.12500 -49.11100 -29.64800 1.000 47.18575 39 GLY B N 1
ATOM 9581 C CA . GLY B 1 39 ? -13.42400 -48.11800 -28.84900 1.000 48.01672 39 GLY B CA 1
ATOM 9582 C C . GLY B 1 39 ? -13.99600 -46.72300 -29.05500 1.000 46.33373 39 GLY B C 1
ATOM 9583 O O . GLY B 1 39 ? -14.61300 -46.43600 -30.08000 1.000 47.08516 39 GLY B O 1
ATOM 9587 N N . ASP B 1 40 ? -13.77400 -45.77100 -28.11200 1.000 44.05658 40 ASP B N 1
ATOM 9588 C CA . ASP B 1 40 ? -14.38800 -44.43100 -28.09900 1.000 43.16466 40 ASP B CA 1
ATOM 9589 C C . ASP B 1 40 ? -13.57200 -43.43900 -27.27200 1.000 43.06320 40 ASP B C 1
ATOM 9590 O O . ASP B 1 40 ? -12.70100 -43.85700 -26.50900 1.000 40.43540 40 ASP B O 1
ATOM 9599 N N . ILE B 1 41 ? -13.90000 -42.16100 -27.44700 1.000 44.23888 41 ILE B N 1
ATOM 9600 C CA . ILE B 1 41 ? -13.19700 -40.99000 -26.85600 1.000 43.19960 41 ILE B CA 1
ATOM 9601 C C . ILE B 1 41 ? -13.28200 -41.03000 -25.33600 1.000 43.16781 41 ILE B C 1
ATOM 9602 O O . ILE B 1 41 ? -12.27200 -40.79300 -24.72300 1.000 42.57510 41 ILE B O 1
ATOM 9618 N N . PRO B 1 42 ? -14.40100 -41.36200 -24.67400 1.000 43.25801 42 PRO B N 1
ATOM 9619 C CA . PRO B 1 42 ? -14.38400 -41.51400 -23.23000 1.000 43.79127 42 PRO B CA 1
ATOM 9620 C C . PRO B 1 42 ? -13.39300 -42.61000 -22.81300 1.000 45.20232 42 PRO B C 1
ATOM 9621 O O . PRO B 1 42 ? -12.76900 -42.45400 -21.80700 1.000 44.66109 42 PRO B O 1
ATOM 9632 N N . GLY B 1 43 ? -13.31300 -43.69900 -23.57600 1.000 44.78542 43 GLY B N 1
ATOM 9633 C CA . GLY B 1 43 ? -12.34600 -44.78000 -23.37900 1.000 44.42765 43 GLY B CA 1
ATOM 9634 C C . GLY B 1 43 ? -10.93600 -44.24300 -23.44700 1.000 43.95810 43 GLY B C 1
ATOM 9635 O O . GLY B 1 43 ? -10.16500 -44.58400 -22.56500 1.000 43.09051 43 GLY B O 1
ATOM 9639 N N . ILE B 1 44 ? -10.61800 -43.38200 -24.39100 1.000 43.43160 44 ILE B N 1
ATOM 9640 C CA . ILE B 1 44 ? -9.25600 -42.81100 -24.50900 1.000 42.22224 44 ILE B CA 1
ATOM 9641 C C . ILE B 1 44 ? -8.96600 -41.91100 -23.30500 1.000 40.66660 44 ILE B C 1
ATOM 9642 O O . ILE B 1 44 ? -7.90800 -42.06600 -22.70600 1.000 40.57391 44 ILE B O 1
ATOM 9658 N N . ILE B 1 45 ? -9.91100 -41.06700 -22.92400 1.000 38.58863 45 ILE B N 1
ATOM 9659 C CA . ILE B 1 45 ? -9.78700 -40.10400 -21.80700 1.000 39.58628 45 ILE B CA 1
ATOM 9660 C C . ILE B 1 45 ? -9.48000 -40.87700 -20.52500 1.000 40.04314 45 ILE B C 1
ATOM 9661 O O . ILE B 1 45 ? -8.60800 -40.44700 -19.78800 1.000 38.35185 45 ILE B O 1
ATOM 9677 N N . SER B 1 46 ? -10.10000 -42.03200 -20.32500 1.000 40.62654 46 SER B N 1
ATOM 9678 C CA . SER B 1 46 ? -9.89800 -42.77900 -19.08800 1.000 40.82444 46 SER B CA 1
ATOM 9679 C C . SER B 1 46 ? -8.50700 -43.40400 -19.00800 1.000 41.69192 46 SER B C 1
ATOM 9680 O O . SER B 1 46 ? -8.14200 -43.91800 -17.94900 1.000 39.86608 46 SER B O 1
ATOM 9688 N N . LYS B 1 47 ? -7.74800 -43.38000 -20.10100 1.000 43.59963 47 LYS B N 1
ATOM 9689 C CA . LYS B 1 47 ? -6.46400 -44.05300 -20.20700 1.000 43.98463 47 LYS B CA 1
ATOM 9690 C C . LYS B 1 47 ? -5.35400 -43.05900 -20.51400 1.000 42.40770 47 LYS B C 1
ATOM 9691 O O . LYS B 1 47 ? -4.23900 -43.47200 -20.84800 1.000 43.22159 47 LYS B O 1
ATOM 9710 N N . LEU B 1 48 ? -5.58200 -41.75700 -20.35300 1.000 39.96077 48 LEU B N 1
ATOM 9711 C CA . LEU B 1 48 ? -4.56600 -40.73200 -20.67700 1.000 39.22101 48 LEU B CA 1
ATOM 9712 C C . LEU B 1 48 ? -3.45600 -40.82000 -19.63200 1.000 40.34435 48 LEU B C 1
ATOM 9713 O O . LEU B 1 48 ? -2.31900 -40.63900 -19.98900 1.000 40.03084 48 LEU B O 1
ATOM 9729 N N . ASP B 1 49 ? -3.80400 -41.13400 -18.39400 1.000 40.89164 49 ASP B N 1
ATOM 9730 C CA . ASP B 1 49 ? -2.82000 -41.29400 -17.30300 1.000 43.38889 49 ASP B CA 1
ATOM 9731 C C . ASP B 1 49 ? -1.90700 -42.47000 -17.67700 1.000 41.82739 49 ASP B C 1
ATOM 9732 O O . ASP B 1 49 ? -0.70400 -42.33200 -17.54600 1.000 40.98509 49 ASP B O 1
ATOM 9741 N N . TYR B 1 50 ? -2.45100 -43.54400 -18.22200 1.000 41.03196 50 TYR B N 1
ATOM 9742 C CA . TYR B 1 50 ? -1.62600 -44.69600 -18.62100 1.000 40.75529 50 TYR B CA 1
ATOM 9743 C C . TYR B 1 50 ? -0.75100 -44.25300 -19.78300 1.000 39.28801 50 TYR B C 1
ATOM 9744 O O . TYR B 1 50 ? 0.42700 -44.49900 -19.72300 1.000 40.60640 50 TYR B O 1
ATOM 9762 N N . ILE B 1 51 ? -1.31000 -43.59600 -20.79600 1.000 38.78465 51 ILE B N 1
ATOM 9763 C CA . ILE B 1 51 ? -0.51500 -43.16900 -21.95300 1.000 38.35819 51 ILE B CA 1
ATOM 9764 C C . ILE B 1 51 ? 0.65600 -42.29700 -21.49900 1.000 38.29565 51 ILE B C 1
ATOM 9765 O O . ILE B 1 51 ? 1.79500 -42.45000 -21.97400 1.000 38.52555 51 ILE B O 1
ATOM 9781 N N . LYS B 1 52 ? 0.41100 -41.38900 -20.57000 1.000 40.10169 52 LYS B N 1
ATOM 9782 C CA . LYS B 1 52 ? 1.46600 -40.48100 -20.06800 1.000 39.79885 52 LYS B CA 1
ATOM 9783 C C . LYS B 1 52 ? 2.51600 -41.27900 -19.30300 1.000 37.98097 52 LYS B C 1
ATOM 9784 O O . LYS B 1 52 ? 3.68700 -41.00700 -19.47400 1.000 36.74572 52 LYS B O 1
ATOM 9803 N N . SER B 1 53 ? 2.09500 -42.25900 -18.51600 1.000 38.76854 53 SER B N 1
ATOM 9804 C CA . SER B 1 53 ? 3.05400 -43.02200 -17.72900 1.000 36.19788 53 SER B CA 1
ATOM 9805 C C . SER B 1 53 ? 4.00000 -43.82300 -18.61000 1.000 37.53093 53 SER B C 1
ATOM 9806 O O . SER B 1 53 ? 5.00100 -44.33000 -18.09900 1.000 39.91310 53 SER B O 1
ATOM 9814 N N . VAL B 1 54 ? 3.70900 -43.96800 -19.89300 1.000 41.11928 54 VAL B N 1
ATOM 9815 C CA . VAL B 1 54 ? 4.58800 -44.70500 -20.83700 1.000 41.89752 54 VAL B CA 1
ATOM 9816 C C . VAL B 1 54 ? 5.78600 -43.83000 -21.17800 1.000 41.30785 54 VAL B C 1
ATOM 9817 O O . VAL B 1 54 ? 6.79900 -44.36000 -21.53900 1.000 42.44069 54 VAL B O 1
ATOM 9830 N N . GLY B 1 55 ? 5.67200 -42.52400 -21.04300 1.000 39.84295 55 GLY B N 1
ATOM 9831 C CA . GLY B 1 55 ? 6.74800 -41.64300 -21.44800 1.000 40.59434 55 GLY B CA 1
ATOM 9832 C C . GLY B 1 55 ? 6.32800 -40.70100 -22.53100 1.000 38.31622 55 GLY B C 1
ATOM 9833 O O . GLY B 1 55 ? 7.14700 -39.88900 -22.99700 1.000 40.56679 55 GLY B O 1
ATOM 9837 N N . THR B 1 56 ? 5.05900 -40.77700 -22.88400 1.000 39.64822 56 THR B N 1
ATOM 9838 C CA . THR B 1 56 ? 4.50600 -40.09100 -24.03500 1.000 38.25245 56 THR B CA 1
ATOM 9839 C C . THR B 1 56 ? 4.46700 -38.58800 -23.83300 1.000 40.04751 56 THR B C 1
ATOM 9840 O O . THR B 1 56 ? 4.05500 -38.11200 -22.77600 1.000 39.82537 56 THR B O 1
ATOM 9851 N N . ASP B 1 57 ? 4.87400 -37.79900 -24.82900 1.000 41.62393 57 ASP B N 1
ATOM 9852 C CA . ASP B 1 57 ? 4.71100 -36.33000 -24.80500 1.000 42.75486 57 ASP B CA 1
ATOM 9853 C C . ASP B 1 57 ? 3.52100 -35.91500 -25.68600 1.000 41.64533 57 ASP B C 1
ATOM 9854 O O . ASP B 1 57 ? 2.82500 -35.00000 -25.29600 1.000 41.20755 57 ASP B O 1
ATOM 9863 N N . ILE B 1 58 ? 3.29700 -36.56100 -26.83300 1.000 39.11185 58 ILE B N 1
ATOM 9864 C CA . ILE B 1 58 ? 2.25400 -36.19700 -27.83500 1.000 37.88901 58 ILE B CA 1
ATOM 9865 C C . ILE B 1 58 ? 1.37100 -37.40500 -28.19100 1.000 36.94463 58 ILE B C 1
ATOM 9866 O O . ILE B 1 58 ? 1.93100 -38.42300 -28.51900 1.000 38.40909 58 ILE B O 1
ATOM 9882 N N . VAL B 1 59 ? 0.04200 -37.29300 -28.12400 1.000 38.46817 59 VAL B N 1
ATOM 9883 C CA . VAL B 1 59 ? -0.92500 -38.33500 -28.56800 1.000 39.01672 59 VAL B CA 1
ATOM 9884 C C . VAL B 1 59 ? -1.32900 -38.06500 -30.02400 1.000 38.45755 59 VAL B C 1
ATOM 9885 O O . VAL B 1 59 ? -1.75900 -36.95500 -30.28900 1.000 39.16766 59 VAL B O 1
ATOM 9898 N N . TRP B 1 60 ? -1.17000 -39.01900 -30.93700 1.000 39.66844 60 TRP B N 1
ATOM 9899 C CA . TRP B 1 60 ? -1.65700 -38.92500 -32.33500 1.000 39.52263 60 TRP B CA 1
ATOM 9900 C C . TRP B 1 60 ? -2.98600 -39.67900 -32.40400 1.000 40.58743 60 TRP B C 1
ATOM 9901 O O . TRP B 1 60 ? -2.93800 -40.88400 -32.30700 1.000 40.67313 60 TRP B O 1
ATOM 9922 N N . LEU B 1 61 ? -4.12700 -38.99000 -32.43200 1.000 38.31630 61 LEU B N 1
ATOM 9923 C CA . LEU B 1 61 ? -5.45300 -39.62400 -32.56300 1.000 40.31123 61 LEU B CA 1
ATOM 9924 C C . LEU B 1 61 ? -5.69200 -39.94100 -34.04400 1.000 40.29661 61 LEU B C 1
ATOM 9925 O O . LEU B 1 61 ? -5.63000 -39.01800 -34.83800 1.000 39.93025 61 LEU B O 1
ATOM 9941 N N . SER B 1 62 ? -6.01600 -41.18800 -34.39600 1.000 40.90444 62 SER B N 1
ATOM 9942 C CA . SER B 1 62 ? -6.32200 -41.66100 -35.76800 1.000 42.50994 62 SER B CA 1
ATOM 9943 C C . SER B 1 62 ? -7.71300 -41.15500 -36.17400 1.000 41.48996 62 SER B C 1
ATOM 9944 O O . SER B 1 62 ? -8.47700 -40.87400 -35.27000 1.000 41.67474 62 SER B O 1
ATOM 9952 N N . PRO B 1 63 ? -8.10300 -41.10900 -37.47000 1.000 42.55912 63 PRO B N 1
ATOM 9953 C CA . PRO B 1 63 ? -9.38000 -40.50200 -37.91800 1.000 41.99628 63 PRO B CA 1
ATOM 9954 C C . PRO B 1 63 ? -10.62600 -40.78600 -37.06500 1.000 41.99220 63 PRO B C 1
ATOM 9955 O O . PRO B 1 63 ? -10.97700 -41.89800 -36.95100 1.000 42.84058 63 PRO B O 1
ATOM 9966 N N . HIS B 1 64 ? -11.19600 -39.77600 -36.41800 1.000 42.11899 64 HIS B N 1
ATOM 9967 C CA . HIS B 1 64 ? -12.36600 -39.90200 -35.52000 1.000 43.48051 64 HIS B CA 1
ATOM 9968 C C . HIS B 1 64 ? -13.58200 -39.11200 -36.02500 1.000 43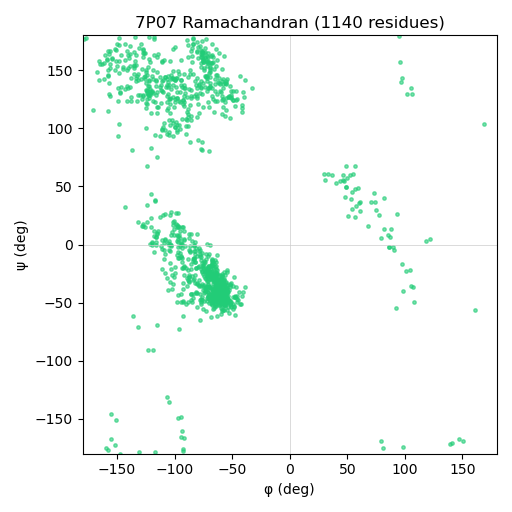.94729 64 HIS B C 1
ATOM 9969 O O . HIS B 1 64 ? -14.54500 -39.04000 -35.29600 1.000 42.86965 64 HIS B O 1
ATOM 9983 N N . TYR B 1 65 ? -13.52400 -38.55400 -37.22800 1.000 44.35310 65 TYR B N 1
ATOM 9984 C CA . TYR B 1 65 ? -14.57900 -37.70700 -37.82900 1.000 44.38770 65 TYR B CA 1
ATOM 9985 C C . TYR B 1 65 ? -15.68900 -38.57900 -38.41900 1.000 45.54965 65 TYR B C 1
ATOM 9986 O O . TYR B 1 65 ? -15.46500 -39.76900 -38.59000 1.000 46.90500 65 TYR B O 1
ATOM 10004 N N . LYS B 1 66 ? -16.83800 -37.96600 -38.71900 1.000 45.08325 66 LYS B N 1
ATOM 10005 C CA . LYS B 1 66 ? -18.02500 -38.63500 -39.29500 1.000 43.33588 66 LYS B CA 1
ATOM 10006 C C . LYS B 1 66 ? -17.55100 -39.41600 -40.51300 1.000 43.57417 66 LYS B C 1
ATOM 10007 O O . LYS B 1 66 ? -16.92900 -38.81700 -41.37300 1.000 42.20550 66 LYS B O 1
ATOM 10026 N N . SER B 1 67 ? -17.89100 -40.69200 -40.59800 1.000 44.98205 67 SER B N 1
ATOM 10027 C CA . SER B 1 67 ? -17.35000 -41.58500 -41.63700 1.000 45.48448 67 SER B CA 1
ATOM 10028 C C . SER B 1 67 ? -18.17200 -42.86500 -41.69200 1.000 46.34284 67 SER B C 1
ATOM 10029 O O . SER B 1 67 ? -18.55000 -43.34400 -40.64700 1.000 46.27831 67 SER B O 1
ATOM 10037 N N . PRO B 1 68 ? -18.45400 -43.45000 -42.87500 1.000 47.07181 68 PRO B N 1
ATOM 10038 C CA . PRO B 1 68 ? -19.16800 -44.71300 -42.93900 1.000 47.16139 68 PRO B CA 1
ATOM 10039 C C . PRO B 1 68 ? -18.31700 -45.94600 -42.58700 1.000 47.44780 68 PRO B C 1
ATOM 10040 O O . PRO B 1 68 ? -18.89200 -46.99300 -42.59700 1.000 48.25675 68 PRO B O 1
ATOM 10051 N N . GLN B 1 69 ? -16.99800 -45.78200 -42.40700 1.000 47.61221 69 GLN B N 1
ATOM 10052 C CA . GLN B 1 69 ? -15.98300 -46.75000 -41.91600 1.000 46.29632 69 GLN B CA 1
ATOM 10053 C C . GLN B 1 69 ? -15.60000 -47.74500 -43.00500 1.000 48.09840 69 GLN B C 1
ATOM 10054 O O . GLN B 1 69 ? -15.14500 -48.82200 -42.67300 1.000 48.89846 69 GLN B O 1
ATOM 10068 N N . VAL B 1 70 ? -15.74100 -47.36700 -44.26200 1.000 48.46628 70 VAL B N 1
ATOM 10069 C CA . VAL B 1 70 ? -15.31800 -48.23100 -45.39100 1.000 48.57457 70 VAL B CA 1
ATOM 10070 C C . VAL B 1 70 ? -13.81300 -48.46100 -45.23200 1.000 48.34358 70 VAL B C 1
ATOM 10071 O O . VAL B 1 70 ? -13.36900 -49.56900 -45.44000 1.000 47.53543 70 VAL B O 1
ATOM 10084 N N . ASP B 1 71 ? -13.07100 -47.43200 -44.82400 1.000 49.76852 71 ASP B N 1
ATOM 10085 C CA . ASP B 1 71 ? -11.60900 -47.50900 -44.61400 1.000 49.28820 71 ASP B CA 1
ATOM 10086 C C . ASP B 1 71 ? -11.28200 -47.08700 -43.18400 1.000 47.86117 71 ASP B C 1
ATOM 10087 O O . ASP B 1 71 ? -10.26200 -46.47400 -42.98000 1.000 46.57520 71 ASP B O 1
ATOM 10096 N N . MET B 1 72 ? -12.16900 -47.39400 -42.24900 1.000 46.45834 72 MET B N 1
ATOM 10097 C CA . MET B 1 72 ? -12.02900 -47.15300 -40.79600 1.000 45.31989 72 MET B CA 1
ATOM 10098 C C . MET B 1 72 ? -11.60900 -45.71200 -40.47500 1.000 44.57507 72 MET B C 1
ATOM 10099 O O . MET B 1 72 ? -10.58600 -45.53100 -39.86400 1.000 42.62033 72 MET B O 1
ATOM 10113 N N . GLY B 1 73 ? -12.39700 -44.75400 -40.93500 1.000 44.22142 73 GLY B N 1
ATOM 10114 C CA . GLY B 1 73 ? -12.24700 -43.33200 -40.62700 1.000 44.09230 73 GLY B CA 1
ATOM 10115 C C . GLY B 1 73 ? -11.50600 -42.53800 -41.67100 1.000 44.20814 73 GLY B C 1
ATOM 10116 O O . GLY B 1 73 ? -11.74500 -41.35200 -41.72700 1.000 45.67071 73 GLY B O 1
ATOM 10120 N N . TYR B 1 74 ? -10.76700 -43.15900 -42.58800 1.000 42.98832 74 TYR B N 1
ATOM 10121 C CA . TYR B 1 74 ? -10.01900 -42.44800 -43.65400 1.000 44.24237 74 TYR B CA 1
ATOM 10122 C C . TYR B 1 74 ? -10.92500 -42.10700 -44.85600 1.000 44.68892 74 TYR B C 1
ATOM 10123 O O . TYR B 1 74 ? -10.42500 -41.56600 -45.82600 1.000 45.26714 74 TYR B O 1
ATOM 10141 N N . ASP B 1 75 ? -12.19900 -42.48500 -44.82300 1.000 44.62076 75 ASP B N 1
ATOM 10142 C CA . ASP B 1 75 ? -13.25000 -42.06400 -45.77800 1.000 43.66590 75 ASP B CA 1
ATOM 10143 C C . ASP B 1 75 ? -14.06300 -41.06200 -44.97900 1.000 43.52484 75 ASP B C 1
ATOM 10144 O O . ASP B 1 75 ? -14.96500 -41.50000 -44.31200 1.000 44.49346 75 ASP B O 1
ATOM 10153 N N . ILE B 1 76 ? -13.77600 -39.77100 -45.08000 1.000 44.40793 76 ILE B N 1
ATOM 10154 C CA . ILE B 1 76 ? -14.41200 -38.73300 -44.22500 1.000 46.92901 76 ILE B CA 1
ATOM 10155 C C . ILE B 1 76 ? -15.67300 -38.18400 -44.90600 1.000 50.02579 76 ILE B C 1
ATOM 10156 O O . ILE B 1 76 ? -15.57700 -37.72200 -46.02500 1.000 50.62470 76 ILE B O 1
ATOM 10172 N N . SER B 1 77 ? -16.78700 -38.13600 -44.19200 1.000 52.81125 77 SER B N 1
ATOM 10173 C CA . SER B 1 77 ? -18.11100 -37.74600 -44.69400 1.000 55.31542 77 SER B CA 1
ATOM 10174 C C . SER B 1 77 ? -18.60900 -36.44800 -44.06600 1.000 55.77125 77 SER B C 1
ATOM 10175 O O . SER B 1 77 ? -19.70800 -36.08200 -44.49500 1.000 56.69300 77 SER B O 1
ATOM 10183 N N . ASP B 1 78 ? -17.79300 -35.65900 -43.34700 1.000 52.49852 78 ASP B N 1
ATOM 10184 C CA . ASP B 1 78 ? -18.11600 -34.36100 -42.71200 1.000 50.80376 78 ASP B CA 1
ATOM 10185 C C . ASP B 1 78 ? -16.92000 -34.07200 -41.81100 1.000 48.93153 78 ASP B C 1
ATOM 10186 O O . ASP B 1 78 ? -16.86300 -34.67400 -40.75600 1.000 48.28260 78 ASP B O 1
ATOM 10195 N N . TYR B 1 79 ? -16.02400 -33.17500 -42.19900 1.000 48.87525 79 TYR B N 1
ATOM 10196 C CA . TYR B 1 79 ? -14.82400 -32.82100 -41.41700 1.000 48.26047 79 TYR B CA 1
ATOM 10197 C C . TYR B 1 79 ? -15.19700 -32.19300 -40.07200 1.000 48.55153 79 TYR B C 1
ATOM 10198 O O . TYR B 1 79 ? -14.41800 -32.36300 -39.19300 1.000 46.14170 79 TYR B O 1
ATOM 10216 N N . LYS B 1 80 ? -16.35500 -31.56900 -39.88300 1.000 49.77469 80 LYS B N 1
ATOM 10217 C CA . LYS B 1 80 ? -16.65900 -30.89500 -38.59700 1.000 50.73685 80 LYS B CA 1
ATOM 10218 C C . LYS B 1 80 ? -17.63000 -31.67700 -37.72600 1.000 50.87883 80 LYS B C 1
ATOM 10219 O O . LYS B 1 80 ? -18.30000 -31.04500 -36.93200 1.000 52.37539 80 LYS B O 1
ATOM 10238 N N . ALA B 1 81 ? -17.71500 -32.98800 -37.87000 1.000 49.65278 81 ALA B N 1
ATOM 10239 C CA . ALA B 1 81 ? -18.60700 -33.83700 -37.05400 1.000 49.05122 81 ALA B CA 1
ATOM 10240 C C . ALA B 1 81 ? -17.81800 -35.04600 -36.56800 1.000 46.32378 81 ALA B C 1
ATOM 10241 O O . ALA B 1 81 ? -16.88500 -35.41200 -37.23500 1.000 45.81017 81 ALA B O 1
ATOM 10248 N N . ILE B 1 82 ? -18.22200 -35.63200 -35.45200 1.000 46.18812 82 ILE B N 1
ATOM 10249 C CA . ILE B 1 82 ? -17.50800 -36.78100 -34.83200 1.000 45.13223 82 ILE B CA 1
ATOM 10250 C C . ILE B 1 82 ? -18.29000 -38.09200 -35.05100 1.000 44.13666 82 ILE B C 1
ATOM 10251 O O . ILE B 1 82 ? -19.48100 -38.09700 -34.83100 1.000 42.58667 82 ILE B O 1
ATOM 10267 N N . HIS B 1 83 ? -17.62200 -39.18000 -35.42200 1.000 43.13885 83 HIS B N 1
ATOM 10268 C CA . HIS B 1 83 ? -18.22500 -40.52100 -35.60400 1.000 44.31941 83 HIS B CA 1
ATOM 10269 C C . HIS B 1 83 ? -19.01100 -40.86400 -34.33300 1.000 44.27431 83 HIS B C 1
ATOM 10270 O O . HIS B 1 83 ? -18.36600 -41.09600 -33.33800 1.000 42.80338 83 HIS B O 1
ATOM 10284 N N . GLU B 1 84 ? -20.34400 -40.88000 -34.36400 1.000 44.36382 84 GLU B N 1
ATOM 10285 C CA . GLU B 1 84 ? -21.23300 -41.10500 -33.19700 1.000 46.59270 84 GLU B CA 1
ATOM 10286 C C . GLU B 1 84 ? -20.73400 -42.23700 -32.28900 1.000 43.43473 84 GLU B C 1
ATOM 10287 O O . GLU B 1 84 ? -20.70600 -42.01100 -31.10900 1.000 42.32577 84 GLU B O 1
ATOM 10299 N N . PRO B 1 85 ? -20.40600 -43.46600 -32.72600 1.000 40.88844 85 PRO B N 1
ATOM 10300 C CA . PRO B 1 85 ? -19.86200 -44.48000 -31.82400 1.000 41.42318 85 PRO B CA 1
ATOM 10301 C C . PRO B 1 85 ? -18.65900 -44.02600 -30.97900 1.000 41.60792 85 PRO B C 1
ATOM 10302 O O . PRO B 1 85 ? -18.56000 -44.43500 -29.88400 1.000 41.36198 85 PRO B O 1
ATOM 10313 N N . TYR B 1 86 ? -17.80000 -43.16900 -31.51800 1.000 40.71418 86 TYR B N 1
ATOM 10314 C CA . TYR B 1 86 ? -16.60400 -42.65100 -30.81200 1.000 40.59305 86 TYR B CA 1
ATOM 10315 C C . TYR B 1 86 ? -17.05300 -41.65200 -29.75300 1.000 41.41276 86 TYR B C 1
ATOM 10316 O O . TYR B 1 86 ? -16.42600 -41.53100 -28.75100 1.000 39.76217 86 TYR B O 1
ATOM 10334 N N . GLY B 1 87 ? -18.15500 -40.96100 -29.98400 1.000 44.62185 87 GLY B N 1
ATOM 10335 C CA . GLY B 1 87 ? -18.68500 -39.99000 -29.01000 1.000 45.17430 87 GLY B CA 1
ATOM 10336 C C . GLY B 1 87 ? -19.23500 -38.75700 -29.69900 1.000 46.60699 87 GLY B C 1
ATOM 10337 O O . GLY B 1 87 ? -19.34700 -38.78700 -30.90800 1.000 46.90061 87 GLY B O 1
ATOM 10341 N N . THR B 1 88 ? -19.57300 -37.72200 -28.93300 1.000 45.49793 88 THR B N 1
ATOM 10342 C CA . THR B 1 88 ? -20.15400 -36.43900 -29.39500 1.000 44.75310 88 THR B CA 1
ATOM 10343 C C . THR B 1 88 ? -19.04900 -35.44300 -29.73300 1.000 44.42887 88 THR B C 1
ATOM 10344 O O . THR B 1 88 ? -17.90100 -35.78300 -29.58500 1.000 44.60360 88 THR B O 1
ATOM 10355 N N . PHE B 1 89 ? -19.41800 -34.27600 -30.24100 1.000 44.84350 89 PHE B N 1
ATOM 10356 C CA . PHE B 1 89 ? -18.49200 -33.18000 -30.58500 1.000 45.77684 89 PHE B CA 1
ATOM 10357 C C . PHE B 1 89 ? -17.84600 -32.69300 -29.29200 1.000 45.41126 89 PHE B C 1
ATOM 10358 O O . PHE B 1 89 ? -16.70200 -32.33800 -29.32600 1.000 44.18848 89 PHE B O 1
ATOM 10375 N N . ASP B 1 90 ? -18.59200 -32.66900 -28.19800 1.000 46.02822 90 ASP B N 1
ATOM 10376 C CA . ASP B 1 90 ? -18.10200 -32.16000 -26.89800 1.000 47.42691 90 ASP B CA 1
ATOM 10377 C C . ASP B 1 90 ? -17.08300 -33.13300 -26.30600 1.000 43.99811 90 ASP B C 1
ATOM 10378 O O . ASP B 1 90 ? -16.21400 -32.65900 -25.63100 1.000 41.81077 90 ASP B O 1
ATOM 10387 N N . ASP B 1 91 ? -17.19000 -34.42800 -26.59200 1.000 43.82071 91 ASP B N 1
ATOM 10388 C CA . ASP B 1 91 ? -16.24200 -35.47500 -26.14300 1.000 42.33083 91 ASP B CA 1
ATOM 10389 C C . ASP B 1 91 ? -14.88500 -35.19800 -26.78800 1.000 41.63654 91 ASP B C 1
ATOM 10390 O O . ASP B 1 91 ? -13.88900 -35.36900 -26.13600 1.000 42.35737 91 ASP B O 1
ATOM 10399 N N . CYS B 1 92 ? -14.85900 -34.75100 -28.03200 1.000 42.51583 92 CYS B N 1
ATOM 10400 C CA . CYS B 1 92 ? -13.61300 -34.44800 -28.76800 1.000 41.88477 92 CYS B CA 1
ATOM 10401 C C . CYS B 1 92 ? -12.97900 -33.18500 -28.18600 1.000 41.74515 92 CYS B C 1
ATOM 10402 O O . CYS B 1 92 ? -11.77500 -33.14200 -28.07400 1.000 41.41101 92 CYS B O 1
ATOM 10410 N N . ILE B 1 93 ? -13.78400 -32.19100 -27.85600 1.000 41.74466 93 ILE B N 1
ATOM 10411 C CA . ILE B 1 93 ? -13.30600 -30.92100 -27.25100 1.000 40.53666 93 ILE B CA 1
ATOM 10412 C C . ILE B 1 93 ? -12.74500 -31.25900 -25.86600 1.000 41.97903 93 ILE B C 1
ATOM 10413 O O . ILE B 1 93 ? -11.66700 -30.83200 -25.55600 1.000 41.47864 93 ILE B O 1
ATOM 10429 N N . LYS B 1 94 ? -13.46300 -32.06800 -25.10300 1.000 42.78200 94 LYS B N 1
ATOM 10430 C CA . LYS B 1 94 ? -13.08700 -32.50500 -23.74400 1.000 44.69957 94 LYS B CA 1
ATOM 10431 C C . LYS B 1 94 ? -11.75800 -33.25400 -23.82800 1.000 41.28959 94 LYS B C 1
ATOM 10432 O O . LYS B 1 94 ? -10.92800 -32.99700 -22.99100 1.000 38.09197 94 LYS B O 1
ATOM 10451 N N . LEU B 1 95 ? -11.56300 -34.09800 -24.83900 1.000 39.83866 95 LEU B N 1
ATOM 10452 C CA . LEU B 1 95 ? -10.31100 -34.86400 -25.04000 1.000 39.59625 95 LEU B CA 1
ATOM 10453 C C . LEU B 1 95 ? -9.13000 -33.90100 -25.18600 1.000 40.65893 95 LEU B C 1
ATOM 10454 O O . LEU B 1 95 ? -8.09500 -34.16600 -24.59700 1.000 39.04387 95 LEU B O 1
ATOM 10470 N N . ILE B 1 96 ? -9.27300 -32.84100 -25.96600 1.000 39.41219 96 ILE B N 1
ATOM 10471 C CA . ILE B 1 96 ? -8.18400 -31.85400 -26.18700 1.000 39.66723 96 ILE B CA 1
ATOM 10472 C C . ILE B 1 96 ? -7.79000 -31.24900 -24.84200 1.000 40.93632 96 ILE B C 1
ATOM 10473 O O . ILE B 1 96 ? -6.61600 -31.16700 -24.57100 1.000 41.69849 96 ILE B O 1
ATOM 10489 N N . GLN B 1 97 ? -8.76900 -30.88400 -24.03400 1.000 41.18285 97 GLN B N 1
ATOM 10490 C CA . GLN B 1 97 ? -8.56200 -30.27800 -22.70700 1.000 42.60043 97 GLN B CA 1
ATOM 10491 C C . GLN B 1 97 ? -7.87600 -31.28100 -21.77600 1.000 41.63639 97 GLN B C 1
ATOM 10492 O O . GLN B 1 97 ? -6.86600 -30.92900 -21.22500 1.000 40.36632 97 GLN B O 1
ATOM 10506 N N . GLU B 1 98 ? -8.39400 -32.50100 -21.65800 1.000 40.03995 98 GLU B N 1
ATOM 10507 C CA . GLU B 1 98 ? -7.86300 -33.58300 -20.78900 1.000 41.13684 98 GLU B CA 1
ATOM 10508 C C . GLU B 1 98 ? -6.38900 -33.85100 -21.09000 1.000 39.62588 98 GLU B C 1
ATOM 10509 O O . GLU B 1 98 ? -5.65400 -34.11700 -20.16300 1.000 37.94263 98 GLU B O 1
ATOM 10521 N N . CYS B 1 99 ? -5.99600 -33.83800 -22.35100 1.000 41.11360 99 CYS B N 1
ATOM 10522 C CA . CYS B 1 99 ? -4.59600 -33.99600 -22.76600 1.000 41.33737 99 CYS B CA 1
ATOM 10523 C C . CYS B 1 99 ? -3.79100 -32.81100 -22.23100 1.000 40.87235 99 CYS B C 1
ATOM 10524 O O . CYS B 1 99 ? -2.81800 -33.02500 -21.54400 1.000 39.02447 99 CYS B O 1
ATOM 10532 N N . HIS B 1 100 ? -4.24100 -31.60000 -22.51500 1.000 40.36858 100 HIS B N 1
ATOM 10533 C CA . HIS B 1 100 ? -3.58100 -30.33000 -22.14100 1.000 40.60935 100 HIS B CA 1
ATOM 10534 C C . HIS B 1 100 ? -3.40500 -30.25500 -20.62300 1.000 40.69943 100 HIS B C 1
ATOM 10535 O O . HIS B 1 100 ? -2.33900 -29.89500 -20.20100 1.000 40.51123 100 HIS B O 1
ATOM 10549 N N . ASP B 1 101 ? -4.39500 -30.69400 -19.86000 1.000 41.09425 101 ASP B N 1
ATOM 10550 C CA . ASP B 1 101 ? -4.41100 -30.67200 -18.38100 1.000 42.81117 101 ASP B CA 1
ATOM 10551 C C . ASP B 1 101 ? -3.42500 -31.68700 -17.80400 1.000 42.89751 101 ASP B C 1
ATOM 10552 O O . ASP B 1 101 ? -3.04600 -31.52100 -16.66900 1.000 43.45552 101 ASP B O 1
ATOM 10561 N N . ARG B 1 102 ? -3.08000 -32.72500 -18.55300 1.000 41.26685 102 ARG B N 1
ATOM 10562 C CA . ARG B 1 102 ? -2.12500 -33.77200 -18.13500 1.000 41.39097 102 ARG B CA 1
ATOM 10563 C C . ARG B 1 102 ? -0.73500 -33.47100 -18.69200 1.000 42.64191 102 ARG B C 1
ATOM 10564 O O . ARG B 1 102 ? 0.12200 -34.25800 -18.48000 1.000 42.88873 102 ARG B O 1
ATOM 10585 N N . GLY B 1 103 ? -0.52400 -32.37300 -19.40200 1.000 44.29468 103 GLY B N 1
ATOM 10586 C CA . GLY B 1 103 ? 0.79500 -32.01400 -19.93500 1.000 44.64126 103 GLY B CA 1
ATOM 10587 C C . GLY B 1 103 ? 1.07300 -32.63600 -21.28000 1.000 47.16616 103 GLY B C 1
ATOM 10588 O O . GLY B 1 103 ? 2.18500 -32.45100 -21.76800 1.000 46.18613 103 GLY B O 1
ATOM 10592 N N . LEU B 1 104 ? 0.09000 -33.30300 -21.88600 1.000 47.19371 104 LEU B N 1
ATOM 10593 C CA . LEU B 1 104 ? 0.24000 -33.96300 -23.19800 1.000 47.05622 104 LEU B CA 1
ATOM 10594 C C . LEU B 1 104 ? -0.25900 -33.04900 -24.32700 1.000 45.58625 104 LEU B C 1
ATOM 10595 O O . LEU B 1 104 ? -1.18000 -32.30100 -24.07900 1.000 44.84165 104 LEU B O 1
ATOM 10611 N N . LYS B 1 105 ? 0.35700 -33.12200 -25.50200 1.000 42.83741 105 LYS B N 1
ATOM 10612 C CA . LYS B 1 105 ? -0.10000 -32.52200 -26.74000 1.000 42.63939 105 LYS B CA 1
ATOM 10613 C C . LYS B 1 105 ? -0.91300 -33.54800 -27.54700 1.000 39.40703 105 LYS B C 1
ATOM 10614 O O . LYS B 1 105 ? -0.79200 -34.75600 -27.35500 1.000 38.66306 105 LYS B O 1
ATOM 10633 N N . ILE B 1 106 ? -1.74100 -33.06400 -28.45600 1.000 39.66985 106 ILE B N 1
ATOM 10634 C CA . ILE B 1 106 ? -2.56600 -33.98700 -29.24900 1.000 39.68669 106 ILE B CA 1
ATOM 10635 C C . ILE B 1 106 ? -2.56100 -33.50900 -30.68700 1.000 39.70427 106 ILE B C 1
ATOM 10636 O O . ILE B 1 106 ? -2.90300 -32.35300 -30.95600 1.000 41.76778 106 ILE B O 1
ATOM 10652 N N . ILE B 1 107 ? -2.14300 -34.37200 -31.60300 1.000 39.11238 107 ILE B N 1
ATOM 10653 C CA . ILE B 1 107 ? -2.32400 -34.10200 -33.03200 1.000 38.77329 107 ILE B CA 1
ATOM 10654 C C . ILE B 1 107 ? -3.43100 -34.98200 -33.57800 1.000 38.76175 107 ILE B C 1
ATOM 10655 O O . ILE B 1 107 ? -3.57700 -36.13900 -33.18500 1.000 38.44301 107 ILE B O 1
ATOM 10671 N N . PHE B 1 108 ? -4.20700 -34.44600 -34.52900 1.000 40.43613 108 PHE B N 1
ATOM 10672 C CA . PHE B 1 108 ? -5.34100 -35.10000 -35.22000 1.000 39.40765 108 PHE B CA 1
ATOM 10673 C C . PHE B 1 108 ? -4.84500 -35.58400 -36.58100 1.000 40.95785 108 PHE B C 1
ATOM 10674 O O . PHE B 1 108 ? -3.74800 -35.23800 -36.98700 1.000 41.90640 108 PHE B O 1
ATOM 10691 N N . ASP B 1 109 ? -5.65000 -36.37300 -37.26500 1.000 43.43582 109 ASP B N 1
ATOM 10692 C CA . ASP B 1 109 ? -5.30700 -36.93100 -38.58600 1.000 45.66793 109 ASP B CA 1
ATOM 10693 C C . ASP B 1 109 ? -5.89700 -36.03700 -39.68900 1.000 45.62178 109 ASP B C 1
ATOM 10694 O O . ASP B 1 109 ? -7.04300 -35.68400 -39.58100 1.000 44.66538 109 ASP B O 1
ATOM 10703 N N . LEU B 1 110 ? -5.12900 -35.64800 -40.69800 1.000 46.27165 110 LEU B N 1
ATOM 10704 C CA . LEU B 1 110 ? -5.62500 -34.77600 -41.78400 1.000 47.77758 110 LEU B CA 1
ATOM 10705 C C . LEU B 1 110 ? -5.73600 -35.60700 -43.06500 1.000 48.84893 110 LEU B C 1
ATOM 10706 O O . LEU B 1 110 ? -4.69500 -35.90200 -43.63300 1.000 47.86337 110 LEU B O 1
ATOM 10722 N N . VAL B 1 111 ? -6.94800 -35.98300 -43.47800 1.000 47.93948 111 VAL B N 1
ATOM 10723 C CA . VAL B 1 111 ? -7.22300 -36.80200 -44.68800 1.000 49.60644 111 VAL B CA 1
ATOM 10724 C C . VAL B 1 111 ? -7.82300 -35.87700 -45.73700 1.000 50.02557 111 VAL B C 1
ATOM 10725 O O . VAL B 1 111 ? -9.00800 -35.62800 -45.65200 1.000 49.22095 111 VAL B O 1
ATOM 10738 N N . VAL B 1 112 ? -7.01600 -35.34400 -46.64300 1.000 49.73478 112 VAL B N 1
ATOM 10739 C CA . VAL B 1 112 ? -7.50600 -34.40300 -47.68400 1.000 51.18550 112 VAL B CA 1
ATOM 10740 C C . VAL B 1 112 ? -7.06800 -34.83300 -49.08700 1.000 51.33940 112 VAL B C 1
ATOM 10741 O O . VAL B 1 112 ? -7.08500 -33.99300 -49.95300 1.000 51.59396 112 VAL B O 1
ATOM 10754 N N . ASN B 1 113 ? -6.62200 -36.06300 -49.30300 1.000 48.79035 113 ASN B N 1
ATOM 10755 C CA . ASN B 1 113 ? -6.36100 -36.53100 -50.68200 1.000 49.72076 113 ASN B CA 1
ATOM 10756 C C . ASN B 1 113 ? -7.69100 -36.98300 -51.28400 1.000 49.59477 113 ASN B C 1
ATOM 10757 O O . ASN B 1 113 ? -7.81900 -36.93700 -52.48600 1.000 49.87425 113 ASN B O 1
ATOM 10768 N N . HIS B 1 114 ? -8.63200 -37.40300 -50.44600 1.000 48.69888 114 HIS B N 1
ATOM 10769 C CA . HIS B 1 114 ? -9.95800 -37.90600 -50.83800 1.000 48.80142 114 HIS B CA 1
ATOM 10770 C C . HIS B 1 114 ? -10.93400 -37.69600 -49.69500 1.000 48.03178 114 HIS B C 1
ATOM 10771 O O . HIS B 1 114 ? -10.49300 -37.50600 -48.57800 1.000 46.51415 114 HIS B O 1
ATOM 10785 N N . THR B 1 115 ? -12.21700 -37.69500 -50.00500 1.000 47.35527 115 THR B N 1
ATOM 10786 C CA . THR B 1 115 ? -13.31100 -37.64500 -49.01900 1.000 46.90513 115 THR B CA 1
ATOM 10787 C C . THR B 1 115 ? -14.10900 -38.94300 -49.16200 1.000 48.10007 115 THR B C 1
ATOM 10788 O O . THR B 1 115 ? -13.75100 -39.79400 -49.95500 1.000 49.50368 115 THR B O 1
ATOM 10799 N N . SER B 1 116 ? -15.16100 -39.12200 -48.39500 1.000 47.33642 116 SER B N 1
ATOM 10800 C CA . SER B 1 116 ? -16.05600 -40.27700 -48.54300 1.000 50.49605 116 SER B CA 1
ATOM 10801 C C . SER B 1 116 ? -16.97500 -39.96700 -49.72300 1.000 52.57956 116 SER B C 1
ATOM 10802 O O . SER B 1 116 ? -17.19300 -38.79600 -50.03200 1.000 52.51428 116 SER B O 1
ATOM 10810 N N . ASP B 1 117 ? -17.58200 -40.98900 -50.30300 1.000 52.89348 117 ASP B N 1
ATOM 10811 C CA . ASP B 1 117 ? -18.58300 -40.77300 -51.37000 1.000 54.16339 117 ASP B CA 1
ATOM 10812 C C . ASP B 1 117 ? -19.84100 -40.20400 -50.70800 1.000 52.99587 117 ASP B C 1
ATOM 10813 O O . ASP B 1 117 ? -20.55700 -39.52600 -51.39600 1.000 53.31129 117 ASP B O 1
ATOM 10822 N N . GLN B 1 118 ? -20.06700 -40.44300 -49.41400 1.000 53.55491 118 GLN B N 1
ATOM 10823 C CA . GLN B 1 118 ? -21.20000 -39.91900 -48.62300 1.000 54.95670 118 GLN B CA 1
ATOM 10824 C C . GLN B 1 118 ? -21.00700 -38.46100 -48.17700 1.000 55.21727 118 GLN B C 1
ATOM 10825 O O . GLN B 1 118 ? -21.91200 -37.98600 -47.52700 1.000 54.57735 118 GLN B O 1
ATOM 10839 N N . HIS B 1 119 ? -19.88700 -37.78400 -48.44900 1.000 54.40811 119 HIS B N 1
ATOM 10840 C CA . HIS B 1 119 ? -19.72100 -36.37300 -48.11500 1.000 59.18138 119 HIS B CA 1
ATOM 10841 C C . HIS B 1 119 ? -20.54900 -35.48700 -49.04300 1.000 56.86370 119 HIS B C 1
ATOM 10842 O O . HIS B 1 119 ? -20.65700 -35.76700 -50.24100 1.000 53.63211 119 HIS B O 1
ATOM 10857 N N . GLU B 1 120 ? -21.08500 -34.38600 -48.49600 1.000 62.70853 120 GLU B N 1
ATOM 10858 C CA . GLU B 1 120 ? -21.96600 -33.52200 -49.28200 1.000 63.99109 120 GLU B CA 1
ATOM 10859 C C . GLU B 1 120 ? -21.26800 -33.01100 -50.53900 1.000 62.39932 120 GLU B C 1
ATOM 10860 O O . GLU B 1 120 ? -21.88500 -32.92600 -51.60700 1.000 62.08194 120 GLU B O 1
ATOM 10872 N N . TRP B 1 121 ? -19.97500 -32.67800 -50.44700 1.000 59.23116 121 TRP B N 1
ATOM 10873 C CA . TRP B 1 121 ? -19.27500 -32.22100 -51.64500 1.000 57.07977 121 TRP B CA 1
ATOM 10874 C C . TRP B 1 121 ? -19.45600 -33.23400 -52.76800 1.000 55.49464 121 TRP B C 1
ATOM 10875 O O . TRP B 1 121 ? -19.86600 -32.87900 -53.88300 1.000 54.19974 121 TRP B O 1
ATOM 10896 N N . PHE B 1 122 ? -19.21500 -34.51000 -52.48600 1.000 52.37395 122 PHE B N 1
ATOM 10897 C CA . PHE B 1 122 ? -19.30600 -35.57300 -53.51200 1.000 52.24640 122 PHE B CA 1
ATOM 10898 C C . PHE B 1 122 ? -20.74400 -35.87400 -53.91400 1.000 53.82592 122 PHE B C 1
ATOM 10899 O O . PHE B 1 122 ? -20.91000 -36.34800 -55.02000 1.000 54.75113 122 PHE B O 1
ATOM 10916 N N . LYS B 1 123 ? -21.72600 -35.73000 -53.03600 1.000 54.77576 123 LYS B N 1
ATOM 10917 C CA . LYS B 1 123 ? -23.11100 -35.93500 -53.48400 1.000 57.11763 123 LYS B CA 1
ATOM 10918 C C . LYS B 1 123 ? -23.50800 -34.87400 -54.50300 1.000 58.38873 123 LYS B C 1
ATOM 10919 O O . LYS B 1 123 ? -24.23900 -35.16200 -55.46700 1.000 59.63125 123 LYS B O 1
ATOM 10938 N N . GLN B 1 124 ? -23.05500 -33.63500 -54.29700 1.000 59.78882 124 GLN B N 1
ATOM 10939 C CA . GLN B 1 124 ? -23.26700 -32.57900 -55.27700 1.000 63.61058 124 GLN B CA 1
ATOM 10940 C C . GLN B 1 124 ? -22.48900 -32.87400 -56.55200 1.000 64.15750 124 GLN B C 1
ATOM 10941 O O . GLN B 1 124 ? -23.06100 -32.97900 -57.65500 1.000 63.75261 124 GLN B O 1
ATOM 10955 N N . SER B 1 125 ? -21.18800 -33.06900 -56.43100 1.000 64.16899 125 SER B N 1
ATOM 10956 C CA . SER B 1 125 ? -20.23900 -33.28200 -57.54800 1.000 63.94965 125 SER B CA 1
ATOM 10957 C C . SER B 1 125 ? -20.74900 -34.32100 -58.54200 1.000 60.58596 125 SER B C 1
ATOM 10958 O O . SER B 1 125 ? -20.70300 -34.05300 -59.72500 1.000 61.53995 125 SER B O 1
ATOM 10966 N N . ARG B 1 126 ? -21.26600 -35.43700 -58.05600 1.000 58.14361 126 ARG B N 1
ATOM 10967 C CA . ARG B 1 126 ? -21.69400 -36.56100 -58.91200 1.000 58.08887 126 ARG B CA 1
ATOM 10968 C C . ARG B 1 126 ? -23.11600 -36.38900 -59.46400 1.000 59.81136 126 ARG B C 1
ATOM 10969 O O . ARG B 1 126 ? -23.44800 -37.15000 -60.35500 1.000 56.58996 126 ARG B O 1
ATOM 10990 N N . SER B 1 127 ? -23.89300 -35.43600 -58.95600 1.000 64.16878 127 SER B N 1
ATOM 10991 C CA . SER B 1 127 ? -25.32700 -35.22200 -59.28700 1.000 68.01490 127 SER B CA 1
ATOM 10992 C C . SER B 1 127 ? -25.54900 -34.89500 -60.76400 1.000 71.16078 127 SER B C 1
ATOM 10993 O O . SER B 1 127 ? -26.53400 -35.35300 -61.29000 1.000 71.32879 127 SER B O 1
ATOM 11001 N N . SER B 1 128 ? -24.69200 -34.09700 -61.37700 1.000 74.45345 128 SER B N 1
ATOM 11002 C CA . SER B 1 128 ? -24.78500 -33.69100 -62.79900 1.000 77.14878 128 SER B CA 1
ATOM 11003 C C . SER B 1 128 ? -23.45700 -33.07300 -63.20000 1.000 74.74478 128 SER B C 1
ATOM 11004 O O . SER B 1 128 ? -22.80600 -32.52600 -62.33100 1.000 75.55608 128 SER B O 1
ATOM 11012 N N . LYS B 1 129 ? -23.14300 -33.03900 -64.49300 1.000 69.27471 129 LYS B N 1
ATOM 11013 C CA . LYS B 1 129 ? -21.88100 -32.46900 -65.02200 1.000 67.87345 129 LYS B CA 1
ATOM 11014 C C . LYS B 1 129 ? -21.87500 -30.94700 -64.91100 1.000 66.75304 129 LYS B C 1
ATOM 11015 O O . LYS B 1 129 ? -20.80700 -30.39000 -65.00200 1.000 65.47003 129 LYS B O 1
ATOM 11034 N N . SER B 1 130 ? -23.03600 -30.31000 -64.78800 1.000 67.00180 130 SER B N 1
ATOM 11035 C CA . SER B 1 130 ? -23.19400 -28.84600 -64.68100 1.000 68.08124 130 SER B CA 1
ATOM 11036 C C . SER B 1 130 ? -23.26000 -28.40000 -63.22100 1.000 69.19137 130 SER B C 1
ATOM 11037 O O . SER B 1 130 ? -23.40900 -27.19900 -63.00800 1.000 69.04642 130 SER B O 1
ATOM 11045 N N . ASN B 1 131 ? -23.12600 -29.30700 -62.24900 1.000 70.46312 131 ASN B N 1
ATOM 11046 C CA . ASN B 1 131 ? -23.13200 -28.96300 -60.80200 1.000 69.36969 131 ASN B CA 1
ATOM 11047 C C . ASN B 1 131 ? -21.93600 -28.05000 -60.48600 1.000 67.02228 131 ASN B C 1
ATOM 11048 O O . ASN B 1 131 ? -20.88400 -28.23400 -61.08200 1.000 67.99589 131 ASN B O 1
ATOM 11059 N N . ALA B 1 132 ? -22.09300 -27.11500 -59.54900 1.000 61.60516 132 ALA B N 1
ATOM 11060 C CA . ALA B 1 132 ? -21.06300 -26.13700 -59.13400 1.000 60.54157 132 ALA B CA 1
ATOM 11061 C C . ALA B 1 132 ? -19.81000 -26.84100 -58.59400 1.000 60.34802 132 ALA B C 1
ATOM 11062 O O . ALA B 1 132 ? -18.70700 -26.38000 -58.86400 1.000 59.89974 132 ALA B O 1
ATOM 11069 N N . LYS B 1 133 ? -19.96100 -27.97900 -57.92500 1.000 62.90691 133 LYS B N 1
ATOM 11070 C CA . LYS B 1 133 ? -18.82300 -28.72600 -57.33600 1.000 62.72035 133 LYS B CA 1
ATOM 11071 C C . LYS B 1 133 ? -18.42800 -29.91800 -58.20800 1.000 59.58262 133 LYS B C 1
ATOM 11072 O O . LYS B 1 133 ? -17.75800 -30.77500 -57.68600 1.000 58.92219 133 LYS B O 1
ATOM 11091 N N . ARG B 1 134 ? -18.79200 -29.95500 -59.48800 1.000 57.56553 134 ARG B N 1
ATOM 11092 C CA . ARG B 1 134 ? -18.43300 -31.05400 -60.40600 1.000 57.61112 134 ARG B CA 1
ATOM 11093 C C . ARG B 1 134 ? -16.91500 -31.19100 -60.47600 1.000 59.68047 134 ARG B C 1
ATOM 11094 O O . ARG B 1 134 ? -16.43500 -32.25800 -60.23800 1.000 56.67470 134 ARG B O 1
ATOM 11115 N N . ASP B 1 135 ? -16.17800 -30.10500 -60.66300 1.000 68.91255 135 ASP B N 1
ATOM 11116 C CA . ASP B 1 135 ? -14.70200 -30.17100 -60.83800 1.000 73.57470 135 ASP B CA 1
ATOM 11117 C C . ASP B 1 135 ? -13.94500 -30.16900 -59.49300 1.000 69.42234 135 ASP B C 1
ATOM 11118 O O . ASP B 1 135 ? -12.72500 -30.05700 -59.52600 1.000 71.43508 135 ASP B O 1
ATOM 11127 N N . TRP B 1 136 ? -14.62900 -30.30000 -58.35300 1.000 60.12232 136 TRP B N 1
ATOM 11128 C CA . TRP B 1 136 ? -14.03000 -30.51800 -57.01800 1.000 55.62901 136 TRP B CA 1
ATOM 11129 C C . TRP B 1 136 ? -13.46400 -31.94000 -56.94400 1.000 54.64773 136 TRP B C 1
ATOM 11130 O O . TRP B 1 136 ? -12.63700 -32.18000 -56.09000 1.000 54.71645 136 TRP B O 1
ATOM 11151 N N . TYR B 1 137 ? -13.93300 -32.83700 -57.80200 1.000 54.74309 137 TYR B N 1
ATOM 11152 C CA . TYR B 1 137 ? -13.41100 -34.21600 -57.91000 1.000 53.16541 137 TYR B CA 1
ATOM 11153 C C . TYR B 1 137 ? -12.84700 -34.39400 -59.31600 1.000 53.00474 137 TYR B C 1
ATOM 11154 O O . TYR B 1 137 ? -12.83600 -33.46400 -60.09000 1.000 53.62157 137 TYR B O 1
ATOM 11172 N N . ILE B 1 138 ? -12.29400 -35.56100 -59.60200 1.000 55.53668 138 ILE B N 1
ATOM 11173 C CA . ILE B 1 138 ? -11.60400 -35.84100 -60.88600 1.000 55.78248 138 ILE B CA 1
ATOM 11174 C C . ILE B 1 138 ? -12.48700 -36.72300 -61.77400 1.000 56.41608 138 ILE B C 1
ATOM 11175 O O . ILE B 1 138 ? -12.48400 -37.94300 -61.58200 1.000 56.69937 138 ILE B O 1
ATOM 11191 N N . TRP B 1 139 ? -13.22300 -36.11900 -62.70600 1.000 56.76688 139 TRP B N 1
ATOM 11192 C CA . TRP B 1 139 ? -14.11700 -36.82100 -63.65400 1.000 58.62731 139 TRP B CA 1
ATOM 11193 C C . TRP B 1 139 ? -13.45100 -36.82500 -65.03100 1.000 61.50423 139 TRP B C 1
ATOM 11194 O O . TRP B 1 139 ? -13.01500 -35.76300 -65.46600 1.000 62.20339 139 TRP B O 1
ATOM 11215 N N . LYS B 1 140 ? -13.35300 -37.97100 -65.69000 1.000 63.01847 140 LYS B N 1
ATOM 11216 C CA . LYS B 1 140 ? -12.72200 -38.08200 -67.01700 1.000 66.16864 140 LYS B CA 1
ATOM 11217 C C . LYS B 1 140 ? -13.63200 -38.92200 -67.91600 1.000 68.12337 140 LYS B C 1
ATOM 11218 O O . LYS B 1 140 ? -14.23900 -39.85200 -67.41100 1.000 67.44008 140 LYS B O 1
ATOM 11237 N N . PRO B 1 141 ? -13.76900 -38.63000 -69.22300 1.000 69.07706 141 PRO B N 1
ATOM 11238 C CA . PRO B 1 141 ? -14.60900 -39.43500 -70.08100 1.000 68.37711 141 PRO B CA 1
ATOM 11239 C C . PRO B 1 141 ? -13.98000 -40.80100 -70.35100 1.000 65.13212 141 PRO B C 1
ATOM 11240 O O . PRO B 1 141 ? -12.79100 -40.92100 -70.28500 1.000 64.04881 141 PRO B O 1
ATOM 11251 N N . ALA B 1 142 ? -14.81200 -41.76500 -70.73000 1.000 63.13265 142 ALA B N 1
ATOM 11252 C CA . ALA B 1 142 ? -14.44000 -43.16500 -71.00300 1.000 62.79973 142 ALA B CA 1
ATOM 11253 C C . ALA B 1 142 ? -13.54100 -43.29200 -72.23200 1.000 65.70312 142 ALA B C 1
ATOM 11254 O O . ALA B 1 142 ? -13.54500 -42.41100 -73.08200 1.000 65.80851 142 ALA B O 1
ATOM 11261 N N . LYS B 1 143 ? -12.78100 -44.37800 -72.29700 1.000 70.14321 143 LYS B N 1
ATOM 11262 C CA . LYS B 1 143 ? -11.94500 -44.74100 -73.46200 1.000 74.72750 143 LYS B CA 1
ATOM 11263 C C . LYS B 1 143 ? -12.52200 -46.04400 -74.01200 1.000 78.30505 143 LYS B C 1
ATOM 11264 O O . LYS B 1 143 ? -13.28700 -46.72500 -73.31400 1.000 79.61029 143 LYS B O 1
ATOM 11283 N N . TYR B 1 144 ? -12.21300 -46.39000 -75.25000 1.000 78.58610 144 TYR B N 1
ATOM 11284 C CA . TYR B 1 144 ? -12.78600 -47.60500 -75.86800 1.000 78.37395 144 TYR B CA 1
ATOM 11285 C C . TYR B 1 144 ? -11.65300 -48.56200 -76.23100 1.000 78.59021 144 TYR B C 1
ATOM 11286 O O . TYR B 1 144 ? -10.57600 -48.09200 -76.57200 1.000 78.55982 144 TYR B O 1
ATOM 11304 N N . ASP B 1 145 ? -11.93500 -49.86600 -76.21200 1.000 79.24259 145 ASP B N 1
ATOM 11305 C CA . ASP B 1 145 ? -10.99100 -50.96500 -76.52000 1.000 78.35611 145 ASP B CA 1
ATOM 11306 C C . ASP B 1 145 ? -11.16100 -51.33500 -78.01000 1.000 82.06383 145 ASP B C 1
ATOM 11307 O O . ASP B 1 145 ? -11.72500 -50.52400 -78.75700 1.000 80.29969 145 ASP B O 1
ATOM 11316 N N . GLU B 1 146 ? -10.63900 -52.48000 -78.46100 1.000 87.12971 146 GLU B N 1
ATOM 11317 C CA . GLU B 1 146 ? -10.71600 -52.94000 -79.86900 1.000 92.23677 146 GLU B CA 1
ATOM 11318 C C . GLU B 1 146 ? -12.14600 -53.29700 -80.27300 1.000 92.61024 146 GLU B C 1
ATOM 11319 O O . GLU B 1 146 ? -12.45100 -53.16400 -81.44600 1.000 93.84086 146 GLU B O 1
ATOM 11331 N N . GLN B 1 147 ? -12.99500 -53.70500 -79.33300 1.000 90.90181 147 GLN B N 1
ATOM 11332 C CA . GLN B 1 147 ? -14.38900 -54.12500 -79.62000 1.000 90.09165 147 GLN B CA 1
ATOM 11333 C C . GLN B 1 147 ? -15.39800 -52.98400 -79.46300 1.000 82.75785 147 GLN B C 1
ATOM 11334 O O . GLN B 1 147 ? -16.59600 -53.25800 -79.58200 1.000 80.91962 147 GLN B O 1
ATOM 11348 N N . GLY B 1 148 ? -14.95600 -51.77800 -79.11600 1.000 75.40244 148 GLY B N 1
ATOM 11349 C CA . GLY B 1 148 ? -15.83500 -50.61200 -78.90800 1.000 72.74871 148 GLY B CA 1
ATOM 11350 C C . GLY B 1 148 ? -16.46300 -50.60000 -77.52600 1.000 71.41935 148 GLY B C 1
ATOM 11351 O O . GLY B 1 148 ? -17.38700 -49.81700 -77.30900 1.000 70.56506 148 GLY B O 1
ATOM 11355 N N . ASN B 1 149 ? -15.97100 -51.42900 -76.61000 1.000 71.44678 149 ASN B N 1
ATOM 11356 C CA . ASN B 1 149 ? -16.49000 -51.50400 -75.22700 1.000 71.31435 149 ASN B CA 1
ATOM 11357 C C . ASN B 1 149 ? -15.80700 -50.43400 -74.36800 1.000 69.65888 149 ASN B C 1
ATOM 11358 O O . ASN B 1 149 ? -14.71700 -49.98000 -74.70900 1.000 67.44572 149 ASN B O 1
ATOM 11369 N N . ARG B 1 150 ? -16.46300 -50.06400 -73.28000 1.000 71.48439 150 ARG B N 1
ATOM 11370 C CA . ARG B 1 150 ? -16.02400 -49.03200 -72.32400 1.000 73.75332 150 ARG B CA 1
ATOM 11371 C C . ARG B 1 150 ? -14.83700 -49.54900 -71.50200 1.000 73.27852 150 ARG B C 1
ATOM 11372 O O . ARG B 1 150 ? -14.91700 -50.67900 -71.06600 1.000 75.34079 150 ARG B O 1
ATOM 11393 N N . ILE B 1 151 ? -13.75600 -48.78500 -71.35900 1.000 70.99707 151 ILE B N 1
ATOM 11394 C CA . ILE B 1 151 ? -12.58900 -49.10800 -70.48200 1.000 68.67358 151 ILE B CA 1
ATOM 11395 C C . ILE B 1 151 ? -12.17400 -47.79900 -69.80600 1.000 68.52291 151 ILE B C 1
ATOM 11396 O O . ILE B 1 151 ? -12.41800 -46.74200 -70.39000 1.000 69.59167 151 ILE B O 1
ATOM 11412 N N . PRO B 1 152 ? -11.55000 -47.79400 -68.61000 1.000 66.66014 152 PRO B N 1
ATOM 11413 C CA . PRO B 1 152 ? -11.18400 -46.53200 -67.97600 1.000 64.78494 152 PRO B CA 1
ATOM 11414 C C . PRO B 1 152 ? -10.08900 -45.72100 -68.68700 1.000 63.40662 152 PRO B C 1
ATOM 11415 O O . PRO B 1 152 ? -9.38100 -46.26900 -69.47200 1.000 62.42870 152 PRO B O 1
ATOM 11426 N N . PRO B 1 153 ? -9.91000 -44.41500 -68.39600 1.000 63.07672 153 PRO B N 1
ATOM 11427 C CA . PRO B 1 153 ? -8.91400 -43.59400 -69.07900 1.000 63.67436 153 PRO B CA 1
ATOM 11428 C C . PRO B 1 153 ? -7.44600 -44.03800 -69.10500 1.000 65.02644 153 PRO B C 1
ATOM 11429 O O . PRO B 1 153 ? -6.74700 -43.53100 -69.93600 1.000 64.34837 153 PRO B O 1
ATOM 11440 N N . ASN B 1 154 ? -6.99900 -44.89000 -68.18700 1.000 68.18346 154 ASN B N 1
ATOM 11441 C CA . ASN B 1 154 ? -5.60100 -45.40500 -68.15800 1.000 70.58036 154 ASN B CA 1
ATOM 11442 C C . ASN B 1 154 ? -5.57700 -46.71800 -67.36800 1.000 69.30514 154 ASN B C 1
ATOM 11443 O O . ASN B 1 154 ? -6.64500 -47.17600 -66.95500 1.000 69.14887 154 ASN B O 1
ATOM 11454 N N . ASN B 1 155 ? -4.40100 -47.31400 -67.16300 1.000 65.76963 155 ASN B N 1
ATOM 11455 C CA . ASN B 1 155 ? -4.24100 -48.60100 -66.44900 1.000 63.62736 155 ASN B CA 1
ATOM 11456 C C . ASN B 1 155 ? -3.98800 -48.44600 -64.94900 1.000 62.23682 155 ASN B C 1
ATOM 11457 O O . ASN B 1 155 ? -3.64200 -49.46600 -64.35500 1.000 60.33975 155 ASN B O 1
ATOM 11468 N N . TRP B 1 156 ? -4.15800 -47.26900 -64.34800 1.000 62.70393 156 TRP B N 1
ATOM 11469 C CA . TRP B 1 156 ? -3.91700 -47.05900 -62.89800 1.000 62.40245 156 TRP B CA 1
ATOM 11470 C C . TRP B 1 156 ? -4.65400 -48.11500 -62.07300 1.000 62.04768 156 TRP B C 1
ATOM 11471 O O . TRP B 1 156 ? -5.84200 -48.30500 -62.32000 1.000 60.68536 156 TRP B O 1
ATOM 11492 N N . GLU B 1 157 ? -3.98200 -48.75100 -61.10800 1.000 61.01146 157 GLU B N 1
ATOM 11493 C CA . GLU B 1 157 ? -4.55100 -49.73700 -60.16600 1.000 61.43309 157 GLU B CA 1
ATOM 11494 C C . GLU B 1 157 ? -4.80100 -48.97200 -58.87600 1.000 62.03384 157 GLU B C 1
ATOM 11495 O O . GLU B 1 157 ? -4.00900 -48.10300 -58.56100 1.000 62.22728 157 GLU B O 1
ATOM 11507 N N . SER B 1 158 ? -5.88700 -49.23300 -58.17900 1.000 61.17428 158 SER B N 1
ATOM 11508 C CA . SER B 1 158 ? -6.14400 -48.59900 -56.87200 1.000 59.65989 158 SER B CA 1
ATOM 11509 C C . SER B 1 158 ? -5.26700 -49.32600 -55.84900 1.000 58.87875 158 SER B C 1
ATOM 11510 O O . SER B 1 158 ? -4.97300 -50.50100 -56.05400 1.000 57.51264 158 SER B O 1
ATOM 11518 N N . TYR B 1 159 ? -4.92500 -48.69400 -54.72500 1.000 58.34865 159 TYR B N 1
ATOM 11519 C CA . TYR B 1 159 ? -4.07800 -49.26800 -53.64900 1.000 57.01912 159 TYR B CA 1
ATOM 11520 C C . TYR B 1 159 ? -4.76400 -50.47300 -53.00300 1.000 55.73926 159 TYR B C 1
ATOM 11521 O O . TYR B 1 159 ? -4.06400 -51.36000 -52.53800 1.000 54.44356 159 TYR B O 1
ATOM 11539 N N . PHE B 1 160 ? -6.09600 -50.52900 -53.00900 1.000 56.75810 160 PHE B N 1
ATOM 11540 C CA . PHE B 1 160 ? -6.88100 -51.66000 -52.47300 1.000 57.03394 160 PHE B CA 1
ATOM 11541 C C . PHE B 1 160 ? -7.29100 -52.63300 -53.59200 1.000 58.26781 160 PHE B C 1
ATOM 11542 O O . PHE B 1 160 ? -8.14300 -53.43500 -53.34100 1.000 59.43978 160 PHE B O 1
ATOM 11559 N N . GLY B 1 161 ? -6.70900 -52.59100 -54.78400 1.000 58.91709 161 GLY B N 1
ATOM 11560 C CA . GLY B 1 161 ? -7.03400 -53.56000 -55.84000 1.000 60.53342 161 GLY B CA 1
ATOM 11561 C C . GLY B 1 161 ? -8.07100 -53.03100 -56.80800 1.000 61.65045 161 GLY B C 1
ATOM 11562 O O . GLY B 1 161 ? -8.78800 -52.10000 -56.46600 1.000 61.80578 161 GLY B O 1
ATOM 11566 N N . GLY B 1 162 ? -8.10600 -53.58400 -58.01900 1.000 60.98374 162 GLY B N 1
ATOM 11567 C CA . GLY B 1 162 ? -9.03900 -53.18800 -59.08500 1.000 59.87944 162 GLY B CA 1
ATOM 11568 C C . GLY B 1 162 ? -8.56600 -51.93600 -59.77200 1.000 58.31179 162 GLY B C 1
ATOM 11569 O O . GLY B 1 162 ? -7.43800 -51.54400 -59.55400 1.000 59.09760 162 GLY B O 1
ATOM 11573 N N . SER B 1 163 ? -9.39900 -51.33400 -60.60600 1.000 55.78689 163 SER B N 1
ATOM 11574 C CA . SER B 1 163 ? -9.05200 -50.08000 -61.29800 1.000 53.62828 163 SER B CA 1
ATOM 11575 C C . SER B 1 163 ? -9.19300 -48.95000 -60.28700 1.000 54.30854 163 SER B C 1
ATOM 11576 O O . SER B 1 163 ? -9.98800 -49.08400 -59.35300 1.000 51.75322 163 SER B O 1
ATOM 11584 N N . ALA B 1 164 ? -8.61200 -47.79900 -60.62100 1.000 57.20904 164 ALA B N 1
ATOM 11585 C CA . ALA B 1 164 ? -8.63800 -46.54300 -59.84000 1.000 59.26425 164 ALA B CA 1
ATOM 11586 C C . ALA B 1 164 ? -9.66700 -45.55400 -60.40200 1.000 60.55686 164 ALA B C 1
ATOM 11587 O O . ALA B 1 164 ? -9.63700 -44.41300 -60.00300 1.000 59.71810 164 ALA B O 1
ATOM 11594 N N . TRP B 1 165 ? -10.55700 -45.99400 -61.28400 1.000 62.98419 165 TRP B N 1
ATOM 11595 C CA . TRP B 1 165 ? -11.61300 -45.19700 -61.94000 1.000 63.74867 165 TRP B CA 1
ATOM 11596 C C . TRP B 1 165 ? -12.94200 -45.92400 -61.74900 1.000 64.28978 165 TRP B C 1
ATOM 11597 O O . TRP B 1 165 ? -12.99400 -47.09200 -62.06800 1.000 65.47615 165 TRP B O 1
ATOM 11618 N N . GLU B 1 166 ? -13.96400 -45.27100 -61.20700 1.000 61.80631 166 GLU B N 1
ATOM 11619 C CA . GLU B 1 166 ? -15.28400 -45.88500 -60.98700 1.000 61.28725 166 GLU B CA 1
ATOM 11620 C C . GLU B 1 166 ? -16.26600 -45.21400 -61.95100 1.000 60.65312 166 GLU B C 1
ATOM 11621 O O . GLU B 1 166 ? -16.24700 -43.98500 -62.03900 1.000 59.28783 166 GLU B O 1
ATOM 11633 N N . TRP B 1 167 ? -17.07200 -45.99000 -62.66500 1.000 61.81784 167 TRP B N 1
ATOM 11634 C CA . TRP B 1 167 ? -18.03300 -45.48400 -63.67100 1.000 62.46594 167 TRP B CA 1
ATOM 11635 C C . TRP B 1 167 ? -19.28700 -44.95300 -62.99200 1.000 60.71122 167 TRP B C 1
ATOM 11636 O O . TRP B 1 167 ? -19.87400 -45.71100 -62.24100 1.000 58.17024 167 TRP B O 1
ATOM 11657 N N . ASP B 1 168 ? -19.63400 -43.68500 -63.17700 1.000 62.08608 168 ASP B N 1
ATOM 11658 C CA . ASP B 1 168 ? -20.93200 -43.17200 -62.69600 1.000 64.39826 168 ASP B CA 1
ATOM 11659 C C . ASP B 1 168 ? -21.89100 -43.35300 -63.87600 1.000 65.43108 168 ASP B C 1
ATOM 11660 O O . ASP B 1 168 ? -21.57000 -42.87000 -64.95300 1.000 63.67368 168 ASP B O 1
ATOM 11669 N N . GLU B 1 169 ? -22.99100 -44.07000 -63.71300 1.000 69.37929 169 GLU B N 1
ATOM 11670 C CA . GLU B 1 169 ? -23.94200 -44.28800 -64.80700 1.000 73.26838 169 GLU B CA 1
ATOM 11671 C C . GLU B 1 169 ? -24.79400 -43.04800 -65.05900 1.000 72.51683 169 GLU B C 1
ATOM 11672 O O . GLU B 1 169 ? -25.13500 -42.75800 -66.20700 1.000 72.92971 169 GLU B O 1
ATOM 11684 N N . GLU B 1 170 ? -25.11800 -42.29400 -64.00500 1.000 72.31723 170 GLU B N 1
ATOM 11685 C CA . GLU B 1 170 ? -25.95700 -41.10600 -64.14400 1.000 72.36549 170 GLU B CA 1
ATOM 11686 C C . GLU B 1 170 ? -25.31700 -40.07300 -65.06100 1.000 71.97104 170 GLU B C 1
ATOM 11687 O O . GLU B 1 170 ? -25.96700 -39.56200 -65.98000 1.000 75.60598 170 GLU B O 1
ATOM 11699 N N . THR B 1 171 ? -24.05500 -39.76800 -64.77700 1.000 67.10923 171 THR B N 1
ATOM 11700 C CA . THR B 1 171 ? -23.31400 -38.68200 -65.44800 1.000 65.31527 171 THR B CA 1
ATOM 11701 C C . THR B 1 171 ? -22.38400 -39.17600 -66.54400 1.000 64.44097 171 THR B C 1
ATOM 11702 O O . THR B 1 171 ? -21.80600 -38.28200 -67.15500 1.000 65.01048 171 THR B O 1
ATOM 11713 N N . GLN B 1 172 ? -22.42900 -40.43700 -66.91400 1.000 63.57907 172 GLN B N 1
ATOM 11714 C CA . GLN B 1 172 ? -21.66100 -40.98800 -68.05200 1.000 65.41221 172 GLN B CA 1
ATOM 11715 C C . GLN B 1 172 ? -20.19500 -40.55200 -68.03300 1.000 64.08936 172 GLN B C 1
ATOM 11716 O O . GLN B 1 172 ? -19.71900 -40.07800 -69.06300 1.000 62.30531 172 GLN B O 1
ATOM 11730 N N . GLU B 1 173 ? -19.50000 -40.80700 -66.92200 1.000 64.92728 173 GLU B N 1
ATOM 11731 C CA . GLU B 1 173 ? -18.07300 -40.43300 -66.74000 1.000 65.65923 173 GLU B CA 1
ATOM 11732 C C . GLU B 1 173 ? -17.42100 -41.24100 -65.60400 1.000 62.18346 173 GLU B C 1
ATOM 11733 O O . GLU B 1 173 ? -18.12300 -41.74800 -64.72900 1.000 59.84812 173 GLU B O 1
ATOM 11745 N N . TYR B 1 174 ? -16.09900 -41.37200 -65.65300 1.000 61.69354 174 TYR B N 1
ATOM 11746 C CA . TYR B 1 174 ? -15.28100 -42.08200 -64.64200 1.000 61.22145 174 TYR B CA 1
ATOM 11747 C C . TYR B 1 174 ? -14.76600 -41.08700 -63.59400 1.000 59.88470 174 TYR B C 1
ATOM 11748 O O . TYR B 1 174 ? -14.32200 -40.01000 -63.98500 1.000 60.06356 174 TYR B O 1
ATOM 11766 N N . TYR B 1 175 ? -14.83200 -41.41300 -62.30200 1.000 60.74450 175 TYR B N 1
ATOM 11767 C CA . TYR B 1 175 ? -14.28000 -40.55500 -61.22000 1.000 59.64323 175 TYR B CA 1
ATOM 11768 C C . TYR B 1 175 ? -13.07600 -41.29100 -60.61400 1.000 56.29721 175 TYR B C 1
ATOM 11769 O O . TYR B 1 175 ? -13.17800 -42.49100 -60.43400 1.000 55.43953 175 TYR B O 1
ATOM 11787 N N . LEU B 1 176 ? -11.96800 -40.59900 -60.33800 1.000 54.39644 176 LEU B N 1
ATOM 11788 C CA . LEU B 1 176 ? -10.72300 -41.21600 -59.81100 1.000 53.75721 176 LEU B CA 1
ATOM 11789 C C . LEU B 1 176 ? -10.85000 -41.52500 -58.31700 1.000 53.48830 176 LEU B C 1
ATOM 11790 O O . LEU B 1 176 ? -11.38400 -40.69400 -57.59500 1.000 52.20593 176 LEU B O 1
ATOM 11806 N N . HIS B 1 177 ? -10.31200 -42.66200 -57.88000 1.000 56.11171 177 HIS B N 1
ATOM 11807 C CA . HIS B 1 177 ? -10.26300 -43.11100 -56.47400 1.000 55.89872 177 HIS B CA 1
ATOM 11808 C C . HIS B 1 177 ? -8.97600 -43.93100 -56.32500 1.000 55.37878 177 HIS B C 1
ATOM 11809 O O . HIS B 1 177 ? -8.95200 -45.06600 -56.77800 1.000 54.48355 177 HIS B O 1
ATOM 11823 N N . LEU B 1 178 ? -7.92300 -43.38300 -55.71600 1.000 56.66806 178 LEU B N 1
ATOM 11824 C CA . LEU B 1 178 ? -6.65800 -44.11800 -55.50100 1.000 55.21397 178 LEU B CA 1
ATOM 11825 C C . LEU B 1 178 ? -6.88500 -45.16500 -54.41200 1.000 53.32067 178 LEU B C 1
ATOM 11826 O O . LEU B 1 178 ? -6.26300 -46.18700 -54.48500 1.000 52.16489 178 LEU B O 1
ATOM 11842 N N . PHE B 1 179 ? -7.83600 -44.95400 -53.51200 1.000 54.54444 179 PHE B N 1
ATOM 11843 C CA . PHE B 1 179 ? -8.11700 -45.89100 -52.40200 1.000 54.48285 179 PHE B CA 1
ATOM 11844 C C . PHE B 1 179 ? -9.43400 -46.64800 -52.69500 1.000 55.99566 179 PHE B C 1
ATOM 11845 O O . PHE B 1 179 ? -9.47100 -47.20500 -53.77000 1.000 56.96227 179 PHE B O 1
ATOM 11862 N N . ALA B 1 180 ? -10.41900 -46.77800 -51.79800 1.000 53.38240 180 ALA B N 1
ATOM 11863 C CA . ALA B 1 180 ? -11.67300 -47.53100 -52.03600 1.000 52.90029 180 ALA B CA 1
ATOM 11864 C C . ALA B 1 180 ? -12.59300 -46.72800 -52.94800 1.000 54.19742 180 ALA B C 1
ATOM 11865 O O . ALA B 1 180 ? -12.41600 -45.51600 -53.04000 1.000 53.22109 180 ALA B O 1
ATOM 11872 N N . LYS B 1 181 ? -13.51900 -47.33400 -53.65800 1.000 55.37275 181 LYS B N 1
ATOM 11873 C CA . LYS B 1 181 ? -14.46800 -46.69400 -54.59700 1.000 57.40367 181 LYS B CA 1
ATOM 11874 C C . LYS B 1 181 ? -15.29400 -45.66300 -53.81600 1.000 55.32931 181 LYS B C 1
ATOM 11875 O O . LYS B 1 181 ? -15.61700 -44.65200 -54.39400 1.000 54.79569 181 LYS B O 1
ATOM 11894 N N . GLU B 1 182 ? -15.49000 -45.83900 -52.50200 1.000 52.17568 182 GLU B N 1
ATOM 11895 C CA . GLU B 1 182 ? -16.19800 -44.87400 -51.62000 1.000 50.47666 182 GLU B CA 1
ATOM 11896 C C . GLU B 1 182 ? -15.27900 -43.73100 -51.15000 1.000 49.20159 182 GLU B C 1
ATOM 11897 O O . GLU B 1 182 ? -15.73000 -42.92200 -50.36300 1.000 48.71926 182 GLU B O 1
ATOM 11909 N N . GLN B 1 183 ? -14.03200 -43.69600 -51.58500 1.000 48.68801 183 GLN B N 1
ATOM 11910 C CA . GLN B 1 183 ? -13.05500 -42.63000 -51.30700 1.000 48.60257 183 GLN B CA 1
ATOM 11911 C C . GLN B 1 183 ? -12.69600 -41.92800 -52.61500 1.000 49.24254 183 GLN B C 1
ATOM 11912 O O . GLN B 1 183 ? -11.62600 -42.19700 -53.13200 1.000 48.43068 183 GLN B O 1
ATOM 11926 N N . PRO B 1 184 ? -13.54800 -41.06000 -53.19700 1.000 50.40732 184 PRO B N 1
ATOM 11927 C CA . PRO B 1 184 ? -13.17300 -40.36100 -54.40400 1.000 50.77021 184 PRO B CA 1
ATOM 11928 C C . PRO B 1 184 ? -12.07100 -39.32000 -54.14100 1.000 50.25451 184 PRO B C 1
ATOM 11929 O O . PRO B 1 184 ? -12.18100 -38.62200 -53.19300 1.000 47.86948 184 PRO B O 1
ATOM 11940 N N . ASP B 1 185 ? -11.09400 -39.20400 -55.03800 1.000 54.11028 185 ASP B N 1
ATOM 11941 C CA . ASP B 1 185 ? -9.94300 -38.28100 -54.93600 1.000 55.25459 185 ASP B CA 1
ATOM 11942 C C . ASP B 1 185 ? -10.39600 -36.85300 -55.19900 1.000 56.63567 185 ASP B C 1
ATOM 11943 O O . ASP B 1 185 ? -11.24700 -36.67100 -56.05200 1.000 57.22345 185 ASP B O 1
ATOM 11952 N N . ILE B 1 186 ? -9.79900 -35.88000 -54.52300 1.000 55.53528 186 ILE B N 1
ATOM 11953 C CA . ILE B 1 186 ? -10.11300 -34.43900 -54.67300 1.000 57.08804 186 ILE B CA 1
ATOM 11954 C C . ILE B 1 186 ? -9.31200 -33.92300 -55.86900 1.000 59.39718 186 ILE B C 1
ATOM 11955 O O . ILE B 1 186 ? -8.26700 -34.49200 -56.14900 1.000 59.58281 186 ILE B O 1
ATOM 11971 N N . ASN B 1 187 ? -9.84500 -32.96600 -56.62100 1.000 60.70470 187 ASN B N 1
ATOM 11972 C CA . ASN B 1 187 ? -9.13300 -32.34500 -57.76200 1.000 62.81007 187 ASN B CA 1
ATOM 11973 C C . ASN B 1 187 ? -8.38800 -31.14900 -57.19000 1.000 58.68018 187 ASN B C 1
ATOM 11974 O O . ASN B 1 187 ? -9.00600 -30.10000 -57.09100 1.000 57.82281 187 ASN B O 1
ATOM 11985 N N . TRP B 1 188 ? -7.11200 -31.30900 -56.83600 1.000 56.46112 188 TRP B N 1
ATOM 11986 C CA . TRP B 1 188 ? -6.28900 -30.25300 -56.19200 1.000 53.31977 188 TRP B CA 1
ATOM 11987 C C . TRP B 1 188 ? -6.02900 -29.08400 -57.15100 1.000 54.99140 188 TRP B C 1
ATOM 11988 O O . TRP B 1 188 ? -5.66900 -28.04000 -56.67000 1.000 55.17180 188 TRP B O 1
ATOM 12009 N N . ARG B 1 189 ? -6.26700 -29.22700 -58.45800 1.000 58.43516 189 ARG B N 1
ATOM 12010 C CA . ARG B 1 189 ? -6.16100 -28.09700 -59.41600 1.000 61.11782 189 ARG B CA 1
ATOM 12011 C C . ARG B 1 189 ? -7.35400 -27.15200 -59.26400 1.000 60.05715 189 ARG B C 1
ATOM 12012 O O . ARG B 1 189 ? -7.24400 -26.05600 -59.76200 1.000 59.89814 189 ARG B O 1
ATOM 12033 N N . ASN B 1 190 ? -8.44100 -27.55600 -58.60800 1.000 60.44754 190 ASN B N 1
ATOM 12034 C CA . ASN B 1 190 ? -9.62900 -26.69800 -58.38100 1.000 60.93110 190 ASN B CA 1
ATOM 12035 C C . ASN B 1 190 ? -9.43900 -25.85900 -57.12000 1.000 58.98451 190 ASN B C 1
ATOM 12036 O O . ASN B 1 190 ? -9.60200 -26.42200 -56.05200 1.000 60.46435 190 ASN B O 1
ATOM 12047 N N . LEU B 1 191 ? -9.20700 -24.55300 -57.23100 1.000 57.69813 191 LEU B N 1
ATOM 12048 C CA . LEU B 1 191 ? -8.96700 -23.66400 -56.07700 1.000 57.04193 191 LEU B CA 1
ATOM 12049 C C . LEU B 1 191 ? -10.19200 -23.55000 -55.17600 1.000 59.29128 191 LEU B C 1
ATOM 12050 O O . LEU B 1 191 ? -10.00400 -23.27600 -54.01100 1.000 58.60104 191 LEU B O 1
ATOM 12066 N N . GLN B 1 192 ? -11.40800 -23.72600 -55.67600 1.000 61.79158 192 GLN B N 1
ATOM 12067 C CA . GLN B 1 192 ? -12.61000 -23.58000 -54.81800 1.000 63.23991 192 GLN B CA 1
ATOM 12068 C C . GLN B 1 192 ? -12.59400 -24.70900 -53.78500 1.000 59.91483 192 GLN B C 1
ATOM 12069 O O . GLN B 1 192 ? -12.94100 -24.46100 -52.64200 1.000 57.26184 192 GLN B O 1
ATOM 12083 N N . ALA B 1 193 ? -12.23400 -25.91100 -54.21400 1.000 58.52337 193 ALA B N 1
ATOM 12084 C CA . ALA B 1 193 ? -12.16300 -27.12100 -53.37200 1.000 55.40898 193 ALA B CA 1
ATOM 12085 C C . ALA B 1 193 ? -11.10700 -26.88200 -52.28800 1.000 54.58509 193 ALA B C 1
ATOM 12086 O O . ALA B 1 193 ? -11.38600 -27.13400 -51.13300 1.000 51.89999 193 ALA B O 1
ATOM 12093 N N . ARG B 1 194 ? -9.96000 -26.35000 -52.69700 1.000 56.72453 194 ARG B N 1
ATOM 12094 C CA . ARG B 1 194 ? -8.81500 -25.99800 -51.82900 1.000 56.96573 194 ARG B CA 1
ATOM 12095 C C . ARG B 1 194 ? -9.32100 -25.20000 -50.63700 1.000 58.83427 194 ARG B C 1
ATOM 12096 O O . ARG B 1 194 ? -9.07600 -25.60200 -49.51800 1.000 58.27448 194 ARG B O 1
ATOM 12117 N N . GLU B 1 195 ? -10.04600 -24.12700 -50.89900 1.000 60.44080 195 GLU B N 1
ATOM 12118 C CA . GLU B 1 195 ? -10.56300 -23.20000 -49.87200 1.000 62.58482 195 GLU B CA 1
ATOM 12119 C C . GLU B 1 195 ? -11.47900 -23.91700 -48.89800 1.000 59.51454 195 GLU B C 1
ATOM 12120 O O . GLU B 1 195 ? -11.47100 -23.54300 -47.73500 1.000 56.98017 195 GLU B O 1
ATOM 12132 N N . ALA B 1 196 ? -12.29400 -24.84600 -49.38100 1.000 57.70058 196 ALA B N 1
ATOM 12133 C CA . ALA B 1 196 ? -13.25200 -25.59200 -48.54300 1.000 56.35045 196 ALA B CA 1
ATOM 12134 C C . ALA B 1 196 ? -12.46200 -26.49500 -47.59900 1.000 53.96713 196 ALA B C 1
ATOM 12135 O O . ALA B 1 196 ? -12.77200 -26.53300 -46.42300 1.000 52.86504 196 ALA B O 1
ATOM 12142 N N . ILE B 1 197 ? -11.45900 -27.17200 -48.14100 1.000 52.95666 197 ILE B N 1
ATOM 12143 C CA . ILE B 1 197 ? -10.58500 -28.12100 -47.40700 1.000 52.91560 197 ILE B CA 1
ATOM 12144 C C . ILE B 1 197 ? -9.81500 -27.35300 -46.33400 1.000 55.43466 197 ILE B C 1
ATOM 12145 O O . ILE B 1 197 ? -9.89900 -27.74000 -45.19000 1.000 55.50149 197 ILE B O 1
ATOM 12161 N N . TYR B 1 198 ? -9.21200 -26.22000 -46.68200 1.000 58.68196 198 TYR B N 1
ATOM 12162 C CA . TYR B 1 198 ? -8.44100 -25.35400 -45.76300 1.000 59.60266 198 TYR B CA 1
ATOM 12163 C C . TYR B 1 198 ? -9.33300 -24.89000 -44.61900 1.000 62.23045 198 TYR B C 1
ATOM 12164 O O . TYR B 1 198 ? -8.88800 -24.85500 -43.49700 1.000 63.45681 198 TYR B O 1
ATOM 12182 N N . LYS B 1 199 ? -10.57700 -24.57200 -44.90000 1.000 64.47721 199 LYS B N 1
ATOM 12183 C CA . LYS B 1 199 ? -11.52400 -24.04700 -43.90200 1.000 66.07499 199 LYS B CA 1
ATOM 12184 C C . LYS B 1 199 ? -12.09400 -25.14400 -42.99700 1.000 65.52339 199 LYS B C 1
ATOM 12185 O O . LYS B 1 199 ? -12.11600 -24.95000 -41.79900 1.000 66.00825 199 LYS B O 1
ATOM 12204 N N . ASP B 1 200 ? -12.55300 -26.25200 -43.55600 1.000 63.69311 200 ASP B N 1
ATOM 12205 C CA . ASP B 1 200 ? -13.26200 -27.31400 -42.80500 1.000 59.16526 200 ASP B CA 1
ATOM 12206 C C . ASP B 1 200 ? -12.29300 -28.30500 -42.15800 1.000 53.14939 200 ASP B C 1
ATOM 12207 O O . ASP B 1 200 ? -12.45200 -28.57300 -40.98900 1.000 50.74830 200 ASP B O 1
ATOM 12216 N N . ALA B 1 201 ? -11.33500 -28.81700 -42.91400 1.000 49.97347 201 ALA B N 1
ATOM 12217 C CA . ALA B 1 201 ? -10.38800 -29.86300 -42.48900 1.000 48.35582 201 ALA B CA 1
ATOM 12218 C C . ALA B 1 201 ? -9.20800 -29.31400 -41.67100 1.000 46.93969 201 ALA B C 1
ATOM 12219 O O . ALA B 1 201 ? -8.88500 -29.93000 -40.67000 1.000 45.64502 201 ALA B O 1
ATOM 12226 N N . ILE B 1 202 ? -8.62500 -28.18400 -42.05800 1.000 48.56566 202 ILE B N 1
ATOM 12227 C CA . ILE B 1 202 ? -7.40400 -27.62800 -41.41500 1.000 48.92051 202 ILE B CA 1
ATOM 12228 C C . ILE B 1 202 ? -7.69600 -26.56200 -40.35500 1.000 49.96773 202 ILE B C 1
ATOM 12229 O O . ILE B 1 202 ? -7.55600 -26.89000 -39.18700 1.000 50.09406 202 ILE B O 1
ATOM 12245 N N . LEU B 1 203 ? -8.10100 -25.34900 -40.72500 1.000 50.07157 203 LEU B N 1
ATOM 12246 C CA . LEU B 1 203 ? -8.27000 -24.22500 -39.77000 1.000 50.83510 203 LEU B CA 1
ATOM 12247 C C . LEU B 1 203 ? -9.36000 -24.48400 -38.73900 1.000 49.40153 203 LEU B C 1
ATOM 12248 O O . LEU B 1 203 ? -9.18400 -24.03800 -37.64100 1.000 48.47265 203 LEU B O 1
ATOM 12264 N N . PHE B 1 204 ? -10.45100 -25.14700 -39.07100 1.000 47.78909 204 PHE B N 1
ATOM 12265 C CA . PHE B 1 204 ? -11.52500 -25.39600 -38.08600 1.000 47.21211 204 PHE B CA 1
ATOM 12266 C C . PHE B 1 204 ? -10.94500 -26.11500 -36.86700 1.000 44.96093 204 PHE B C 1
ATOM 12267 O O . PHE B 1 204 ? -11.29100 -25.77900 -35.75500 1.000 43.84743 204 PHE B O 1
ATOM 12284 N N . TRP B 1 205 ? -10.07100 -27.08900 -37.07900 1.000 43.67871 205 TRP B N 1
ATOM 12285 C CA . TRP B 1 205 ? -9.50800 -27.88700 -35.95700 1.000 42.31228 205 TRP B CA 1
ATOM 12286 C C . TRP B 1 205 ? -8.35900 -27.13300 -35.27400 1.000 40.93094 205 TRP B C 1
ATOM 12287 O O . TRP B 1 205 ? -8.37100 -27.08900 -34.07000 1.000 38.95350 205 TRP B O 1
ATOM 12308 N N . LEU B 1 206 ? -7.47600 -26.46900 -36.00100 1.000 43.73188 206 LEU B N 1
ATOM 12309 C CA . LEU B 1 206 ? -6.44400 -25.64800 -35.36000 1.000 45.68236 206 LEU B CA 1
ATOM 12310 C C . LEU B 1 206 ? -7.05300 -24.60200 -34.42400 1.000 47.49392 206 LEU B C 1
ATOM 12311 O O . LEU B 1 206 ? -6.47700 -24.28700 -33.37200 1.000 46.59516 206 LEU B O 1
ATOM 12327 N N . ASP B 1 207 ? -8.23300 -24.06000 -34.76200 1.000 46.55023 207 ASP B N 1
ATOM 12328 C CA . ASP B 1 207 ? -8.97500 -23.03700 -33.97100 1.000 47.74098 207 ASP B CA 1
ATOM 12329 C C . ASP B 1 207 ? -9.52600 -23.63400 -32.68300 1.000 47.59632 207 ASP B C 1
ATOM 12330 O O . ASP B 1 207 ? -9.97600 -22.88200 -31.85300 1.000 47.69588 207 ASP B O 1
ATOM 12339 N N . ARG B 1 208 ? -9.61900 -24.95100 -32.61500 1.000 47.72459 208 ARG B N 1
ATOM 12340 C CA . ARG B 1 208 ? -10.05400 -25.73700 -31.44000 1.000 47.64464 208 ARG B CA 1
ATOM 12341 C C . ARG B 1 208 ? -8.85800 -26.02700 -30.51700 1.000 45.35339 208 ARG B C 1
ATOM 12342 O O . ARG B 1 208 ? -9.08400 -26.56500 -29.46700 1.000 43.67823 208 ARG B O 1
ATOM 12363 N N . GLY B 1 209 ? -7.63800 -25.68000 -30.89100 1.000 43.37378 209 GLY B N 1
ATOM 12364 C CA . GLY B 1 209 ? -6.45400 -25.78600 -30.03000 1.000 42.49631 209 GLY B CA 1
ATOM 12365 C C . GLY B 1 209 ? -5.67000 -27.06700 -30.16300 1.000 41.31874 209 GLY B C 1
ATOM 12366 O O . GLY B 1 209 ? -4.97300 -27.37400 -29.23300 1.000 41.18968 209 GLY B O 1
ATOM 12370 N N . ILE B 1 210 ? -5.69400 -27.76800 -31.28900 1.000 42.60079 210 ILE B N 1
ATOM 12371 C CA . ILE B 1 210 ? -4.88100 -29.01200 -31.40700 1.000 42.52940 210 ILE B CA 1
ATOM 12372 C C . ILE B 1 210 ? -3.41800 -28.61600 -31.63800 1.000 43.43012 210 ILE B C 1
ATOM 12373 O O . ILE B 1 210 ? -3.15600 -27.52100 -32.08000 1.000 43.42325 210 ILE B O 1
ATOM 12389 N N . ASP B 1 211 ? -2.47500 -29.51700 -31.40900 1.000 42.71876 211 ASP B N 1
ATOM 12390 C CA . ASP B 1 211 ? -1.03100 -29.20000 -31.51800 1.000 42.85568 211 ASP B CA 1
ATOM 12391 C C . ASP B 1 211 ? -0.44500 -29.58000 -32.86600 1.000 43.83990 211 ASP B C 1
ATOM 12392 O O . ASP B 1 211 ? 0.74800 -29.48600 -32.99900 1.000 43.32186 211 ASP B O 1
ATOM 12401 N N . GLY B 1 212 ? -1.25500 -29.97500 -33.83500 1.000 45.61325 212 GLY B N 1
ATOM 12402 C CA . GLY B 1 212 ? -0.74100 -30.27400 -35.17400 1.000 45.49760 212 GLY B CA 1
ATOM 12403 C C . GLY B 1 212 ? -1.51300 -31.37500 -35.85100 1.000 44.32282 212 GLY B C 1
ATOM 12404 O O . GLY B 1 212 ? -2.54900 -31.77800 -35.35300 1.000 42.91119 212 GLY B O 1
ATOM 12408 N N . PHE B 1 213 ? -0.97800 -31.89800 -36.93900 1.000 44.06404 213 PHE B N 1
ATOM 12409 C CA . PHE B 1 213 ? -1.63800 -32.96600 -37.70300 1.000 44.83008 213 PHE B CA 1
ATOM 12410 C C . PHE B 1 213 ? -0.64200 -33.98900 -38.22300 1.000 44.98264 213 PHE B C 1
ATOM 12411 O O . PHE B 1 213 ? 0.49200 -33.63400 -38.44900 1.000 45.95795 213 PHE B O 1
ATOM 12428 N N . ARG B 1 214 ? -1.07700 -35.23100 -38.36000 1.000 44.51493 214 ARG B N 1
ATOM 12429 C CA . ARG B 1 214 ? -0.36000 -36.25000 -39.13900 1.000 44.01699 214 ARG B CA 1
ATOM 12430 C C . ARG B 1 214 ? -1.02600 -36.06900 -40.50500 1.000 45.77490 214 ARG B C 1
ATOM 12431 O O . ARG B 1 214 ? -2.23700 -36.15200 -40.54900 1.000 44.79733 214 ARG B O 1
ATOM 12452 N N . ILE B 1 215 ? -0.29800 -35.72200 -41.54600 1.000 47.07410 215 ILE B N 1
ATOM 12453 C CA . ILE B 1 215 ? -0.86700 -35.41300 -42.87600 1.000 47.97942 215 ILE B CA 1
ATOM 12454 C C . ILE B 1 215 ? -0.84800 -36.67700 -43.73000 1.000 49.96089 215 ILE B C 1
ATOM 12455 O O . ILE B 1 215 ? 0.21800 -37.06100 -44.14200 1.000 50.57935 215 ILE B O 1
ATOM 12471 N N . ASP B 1 216 ? -1.98900 -37.31000 -44.00300 1.000 51.47744 216 ASP B N 1
ATOM 12472 C CA . ASP B 1 216 ? -2.06900 -38.57100 -44.78200 1.000 53.10038 216 ASP B CA 1
ATOM 12473 C C . ASP B 1 216 ? -1.60500 -38.36600 -46.22100 1.000 51.70803 216 ASP B C 1
ATOM 12474 O O . ASP B 1 216 ? -1.87100 -37.28800 -46.72100 1.000 50.56719 216 ASP B O 1
ATOM 12483 N N . THR B 1 217 ? -0.97400 -39.38600 -46.81600 1.000 51.62272 217 THR B N 1
ATOM 12484 C CA . THR B 1 217 ? -0.46600 -39.45400 -48.20700 1.000 53.42873 217 THR B CA 1
ATOM 12485 C C . THR B 1 217 ? -0.07500 -38.07100 -48.71400 1.000 52.98501 217 THR B C 1
ATOM 12486 O O . THR B 1 217 ? -0.61500 -37.64600 -49.72400 1.000 52.62962 217 THR B O 1
ATOM 12497 N N . VAL B 1 218 ? 0.87800 -37.43600 -48.04200 1.000 50.68599 218 VAL B N 1
ATOM 12498 C CA . VAL B 1 218 ? 1.35200 -36.04200 -48.27500 1.000 50.11823 218 VAL B CA 1
ATOM 12499 C C . VAL B 1 218 ? 2.02500 -35.85300 -49.63500 1.000 49.79055 218 VAL B C 1
ATOM 12500 O O . VAL B 1 218 ? 2.19100 -34.71000 -49.99400 1.000 50.45410 218 VAL B O 1
ATOM 12513 N N . GLN B 1 219 ? 2.48200 -36.90200 -50.31000 1.000 49.65094 219 GLN B N 1
ATOM 12514 C CA . GLN B 1 219 ? 3.16400 -36.80300 -51.61700 1.000 53.55469 219 GLN B CA 1
ATOM 12515 C C . GLN B 1 219 ? 2.21300 -36.81800 -52.82800 1.000 54.22815 219 GLN B C 1
ATOM 12516 O O . GLN B 1 219 ? 2.59900 -36.26600 -53.84300 1.000 53.99934 219 GLN B O 1
ATOM 12530 N N . ILE B 1 220 ? 1.02300 -37.41000 -52.72800 1.000 52.50408 220 ILE B N 1
ATOM 12531 C CA . ILE B 1 220 ? 0.15700 -37.69900 -53.91300 1.000 54.62794 220 ILE B CA 1
ATOM 12532 C C . ILE B 1 220 ? -1.01100 -36.74000 -54.14800 1.000 53.08365 220 ILE B C 1
ATOM 12533 O O . ILE B 1 220 ? -1.86900 -37.10600 -54.93200 1.000 52.46600 220 ILE B O 1
ATOM 12549 N N . TYR B 1 221 ? -1.06500 -35.55800 -53.56500 1.000 53.95900 221 TYR B N 1
ATOM 12550 C CA . TYR B 1 221 ? -2.23200 -34.67200 -53.76500 1.000 53.55430 221 TYR B CA 1
ATOM 12551 C C . TYR B 1 221 ? -2.38300 -34.23200 -55.22500 1.000 54.15115 221 TYR B C 1
ATOM 12552 O O . TYR B 1 221 ? -3.50600 -34.02100 -55.64400 1.000 52.99769 221 TYR B O 1
ATOM 12570 N N . SER B 1 222 ? -1.28400 -34.05600 -55.95400 1.000 56.60133 222 SER B N 1
ATOM 12571 C CA . SER B 1 222 ? -1.26600 -33.48600 -57.32300 1.000 58.03958 222 SER B CA 1
ATOM 12572 C C . SER B 1 222 ? -1.04400 -34.54500 -58.40400 1.000 60.22729 222 SER B C 1
ATOM 12573 O O . SER B 1 222 ? 0.05900 -35.05100 -58.49900 1.000 59.07637 222 SER B O 1
ATOM 12581 N N . LYS B 1 223 ? -2.07200 -34.89300 -59.17500 1.000 60.53003 223 LYS B N 1
ATOM 12582 C CA . LYS B 1 223 ? -1.95400 -35.81700 -60.31900 1.000 61.29789 223 LYS B CA 1
ATOM 12583 C C . LYS B 1 223 ? -1.54500 -34.97600 -61.52700 1.000 63.71679 223 LYS B C 1
ATOM 12584 O O . LYS B 1 223 ? -1.90600 -33.81000 -61.57300 1.000 64.61356 223 LYS B O 1
ATOM 12603 N N . PRO B 1 224 ? -0.80800 -35.49300 -62.52100 1.000 64.30197 224 PRO B N 1
ATOM 12604 C CA . PRO B 1 224 ? -0.45500 -34.66600 -63.65500 1.000 66.55492 224 PRO B CA 1
ATOM 12605 C C . PRO B 1 224 ? -1.70900 -34.36300 -64.49400 1.000 69.10092 224 PRO B C 1
ATOM 12606 O O . PRO B 1 224 ? -2.57000 -35.20400 -64.56600 1.000 67.81586 224 PRO B O 1
ATOM 12617 N N . GLU B 1 225 ? -1.76300 -33.19000 -65.13900 1.000 71.20539 225 GLU B N 1
ATOM 12618 C CA . GLU B 1 225 ? -2.87500 -32.73700 -66.02000 1.000 73.55022 225 GLU B CA 1
ATOM 12619 C C . GLU B 1 225 ? -3.15800 -33.82200 -67.05600 1.000 73.22555 225 GLU B C 1
ATOM 12620 O O . GLU B 1 225 ? -4.30800 -34.20400 -67.20200 1.000 71.33700 225 GLU B O 1
ATOM 12632 N N . ASP B 1 226 ? -2.08500 -34.29500 -67.69200 1.000 76.51722 226 ASP B N 1
ATOM 12633 C CA . ASP B 1 226 ? -1.98400 -35.32800 -68.74800 1.000 77.10034 226 ASP B CA 1
ATOM 12634 C C . ASP B 1 226 ? -2.62000 -36.65800 -68.34600 1.000 72.82654 226 ASP B C 1
ATOM 12635 O O . ASP B 1 226 ? -3.09600 -37.34700 -69.23800 1.000 73.46146 226 ASP B O 1
ATOM 12644 N N . PHE B 1 227 ? -2.59400 -37.01800 -67.06800 1.000 67.58263 227 PHE B N 1
ATOM 12645 C CA . PHE B 1 227 ? -3.09900 -38.30500 -66.51800 1.000 65.25129 227 PHE B CA 1
ATOM 12646 C C . PHE B 1 227 ? -2.61800 -39.49100 -67.36100 1.000 66.90511 227 PHE B C 1
ATOM 12647 O O . PHE B 1 227 ? -3.46000 -40.27700 -67.77200 1.000 66.28660 227 PHE B O 1
ATOM 12664 N N . PRO B 1 228 ? -1.30700 -39.75300 -67.53100 1.000 69.36009 228 PRO B N 1
ATOM 12665 C CA . PRO B 1 228 ? -0.84700 -40.85000 -68.37000 1.000 72.72051 228 PRO B CA 1
ATOM 12666 C C . PRO B 1 228 ? -0.77100 -42.22300 -67.70400 1.000 73.86965 228 PRO B C 1
ATOM 12667 O O . PRO B 1 228 ? -0.83500 -42.29200 -66.51800 1.000 75.05791 228 PRO B O 1
ATOM 12678 N N . ASP B 1 229 ? -0.57800 -43.26500 -68.50700 1.000 70.87270 229 ASP B N 1
ATOM 12679 C CA . ASP B 1 229 ? -0.50200 -44.68000 -68.06200 1.000 71.73853 229 ASP B CA 1
ATOM 12680 C C . ASP B 1 229 ? 0.68000 -44.84400 -67.09900 1.000 69.45530 229 ASP B C 1
ATOM 12681 O O . ASP B 1 229 ? 1.71700 -44.23100 -67.36000 1.000 67.29325 229 ASP B O 1
ATOM 12690 N N . ALA B 1 230 ? 0.54100 -45.68200 -66.07200 1.000 71.16771 230 ALA B N 1
ATOM 12691 C CA . ALA B 1 230 ? 1.58400 -45.97300 -65.06800 1.000 70.37070 230 ALA B CA 1
ATOM 12692 C C . ALA B 1 230 ? 2.56200 -46.98500 -65.65800 1.000 69.06177 230 ALA B C 1
ATOM 12693 O O . ALA B 1 230 ? 2.09200 -47.91700 -66.29600 1.000 68.20611 230 ALA B O 1
ATOM 12700 N N . PRO B 1 231 ? 3.88400 -46.91200 -65.39700 1.000 68.65747 231 PRO B N 1
ATOM 12701 C CA . PRO B 1 231 ? 4.83300 -47.82100 -66.02800 1.000 69.83174 231 PRO B CA 1
ATOM 12702 C C . PRO B 1 231 ? 4.67000 -49.26800 -65.56900 1.000 72.97295 231 PRO B C 1
ATOM 12703 O O . PRO B 1 231 ? 4.20900 -49.48500 -64.48800 1.000 70.93879 231 PRO B O 1
ATOM 12714 N N . GLU B 1 232 ? 5.10600 -50.21700 -66.39400 1.000 79.08494 232 GLU B N 1
ATOM 12715 C CA . GLU B 1 232 ? 5.00300 -51.67100 -66.11100 1.000 83.17146 232 GLU B CA 1
ATOM 12716 C C . GLU B 1 232 ? 5.98200 -52.01700 -64.98300 1.000 80.35000 232 GLU B C 1
ATOM 12717 O O . GLU B 1 232 ? 7.06200 -52.52600 -65.28600 1.000 80.79127 232 GLU B O 1
ATOM 12729 N N . ARG B 1 233 ? 5.59700 -51.75100 -63.73100 1.000 77.04614 233 ARG B N 1
ATOM 12730 C CA . ARG B 1 233 ? 6.42500 -51.93400 -62.51200 1.000 74.11959 233 ARG B CA 1
ATOM 12731 C C . ARG B 1 233 ? 6.20000 -53.31200 -61.91500 1.000 72.73446 233 ARG B C 1
ATOM 12732 O O . ARG B 1 233 ? 7.02300 -53.73000 -61.12000 1.000 71.40367 233 ARG B O 1
ATOM 12753 N N . VAL B 1 234 ? 5.10700 -53.97700 -62.24900 1.000 73.01243 234 VAL B N 1
ATOM 12754 C CA . VAL B 1 234 ? 4.86200 -55.35800 -61.75500 1.000 73.35632 234 VAL B CA 1
ATOM 12755 C C . VAL B 1 234 ? 4.74500 -56.24700 -62.98300 1.000 77.13303 234 VAL B C 1
ATOM 12756 O O . VAL B 1 234 ? 3.60300 -56.47600 -63.37900 1.000 77.08009 234 VAL B O 1
ATOM 12769 N N . PRO B 1 235 ? 5.85700 -56.72400 -63.58800 1.000 81.59832 235 PRO B N 1
ATOM 12770 C CA . PRO B 1 235 ? 5.82000 -57.54300 -64.79700 1.000 82.91201 235 PRO B CA 1
ATOM 12771 C C . PRO B 1 235 ? 4.70100 -58.59400 -64.86800 1.000 80.25956 235 PRO B C 1
ATOM 12772 O O . PRO B 1 235 ? 4.57000 -59.32100 -63.90800 1.000 81.02595 235 PRO B O 1
ATOM 12783 N N . GLY B 1 236 ? 3.89700 -58.60600 -65.94200 1.000 75.97511 236 GLY B N 1
ATOM 12784 C CA . GLY B 1 236 ? 2.83100 -59.59900 -66.16600 1.000 74.84188 236 GLY B CA 1
ATOM 12785 C C . GLY B 1 236 ? 1.44100 -59.03000 -65.99700 1.000 74.64851 236 GLY B C 1
ATOM 12786 O O . GLY B 1 236 ? 0.61700 -59.22200 -66.89700 1.000 75.20104 236 GLY B O 1
ATOM 12790 N N . GLN B 1 237 ? 1.20800 -58.32700 -64.89300 1.000 74.95851 237 GLN B N 1
ATOM 12791 C CA . GLN B 1 237 ? -0.10000 -57.75400 -64.49000 1.000 75.98375 237 GLN B CA 1
ATOM 12792 C C . GLN B 1 237 ? -0.65000 -56.77300 -65.52800 1.000 74.63735 237 GLN B C 1
ATOM 12793 O O . GLN B 1 237 ? 0.15200 -56.09400 -66.18100 1.000 75.39714 237 GLN B O 1
ATOM 12807 N N . LYS B 1 238 ? -1.98000 -56.65400 -65.61100 1.000 72.18498 238 LYS B N 1
ATOM 12808 C CA . LYS B 1 238 ? -2.67900 -55.75100 -66.55700 1.000 72.35646 238 LYS B CA 1
ATOM 12809 C C . LYS B 1 238 ? -2.66900 -54.33900 -65.97500 1.000 67.48135 238 LYS B C 1
ATOM 12810 O O . LYS B 1 238 ? -2.22100 -53.41800 -66.65600 1.000 65.88321 238 LYS B O 1
ATOM 12829 N N . LEU B 1 239 ? -3.15200 -54.21800 -64.74300 1.000 64.15512 239 LEU B N 1
ATOM 12830 C CA . LEU B 1 239 ? -3.25700 -52.96000 -63.96600 1.000 63.94806 239 LEU B CA 1
ATOM 12831 C C . LEU B 1 239 ? -1.91200 -52.62100 -63.28600 1.000 63.11639 239 LEU B C 1
ATOM 12832 O O . LEU B 1 239 ? -1.25900 -53.56000 -62.82200 1.000 61.13397 239 LEU B O 1
ATOM 12848 N N . GLN B 1 240 ? -1.51500 -51.33800 -63.23800 1.000 65.24012 240 GLN B N 1
ATOM 12849 C CA . GLN B 1 240 ? -0.26900 -50.85300 -62.58000 1.000 66.81990 240 GLN B CA 1
ATOM 12850 C C . GLN B 1 240 ? -0.60400 -49.79900 -61.51300 1.000 67.41197 240 GLN B C 1
ATOM 12851 O O . GLN B 1 240 ? -1.41300 -48.92800 -61.81300 1.000 69.09389 240 GLN B O 1
ATOM 12865 N N . ASN B 1 241 ? 0.01500 -49.85500 -60.32800 1.000 63.78699 241 ASN B N 1
ATOM 12866 C CA . ASN B 1 241 ? -0.13800 -48.85300 -59.24100 1.000 62.60885 241 ASN B CA 1
ATOM 12867 C C . ASN B 1 241 ? 0.50100 -47.57100 -59.75300 1.000 59.10661 241 ASN B C 1
ATOM 12868 O O . ASN B 1 241 ? 1.53500 -47.68500 -60.36600 1.000 58.61637 241 ASN B O 1
ATOM 12879 N N . PRO B 1 242 ? -0.09500 -46.37600 -59.61900 1.000 58.10425 242 PRO B N 1
ATOM 12880 C CA . PRO B 1 242 ? 0.52700 -45.16500 -60.12800 1.000 58.59226 242 PRO B CA 1
ATOM 12881 C C . PRO B 1 242 ? 1.32300 -44.28400 -59.15500 1.000 57.88541 242 PRO B C 1
ATOM 12882 O O . PRO B 1 242 ? 1.47900 -43.13900 -59.43000 1.000 56.48967 242 PRO B O 1
ATOM 12893 N N . SER B 1 243 ? 1.87100 -44.85800 -58.09500 1.000 59.77457 243 SER B N 1
ATOM 12894 C CA . SER B 1 243 ? 2.59400 -44.12300 -57.02400 1.000 61.86073 243 SER B CA 1
ATOM 12895 C C . SER B 1 243 ? 3.65500 -43.15400 -57.55700 1.000 62.06083 243 SER B C 1
ATOM 12896 O O . SER B 1 243 ? 3.59600 -42.07900 -57.10800 1.000 61.34183 243 SER B O 1
ATOM 12904 N N . ILE B 1 244 ? 4.38800 -43.41600 -58.63500 1.000 63.71205 244 ILE B N 1
ATOM 12905 C CA . ILE B 1 244 ? 5.57800 -42.62700 -59.05600 1.000 63.95048 244 ILE B CA 1
ATOM 12906 C C . ILE B 1 244 ? 5.20200 -41.40100 -59.86700 1.000 65.41496 244 ILE B C 1
ATOM 12907 O O . ILE B 1 244 ? 5.96500 -40.44400 -59.79200 1.000 64.99969 244 ILE B O 1
ATOM 12923 N N . ILE B 1 245 ? 4.11200 -41.41000 -60.62700 1.000 67.20795 245 ILE B N 1
ATOM 12924 C CA . ILE B 1 245 ? 3.76300 -40.19600 -61.40400 1.000 69.55800 245 ILE B CA 1
ATOM 12925 C C . ILE B 1 245 ? 2.87500 -39.33300 -60.52000 1.000 66.99549 245 ILE B C 1
ATOM 12926 O O . ILE B 1 245 ? 2.83100 -38.13100 -60.76800 1.000 68.57145 245 ILE B O 1
ATOM 12942 N N . VAL B 1 246 ? 2.23600 -39.89400 -59.49600 1.000 62.63007 246 VAL B N 1
ATOM 12943 C CA . VAL B 1 246 ? 1.39500 -39.08300 -58.57900 1.000 60.87646 246 VAL B CA 1
ATOM 12944 C C . VAL B 1 246 ? 2.24800 -38.55200 -57.42300 1.000 59.41213 246 VAL B C 1
ATOM 12945 O O . VAL B 1 246 ? 1.93600 -37.45900 -56.96400 1.000 58.45389 246 VAL B O 1
ATOM 12958 N N . GLU B 1 247 ? 3.31700 -39.23800 -57.01100 1.000 59.23140 247 GLU B N 1
ATOM 12959 C CA . GLU B 1 247 ? 4.15400 -38.77900 -55.86300 1.000 59.63157 247 GLU B CA 1
ATOM 12960 C C . GLU B 1 247 ? 4.94800 -37.53600 -56.27300 1.000 58.25556 247 GLU B C 1
ATOM 12961 O O . GLU B 1 247 ? 5.73100 -37.65400 -57.20800 1.000 58.16826 247 GLU B O 1
ATOM 12973 N N . THR B 1 248 ? 4.80200 -36.41800 -55.56000 1.000 56.62771 248 THR B N 1
ATOM 12974 C CA . THR B 1 248 ? 5.45100 -35.12700 -55.87000 1.000 56.78483 248 THR B CA 1
ATOM 12975 C C . THR B 1 248 ? 5.03900 -34.74500 -57.28800 1.000 61.98713 248 THR B C 1
ATOM 12976 O O . THR B 1 248 ? 5.87800 -34.77700 -58.17600 1.000 62.57921 248 THR B O 1
ATOM 12987 N N . GLY B 1 249 ? 3.75400 -34.43500 -57.46200 1.000 62.96804 249 GLY B N 1
ATOM 12988 C CA . GLY B 1 249 ? 3.14700 -34.00200 -58.73100 1.000 64.39602 249 GLY B CA 1
ATOM 12989 C C . GLY B 1 249 ? 3.39200 -32.53500 -59.01900 1.000 63.48757 249 GLY B C 1
ATOM 12990 O O . GLY B 1 249 ? 3.96600 -31.85500 -58.18000 1.000 64.38668 249 GLY B O 1
ATOM 12994 N N . PRO B 1 250 ? 3.00200 -32.02900 -60.20300 1.000 61.81577 250 PRO B N 1
ATOM 12995 C CA . PRO B 1 250 ? 3.19100 -30.63300 -60.56700 1.000 60.84221 250 PRO B CA 1
ATOM 12996 C C . PRO B 1 250 ? 2.92700 -29.56900 -59.49800 1.000 60.16723 250 PRO B C 1
ATOM 12997 O O . PRO B 1 250 ? 3.70800 -28.69700 -59.41300 1.000 61.23479 250 PRO B O 1
ATOM 13008 N N . GLN B 1 251 ? 1.85200 -29.65600 -58.72600 1.000 60.89956 251 GLN B N 1
ATOM 13009 C CA . GLN B 1 251 ? 1.54200 -28.61800 -57.71200 1.000 62.34598 251 GLN B CA 1
ATOM 13010 C C . GLN B 1 251 ? 1.66700 -29.14500 -56.27300 1.000 61.83973 251 GLN B C 1
ATOM 13011 O O . GLN B 1 251 ? 1.07200 -28.54300 -55.40100 1.000 61.20759 251 GLN B O 1
ATOM 13025 N N . LEU B 1 252 ? 2.43500 -30.19500 -56.00900 1.000 60.57706 252 LEU B N 1
ATOM 13026 C CA . LEU B 1 252 ? 2.53900 -30.74900 -54.63300 1.000 59.52750 252 LEU B CA 1
ATOM 13027 C C . LEU B 1 252 ? 3.15100 -29.71200 -53.68800 1.000 58.44319 252 LEU B C 1
ATOM 13028 O O . LEU B 1 252 ? 2.46300 -29.31200 -52.75300 1.000 56.76025 252 LEU B O 1
ATOM 13044 N N . HIS B 1 253 ? 4.38000 -29.26700 -53.92600 1.000 59.68525 253 HIS B N 1
ATOM 13045 C CA . HIS B 1 253 ? 5.05900 -28.28800 -53.04300 1.000 59.47870 253 HIS B CA 1
ATOM 13046 C C . HIS B 1 253 ? 4.20700 -27.02700 -52.98200 1.000 58.86623 253 HIS B C 1
ATOM 13047 O O . HIS B 1 253 ? 4.04300 -26.51000 -51.90100 1.000 58.42418 253 HIS B O 1
ATOM 13061 N N . GLU B 1 254 ? 3.62600 -26.60500 -54.10300 1.000 60.33511 254 GLU B N 1
ATOM 13062 C CA . GLU B 1 254 ? 2.76100 -25.40600 -54.18600 1.000 60.16288 254 GLU B CA 1
ATOM 13063 C C . GLU B 1 254 ? 1.67400 -25.51300 -53.12300 1.000 58.12138 254 GLU B C 1
ATOM 13064 O O . GLU B 1 254 ? 1.48900 -24.56500 -52.39900 1.000 56.13459 254 GLU B O 1
ATOM 13076 N N . ILE B 1 255 ? 1.00400 -26.65100 -53.02500 1.000 58.00246 255 ILE B N 1
ATOM 13077 C CA . ILE B 1 255 ? -0.11500 -26.84700 -52.06100 1.000 57.32876 255 ILE B CA 1
ATOM 13078 C C . ILE B 1 255 ? 0.41300 -26.79900 -50.62500 1.000 56.37395 255 ILE B C 1
ATOM 13079 O O . ILE B 1 255 ? -0.21300 -26.15600 -49.79700 1.000 55.94978 255 ILE B O 1
ATOM 13095 N N . LEU B 1 256 ? 1.51400 -27.48700 -50.34700 1.000 57.59845 256 LEU B N 1
ATOM 13096 C CA . LEU B 1 256 ? 2.11800 -27.53900 -48.99100 1.000 56.39649 256 LEU B CA 1
ATOM 13097 C C . LEU B 1 256 ? 2.43800 -26.11000 -48.56200 1.000 56.19688 256 LEU B C 1
ATOM 13098 O O . LEU B 1 256 ? 1.99000 -25.71300 -47.50400 1.000 54.33196 256 LEU B O 1
ATOM 13114 N N . GLN B 1 257 ? 3.11000 -25.34500 -49.41100 1.000 57.20067 257 GLN B N 1
ATOM 13115 C CA . GLN B 1 257 ? 3.45100 -23.93100 -49.12500 1.000 59.73923 257 GLN B CA 1
ATOM 13116 C C . GLN B 1 257 ? 2.17100 -23.17600 -48.77700 1.000 59.62126 257 GLN B C 1
ATOM 13117 O O . GLN B 1 257 ? 2.15800 -22.46500 -47.79900 1.000 58.16190 257 GLN B O 1
ATOM 13131 N N . GLU B 1 258 ? 1.12900 -23.33700 -49.57800 1.000 62.17561 258 GLU B N 1
ATOM 13132 C CA . GLU B 1 258 ? -0.18200 -22.69400 -49.35500 1.000 64.34959 258 GLU B CA 1
ATOM 13133 C C . GLU B 1 258 ? -0.63900 -23.07300 -47.95000 1.000 62.23336 258 GLU B C 1
ATOM 13134 O O . GLU B 1 258 ? -1.01200 -22.19200 -47.18600 1.000 62.49214 258 GLU B O 1
ATOM 13146 N N . MET B 1 259 ? -0.58800 -24.35300 -47.61000 1.000 59.71571 259 MET B N 1
ATOM 13147 C CA . MET B 1 259 ? -1.04900 -24.81700 -46.28200 1.000 57.97262 259 MET B CA 1
ATOM 13148 C C . MET B 1 259 ? -0.21300 -24.12400 -45.21300 1.000 55.16996 259 MET B C 1
ATOM 13149 O O . MET B 1 259 ? -0.80000 -23.65700 -44.24800 1.000 53.85147 259 MET B O 1
ATOM 13163 N N . ASN B 1 260 ? 1.09500 -24.01400 -45.42600 1.000 57.46972 260 ASN B N 1
ATOM 13164 C CA . ASN B 1 260 ? 2.00100 -23.39000 -44.44200 1.000 56.16988 260 ASN B CA 1
ATOM 13165 C C . ASN B 1 260 ? 1.55900 -21.95900 -44.18900 1.000 55.12085 260 ASN B C 1
ATOM 13166 O O . ASN B 1 260 ? 1.21500 -21.63100 -43.07700 1.000 51.69895 260 ASN B O 1
ATOM 13177 N N . ARG B 1 261 ? 1.46000 -21.19200 -45.25300 1.000 58.29849 261 ARG B N 1
ATOM 13178 C CA . ARG B 1 261 ? 1.17100 -19.76400 -45.20000 1.000 60.28332 261 ARG B CA 1
ATOM 13179 C C . ARG B 1 261 ? -0.22700 -19.48900 -44.66200 1.000 57.31023 261 ARG B C 1
ATOM 13180 O O . ARG B 1 261 ? -0.41600 -18.58500 -43.85000 1.000 56.55470 261 ARG B O 1
ATOM 13201 N N . LYS B 1 262 ? -1.21100 -20.28100 -45.05800 1.000 55.71929 262 LYS B N 1
ATOM 13202 C CA . LYS B 1 262 ? -2.58300 -19.99300 -44.65700 1.000 55.35676 262 LYS B CA 1
ATOM 13203 C C . LYS B 1 262 ? -2.94400 -20.55300 -43.28800 1.000 53.80718 262 LYS B C 1
ATOM 13204 O O . LYS B 1 262 ? -3.78400 -19.95800 -42.59300 1.000 53.09979 262 LYS B O 1
ATOM 13223 N N . ALA B 1 263 ? -2.29300 -21.63400 -42.85100 1.000 53.58014 263 ALA B N 1
ATOM 13224 C CA . ALA B 1 263 ? -2.65300 -22.21800 -41.57000 1.000 51.89260 263 ALA B CA 1
ATOM 13225 C C . ALA B 1 263 ? -1.48800 -22.62800 -40.68000 1.000 50.99627 263 ALA B C 1
ATOM 13226 O O . ALA B 1 263 ? -1.43200 -22.19900 -39.52000 1.000 49.01869 263 ALA B O 1
ATOM 13233 N N . PHE B 1 264 ? -0.64400 -23.55300 -41.11900 1.000 50.99428 264 PHE B N 1
ATOM 13234 C CA . PHE B 1 264 ? 0.37000 -24.15700 -40.22100 1.000 49.74581 264 PHE B CA 1
ATOM 13235 C C . PHE B 1 264 ? 1.24700 -23.09400 -39.56700 1.000 51.74905 264 PHE B C 1
ATOM 13236 O O . PHE B 1 264 ? 1.38500 -23.16300 -38.36800 1.000 51.08283 264 PHE B O 1
ATOM 13253 N N . SER B 1 265 ? 1.73600 -22.11000 -40.30700 1.000 53.82792 265 SER B N 1
ATOM 13254 C CA . SER B 1 265 ? 2.64800 -21.10500 -39.76700 1.000 54.73612 265 SER B CA 1
ATOM 13255 C C . SER B 1 265 ? 2.04000 -20.22600 -38.67400 1.000 54.24522 265 SER B C 1
ATOM 13256 O O . SER B 1 265 ? 2.80100 -19.58700 -37.93500 1.000 54.78118 265 SER B O 1
ATOM 13264 N N . LYS B 1 266 ? 0.71300 -20.20600 -38.51700 1.000 52.36591 266 LYS B N 1
ATOM 13265 C CA . LYS B 1 266 ? 0.03600 -19.27200 -37.61800 1.000 51.24137 266 LYS B CA 1
ATOM 13266 C C . LYS B 1 266 ? -0.30000 -19.87400 -36.26200 1.000 47.96594 266 LYS B C 1
ATOM 13267 O O . LYS B 1 266 ? -0.91600 -19.19900 -35.43100 1.000 46.55904 266 LYS B O 1
ATOM 13286 N N . TYR B 1 267 ? 0.08900 -21.11600 -36.01400 1.000 47.44282 267 TYR B N 1
ATOM 13287 C CA . TYR B 1 267 ? -0.14200 -21.75000 -34.73000 1.000 46.64360 267 TYR B CA 1
ATOM 13288 C C . TYR B 1 267 ? 1.13400 -22.46700 -34.32000 1.000 43.61097 267 TYR B C 1
ATOM 13289 O O . TYR B 1 267 ? 1.95600 -22.84500 -35.16300 1.000 44.50604 267 TYR B O 1
ATOM 13307 N N . ASP B 1 268 ? 1.32000 -22.63900 -33.01300 1.000 45.15904 268 ASP B N 1
ATOM 13308 C CA . ASP B 1 268 ? 2.48900 -23.36100 -32.44800 1.000 45.63452 268 ASP B CA 1
ATOM 13309 C C . ASP B 1 268 ? 2.18200 -24.84600 -32.58600 1.000 44.66128 268 ASP B C 1
ATOM 13310 O O . ASP B 1 268 ? 1.58200 -25.39700 -31.68200 1.000 44.70700 268 ASP B O 1
ATOM 13319 N N . ILE B 1 269 ? 2.55600 -25.45100 -33.69800 1.000 44.89644 269 ILE B N 1
ATOM 13320 C CA . ILE B 1 269 ? 2.15600 -26.84100 -34.00400 1.000 46.92685 269 ILE B CA 1
ATOM 13321 C C . ILE B 1 269 ? 3.28500 -27.62500 -34.66700 1.000 46.59635 269 ILE B C 1
ATOM 13322 O O . ILE B 1 269 ? 4.25900 -27.03000 -35.04900 1.000 46.42718 269 ILE B O 1
ATOM 13338 N N . MET B 1 270 ? 3.13300 -28.94400 -34.73900 1.000 44.24674 270 MET B N 1
ATOM 13339 C CA . MET B 1 270 ? 4.03500 -29.85100 -35.47200 1.000 43.51338 270 MET B CA 1
ATOM 13340 C C . MET B 1 270 ? 3.21900 -30.46700 -36.60900 1.000 44.18394 270 MET B C 1
ATOM 13341 O O . MET B 1 270 ? 2.08900 -30.64500 -36.46700 1.000 42.29091 270 MET B O 1
ATOM 13355 N N . THR B 1 271 ? 3.82300 -30.77700 -37.71800 1.000 44.66822 271 THR B N 1
ATOM 13356 C CA . THR B 1 271 ? 3.19200 -31.44500 -38.86600 1.000 47.71873 271 THR B CA 1
ATOM 13357 C C . THR B 1 271 ? 4.08500 -32.61400 -39.26800 1.000 47.52628 271 THR B C 1
ATOM 13358 O O . THR B 1 271 ? 5.25800 -32.37900 -39.45200 1.000 47.28704 271 THR B O 1
ATOM 13369 N N . VAL B 1 272 ? 3.55000 -33.82000 -39.40800 1.000 47.35405 272 VAL B N 1
ATOM 13370 C CA . VAL B 1 272 ? 4.32300 -34.99800 -39.87300 1.000 47.14335 272 VAL B CA 1
ATOM 13371 C C . VAL B 1 272 ? 3.58900 -35.58200 -41.09000 1.000 47.33596 272 VAL B C 1
ATOM 13372 O O . VAL B 1 272 ? 2.45700 -35.94200 -40.92300 1.000 45.87806 272 VAL B O 1
ATOM 13385 N N . GLY B 1 273 ? 4.21900 -35.68500 -42.25800 1.000 48.54540 273 GLY B N 1
ATOM 13386 C CA . GLY B 1 273 ? 3.60000 -36.22800 -43.47100 1.000 49.66273 273 GLY B CA 1
ATOM 13387 C C . GLY B 1 273 ? 3.95500 -37.68900 -43.66100 1.000 50.84296 273 GLY B C 1
ATOM 13388 O O . GLY B 1 273 ? 5.05500 -38.06500 -43.25800 1.000 50.27169 273 GLY B O 1
ATOM 13392 N N . GLU B 1 274 ? 3.07400 -38.52100 -44.27400 1.000 48.24092 274 GLU B N 1
ATOM 13393 C CA . GLU B 1 274 ? 3.19000 -39.96100 -44.51200 1.000 48.46798 274 GLU B CA 1
ATOM 13394 C C . GLU B 1 274 ? 3.73400 -40.15800 -45.91600 1.000 49.87885 274 GLU B C 1
ATOM 13395 O O . GLU B 1 274 ? 3.12300 -39.66400 -46.83000 1.000 48.50662 274 GLU B O 1
ATOM 13407 N N . GLY B 1 275 ? 4.85000 -40.84600 -46.08500 1.000 51.98575 275 GLY B N 1
ATOM 13408 C CA . GLY B 1 275 ? 5.42200 -41.09200 -47.40900 1.000 52.85072 275 GLY B CA 1
ATOM 13409 C C . GLY B 1 275 ? 6.49800 -40.08700 -47.70900 1.000 52.49446 275 GLY B C 1
ATOM 13410 O O . GLY B 1 275 ? 6.29600 -38.92900 -47.42800 1.000 52.95297 275 GLY B O 1
ATOM 13414 N N . SER B 1 276 ? 7.59300 -40.50600 -48.31500 1.000 49.95488 276 SER B N 1
ATOM 13415 C CA . SER B 1 276 ? 8.71000 -39.59400 -48.59100 1.000 50.72659 276 SER B CA 1
ATOM 13416 C C . SER B 1 276 ? 9.37300 -39.94600 -49.91500 1.000 51.83460 276 SER B C 1
ATOM 13417 O O . SER B 1 276 ? 9.37600 -41.10000 -50.27600 1.000 50.38645 276 SER B O 1
ATOM 13425 N N . PRO B 1 277 ? 9.97000 -38.98400 -50.63900 1.000 54.61266 277 PRO B N 1
ATOM 13426 C CA . PRO B 1 277 ? 10.78000 -39.28500 -51.81000 1.000 56.27952 277 PRO B CA 1
ATOM 13427 C C . PRO B 1 277 ? 11.95900 -40.23700 -51.55600 1.000 58.36874 277 PRO B C 1
ATOM 13428 O O . PRO B 1 277 ? 12.46700 -40.32400 -50.48000 1.000 57.68463 277 PRO B O 1
ATOM 13439 N N . PRO B 1 278 ? 12.54700 -40.86800 -52.58200 1.000 60.31242 278 PRO B N 1
ATOM 13440 C CA . PRO B 1 278 ? 13.62700 -41.79500 -52.33900 1.000 60.38325 278 PRO B CA 1
ATOM 13441 C C . PRO B 1 278 ? 14.99900 -41.14500 -52.12000 1.000 61.49926 278 PRO B C 1
ATOM 13442 O O . PRO B 1 278 ? 15.88200 -41.84900 -51.76500 1.000 61.51500 278 PRO B O 1
ATOM 13453 N N . SER B 1 279 ? 15.13200 -39.84200 -52.36000 1.000 61.27223 279 SER B N 1
ATOM 13454 C CA . SER B 1 279 ? 16.40100 -39.08400 -52.27400 1.000 60.36102 279 SER B CA 1
ATOM 13455 C C . SER B 1 279 ? 16.36100 -38.05300 -51.14800 1.000 58.95832 279 SER B C 1
ATOM 13456 O O . SER B 1 279 ? 15.28100 -37.72700 -50.68500 1.000 59.27951 279 SER B O 1
ATOM 13464 N N . LEU B 1 280 ? 17.52600 -37.55200 -50.75500 1.000 57.13961 280 LEU B N 1
ATOM 13465 C CA . LEU B 1 280 ? 17.67500 -36.55200 -49.68200 1.000 56.51648 280 LEU B CA 1
ATOM 13466 C C . LEU B 1 280 ? 17.26400 -35.19800 -50.25300 1.000 59.11424 280 LEU B C 1
ATOM 13467 O O . LEU B 1 280 ? 16.45100 -34.52500 -49.63500 1.000 57.16318 280 LEU B O 1
ATOM 13483 N N . GLU B 1 281 ? 17.76700 -34.86900 -51.43700 1.000 64.68678 281 GLU B N 1
ATOM 13484 C CA . GLU B 1 281 ? 17.49200 -33.57900 -52.11400 1.000 69.22647 281 GLU B CA 1
ATOM 13485 C C . GLU B 1 281 ? 15.97800 -33.33000 -52.16800 1.000 66.74893 281 GLU B C 1
ATOM 13486 O O . GLU B 1 281 ? 15.56000 -32.27000 -51.70400 1.000 65.18374 281 GLU B O 1
ATOM 13498 N N . LYS B 1 282 ? 15.18600 -34.27600 -52.68500 1.000 65.66357 282 LYS B N 1
ATOM 13499 C CA . LYS B 1 282 ? 13.71800 -34.10200 -52.83700 1.000 64.98356 282 LYS B CA 1
ATOM 13500 C C . LYS B 1 282 ? 13.04800 -34.14300 -51.47000 1.000 62.59002 282 LYS B C 1
ATOM 13501 O O . LYS B 1 282 ? 12.12900 -33.36200 -51.28400 1.000 63.29546 282 LYS B O 1
ATOM 13520 N N . THR B 1 283 ? 13.49600 -34.99300 -50.54400 1.000 58.89135 283 THR B N 1
ATOM 13521 C CA . THR B 1 283 ? 12.92400 -35.09200 -49.17700 1.000 55.80135 283 THR B CA 1
ATOM 13522 C C . THR B 1 283 ? 13.05500 -33.74500 -48.47500 1.000 55.85541 283 THR B C 1
ATOM 13523 O O . THR B 1 283 ? 12.12400 -33.33800 -47.82000 1.000 54.32843 283 THR B O 1
ATOM 13534 N N . LEU B 1 284 ? 14.18800 -33.08000 -48.63900 1.000 59.24528 284 LEU B N 1
ATOM 13535 C CA . LEU B 1 284 ? 14.46200 -31.76700 -48.02100 1.000 61.10913 284 LEU B CA 1
ATOM 13536 C C . LEU B 1 284 ? 13.53100 -30.71600 -48.62000 1.000 60.64174 284 LEU B C 1
ATOM 13537 O O . LEU B 1 284 ? 13.18200 -29.82800 -47.91800 1.000 59.30185 284 LEU B O 1
ATOM 13553 N N . GLU B 1 285 ? 13.03600 -30.85100 -49.84200 1.000 62.80159 285 GLU B N 1
ATOM 13554 C CA . GLU B 1 285 ? 12.03500 -29.89600 -50.37900 1.000 64.06958 285 GLU B CA 1
ATOM 13555 C C . GLU B 1 285 ? 10.80700 -29.86500 -49.45300 1.000 62.53158 285 GLU B C 1
ATOM 13556 O O . GLU B 1 285 ? 10.30100 -28.77600 -49.24900 1.000 62.39233 285 GLU B O 1
ATOM 13568 N N . TYR B 1 286 ? 10.42800 -30.98500 -48.84600 1.000 60.73866 286 TYR B N 1
ATOM 13569 C CA . TYR B 1 286 ? 9.27900 -31.04500 -47.91600 1.000 59.26710 286 TYR B CA 1
ATOM 13570 C C . TYR B 1 286 ? 9.66600 -30.63100 -46.50400 1.000 59.46258 286 TYR B C 1
ATOM 13571 O O . TYR B 1 286 ? 8.88900 -29.91100 -45.90100 1.000 58.33838 286 TYR B O 1
ATOM 13589 N N . VAL B 1 287 ? 10.81800 -31.08600 -46.00600 1.000 61.92518 287 VAL B N 1
ATOM 13590 C CA . VAL B 1 287 ? 11.18400 -30.95200 -44.55700 1.000 61.28821 287 VAL B CA 1
ATOM 13591 C C . VAL B 1 287 ? 12.18500 -29.83900 -44.21100 1.000 58.91221 287 VAL B C 1
ATOM 13592 O O . VAL B 1 287 ? 12.14100 -29.44000 -43.06300 1.000 57.49202 287 VAL B O 1
ATOM 13605 N N . SER B 1 288 ? 13.07000 -29.39000 -45.09800 1.000 56.31779 288 SER B N 1
ATOM 13606 C CA . SER B 1 288 ? 14.06100 -28.32400 -44.79800 1.000 55.75021 288 SER B CA 1
ATOM 13607 C C . SER B 1 288 ? 13.34700 -27.13800 -44.15000 1.000 55.07981 288 SER B C 1
ATOM 13608 O O . SER B 1 288 ? 12.38400 -26.67700 -44.72300 1.000 56.06792 288 SER B O 1
ATOM 13616 N N . SER B 1 289 ? 13.85300 -26.59500 -43.04200 1.000 55.85934 289 SER B N 1
ATOM 13617 C CA . SER B 1 289 ? 13.24100 -25.48000 -42.28200 1.000 57.33805 289 SER B CA 1
ATOM 13618 C C . SER B 1 289 ? 13.05500 -24.24200 -43.16200 1.000 59.40508 289 SER B C 1
ATOM 13619 O O . SER B 1 289 ? 12.06700 -23.54800 -42.98400 1.000 58.61921 289 SER B O 1
ATOM 13627 N N . SER B 1 290 ? 13.97000 -23.99200 -44.09500 1.000 62.04664 290 SER B N 1
ATOM 13628 C CA . SER B 1 290 ? 13.94300 -22.84800 -45.03400 1.000 63.92314 290 SER B CA 1
ATOM 13629 C C . SER B 1 290 ? 12.95700 -23.06400 -46.19700 1.000 64.83649 290 SER B C 1
ATOM 13630 O O . SER B 1 290 ? 12.85500 -22.15800 -46.99300 1.000 66.19810 290 SER B O 1
ATOM 13638 N N . ARG B 1 291 ? 12.30300 -24.22200 -46.33800 1.000 63.94727 291 ARG B N 1
ATOM 13639 C CA . ARG B 1 291 ? 11.28100 -24.47300 -47.38800 1.000 64.19433 291 ARG B CA 1
ATOM 13640 C C . ARG B 1 291 ? 9.89600 -24.05000 -46.89600 1.000 65.56103 291 ARG B C 1
ATOM 13641 O O . ARG B 1 291 ? 9.04200 -23.78700 -47.73400 1.000 65.79678 291 ARG B O 1
ATOM 13662 N N . HIS B 1 292 ? 9.69200 -23.96800 -45.58400 1.000 66.86504 292 HIS B N 1
ATOM 13663 C CA . HIS B 1 292 ? 8.43300 -23.52300 -44.92600 1.000 66.28023 292 HIS B CA 1
ATOM 13664 C C . HIS B 1 292 ? 7.24600 -24.37000 -45.37400 1.000 64.99194 292 HIS B C 1
ATOM 13665 O O . HIS B 1 292 ? 6.20000 -23.79600 -45.62900 1.000 66.03891 292 HIS B O 1
ATOM 13679 N N . GLU B 1 293 ? 7.38000 -25.69100 -45.36000 1.000 61.81377 293 GLU B N 1
ATOM 13680 C CA . GLU B 1 293 ? 6.31500 -26.61300 -45.80900 1.000 58.95811 293 GLU B CA 1
ATOM 13681 C C . GLU B 1 293 ? 5.92100 -27.47900 -44.60200 1.000 55.73121 293 GLU B C 1
ATOM 13682 O O . GLU B 1 293 ? 5.10800 -26.99500 -43.82000 1.000 54.20396 293 GLU B O 1
ATOM 13694 N N . ILE B 1 294 ? 6.52500 -28.64200 -44.36000 1.000 54.00519 294 ILE B N 1
ATOM 13695 C CA . ILE B 1 294 ? 6.11500 -29.47400 -43.19700 1.000 51.62775 294 ILE B CA 1
ATOM 13696 C C . ILE B 1 294 ? 7.35300 -29.81500 -42.37400 1.000 50.78775 294 ILE B C 1
ATOM 13697 O O . ILE B 1 294 ? 8.44300 -29.74700 -42.89700 1.000 51.54279 294 ILE B O 1
ATOM 13713 N N . ASP B 1 295 ? 7.14700 -30.21000 -41.12500 1.000 50.22018 295 ASP B N 1
ATOM 13714 C CA . ASP B 1 295 ? 8.21900 -30.43100 -40.12300 1.000 49.59765 295 ASP B CA 1
ATOM 13715 C C . ASP B 1 295 ? 8.97700 -31.73900 -40.33800 1.000 48.88792 295 ASP B C 1
ATOM 13716 O O . ASP B 1 295 ? 10.18200 -31.68800 -40.25900 1.000 49.81335 295 ASP B O 1
ATOM 13725 N N . MET B 1 296 ? 8.31300 -32.86000 -40.59800 1.000 47.67099 296 MET B N 1
ATOM 13726 C CA . MET B 1 296 ? 9.01200 -34.15600 -40.76400 1.000 46.30327 296 MET B CA 1
ATOM 13727 C C . MET B 1 296 ? 8.17300 -35.14200 -41.57400 1.000 47.72753 296 MET B C 1
ATOM 13728 O O . MET B 1 296 ? 6.97900 -34.95200 -41.67700 1.000 47.11586 296 MET B O 1
ATOM 13742 N N . LEU B 1 297 ? 8.80400 -36.19500 -42.07000 1.000 48.09728 297 LEU B N 1
ATOM 13743 C CA . LEU B 1 297 ? 8.15800 -37.22500 -42.91000 1.000 48.48951 297 LEU B CA 1
ATOM 13744 C C . LEU B 1 297 ? 8.34100 -38.63600 -42.34500 1.000 48.56827 297 LEU B C 1
ATOM 13745 O O . LEU B 1 297 ? 9.37700 -38.91400 -41.78700 1.000 48.52441 297 LEU B O 1
ATOM 13761 N N . PHE B 1 298 ? 7.37100 -39.51200 -42.56600 1.000 48.84033 298 PHE B N 1
ATOM 13762 C CA . PHE B 1 298 ? 7.45500 -40.94700 -42.24600 1.000 47.17981 298 PHE B CA 1
ATOM 13763 C C . PHE B 1 298 ? 7.88000 -41.57600 -43.55800 1.000 48.66490 298 PHE B C 1
ATOM 13764 O O . PHE B 1 298 ? 7.23500 -41.27200 -44.52500 1.000 50.21378 298 PHE B O 1
ATOM 13781 N N . SER B 1 299 ? 8.97500 -42.30400 -43.62400 1.000 49.27137 299 SER B N 1
ATOM 13782 C CA . SER B 1 299 ? 9.36500 -42.97500 -44.87600 1.000 52.09773 299 SER B CA 1
ATOM 13783 C C . SER B 1 299 ? 8.91200 -44.42900 -44.77000 1.000 51.68264 299 SER B C 1
ATOM 13784 O O . SER B 1 299 ? 8.94100 -44.94700 -43.66000 1.000 50.95093 299 SER B O 1
ATOM 13792 N N . PHE B 1 300 ? 8.45200 -45.02800 -45.86800 1.000 50.52880 300 PHE B N 1
ATOM 13793 C CA . PHE B 1 300 ? 7.97900 -46.43000 -45.94100 1.000 49.86280 300 PHE B CA 1
ATOM 13794 C C . PHE B 1 300 ? 9.15000 -47.39200 -46.14200 1.000 50.60394 300 PHE B C 1
ATOM 13795 O O . PHE B 1 300 ? 8.95800 -48.57200 -45.97500 1.000 50.59734 300 PHE B O 1
ATOM 13812 N N . ASP B 1 301 ? 10.32300 -46.89300 -46.50700 1.000 51.83339 301 ASP B N 1
ATOM 13813 C CA . ASP B 1 301 ? 11.52900 -47.70000 -46.80700 1.000 54.82639 301 ASP B CA 1
ATOM 13814 C C . ASP B 1 301 ? 11.78100 -48.80400 -45.78300 1.000 53.77824 301 ASP B C 1
ATOM 13815 O O . ASP B 1 301 ? 12.05200 -49.89700 -46.21600 1.000 54.92201 301 ASP B O 1
ATOM 13824 N N . PHE B 1 302 ? 11.72500 -48.52300 -44.48700 1.000 52.98823 302 PHE B N 1
ATOM 13825 C CA . PHE B 1 302 ? 12.07500 -49.49400 -43.42300 1.000 52.75001 302 PHE B CA 1
ATOM 13826 C C . PHE B 1 302 ? 10.98900 -50.54400 -43.26400 1.000 53.22589 302 PHE B C 1
ATOM 13827 O O . PHE B 1 302 ? 11.27900 -51.71900 -43.11100 1.000 53.05778 302 PHE B O 1
ATOM 13844 N N . GLY B 1 303 ? 9.75200 -50.10500 -43.45500 1.000 54.37667 303 GLY B N 1
ATOM 13845 C CA . GLY B 1 303 ? 8.54300 -50.94200 -43.40300 1.000 55.24560 303 GLY B CA 1
ATOM 13846 C C . GLY B 1 303 ? 8.41300 -51.83400 -44.62500 1.000 55.95222 303 GLY B C 1
ATOM 13847 O O . GLY B 1 303 ? 7.69000 -52.79300 -44.56300 1.000 56.83891 303 GLY B O 1
ATOM 13851 N N . ALA B 1 304 ? 9.13700 -51.59500 -45.66400 1.000 53.67769 304 ALA B N 1
ATOM 13852 C CA . ALA B 1 304 ? 9.12400 -52.37100 -46.89200 1.000 52.88922 304 ALA B CA 1
ATOM 13853 C C . ALA B 1 304 ? 10.23600 -53.40500 -46.97500 1.000 53.88286 304 ALA B C 1
ATOM 13854 O O . ALA B 1 304 ? 10.23600 -54.20000 -47.92300 1.000 53.88161 304 ALA B O 1
ATOM 13861 N N . LEU B 1 305 ? 11.17600 -53.41500 -46.01500 1.000 52.83332 305 LEU B N 1
ATOM 13862 C CA . LEU B 1 305 ? 12.34300 -54.27500 -46.13000 1.000 53.73002 305 LEU B CA 1
ATOM 13863 C C . LEU B 1 305 ? 11.96900 -55.74700 -46.30100 1.000 54.48562 305 LEU B C 1
ATOM 13864 O O . LEU B 1 305 ? 12.77500 -56.52000 -46.84600 1.000 55.65563 305 LEU B O 1
ATOM 13880 N N . ASP B 1 306 ? 10.80600 -56.16800 -45.81500 1.000 54.48214 306 ASP B N 1
ATOM 13881 C CA . ASP B 1 306 ? 10.44300 -57.60400 -45.81900 1.000 54.16496 306 ASP B CA 1
ATOM 13882 C C . ASP B 1 306 ? 9.23500 -57.93800 -46.69600 1.000 54.61304 306 ASP B C 1
ATOM 13883 O O . ASP B 1 306 ? 8.77100 -59.06000 -46.56600 1.000 55.20870 306 ASP B O 1
ATOM 13892 N N . HIS B 1 307 ? 8.73600 -57.02500 -47.52700 1.000 55.10834 307 HIS B N 1
ATOM 13893 C CA . HIS B 1 307 ? 7.59500 -57.29100 -48.44400 1.000 55.18271 307 HIS B CA 1
ATOM 13894 C C . HIS B 1 307 ? 7.44200 -56.18800 -49.48000 1.000 56.39189 307 HIS B C 1
ATOM 13895 O O . HIS B 1 307 ? 7.73000 -55.04400 -49.15700 1.000 52.14086 307 HIS B O 1
ATOM 13909 N N . ARG B 1 308 ? 6.97100 -56.53900 -50.68100 1.000 62.23740 308 ARG B N 1
ATOM 13910 C CA . ARG B 1 308 ? 6.67500 -55.58200 -51.76700 1.000 65.74913 308 ARG B CA 1
ATOM 13911 C C . ARG B 1 308 ? 5.14500 -55.49300 -51.82600 1.000 65.74237 308 ARG B C 1
ATOM 13912 O O . ARG B 1 308 ? 4.53800 -56.52400 -52.08300 1.000 65.41477 308 ARG B O 1
ATOM 13933 N N . GLU B 1 309 ? 4.55000 -54.32500 -51.57600 1.000 64.56562 309 GLU B N 1
ATOM 13934 C CA . GLU B 1 309 ? 3.08300 -54.13600 -51.46700 1.000 63.85109 309 GLU B CA 1
ATOM 13935 C C . GLU B 1 309 ? 2.38100 -54.22900 -52.81300 1.000 63.43547 309 GLU B C 1
ATOM 13936 O O . GLU B 1 309 ? 1.31100 -54.79400 -52.85000 1.000 64.14320 309 GLU B O 1
ATOM 13948 N N . ILE B 1 310 ? 2.98300 -53.73600 -53.88000 1.000 62.18930 310 ILE B N 1
ATOM 13949 C CA . ILE B 1 310 ? 2.32900 -53.72100 -55.21400 1.000 62.90783 310 ILE B CA 1
ATOM 13950 C C . ILE B 1 310 ? 2.33900 -55.12500 -55.81700 1.000 63.89162 310 ILE B C 1
ATOM 13951 O O . ILE B 1 310 ? 1.54100 -55.36100 -56.71400 1.000 65.31432 310 ILE B O 1
ATOM 13967 N N . ALA B 1 311 ? 3.19600 -56.02000 -55.33300 1.000 63.21825 311 ALA B N 1
ATOM 13968 C CA . ALA B 1 311 ? 3.30800 -57.41000 -55.82000 1.000 65.20282 311 ALA B CA 1
ATOM 13969 C C . ALA B 1 311 ? 2.80900 -58.41600 -54.78900 1.000 65.20424 311 ALA B C 1
ATOM 13970 O O . ALA B 1 311 ? 2.78100 -59.58500 -55.11700 1.000 66.11274 311 ALA B O 1
ATOM 13977 N N . HIS B 1 312 ? 2.42400 -57.98000 -53.59900 1.000 63.52801 312 HIS B N 1
ATOM 13978 C CA . HIS B 1 312 ? 1.96900 -58.85900 -52.50600 1.000 63.97275 312 HIS B CA 1
ATOM 13979 C C . HIS B 1 312 ? 2.95100 -60.02100 -52.32600 1.000 63.84030 312 HIS B C 1
ATOM 13980 O O . HIS B 1 312 ? 2.49800 -61.13200 -52.07900 1.000 63.18460 312 HIS B O 1
ATOM 13994 N N . THR B 1 313 ? 4.25500 -59.76100 -52.41400 1.000 64.54419 313 THR B N 1
ATOM 13995 C CA . THR B 1 313 ? 5.31800 -60.78500 -52.27000 1.000 63.25689 313 THR B CA 1
ATOM 13996 C C . THR B 1 313 ? 6.10600 -60.58400 -50.97100 1.000 61.86709 313 THR B C 1
ATOM 13997 O O . THR B 1 313 ? 6.50600 -59.46200 -50.72400 1.000 61.50636 313 THR B O 1
ATOM 14008 N N . LEU B 1 314 ? 6.32300 -61.62800 -50.17400 1.000 60.53608 314 LEU B N 1
ATOM 14009 C CA . LEU B 1 314 ? 7.13600 -61.57500 -48.94100 1.000 58.83496 314 LEU B CA 1
ATOM 14010 C C . LEU B 1 314 ? 8.58200 -61.81900 -49.34000 1.000 63.14011 314 LEU B C 1
ATOM 14011 O O . LEU B 1 314 ? 8.78800 -62.58200 -50.27800 1.000 63.24279 314 LEU B O 1
ATOM 14027 N N . ASN B 1 315 ? 9.54100 -61.20200 -48.65900 1.000 65.73149 315 ASN B N 1
ATOM 14028 C CA . ASN B 1 315 ? 10.97900 -61.46000 -48.90400 1.000 67.72679 315 ASN B CA 1
ATOM 14029 C C . ASN B 1 315 ? 11.71700 -61.41400 -47.57600 1.000 68.96359 315 ASN B C 1
ATOM 14030 O O . ASN B 1 315 ? 11.17000 -60.91200 -46.61100 1.000 66.33717 315 ASN B O 1
ATOM 14041 N N . ASP B 1 316 ? 12.88800 -62.02900 -47.51700 1.000 73.27192 316 ASP B N 1
ATOM 14042 C CA . ASP B 1 316 ? 13.76000 -61.90400 -46.35900 1.000 73.66748 316 ASP B CA 1
ATOM 14043 C C . ASP B 1 316 ? 14.36400 -60.50600 -46.31700 1.000 69.36221 316 ASP B C 1
ATOM 14044 O O . ASP B 1 316 ? 14.49100 -59.83000 -47.34300 1.000 69.79966 316 ASP B O 1
ATOM 14053 N N . ILE B 1 317 ? 14.72400 -60.05200 -45.11900 1.000 63.90853 317 ILE B N 1
ATOM 14054 C CA . ILE B 1 317 ? 15.29400 -58.69500 -44.91600 1.000 61.82615 317 ILE B CA 1
ATOM 14055 C C . ILE B 1 317 ? 16.77500 -58.75300 -45.27400 1.000 61.96644 317 ILE B C 1
ATOM 14056 O O . ILE B 1 317 ? 17.43600 -59.63400 -44.76400 1.000 62.59020 317 ILE B O 1
ATOM 14072 N N . ASP B 1 318 ? 17.26600 -57.87400 -46.13400 1.000 61.93806 318 ASP B N 1
ATOM 14073 C CA . ASP B 1 318 ? 18.68800 -57.82800 -46.51800 1.000 64.25408 318 ASP B CA 1
ATOM 14074 C C . ASP B 1 318 ? 19.38800 -56.92200 -45.50300 1.000 64.86038 318 ASP B C 1
ATOM 14075 O O . ASP B 1 318 ? 19.26900 -55.70900 -45.64400 1.000 62.94720 318 ASP B O 1
ATOM 14084 N N . MET B 1 319 ? 20.09500 -57.48300 -44.52500 1.000 67.70502 319 MET B N 1
ATOM 14085 C CA . MET B 1 319 ? 20.76000 -56.73400 -43.43200 1.000 69.63462 319 MET B CA 1
ATOM 14086 C C . MET B 1 319 ? 21.53300 -55.52600 -43.95600 1.000 66.86437 319 MET B C 1
ATOM 14087 O O . MET B 1 319 ? 21.35300 -54.45600 -43.40900 1.000 65.61557 319 MET B O 1
ATOM 14101 N N . VAL B 1 320 ? 22.32700 -55.66200 -45.00300 1.000 65.66327 320 VAL B N 1
ATOM 14102 C CA . VAL B 1 320 ? 23.08500 -54.49900 -45.52300 1.000 64.08979 320 VAL B CA 1
ATOM 14103 C C . VAL B 1 320 ? 22.11500 -53.39600 -45.92900 1.000 63.32523 320 VAL B C 1
ATOM 14104 O O . VAL B 1 320 ? 22.34200 -52.27100 -45.52600 1.000 60.73996 320 VAL B O 1
ATOM 14117 N N . GLU B 1 321 ? 21.06000 -53.71000 -46.68000 1.000 65.63245 321 GLU B N 1
ATOM 14118 C CA . GLU B 1 321 ? 20.09500 -52.68900 -47.17200 1.000 68.26688 321 GLU B CA 1
ATOM 14119 C C . GLU B 1 321 ? 19.40400 -52.04700 -45.97400 1.000 64.62565 321 GLU B C 1
ATOM 14120 O O . GLU B 1 321 ? 19.21700 -50.83800 -45.98100 1.000 63.06244 321 GLU B O 1
ATOM 14132 N N . MET B 1 322 ? 19.06300 -52.85400 -44.98000 1.000 62.90317 322 MET B N 1
ATOM 14133 C CA . MET B 1 322 ? 18.45500 -52.38900 -43.71600 1.000 61.47221 322 MET B CA 1
ATOM 14134 C C . MET B 1 322 ? 19.33300 -51.27300 -43.12900 1.000 58.58626 322 MET B C 1
ATOM 14135 O O . MET B 1 322 ? 18.80300 -50.20500 -42.83100 1.000 55.92693 322 MET B O 1
ATOM 14149 N N . LYS B 1 323 ? 20.64300 -51.49400 -43.04000 1.000 59.13431 323 LYS B N 1
ATOM 14150 C CA . LYS B 1 323 ? 21.60900 -50.50600 -42.49500 1.000 58.62787 323 LYS B CA 1
ATOM 14151 C C . LYS B 1 323 ? 21.58300 -49.24500 -43.35200 1.000 58.19258 323 LYS B C 1
ATOM 14152 O O . LYS B 1 323 ? 21.43800 -48.18200 -42.78600 1.000 57.30864 323 LYS B O 1
ATOM 14171 N N . GLU B 1 324 ? 21.73400 -49.37000 -44.66900 1.000 59.05405 324 GLU B N 1
ATOM 14172 C CA . GLU B 1 324 ? 21.70800 -48.21800 -45.56900 1.000 60.49193 324 GLU B CA 1
ATOM 14173 C C . GLU B 1 324 ? 20.41300 -47.43200 -45.40900 1.000 58.02316 324 GLU B C 1
ATOM 14174 O O . GLU B 1 324 ? 20.41300 -46.19700 -45.47100 1.000 56.75918 324 GLU B O 1
ATOM 14186 N N . THR B 1 325 ? 19.33000 -48.15600 -45.17800 1.000 58.31569 325 THR B N 1
ATOM 14187 C CA . THR B 1 325 ? 17.97600 -47.58600 -45.06000 1.000 58.19366 325 THR B CA 1
ATOM 14188 C C . THR B 1 325 ? 17.89400 -46.72600 -43.81500 1.000 54.94103 325 THR B C 1
ATOM 14189 O O . THR B 1 325 ? 17.31000 -45.65900 -43.86500 1.000 53.12243 325 THR B O 1
ATOM 14200 N N . VAL B 1 326 ? 18.45800 -47.20200 -42.71300 1.000 54.81625 326 VAL B N 1
ATOM 14201 C CA . VAL B 1 326 ? 18.46900 -46.45600 -41.42500 1.000 54.01518 326 VAL B CA 1
ATOM 14202 C C . VAL B 1 326 ? 19.28900 -45.18200 -41.61700 1.000 53.42097 326 VAL B C 1
ATOM 14203 O O . VAL B 1 326 ? 18.80400 -44.13100 -41.29900 1.000 52.27991 326 VAL B O 1
ATOM 14216 N N . TYR B 1 327 ? 20.46700 -45.30000 -42.20300 1.000 54.43188 327 TYR B N 1
ATOM 14217 C CA . TYR B 1 327 ? 21.38700 -44.17100 -42.44100 1.000 56.31773 327 TYR B CA 1
ATOM 14218 C C . TYR B 1 327 ? 20.76800 -43.13400 -43.37800 1.000 55.25268 327 TYR B C 1
ATOM 14219 O O . TYR B 1 327 ? 20.92000 -41.94900 -43.11500 1.000 55.75611 327 TYR B O 1
ATOM 14237 N N . ARG B 1 328 ? 20.09300 -43.58600 -44.43300 1.000 54.18450 328 ARG B N 1
ATOM 14238 C CA . ARG B 1 328 ? 19.47600 -42.74600 -45.49100 1.000 53.74558 328 ARG B CA 1
ATOM 14239 C C . ARG B 1 328 ? 18.74900 -41.54200 -44.89400 1.000 52.16648 328 ARG B C 1
ATOM 14240 O O . ARG B 1 328 ? 19.01100 -40.45600 -45.35000 1.000 52.21338 328 ARG B O 1
ATOM 14261 N N . TRP B 1 329 ? 17.87700 -41.74800 -43.91300 1.000 52.39089 329 TRP B N 1
ATOM 14262 C CA . TRP B 1 329 ? 17.03800 -40.67800 -43.31800 1.000 52.35166 329 TRP B CA 1
ATOM 14263 C C . TRP B 1 329 ? 17.59900 -40.15100 -41.99600 1.000 52.52431 329 TRP B C 1
ATOM 14264 O O . TRP B 1 329 ? 17.27600 -39.02700 -41.65600 1.000 52.89560 329 TRP B O 1
ATOM 14285 N N . GLN B 1 330 ? 18.47700 -40.89400 -41.32200 1.000 52.05011 330 GLN B N 1
ATOM 14286 C CA . GLN B 1 330 ? 19.14800 -40.46600 -40.06300 1.000 51.50485 330 GLN B CA 1
ATOM 14287 C C . GLN B 1 330 ? 20.15700 -39.36500 -40.40400 1.000 52.83273 330 GLN B C 1
ATOM 14288 O O . GLN B 1 330 ? 20.29300 -38.46300 -39.62300 1.000 51.56602 330 GLN B O 1
ATOM 14302 N N . ARG B 1 331 ? 20.68700 -39.34600 -41.63000 1.000 58.18298 331 ARG B N 1
ATOM 14303 C CA . ARG B 1 331 ? 21.61400 -38.33200 -42.20000 1.000 63.53727 331 ARG B CA 1
ATOM 14304 C C . ARG B 1 331 ? 20.97500 -36.93800 -42.31000 1.000 62.64581 331 ARG B C 1
ATOM 14305 O O . ARG B 1 331 ? 21.70900 -35.99500 -42.52900 1.000 63.03174 331 ARG B O 1
ATOM 14326 N N . LEU B 1 332 ? 19.65200 -36.81900 -42.26700 1.000 60.36289 332 LEU B N 1
ATOM 14327 C CA . LEU B 1 332 ? 18.91100 -35.54900 -42.21300 1.000 57.77675 332 LEU B CA 1
ATOM 14328 C C . LEU B 1 332 ? 19.20400 -34.84000 -40.89800 1.000 55.56489 332 LEU B C 1
ATOM 14329 O O . LEU B 1 332 ? 19.11300 -33.64100 -40.89800 1.000 55.79628 332 LEU B O 1
ATOM 14345 N N . VAL B 1 333 ? 19.45800 -35.57300 -39.81400 1.000 54.92001 333 VAL B N 1
ATOM 14346 C CA . VAL B 1 333 ? 19.70800 -34.99100 -38.46800 1.000 55.22214 333 VAL B CA 1
ATOM 14347 C C . VAL B 1 333 ? 21.18300 -34.56100 -38.34400 1.000 56.12944 333 VAL B C 1
ATOM 14348 O O . VAL B 1 333 ? 22.03900 -35.37200 -38.65300 1.000 56.71125 333 VAL B O 1
ATOM 14361 N N . GLY B 1 334 ? 21.47000 -33.31900 -37.94400 1.000 57.20953 334 GLY B N 1
ATOM 14362 C CA . GLY B 1 334 ? 22.80200 -32.75100 -37.76400 1.000 59.91447 334 GLY B CA 1
ATOM 14363 C C . GLY B 1 334 ? 23.33900 -32.04100 -38.97900 1.000 62.02896 334 GLY B C 1
ATOM 14364 O O . GLY B 1 334 ? 23.76100 -30.88800 -38.88900 1.000 63.29376 334 GLY B O 1
ATOM 14368 N N . LYS B 1 335 ? 23.35500 -32.75600 -40.09800 1.000 61.72733 335 LYS B N 1
ATOM 14369 C CA . LYS B 1 335 ? 23.97000 -32.31600 -41.37300 1.000 62.55204 335 LYS B CA 1
ATOM 14370 C C . LYS B 1 335 ? 23.02900 -31.49100 -42.25100 1.000 60.53205 335 LYS B C 1
ATOM 14371 O O . LYS B 1 335 ? 23.45400 -31.14900 -43.34400 1.000 61.83142 335 LYS B O 1
ATOM 14390 N N . THR B 1 336 ? 21.78400 -31.25700 -41.84700 1.000 56.82774 336 THR B N 1
ATOM 14391 C CA . THR B 1 336 ? 20.80300 -30.44100 -42.60800 1.000 55.34726 336 THR B CA 1
ATOM 14392 C C . THR B 1 336 ? 19.95700 -29.62900 -41.63200 1.000 54.74980 336 THR B C 1
ATOM 14393 O O . THR B 1 336 ? 20.01900 -29.90300 -40.44000 1.000 52.60800 336 THR B O 1
ATOM 14404 N N . ASP B 1 337 ? 19.13500 -28.73300 -42.18200 1.000 54.49031 337 ASP B N 1
ATOM 14405 C CA . ASP B 1 337 ? 18.16900 -27.90100 -41.43400 1.000 56.23293 337 ASP B CA 1
ATOM 14406 C C . ASP B 1 337 ? 16.78300 -28.55700 -41.44400 1.000 54.66844 337 ASP B C 1
ATOM 14407 O O . ASP B 1 337 ? 15.84000 -27.87600 -41.12600 1.000 52.82557 337 ASP B O 1
ATOM 14416 N N . GLY B 1 338 ? 16.65800 -29.81200 -41.86700 1.000 54.36218 338 GLY B N 1
ATOM 14417 C CA . GLY B 1 338 ? 15.39900 -30.56100 -41.78800 1.000 52.99567 338 GLY B CA 1
ATOM 14418 C C . GLY B 1 338 ? 15.32300 -31.37000 -40.51200 1.000 51.61460 338 GLY B C 1
ATOM 14419 O O . GLY B 1 338 ? 16.02700 -31.05800 -39.57100 1.000 50.95878 338 GLY B O 1
ATOM 14423 N N . TRP B 1 339 ? 14.45600 -32.36600 -40.49700 1.000 49.74031 339 TRP B N 1
ATOM 14424 C CA . TRP B 1 339 ? 14.21200 -33.29900 -39.37700 1.000 47.86280 339 TRP B CA 1
ATOM 14425 C C . TRP B 1 339 ? 13.76300 -34.63900 -39.96700 1.000 48.54516 339 TRP B C 1
ATOM 14426 O O . TRP B 1 339 ? 13.60800 -34.73600 -41.18100 1.000 49.23576 339 TRP B O 1
ATOM 14447 N N . THR B 1 340 ? 13.63000 -35.66900 -39.14800 1.000 47.43194 340 THR B N 1
ATOM 14448 C CA . THR B 1 340 ? 13.20000 -36.98300 -39.58800 1.000 46.30980 340 THR B CA 1
ATOM 14449 C C . THR B 1 340 ? 12.41200 -37.63600 -38.46400 1.000 45.94160 340 THR B C 1
ATOM 14450 O O . THR B 1 340 ? 12.12900 -37.01600 -37.43100 1.000 44.70353 340 THR B O 1
ATOM 14461 N N . THR B 1 341 ? 11.94900 -38.85600 -38.71800 1.000 46.57204 341 THR B N 1
ATOM 14462 C CA . THR B 1 341 ? 11.18300 -39.67200 -37.76900 1.000 44.48953 341 THR B CA 1
ATOM 14463 C C . THR B 1 341 ? 11.69900 -41.09800 -37.78000 1.000 45.33811 341 THR B C 1
ATOM 14464 O O . THR B 1 341 ? 12.44600 -41.47100 -38.66700 1.000 45.75079 341 THR B O 1
ATOM 14475 N N . PHE B 1 342 ? 11.31000 -41.86000 -36.78600 1.000 43.60060 342 PHE B N 1
ATOM 14476 C CA . PHE B 1 342 ? 11.61100 -43.29600 -36.75900 1.000 43.74069 342 PHE B CA 1
ATOM 14477 C C . PHE B 1 342 ? 10.43800 -43.97900 -36.07300 1.000 43.48066 342 PHE B C 1
ATOM 14478 O O . PHE B 1 342 ? 10.00800 -43.48900 -35.05000 1.000 41.35147 342 PHE B O 1
ATOM 14495 N N . PHE B 1 343 ? 9.95900 -45.09100 -36.62000 1.000 45.59172 343 PHE B N 1
ATOM 14496 C CA . PHE B 1 343 ? 8.79500 -45.84800 -36.12700 1.000 46.17584 343 PHE B CA 1
ATOM 14497 C C . PHE B 1 343 ? 8.90900 -47.27300 -36.65100 1.000 45.77610 343 PHE B C 1
ATOM 14498 O O . PHE B 1 343 ? 9.50300 -47.45400 -37.69100 1.000 46.70675 343 PHE B O 1
ATOM 14515 N N . LEU B 1 344 ? 8.46200 -48.25300 -35.88800 1.000 43.99826 344 LEU B N 1
ATOM 14516 C CA . LEU B 1 344 ? 8.40900 -49.64600 -36.36300 1.000 44.94868 344 LEU B CA 1
ATOM 14517 C C . LEU B 1 344 ? 6.95300 -50.07800 -36.55200 1.000 45.28420 344 LEU B C 1
ATOM 14518 O O . LEU B 1 344 ? 6.74800 -50.99100 -37.31300 1.000 46.14715 344 LEU B O 1
ATOM 14534 N N . GLU B 1 345 ? 5.99100 -49.41900 -35.90900 1.000 46.37686 345 GLU B N 1
ATOM 14535 C CA . GLU B 1 345 ? 4.57100 -49.80900 -35.93400 1.000 47.47722 345 GLU B CA 1
ATOM 14536 C C . GLU B 1 345 ? 3.67800 -48.59700 -36.20000 1.000 46.62777 345 GLU B C 1
ATOM 14537 O O . GLU B 1 345 ? 4.12600 -47.48200 -35.99300 1.000 44.56436 345 GLU B O 1
ATOM 14549 N N . ASN B 1 346 ? 2.44100 -48.88200 -36.59200 1.000 43.82545 346 ASN B N 1
ATOM 14550 C CA . ASN B 1 346 ? 1.31500 -47.96600 -36.88400 1.000 42.34855 346 ASN B CA 1
ATOM 14551 C C . ASN B 1 346 ? 0.11100 -48.83500 -37.26800 1.000 44.26985 346 ASN B C 1
ATOM 14552 O O . ASN B 1 346 ? 0.24300 -50.04700 -37.38400 1.000 44.07359 346 ASN B O 1
ATOM 14563 N N . HIS B 1 347 ? -1.03400 -48.21400 -37.50500 1.000 43.90030 347 HIS B N 1
ATOM 14564 C CA . HIS B 1 347 ? -2.30300 -48.87900 -37.88000 1.000 44.37848 347 HIS B CA 1
ATOM 14565 C C . HIS B 1 347 ? -2.23900 -49.51700 -39.27500 1.000 44.27102 347 HIS B C 1
ATOM 14566 O O . HIS B 1 347 ? -3.16800 -50.21700 -39.57800 1.000 43.87002 347 HIS B O 1
ATOM 14580 N N . ASP B 1 348 ? -1.24400 -49.23600 -40.11900 1.000 44.55612 348 ASP B N 1
ATOM 14581 C CA . ASP B 1 348 ? -1.11800 -49.89000 -41.42400 1.000 45.44284 348 ASP B CA 1
ATOM 14582 C C . ASP B 1 348 ? 0.02100 -50.88500 -41.53100 1.000 45.56486 348 ASP B C 1
ATOM 14583 O O . ASP B 1 348 ? 0.50300 -51.13100 -42.62800 1.000 46.17968 348 ASP B O 1
ATOM 14592 N N . SER B 1 349 ? 0.43500 -51.46000 -40.43400 1.000 46.26370 349 SER B N 1
ATOM 14593 C CA . SER B 1 349 ? 1.61000 -52.34600 -40.44900 1.000 44.35356 349 SER B CA 1
ATOM 14594 C C . SER B 1 349 ? 1.34900 -53.52500 -39.54900 1.000 43.49032 349 SER B C 1
ATOM 14595 O O . SER B 1 349 ? 0.47700 -53.44900 -38.71500 1.000 44.33701 349 SER B O 1
ATOM 14603 N N . GLY B 1 350 ? 2.13200 -54.58500 -39.69200 1.000 43.93674 350 GLY B N 1
ATOM 14604 C CA . GLY B 1 350 ? 2.11500 -55.72700 -38.76600 1.000 44.09375 350 GLY B CA 1
ATOM 14605 C C . GLY B 1 350 ? 2.91800 -55.40900 -37.49900 1.000 44.15109 350 GLY B C 1
ATOM 14606 O O . GLY B 1 350 ? 3.62400 -54.41200 -37.49800 1.000 43.48972 350 GLY B O 1
ATOM 14610 N N . ARG B 1 351 ? 2.83900 -56.24200 -36.46000 1.000 44.70626 351 ARG B N 1
ATOM 14611 C CA . ARG B 1 351 ? 3.49700 -56.04800 -35.16800 1.000 45.33666 351 ARG B CA 1
ATOM 14612 C C . ARG B 1 351 ? 4.99400 -56.23100 -35.41200 1.000 46.61349 351 ARG B C 1
ATOM 14613 O O . ARG B 1 351 ? 5.36300 -57.07100 -36.20200 1.000 46.91524 351 ARG B O 1
ATOM 14634 N N . SER B 1 352 ? 5.81100 -55.46000 -34.71600 1.000 46.68969 352 SER B N 1
ATOM 14635 C CA . SER B 1 352 ? 7.24500 -55.36600 -34.96100 1.000 47.02266 352 SER B CA 1
ATOM 14636 C C . SER B 1 352 ? 7.98600 -56.60200 -34.47000 1.000 49.04022 352 SER B C 1
ATOM 14637 O O . SER B 1 352 ? 8.90000 -57.09400 -35.14900 1.000 48.97469 352 SER B O 1
ATOM 14645 N N . ILE B 1 353 ? 7.61900 -57.10800 -33.30400 1.000 49.44575 353 ILE B N 1
ATOM 14646 C CA . ILE B 1 353 ? 8.30300 -58.29100 -32.72700 1.000 51.00562 353 ILE B CA 1
ATOM 14647 C C . ILE B 1 353 ? 8.07100 -59.45700 -33.67700 1.000 51.80018 353 ILE B C 1
ATOM 14648 O O . ILE B 1 353 ? 8.94900 -60.25100 -33.80600 1.000 53.29376 353 ILE B O 1
ATOM 14664 N N . SER B 1 354 ? 6.95500 -59.48500 -34.38600 1.000 53.68178 354 SER B N 1
ATOM 14665 C CA . SER B 1 354 ? 6.61100 -60.59900 -35.29400 1.000 54.08963 354 SER B CA 1
ATOM 14666 C C . SER B 1 354 ? 7.37000 -60.46500 -36.61000 1.000 53.24751 354 SER B C 1
ATOM 14667 O O . SER B 1 354 ? 7.74600 -61.47200 -37.14900 1.000 55.17402 354 SER B O 1
ATOM 14675 N N . ARG B 1 355 ? 7.68000 -59.26000 -37.04900 1.000 50.80700 355 ARG B N 1
ATOM 14676 C CA . ARG B 1 355 ? 8.37900 -59.04600 -38.33300 1.000 50.81065 355 ARG B CA 1
ATOM 14677 C C . ARG B 1 355 ? 9.88000 -58.80800 -38.17100 1.000 51.26491 355 ARG B C 1
ATOM 14678 O O . ARG B 1 355 ? 10.59200 -59.06000 -39.12300 1.000 52.59716 355 ARG B O 1
ATOM 14699 N N . PHE B 1 356 ? 10.36200 -58.33500 -37.02800 1.000 52.55540 356 PHE B N 1
ATOM 14700 C CA . PHE B 1 356 ? 11.75700 -57.93700 -36.93200 1.000 51.86450 356 PHE B CA 1
ATOM 14701 C C . PHE B 1 356 ? 12.53900 -58.70000 -35.86100 1.000 53.59740 356 PHE B C 1
ATOM 14702 O O . PHE B 1 356 ? 13.74400 -58.45400 -35.69500 1.000 53.87551 356 PHE B O 1
ATOM 14719 N N . ALA B 1 357 ? 11.92400 -59.62900 -35.13400 1.000 53.32590 357 ALA B N 1
ATOM 14720 C CA . ALA B 1 357 ? 12.53300 -60.32500 -33.98500 1.000 53.76844 357 ALA B CA 1
ATOM 14721 C C . ALA B 1 357 ? 11.82100 -61.67900 -33.82000 1.000 54.99976 357 ALA B C 1
ATOM 14722 O O . ALA B 1 357 ? 11.50200 -62.22000 -34.85700 1.000 55.20007 357 ALA B O 1
ATOM 14729 N N . SER B 1 358 ? 11.60400 -62.25500 -32.63300 1.000 56.23047 358 SER B N 1
ATOM 14730 C CA . SER B 1 358 ? 10.90100 -63.54500 -32.49100 1.000 59.48594 358 SER B CA 1
ATOM 14731 C C . SER B 1 358 ? 9.72300 -63.39800 -31.52800 1.000 59.38889 358 SER B C 1
ATOM 14732 O O . SER B 1 358 ? 9.90000 -62.72900 -30.53100 1.000 58.09456 358 SER B O 1
ATOM 14740 N N . ASP B 1 359 ? 8.59200 -64.05900 -31.78900 1.000 59.85479 359 ASP B N 1
ATOM 14741 C CA . ASP B 1 359 ? 7.39200 -63.98300 -30.92200 1.000 58.94812 359 ASP B CA 1
ATOM 14742 C C . ASP B 1 359 ? 6.94600 -65.36300 -30.45500 1.000 61.13181 359 ASP B C 1
ATOM 14743 O O . ASP B 1 359 ? 5.83100 -65.44300 -29.97500 1.000 60.61845 359 ASP B O 1
ATOM 14752 N N . ALA B 1 360 ? 7.82300 -66.35900 -30.51300 1.000 63.09919 360 ALA B N 1
ATOM 14753 C CA . ALA B 1 360 ? 7.50500 -67.77700 -30.24000 1.000 64.84750 360 ALA B CA 1
ATOM 14754 C C . ALA B 1 360 ? 7.14900 -68.03500 -28.78000 1.000 62.61792 360 ALA B C 1
ATOM 14755 O O . ALA B 1 360 ? 6.18100 -68.74400 -28.54300 1.000 62.19866 360 ALA B O 1
ATOM 14762 N N . THR B 1 361 ? 7.91000 -67.49400 -27.83800 1.000 62.00225 361 THR B N 1
ATOM 14763 C CA . THR B 1 361 ? 7.73500 -67.77900 -26.39500 1.000 60.02437 361 THR B CA 1
ATOM 14764 C C . THR B 1 361 ? 7.58800 -66.49600 -25.57500 1.000 58.99357 361 THR B C 1
ATOM 14765 O O . THR B 1 361 ? 7.92000 -65.43700 -26.09800 1.000 58.40970 361 THR B O 1
ATOM 14776 N N . PRO B 1 362 ? 7.11900 -66.53400 -24.31000 1.000 58.30806 362 PRO B N 1
ATOM 14777 C CA . PRO B 1 362 ? 7.06800 -65.34100 -23.48500 1.000 57.03787 362 PRO B CA 1
ATOM 14778 C C . PRO B 1 362 ? 8.43000 -64.65400 -23.35900 1.000 55.43780 362 PRO B C 1
ATOM 14779 O O . PRO B 1 362 ? 8.47200 -63.46700 -23.42900 1.000 54.88534 362 PRO B O 1
ATOM 14790 N N . GLU B 1 363 ? 9.49300 -65.42900 -23.18900 1.000 52.74191 363 GLU B N 1
ATOM 14791 C CA . GLU B 1 363 ? 10.87100 -64.91900 -23.05600 1.000 52.86289 363 GLU B CA 1
ATOM 14792 C C . GLU B 1 363 ? 11.28900 -64.25900 -24.36300 1.000 50.29948 363 GLU B C 1
ATOM 14793 O O . GLU B 1 363 ? 11.88400 -63.21800 -24.28800 1.000 48.57791 363 GLU B O 1
ATOM 14805 N N . ALA B 1 364 ? 11.00700 -64.87700 -25.50500 1.000 49.08105 364 ALA B N 1
ATOM 14806 C CA . ALA B 1 364 ? 11.37400 -64.36400 -26.84100 1.000 51.02994 364 ALA B CA 1
ATOM 14807 C C . ALA B 1 364 ? 10.66000 -63.03700 -27.09800 1.000 51.06182 364 ALA B C 1
ATOM 14808 O O . ALA B 1 364 ? 11.27800 -62.14400 -27.62800 1.000 50.56311 364 ALA B O 1
ATOM 14815 N N . ARG B 1 365 ? 9.38900 -62.94200 -26.73500 1.000 51.78041 365 ARG B N 1
ATOM 14816 C CA . ARG B 1 365 ? 8.58100 -61.71700 -26.90600 1.000 51.51599 365 ARG B CA 1
ATOM 14817 C C . ARG B 1 365 ? 9.18300 -60.61000 -26.04600 1.000 51.07883 365 ARG B C 1
ATOM 14818 O O . ARG B 1 365 ? 9.42000 -59.53900 -26.56300 1.000 50.62746 365 ARG B O 1
ATOM 14839 N N . ASN B 1 366 ? 9.45800 -60.91300 -24.78600 1.000 49.45119 366 ASN B N 1
ATOM 14840 C CA . ASN B 1 366 ? 10.03700 -59.96900 -23.81000 1.000 48.27672 366 ASN B CA 1
ATOM 14841 C C . ASN B 1 366 ? 11.38800 -59.49000 -24.33900 1.000 49.84084 366 ASN B C 1
ATOM 14842 O O . ASN B 1 366 ? 11.61000 -58.29900 -24.35900 1.000 50.10323 366 ASN B O 1
ATOM 14853 N N . ARG B 1 367 ? 12.22800 -60.40300 -24.80400 1.000 50.19016 367 ARG B N 1
ATOM 14854 C CA . ARG B 1 367 ? 13.57600 -60.11500 -25.33800 1.000 50.40568 367 ARG B CA 1
ATOM 14855 C C . ARG B 1 367 ? 13.46000 -59.26000 -26.59900 1.000 50.15572 367 ARG B C 1
ATOM 14856 O O . ARG B 1 367 ? 14.27200 -58.37800 -26.79200 1.000 49.96537 367 ARG B O 1
ATOM 14877 N N . SER B 1 368 ? 12.45400 -59.51200 -27.42500 1.000 50.17025 368 SER B N 1
ATOM 14878 C CA . SER B 1 368 ? 12.24200 -58.82200 -28.72200 1.000 49.61992 368 SER B CA 1
ATOM 14879 C C . SER B 1 368 ? 11.80700 -57.37000 -28.52400 1.000 48.35756 368 SER B C 1
ATOM 14880 O O . SER B 1 368 ? 12.30400 -56.53100 -29.22600 1.000 49.24618 368 SER B O 1
ATOM 14888 N N . THR B 1 369 ? 10.88000 -57.11700 -27.61700 1.000 48.09907 369 THR B N 1
ATOM 14889 C CA . THR B 1 369 ? 10.37400 -55.77000 -27.29300 1.000 47.86460 369 THR B CA 1
ATOM 14890 C C . THR B 1 369 ? 11.53500 -54.88500 -26.84300 1.000 48.19476 369 THR B C 1
ATOM 14891 O O . THR B 1 369 ? 11.67900 -53.80000 -27.37000 1.000 45.28201 369 THR B O 1
ATOM 14902 N N . LYS B 1 370 ? 12.35500 -55.38400 -25.92400 1.000 50.15423 370 LYS B N 1
ATOM 14903 C CA . LYS B 1 370 ? 13.49900 -54.63600 -25.36200 1.000 49.49129 370 LYS B CA 1
ATOM 14904 C C . LYS B 1 370 ? 14.50300 -54.34600 -26.46600 1.000 48.41504 370 LYS B C 1
ATOM 14905 O O . LYS B 1 370 ? 14.94500 -53.22600 -26.55300 1.000 47.47200 370 LYS B O 1
ATOM 14924 N N . PHE B 1 371 ? 14.80800 -55.34600 -27.27500 1.000 48.26697 371 PHE B N 1
ATOM 14925 C CA . PHE B 1 371 ? 15.76600 -55.27200 -28.39400 1.000 47.96804 371 PHE B CA 1
ATOM 14926 C C . PHE B 1 371 ? 15.35500 -54.14500 -29.34300 1.000 47.50448 371 PHE B C 1
ATOM 14927 O O . PHE B 1 371 ? 16.18400 -53.29800 -29.64000 1.000 45.99809 371 PHE B O 1
ATOM 14944 N N . LEU B 1 372 ? 14.10500 -54.14900 -29.79800 1.000 45.44768 372 LEU B N 1
ATOM 14945 C CA . LEU B 1 372 ? 13.58100 -53.14000 -30.74800 1.000 45.11001 372 LEU B CA 1
ATOM 14946 C C . LEU B 1 372 ? 13.43200 -51.80000 -30.03100 1.000 45.42655 372 LEU B C 1
ATOM 14947 O O . LEU B 1 372 ? 13.63000 -50.78900 -30.66200 1.000 44.31305 372 LEU B O 1
ATOM 14963 N N . ALA B 1 373 ? 13.14400 -51.80100 -28.73900 1.000 45.47871 373 ALA B N 1
ATOM 14964 C CA . ALA B 1 373 ? 13.03200 -50.55000 -27.97200 1.000 44.67225 373 ALA B CA 1
ATOM 14965 C C . ALA B 1 373 ? 14.37300 -49.82700 -27.98900 1.000 45.62952 373 ALA B C 1
ATOM 14966 O O . ALA B 1 373 ? 14.37000 -48.62900 -28.14000 1.000 45.57745 373 ALA B O 1
ATOM 14973 N N . VAL B 1 374 ? 15.46500 -50.56100 -27.88000 1.000 45.93898 374 VAL B N 1
ATOM 14974 C CA . VAL B 1 374 ? 16.83600 -50.00900 -27.95900 1.000 45.48395 374 VAL B CA 1
ATOM 14975 C C . VAL B 1 374 ? 17.02900 -49.51500 -29.38500 1.000 46.46940 374 VAL B C 1
ATOM 14976 O O . VAL B 1 374 ? 17.58900 -48.50700 -29.54300 1.000 46.50320 374 VAL B O 1
ATOM 14989 N N . LEU B 1 375 ? 16.57400 -50.22600 -30.40200 1.000 44.88177 375 LEU B N 1
ATOM 14990 C CA . LEU B 1 375 ? 16.71400 -49.75900 -31.77700 1.000 45.06472 375 LEU B CA 1
ATOM 14991 C C . LEU B 1 375 ? 16.07900 -48.37800 -31.93700 1.000 45.18851 375 LEU B C 1
ATOM 14992 O O . LEU B 1 375 ? 16.70900 -47.45000 -32.45900 1.000 45.25158 375 LEU B O 1
ATOM 15008 N N . GLN B 1 376 ? 14.83900 -48.23600 -31.49700 1.000 45.37013 376 GLN B N 1
ATOM 15009 C CA . GLN B 1 376 ? 14.05000 -46.99600 -31.68100 1.000 46.65776 376 GLN B CA 1
ATOM 15010 C C . GLN B 1 376 ? 14.59300 -45.86200 -30.81100 1.000 45.22373 376 GLN B C 1
ATOM 15011 O O . GLN B 1 376 ? 14.87400 -44.81400 -31.36100 1.000 45.15335 376 GLN B O 1
ATOM 15025 N N . ALA B 1 377 ? 14.80400 -46.08900 -29.52400 1.000 46.40671 377 ALA B N 1
ATOM 15026 C CA . ALA B 1 377 ? 15.27900 -45.07300 -28.56200 1.000 45.83376 377 ALA B CA 1
ATOM 15027 C C . ALA B 1 377 ? 16.63000 -44.48100 -28.95700 1.000 46.09813 377 ALA B C 1
ATOM 15028 O O . ALA B 1 377 ? 16.88600 -43.37300 -28.54000 1.000 46.86768 377 ALA B O 1
ATOM 15035 N N . THR B 1 378 ? 17.47000 -45.17500 -29.71300 1.000 46.42248 378 THR B N 1
ATOM 15036 C CA . THR B 1 378 ? 18.78900 -44.64500 -30.12900 1.000 46.16800 378 THR B CA 1
ATOM 15037 C C . THR B 1 378 ? 18.71000 -43.99200 -31.50900 1.000 46.77827 378 THR B C 1
ATOM 15038 O O . THR B 1 378 ? 19.71100 -43.50800 -31.96100 1.000 46.64013 378 THR B O 1
ATOM 15049 N N . MET B 1 379 ? 17.55300 -43.96000 -32.14900 1.000 45.68895 379 MET B N 1
ATOM 15050 C CA . MET B 1 379 ? 17.43800 -43.33000 -33.47300 1.000 47.45460 379 MET B CA 1
ATOM 15051 C C . MET B 1 379 ? 17.14100 -41.84600 -33.25500 1.000 45.99916 379 MET B C 1
ATOM 15052 O O . MET B 1 379 ? 16.27400 -41.53500 -32.45600 1.000 43.67437 379 MET B O 1
ATOM 15066 N N . SER B 1 380 ? 17.83200 -40.95600 -33.96000 1.000 46.70563 380 SER B N 1
ATOM 15067 C CA . SER B 1 380 ? 17.64000 -39.49400 -33.93100 1.000 47.34880 380 SER B CA 1
ATOM 15068 C C . SER B 1 380 ? 16.29500 -39.13100 -34.56300 1.000 47.05386 380 SER B C 1
ATOM 15069 O O . SER B 1 380 ? 15.74900 -39.89100 -35.34000 1.000 47.90033 380 SER B O 1
ATOM 15077 N N . GLY B 1 381 ? 15.78800 -37.94500 -34.31800 1.000 45.31745 381 GLY B N 1
ATOM 15078 C CA . GLY B 1 381 ? 14.49300 -37.58700 -34.89600 1.000 46.13462 381 GLY B CA 1
ATOM 15079 C C . GLY B 1 381 ? 13.38600 -37.77000 -33.89200 1.000 45.75692 381 GLY B C 1
ATOM 15080 O O . GLY B 1 381 ? 13.68400 -38.11900 -32.75500 1.000 44.69063 381 GLY B O 1
ATOM 15084 N N . THR B 1 382 ? 12.13300 -37.59000 -34.30800 1.000 43.43884 382 THR B N 1
ATOM 15085 C CA . THR B 1 382 ? 10.95900 -37.74600 -33.44000 1.000 43.13422 382 THR B CA 1
ATOM 15086 C C . THR B 1 382 ? 10.65800 -39.23900 -33.38800 1.000 42.50315 382 THR B C 1
ATOM 15087 O O . THR B 1 382 ? 10.70900 -39.86100 -34.41600 1.000 43.54199 382 THR B O 1
ATOM 15098 N N . LEU B 1 383 ? 10.34800 -39.76800 -32.21900 1.000 41.42407 383 LEU B N 1
ATOM 15099 C CA . LEU B 1 383 ? 10.11300 -41.20400 -31.98300 1.000 41.60986 383 LEU B CA 1
ATOM 15100 C C . LEU B 1 383 ? 8.61100 -41.42500 -31.86900 1.000 40.45397 383 LEU B C 1
ATOM 15101 O O . LEU B 1 383 ? 7.98300 -40.69100 -31.13600 1.000 38.03888 383 LEU B O 1
ATOM 15117 N N . TYR B 1 384 ? 8.08200 -42.44300 -32.53700 1.000 41.11048 384 TYR B N 1
ATOM 15118 C CA . TYR B 1 384 ? 6.63900 -42.75300 -32.57900 1.000 41.88732 384 TYR B CA 1
ATOM 15119 C C . TYR B 1 384 ? 6.39300 -44.18600 -32.10400 1.000 40.39710 384 TYR B C 1
ATOM 15120 O O . TYR B 1 384 ? 7.00300 -45.08300 -32.63700 1.000 40.57355 384 TYR B O 1
ATOM 15138 N N . LEU B 1 385 ? 5.60900 -44.36300 -31.05800 1.000 39.19647 385 LEU B N 1
ATOM 15139 C CA . LEU B 1 385 ? 5.14300 -45.64700 -30.53700 1.000 40.72094 385 LEU B CA 1
ATOM 15140 C C . LEU B 1 385 ? 3.71200 -45.87400 -31.02400 1.000 40.47957 385 LEU B C 1
ATOM 15141 O O . LEU B 1 385 ? 2.97200 -44.90900 -31.08500 1.000 41.94147 385 LEU B O 1
ATOM 15157 N N . TYR B 1 386 ? 3.34400 -47.10400 -31.35700 1.000 38.69433 386 TYR B N 1
ATOM 15158 C CA . TYR B 1 386 ? 1.95900 -47.46200 -31.72500 1.000 40.40571 386 TYR B CA 1
ATOM 15159 C C . TYR B 1 386 ? 1.35800 -48.14700 -30.50900 1.000 39.45728 386 TYR B C 1
ATOM 15160 O O . TYR B 1 386 ? 2.08300 -48.84900 -29.85000 1.000 39.71285 386 TYR B O 1
ATOM 15178 N N . GLN B 1 387 ? 0.08900 -47.92900 -30.23100 1.000 38.22463 387 GLN B N 1
ATOM 15179 C CA . GLN B 1 387 ? -0.61000 -48.54400 -29.09700 1.000 39.23248 387 GLN B CA 1
ATOM 15180 C C . GLN B 1 387 ? -0.34300 -50.05800 -29.10200 1.000 40.94027 387 GLN B C 1
ATOM 15181 O O . GLN B 1 387 ? -0.65200 -50.69800 -30.08300 1.000 40.65078 387 GLN B O 1
ATOM 15195 N N . GLY B 1 388 ? 0.17400 -50.62900 -28.01000 1.000 41.23094 388 GLY B N 1
ATOM 15196 C CA . GLY B 1 388 ? 0.44100 -52.06900 -27.90400 1.000 41.71811 388 GLY B CA 1
ATOM 15197 C C . GLY B 1 388 ? 1.89400 -52.42400 -28.09800 1.000 41.54407 388 GLY B C 1
ATOM 15198 O O . GLY B 1 388 ? 2.28300 -53.44600 -27.60700 1.000 42.33297 388 GLY B O 1
ATOM 15202 N N . GLN B 1 389 ? 2.68500 -51.59200 -28.75900 1.000 41.38763 389 GLN B N 1
ATOM 15203 C CA . GLN B 1 389 ? 4.11500 -51.84300 -29.00900 1.000 42.21726 389 GLN B CA 1
ATOM 15204 C C . GLN B 1 389 ? 4.86800 -51.95200 -27.68400 1.000 42.20569 389 GLN B C 1
ATOM 15205 O O . GLN B 1 389 ? 5.69700 -52.83100 -27.55100 1.000 41.63884 389 GLN B O 1
ATOM 15219 N N . GLU B 1 390 ? 4.50200 -51.12800 -26.71100 1.000 43.10586 390 GLU B N 1
ATOM 15220 C CA . GLU B 1 390 ? 5.14600 -51.05000 -25.38800 1.000 42.71308 390 GLU B CA 1
ATOM 15221 C C . GLU B 1 390 ? 4.92500 -52.35500 -24.61200 1.000 43.58361 390 GLU B C 1
ATOM 15222 O O . GLU B 1 390 ? 5.75600 -52.63200 -23.78400 1.000 43.61329 390 GLU B O 1
ATOM 15234 N N . ILE B 1 391 ? 3.87800 -53.12600 -24.88200 1.000 42.42205 391 ILE B N 1
ATOM 15235 C CA . ILE B 1 391 ? 3.66700 -54.40500 -24.15000 1.000 44.00777 391 ILE B CA 1
ATOM 15236 C C . ILE B 1 391 ? 4.04700 -55.61000 -25.01700 1.000 44.86442 391 ILE B C 1
ATOM 15237 O O . ILE B 1 391 ? 4.02900 -56.69200 -24.49700 1.000 45.51781 391 ILE B O 1
ATOM 15253 N N . GLY B 1 392 ? 4.38300 -55.43300 -26.28300 1.000 45.27801 392 GLY B N 1
ATOM 15254 C CA . GLY B 1 392 ? 4.81100 -56.54600 -27.14000 1.000 46.32323 392 GLY B CA 1
ATOM 15255 C C . GLY B 1 392 ? 3.67500 -57.36100 -27.73300 1.000 46.05955 392 GLY B C 1
ATOM 15256 O O . GLY B 1 392 ? 3.80900 -58.56900 -27.78700 1.000 45.19508 392 GLY B O 1
ATOM 15260 N N . ILE B 1 393 ? 2.59000 -56.72600 -28.16400 1.000 46.23653 393 ILE B N 1
ATOM 15261 C CA . ILE B 1 393 ? 1.47300 -57.41800 -28.86200 1.000 43.32083 393 ILE B CA 1
ATOM 15262 C C . ILE B 1 393 ? 2.05800 -57.98400 -30.15500 1.000 44.75954 393 ILE B C 1
ATOM 15263 O O . ILE B 1 393 ? 2.67700 -57.22700 -30.86900 1.000 44.03021 393 ILE B O 1
ATOM 15279 N N . PRO B 1 394 ? 1.97300 -59.29500 -30.44400 1.000 46.69490 394 PRO B N 1
ATOM 15280 C CA . PRO B 1 394 ? 2.50100 -59.84400 -31.67900 1.000 48.24885 394 PRO B CA 1
ATOM 15281 C C . PRO B 1 394 ? 1.42100 -59.88300 -32.76500 1.000 49.36000 394 PRO B C 1
ATOM 15282 O O . PRO B 1 394 ? 0.34800 -59.47300 -32.51100 1.000 48.55699 394 PRO B O 1
ATOM 15293 N N . ASN B 1 395 ? 1.73600 -60.43800 -33.92600 1.000 51.10868 395 ASN B N 1
ATOM 15294 C CA . ASN B 1 395 ? 0.80400 -60.59500 -35.06200 1.000 52.58828 395 ASN B CA 1
ATOM 15295 C C . ASN B 1 395 ? -0.24600 -61.63700 -34.71400 1.000 51.81494 395 ASN B C 1
ATOM 15296 O O . ASN B 1 395 ? 0.05500 -62.52600 -33.93900 1.000 53.26957 395 ASN B O 1
ATOM 15307 N N . LEU B 1 396 ? -1.47200 -61.50500 -35.21600 1.000 49.77148 396 LEU B N 1
ATOM 15308 C CA . LEU B 1 396 ? -2.55600 -62.51700 -35.08800 1.000 49.39843 396 LEU B CA 1
ATOM 15309 C C . LEU B 1 396 ? -1.92700 -63.82400 -35.50100 1.000 50.49905 396 LEU B C 1
ATOM 15310 O O . LEU B 1 396 ? -1.46500 -63.85100 -36.63200 1.000 50.76270 396 LEU B O 1
ATOM 15326 N N . PRO B 1 397 ? -1.82600 -65.14700 -34.74800 1.000 53.47516 397 PRO B N 1
ATOM 15327 C CA . PRO B 1 397 ? -1.19100 -66.34900 -35.26200 1.000 56.09379 397 PRO B CA 1
ATOM 15328 C C . PRO B 1 397 ? -1.91300 -66.99800 -36.45600 1.000 57.39411 397 PRO B C 1
ATOM 15329 O O . PRO B 1 397 ? -3.02600 -66.65800 -36.75200 1.000 56.31460 397 PRO B O 1
ATOM 15340 N N . ASP B 1 398 ? -1.29200 -68.01600 -37.05800 1.000 59.66390 398 ASP B N 1
ATOM 15341 C CA . ASP B 1 398 ? -1.80600 -68.75300 -38.24600 1.000 63.10832 398 ASP B CA 1
ATOM 15342 C C . ASP B 1 398 ? -3.16800 -69.38600 -37.93600 1.000 64.02516 398 ASP B C 1
ATOM 15343 O O . ASP B 1 398 ? -3.98300 -69.45000 -38.84300 1.000 62.42177 398 ASP B O 1
ATOM 15352 N N . GLU B 1 399 ? -3.37200 -69.83600 -36.70300 1.000 69.03089 399 GLU B N 1
ATOM 15353 C CA . GLU B 1 399 ? -4.62000 -70.39600 -36.14500 1.000 71.79859 399 GLU B CA 1
ATOM 15354 C C . GLU B 1 399 ? -5.81900 -69.49800 -36.47700 1.000 68.41504 399 GLU B C 1
ATOM 15355 O O . GLU B 1 399 ? -6.71500 -69.99800 -37.15700 1.000 70.62235 399 GLU B O 1
ATOM 15367 N N . VAL B 1 400 ? -5.85100 -68.23100 -36.03900 1.000 60.40566 400 VAL B N 1
ATOM 15368 C CA . VAL B 1 400 ? -7.01700 -67.33000 -36.28500 1.000 58.35703 400 VAL B CA 1
ATOM 15369 C C . VAL B 1 400 ? -7.15800 -67.27700 -37.78900 1.000 59.49992 400 VAL B C 1
ATOM 15370 O O . VAL B 1 400 ? -6.16100 -66.98700 -38.44700 1.000 60.34785 400 VAL B O 1
ATOM 15383 N N . PRO B 1 401 ? -8.47800 -67.56000 -38.50100 1.000 59.59796 401 PRO B N 1
ATOM 15384 C CA . PRO B 1 401 ? -8.75200 -67.66000 -39.92200 1.000 60.27162 401 PRO B CA 1
ATOM 15385 C C . PRO B 1 401 ? -8.83100 -66.32300 -40.64900 1.000 58.48359 401 PRO B C 1
ATOM 15386 O O . PRO B 1 401 ? -9.03500 -65.34100 -40.02400 1.000 57.69892 401 PRO B O 1
ATOM 15397 N N . ILE B 1 402 ? -8.81300 -66.38800 -41.97500 1.000 58.08217 402 ILE B N 1
ATOM 15398 C CA . ILE B 1 402 ? -8.81700 -65.22800 -42.90900 1.000 56.83008 402 ILE B CA 1
ATOM 15399 C C . ILE B 1 402 ? -10.09600 -64.38700 -42.78500 1.000 56.98930 402 ILE B C 1
ATOM 15400 O O . ILE B 1 402 ? -10.03100 -63.23400 -43.16200 1.000 55.90376 402 ILE B O 1
ATOM 15416 N N . GLU B 1 403 ? -11.20400 -64.92200 -42.27500 1.000 57.43279 403 GLU B N 1
ATOM 15417 C CA . GLU B 1 403 ? -12.47500 -64.17600 -42.10700 1.000 58.59305 403 GLU B CA 1
ATOM 15418 C C . GLU B 1 403 ? -12.35100 -63.09700 -41.02900 1.000 54.52183 403 GLU B C 1
ATOM 15419 O O . GLU B 1 403 ? -13.09700 -62.13300 -41.10200 1.000 51.38598 403 GLU B O 1
ATOM 15431 N N . GLU B 1 404 ? -11.46100 -63.29000 -40.06000 1.000 55.06071 404 GLU B N 1
ATOM 15432 C CA . GLU B 1 404 ? -11.25700 -62.37000 -38.91300 1.000 54.44949 404 GLU B CA 1
ATOM 15433 C C . GLU B 1 404 ? -10.56200 -61.08400 -39.35900 1.000 50.48488 404 GLU B C 1
ATOM 15434 O O . GLU B 1 404 ? -10.65500 -60.11300 -38.63400 1.000 48.09395 404 GLU B O 1
ATOM 15446 N N . TYR B 1 405 ? -9.87700 -61.10100 -40.49300 1.000 49.76641 405 TYR B N 1
ATOM 15447 C CA . TYR B 1 405 ? -9.22200 -59.91600 -41.08200 1.000 50.62914 405 TYR B CA 1
ATOM 15448 C C . TYR B 1 405 ? -10.29100 -59.04300 -41.73500 1.000 49.48490 405 TYR B C 1
ATOM 15449 O O . TYR B 1 405 ? -10.44400 -59.13600 -42.92400 1.000 49.08968 405 TYR B O 1
ATOM 15467 N N . LYS B 1 406 ? -10.91000 -58.12900 -40.99000 1.000 51.05932 406 LYS B N 1
ATOM 15468 C CA . LYS B 1 406 ? -12.02200 -57.27400 -41.47400 1.000 53.55007 406 LYS B CA 1
ATOM 15469 C C . LYS B 1 406 ? -11.52800 -56.06700 -42.27400 1.000 54.26511 406 LYS B C 1
ATOM 15470 O O . LYS B 1 406 ? -12.36300 -55.32600 -42.74700 1.000 53.53157 406 LYS B O 1
ATOM 15489 N N . ASP B 1 407 ? -10.23000 -55.85000 -42.40700 1.000 55.49878 407 ASP B N 1
ATOM 15490 C CA . ASP B 1 407 ? -9.68200 -54.71700 -43.18300 1.000 55.74099 407 ASP B CA 1
ATOM 15491 C C . ASP B 1 407 ? -10.03300 -54.85800 -44.67100 1.000 55.18799 407 ASP B C 1
ATOM 15492 O O . ASP B 1 407 ? -9.74900 -55.90500 -45.22500 1.000 53.83752 407 ASP B O 1
ATOM 15501 N N . VAL B 1 408 ? -10.53200 -53.80400 -45.31800 1.000 54.76612 408 VAL B N 1
ATOM 15502 C CA . VAL B 1 408 ? -10.90000 -53.80700 -46.75600 1.000 55.89915 408 VAL B CA 1
ATOM 15503 C C . VAL B 1 408 ? -9.68300 -54.20100 -47.58900 1.000 55.38639 408 VAL B C 1
ATOM 15504 O O . VAL B 1 408 ? -9.83600 -55.01200 -48.47200 1.000 55.21402 408 VAL B O 1
ATOM 15517 N N . ASN B 1 409 ? -8.50000 -53.67900 -47.30100 1.000 55.86024 409 ASN B N 1
ATOM 15518 C CA . ASN B 1 409 ? -7.27200 -54.02200 -48.06000 1.000 56.27125 409 ASN B CA 1
ATOM 15519 C C . ASN B 1 409 ? -7.04100 -55.53200 -48.05700 1.000 54.75151 409 ASN B C 1
ATOM 15520 O O . ASN B 1 409 ? -6.64200 -56.04400 -49.07800 1.000 55.54044 409 ASN B O 1
ATOM 15531 N N . SER B 1 410 ? -7.27300 -56.19500 -46.94000 1.000 53.19962 410 SER B N 1
ATOM 15532 C CA . SER B 1 410 ? -7.06400 -57.65100 -46.80500 1.000 54.31756 410 SER B CA 1
ATOM 15533 C C . SER B 1 410 ? -8.09800 -58.39300 -47.65500 1.000 54.18730 410 SER B C 1
ATOM 15534 O O . SER B 1 410 ? -7.70200 -59.04400 -48.60800 1.000 54.19919 410 SER B O 1
ATOM 15542 N N . ILE B 1 411 ? -9.37700 -58.23400 -47.33900 1.000 54.63193 411 ILE B N 1
ATOM 15543 C CA . ILE B 1 411 ? -10.52400 -58.87800 -48.03900 1.000 55.91926 411 ILE B CA 1
ATOM 15544 C C . ILE B 1 411 ? -10.36700 -58.68600 -49.54700 1.000 53.22108 411 ILE B C 1
ATOM 15545 O O . ILE B 1 411 ? -10.38000 -59.65700 -50.26500 1.000 52.73260 411 ILE B O 1
ATOM 15561 N N . ASN B 1 412 ? -10.17700 -57.46300 -49.99100 1.000 53.02535 412 ASN B N 1
ATOM 15562 C CA . ASN B 1 412 ? -9.99900 -57.13600 -51.41700 1.000 54.78386 412 ASN B CA 1
ATOM 15563 C C . ASN B 1 412 ? -8.89200 -57.99400 -52.01800 1.000 56.39431 412 ASN B C 1
ATOM 15564 O O . ASN B 1 412 ? -9.08800 -58.51500 -53.09400 1.000 55.42207 412 ASN B O 1
ATOM 15575 N N . TYR B 1 413 ? -7.74700 -58.09800 -51.35800 1.000 60.80448 413 TYR B N 1
ATOM 15576 C CA . TYR B 1 413 ? -6.57900 -58.83600 -51.89000 1.000 63.86495 413 TYR B CA 1
ATOM 15577 C C . TYR B 1 413 ? -6.86700 -60.32600 -51.96100 1.000 62.45411 413 TYR B C 1
ATOM 15578 O O . TYR B 1 413 ? -6.55800 -60.92200 -52.96800 1.000 63.48288 413 TYR B O 1
ATOM 15596 N N . TYR B 1 414 ? -7.37400 -60.90000 -50.88500 1.000 58.35623 414 TYR B N 1
ATOM 15597 C CA . TYR B 1 414 ? -7.68500 -62.33900 -50.81600 1.000 58.65094 414 TYR B CA 1
ATOM 15598 C C . TYR B 1 414 ? -8.67700 -62.65200 -51.93800 1.000 58.47102 414 TYR B C 1
ATOM 15599 O O . TYR B 1 414 ? -8.35300 -63.45700 -52.78900 1.000 58.77799 414 TYR B O 1
ATOM 15617 N N . ASN B 1 415 ? -9.81100 -61.95800 -51.95900 1.000 57.21826 415 ASN B N 1
ATOM 15618 C CA . ASN B 1 415 ? -10.90700 -62.15000 -52.93500 1.000 59.97569 415 ASN B CA 1
ATOM 15619 C C . ASN B 1 415 ? -10.31700 -62.12100 -54.33300 1.000 60.56388 415 ASN B C 1
ATOM 15620 O O . ASN B 1 415 ? -10.55500 -63.05700 -55.05900 1.000 59.26234 415 ASN B O 1
ATOM 15631 N N . ALA B 1 416 ? -9.50200 -61.12700 -54.64100 1.000 63.99522 416 ALA B N 1
ATOM 15632 C CA . ALA B 1 416 ? -8.88900 -60.97100 -55.97000 1.000 66.62343 416 ALA B CA 1
ATOM 15633 C C . ALA B 1 416 ? -8.13300 -62.25000 -56.33900 1.000 68.63901 416 ALA B C 1
ATOM 15634 O O . ALA B 1 416 ? -8.28000 -62.67400 -57.47300 1.000 67.37442 416 ALA B O 1
ATOM 15641 N N . VAL B 1 417 ? -7.37600 -62.86200 -55.43200 1.000 70.96890 417 VAL B N 1
ATOM 15642 C CA . VAL B 1 417 ? -6.60000 -64.08400 -55.78100 1.000 72.61605 417 VAL B CA 1
ATOM 15643 C C . VAL B 1 417 ? -7.52900 -65.30000 -55.76200 1.000 68.51971 417 VAL B C 1
ATOM 15644 O O . VAL B 1 417 ? -7.13000 -66.31300 -56.27500 1.000 67.30996 417 VAL B O 1
ATOM 15657 N N . LYS B 1 418 ? -8.67500 -65.23500 -55.10700 1.000 64.65997 418 LYS B N 1
ATOM 15658 C CA . LYS B 1 418 ? -9.67300 -66.32800 -55.13700 1.000 65.58439 418 LYS B CA 1
ATOM 15659 C C . LYS B 1 418 ? -10.31500 -66.34800 -56.52700 1.000 67.35984 418 LYS B C 1
ATOM 15660 O O . LYS B 1 418 ? -10.34700 -67.39900 -57.14400 1.000 65.82457 418 LYS B O 1
ATOM 15679 N N . GLU B 1 419 ? -10.75300 -65.18700 -57.00900 1.000 74.17342 419 GLU B N 1
ATOM 15680 C CA . GLU B 1 419 ? -11.43300 -65.02100 -58.31400 1.000 82.24522 419 GLU B CA 1
ATOM 15681 C C . GLU B 1 419 ? -10.44500 -65.23900 -59.45900 1.000 84.27021 419 GLU B C 1
ATOM 15682 O O . GLU B 1 419 ? -10.78000 -65.99900 -60.36600 1.000 86.40456 419 GLU B O 1
ATOM 15694 N N . ASP B 1 420 ? -9.25600 -64.64900 -59.39300 1.000 82.91347 420 ASP B N 1
ATOM 15695 C CA . ASP B 1 420 ? -8.24400 -64.72200 -60.47800 1.000 84.32980 420 ASP B CA 1
ATOM 15696 C C . ASP B 1 420 ? -7.49900 -66.06100 -60.46900 1.000 81.54256 420 ASP B C 1
ATOM 15697 O O . ASP B 1 420 ? -6.72800 -66.27100 -61.39500 1.000 81.09620 420 ASP B O 1
ATOM 15706 N N . THR B 1 421 ? -7.67600 -66.92900 -59.47400 1.000 79.96683 421 THR B N 1
ATOM 15707 C CA . THR B 1 421 ? -7.02900 -68.26800 -59.46100 1.000 77.39800 421 THR B CA 1
ATOM 15708 C C . THR B 1 421 ? -8.07200 -69.37100 -59.27800 1.000 78.39610 421 THR B C 1
ATOM 15709 O O . THR B 1 421 ? -7.67800 -70.47700 -58.92000 1.000 79.35761 421 THR B O 1
ATOM 15720 N N . LYS B 1 422 ? -9.35800 -69.08600 -59.46300 1.000 77.58069 422 LYS B N 1
ATOM 15721 C CA . LYS B 1 422 ? -10.44300 -70.09700 -59.37700 1.000 78.06375 422 LYS B CA 1
ATOM 15722 C C . LYS B 1 422 ? -10.33700 -70.93800 -58.10300 1.000 76.44634 422 LYS B C 1
ATOM 15723 O O . LYS B 1 422 ? -10.37900 -72.15600 -58.20400 1.000 76.57925 422 LYS B O 1
ATOM 15742 N N . ASN B 1 423 ? -10.18700 -70.30100 -56.94400 1.000 75.51316 423 ASN B N 1
ATOM 15743 C CA . ASN B 1 423 ? -10.10400 -70.91000 -55.58800 1.000 74.64059 423 ASN B CA 1
ATOM 15744 C C . ASN B 1 423 ? -8.90400 -71.84800 -55.45800 1.000 72.74390 423 ASN B C 1
ATOM 15745 O O . ASN B 1 423 ? -8.96600 -72.75000 -54.62600 1.000 71.13485 423 ASN B O 1
ATOM 15756 N N . ASP B 1 424 ? -7.82500 -71.60700 -56.18900 1.000 73.24377 424 ASP B N 1
ATOM 15757 C CA . ASP B 1 424 ? -6.60900 -72.44400 -56.08900 1.000 76.19122 424 ASP B CA 1
ATOM 15758 C C . ASP B 1 424 ? -6.14300 -72.38600 -54.63800 1.000 75.41365 424 ASP B C 1
ATOM 15759 O O . ASP B 1 424 ? -5.65000 -71.32500 -54.25000 1.000 74.00744 424 ASP B O 1
ATOM 15768 N N . PRO B 1 425 ? -6.19300 -73.47000 -53.84400 1.000 76.32406 425 PRO B N 1
ATOM 15769 C CA . PRO B 1 425 ? -5.87300 -73.38300 -52.41900 1.000 76.78494 425 PRO B CA 1
ATOM 15770 C C . PRO B 1 425 ? -4.39000 -73.15700 -52.09600 1.000 78.92870 425 PRO B C 1
ATOM 15771 O O . PRO B 1 425 ? -4.08400 -72.65800 -51.04000 1.000 78.95877 425 PRO B O 1
ATOM 15782 N N . ASP B 1 426 ? -3.49700 -73.55200 -52.99200 1.000 80.35120 426 ASP B N 1
ATOM 15783 C CA . ASP B 1 426 ? -2.04500 -73.33200 -52.81500 1.000 83.01465 426 ASP B CA 1
ATOM 15784 C C . ASP B 1 426 ? -1.78200 -71.85200 -53.06100 1.000 76.51792 426 ASP B C 1
ATOM 15785 O O . ASP B 1 426 ? -0.75600 -71.36900 -52.60800 1.000 74.33680 426 ASP B O 1
ATOM 15794 N N . ALA B 1 427 ? -2.65800 -71.17200 -53.79400 1.000 74.72235 427 ALA B N 1
ATOM 15795 C CA . ALA B 1 427 ? -2.56700 -69.72300 -54.03200 1.000 71.40762 427 ALA B CA 1
ATOM 15796 C C . ALA B 1 427 ? -3.13000 -69.03100 -52.79200 1.000 69.68999 427 ALA B C 1
ATOM 15797 O O . ALA B 1 427 ? -2.63400 -67.96900 -52.43700 1.000 66.37771 427 ALA B O 1
ATOM 15804 N N . LEU B 1 428 ? -4.13300 -69.64800 -52.17000 1.000 71.87319 428 LEU B N 1
ATOM 15805 C CA . LEU B 1 428 ? -4.79600 -69.15700 -50.94400 1.000 72.97204 428 LEU B CA 1
ATOM 15806 C C . LEU B 1 428 ? -3.90400 -69.43300 -49.73800 1.000 72.17477 428 LEU B C 1
ATOM 15807 O O . LEU B 1 428 ? -4.12200 -68.82400 -48.71000 1.000 71.88429 428 LEU B O 1
ATOM 15823 N N . LYS B 1 429 ? -2.97300 -70.37100 -49.84100 1.000 72.47543 429 LYS B N 1
ATOM 15824 C CA . LYS B 1 429 ? -2.05400 -70.68000 -48.72500 1.000 72.41332 429 LYS B CA 1
ATOM 15825 C C . LYS B 1 429 ? -1.00500 -69.57300 -48.71300 1.000 70.32816 429 LYS B C 1
ATOM 15826 O O . LYS B 1 429 ? -0.81100 -68.96100 -47.68000 1.000 68.51780 429 LYS B O 1
ATOM 15845 N N . LYS B 1 430 ? -0.42400 -69.29600 -49.86900 1.000 70.95392 430 LYS B N 1
ATOM 15846 C CA . LYS B 1 430 ? 0.60500 -68.25700 -50.06000 1.000 70.38266 430 LYS B CA 1
ATOM 15847 C C . LYS B 1 430 ? 0.03100 -66.89500 -49.66300 1.000 70.12335 430 LYS B C 1
ATOM 15848 O O . LYS B 1 430 ? 0.62900 -66.22500 -48.81600 1.000 69.57404 430 LYS B O 1
ATOM 15867 N N . ALA B 1 431 ? -1.10200 -66.51400 -50.24700 1.000 68.50987 431 ALA B N 1
ATOM 15868 C CA . ALA B 1 431 ? -1.77900 -65.22100 -50.01500 1.000 67.64890 431 ALA B CA 1
ATOM 15869 C C . ALA B 1 431 ? -2.10700 -65.04100 -48.53100 1.000 64.44366 431 ALA B C 1
ATOM 15870 O O . ALA B 1 431 ? -2.02000 -63.92300 -48.06400 1.000 63.65564 431 ALA B O 1
ATOM 15877 N N . LYS B 1 432 ? -2.51200 -66.08800 -47.82700 1.000 61.26631 432 LYS B N 1
ATOM 15878 C CA . LYS B 1 432 ? -2.80900 -65.99800 -46.38400 1.000 58.16586 432 LYS B CA 1
ATOM 15879 C C . LYS B 1 432 ? -1.50000 -65.76400 -45.63400 1.000 59.07986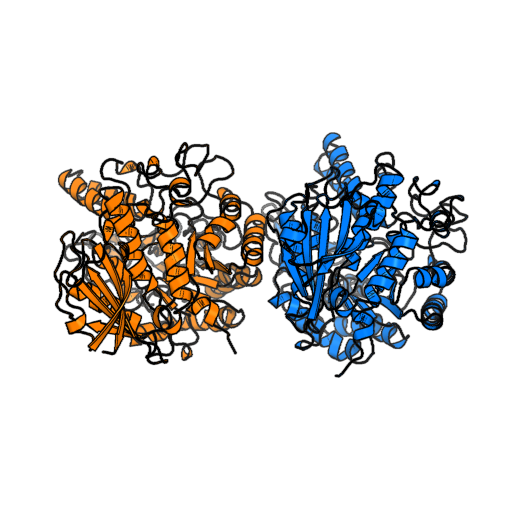 432 LYS B C 1
ATOM 15880 O O . LYS B 1 432 ? -1.47400 -64.94000 -44.74800 1.000 56.42989 432 LYS B O 1
ATOM 15899 N N . LYS B 1 433 ? -0.44600 -66.47800 -46.00800 1.000 65.50126 433 LYS B N 1
ATOM 15900 C CA . LYS B 1 433 ? 0.88100 -66.35800 -45.36500 1.000 69.72973 433 LYS B CA 1
ATOM 15901 C C . LYS B 1 433 ? 1.28600 -64.88500 -45.41300 1.000 67.82806 433 LYS B C 1
ATOM 15902 O O . LYS B 1 433 ? 1.62900 -64.34800 -44.36400 1.000 68.42563 433 LYS B O 1
ATOM 15921 N N . TYR B 1 434 ? 1.20800 -64.26200 -46.58200 1.000 63.43908 434 TYR B N 1
ATOM 15922 C CA . TYR B 1 434 ? 1.55200 -62.84400 -46.79500 1.000 61.64931 434 TYR B CA 1
ATOM 15923 C C . TYR B 1 434 ? 0.80200 -61.99200 -45.77800 1.000 60.90827 434 TYR B C 1
ATOM 15924 O O . TYR B 1 434 ? 1.43500 -61.23600 -45.07000 1.000 61.47533 434 TYR B O 1
ATOM 15942 N N . LEU B 1 435 ? -0.50300 -62.18100 -45.67000 1.000 57.23401 435 LEU B N 1
ATOM 15943 C CA . LEU B 1 435 ? -1.36500 -61.39900 -44.75800 1.000 56.77997 435 LEU B CA 1
ATOM 15944 C C . LEU B 1 435 ? -1.03200 -61.71000 -43.30500 1.000 52.89920 435 LEU B C 1
ATOM 15945 O O . LEU B 1 435 ? -1.17500 -60.81900 -42.50800 1.000 50.38188 435 LEU B O 1
ATOM 15961 N N . GLN B 1 436 ? -0.57800 -62.91600 -42.98600 1.000 53.47532 436 GLN B N 1
ATOM 15962 C CA . GLN B 1 436 ? -0.23500 -63.31400 -41.59700 1.000 52.52024 436 GLN B CA 1
ATOM 15963 C C . GLN B 1 436 ? 1.04400 -62.62200 -41.10400 1.000 53.86710 436 GLN B C 1
ATOM 15964 O O . GLN B 1 436 ? 1.16700 -62.50100 -39.90600 1.000 50.29711 436 GLN B O 1
ATOM 15978 N N . LYS B 1 437 ? 1.88700 -62.08200 -41.97500 1.000 58.47251 437 LYS B N 1
ATOM 15979 C CA . LYS B 1 437 ? 3.09600 -61.34900 -41.54600 1.000 59.37084 437 LYS B CA 1
ATOM 15980 C C . LYS B 1 437 ? 2.94300 -59.83100 -41.71800 1.000 57.12846 437 LYS B C 1
ATOM 15981 O O . LYS B 1 437 ? 3.41900 -59.13900 -40.83000 1.000 57.41006 437 LYS B O 1
ATOM 16000 N N . VAL B 1 438 ? 2.31500 -59.31500 -42.77700 1.000 50.81134 438 VAL B N 1
ATOM 16001 C CA . VAL B 1 438 ? 2.32300 -57.84900 -43.04100 1.000 48.77002 438 VAL B CA 1
ATOM 16002 C C . VAL B 1 438 ? 0.95300 -57.19900 -43.25100 1.000 49.80655 438 VAL B C 1
ATOM 16003 O O . VAL B 1 438 ? 0.96000 -56.09500 -43.76200 1.000 49.36091 438 VAL B O 1
ATOM 16016 N N . ALA B 1 439 ? -0.17200 -57.79000 -42.86500 1.000 50.60587 439 ALA B N 1
ATOM 16017 C CA . ALA B 1 439 ? -1.48700 -57.13900 -43.05200 1.000 50.75380 439 ALA B CA 1
ATOM 16018 C C . ALA B 1 439 ? -1.65500 -56.05500 -41.99600 1.000 49.88671 439 ALA B C 1
ATOM 16019 O O . ALA B 1 439 ? -1.02800 -56.15600 -40.95600 1.000 48.19811 439 ALA B O 1
ATOM 16026 N N . ARG B 1 440 ? -2.56900 -55.12400 -42.23600 1.000 50.90441 440 ARG B N 1
ATOM 16027 C CA . ARG B 1 440 ? -2.87300 -53.99600 -41.33200 1.000 52.04513 440 ARG B CA 1
ATOM 16028 C C . ARG B 1 440 ? -3.69100 -54.47900 -40.13500 1.000 52.64105 440 ARG B C 1
ATOM 16029 O O . ARG B 1 440 ? -3.66800 -53.79300 -39.13900 1.000 53.12685 440 ARG B O 1
ATOM 16050 N N . ASP B 1 441 ? -4.33700 -55.64100 -40.22400 1.000 51.22965 441 ASP B N 1
ATOM 16051 C CA . ASP B 1 441 ? -5.27100 -56.18700 -39.20800 1.000 49.39134 441 ASP B CA 1
ATOM 16052 C C . ASP B 1 441 ? -4.60000 -56.48700 -37.87700 1.000 48.61499 441 ASP B C 1
ATOM 16053 O O . ASP B 1 441 ? -5.27200 -56.40900 -36.87000 1.000 46.59793 441 ASP B O 1
ATOM 16062 N N . HIS B 1 442 ? -3.32000 -56.79400 -37.86700 1.000 51.26107 442 HIS B N 1
ATOM 16063 C CA . HIS B 1 442 ? -2.59500 -57.13100 -36.61800 1.000 50.39188 442 HIS B CA 1
ATOM 16064 C C . HIS B 1 442 ? -2.49400 -55.92400 -35.68300 1.000 48.50022 442 HIS B C 1
ATOM 16065 O O . HIS B 1 442 ? -2.41600 -56.12900 -34.49400 1.000 48.65877 442 HIS B O 1
ATOM 16079 N N . ALA B 1 443 ? -2.47700 -54.72000 -36.23900 1.000 45.13248 443 ALA B N 1
ATOM 16080 C CA . ALA B 1 443 ? -2.41200 -53.43200 -35.53000 1.000 43.48827 443 ALA B CA 1
ATOM 16081 C C . ALA B 1 443 ? -3.79400 -53.01500 -35.02600 1.000 44.06352 443 ALA B C 1
ATOM 16082 O O . ALA B 1 443 ? -3.84300 -52.21400 -34.14000 1.000 41.50447 443 ALA B O 1
ATOM 16089 N N . ARG B 1 444 ? -4.87000 -53.55700 -35.58900 1.000 44.44989 444 ARG B N 1
ATOM 16090 C CA . ARG B 1 444 ? -6.27500 -53.19100 -35.28300 1.000 44.11766 444 ARG B CA 1
ATOM 16091 C C . ARG B 1 444 ? -6.89000 -54.14200 -34.26300 1.000 43.47728 444 ARG B C 1
ATOM 16092 O O . ARG B 1 444 ? -7.93800 -53.83000 -33.75200 1.000 41.70430 444 ARG B O 1
ATOM 16113 N N . SER B 1 445 ? -6.24200 -55.25500 -33.96200 1.000 43.81329 445 SER B N 1
ATOM 16114 C CA . SER B 1 445 ? -6.67400 -56.17300 -32.88300 1.000 44.57774 445 SER B CA 1
ATOM 16115 C C . SER B 1 445 ? -6.76000 -55.33900 -31.59900 1.000 44.14963 445 SER B C 1
ATOM 16116 O O . SER B 1 445 ? -5.79200 -54.67500 -31.30900 1.000 42.56640 445 SER B O 1
ATOM 16124 N N . PRO B 1 446 ? -7.87800 -55.30400 -30.85300 1.000 44.21714 446 PRO B N 1
ATOM 16125 C CA . PRO B 1 446 ? -7.98900 -54.51700 -29.62900 1.000 42.93865 446 PRO B CA 1
ATOM 16126 C C . PRO B 1 446 ? -6.81500 -54.52100 -28.63300 1.000 43.76257 446 PRO B C 1
ATOM 16127 O O . PRO B 1 446 ? -6.21200 -55.52500 -28.44000 1.000 44.53470 446 PRO B O 1
ATOM 16138 N N . MET B 1 447 ? -6.57300 -53.38800 -27.96900 1.000 44.11870 447 MET B N 1
ATOM 16139 C CA . MET B 1 447 ? -5.50800 -53.17100 -26.97200 1.000 43.15563 447 MET B CA 1
ATOM 16140 C C . MET B 1 447 ? -5.72300 -54.14500 -25.81800 1.000 44.20993 447 MET B C 1
ATOM 16141 O O . MET B 1 447 ? -6.84700 -54.25800 -25.38300 1.000 43.69380 447 MET B O 1
ATOM 16155 N N . GLN B 1 448 ? -4.65400 -54.74600 -25.31200 1.000 44.82219 448 GLN B N 1
ATOM 16156 C CA . GLN B 1 448 ? -4.73300 -55.77700 -24.26400 1.000 44.46554 448 GLN B CA 1
ATOM 16157 C C . GLN B 1 448 ? -4.44000 -55.14100 -22.90000 1.000 42.77880 448 GLN B C 1
ATOM 16158 O O . GLN B 1 448 ? -3.28600 -54.87500 -22.64300 1.000 42.93094 448 GLN B O 1
ATOM 16172 N N . TRP B 1 449 ? -5.44600 -54.92000 -22.05600 1.000 40.95774 449 TRP B N 1
ATOM 16173 C CA . TRP B 1 449 ? -5.30200 -54.23800 -20.74700 1.000 40.58981 449 TRP B CA 1
ATOM 16174 C C . TRP B 1 449 ? -5.07000 -55.19700 -19.57700 1.000 41.08640 449 TRP B C 1
ATOM 16175 O O . TRP B 1 449 ? -4.35600 -54.81100 -18.68000 1.000 40.12585 449 TRP B O 1
ATOM 16196 N N . ASP B 1 450 ? -5.71600 -56.35700 -19.55300 1.000 42.83679 450 ASP B N 1
ATOM 16197 C CA . ASP B 1 450 ? -5.59800 -57.32900 -18.43800 1.000 44.31448 450 ASP B CA 1
ATOM 16198 C C . ASP B 1 450 ? -5.93700 -58.73700 -18.96600 1.000 45.14280 450 ASP B C 1
ATOM 16199 O O . ASP B 1 450 ? -5.99200 -58.90000 -20.16900 1.000 44.06874 450 ASP B O 1
ATOM 16208 N N . ALA B 1 451 ? -6.14700 -59.72400 -18.08900 1.000 47.20224 451 ALA B N 1
ATOM 16209 C CA . ALA B 1 451 ? -6.46400 -61.12700 -18.42900 1.000 49.74869 451 ALA B CA 1
ATOM 16210 C C . ALA B 1 451 ? -7.96200 -61.43200 -18.35500 1.000 50.43372 451 ALA B C 1
ATOM 16211 O O . ALA B 1 451 ? -8.28400 -62.60400 -18.31400 1.000 51.62257 451 ALA B O 1
ATOM 16218 N N . SER B 1 452 ? -8.83900 -60.42700 -18.34900 1.000 50.46763 452 SER B N 1
ATOM 16219 C CA . SER B 1 452 ? -10.31700 -60.54200 -18.34300 1.000 50.89409 452 SER B CA 1
ATOM 16220 C C . SER B 1 452 ? -10.84100 -60.91200 -19.72900 1.000 52.04740 452 SER B C 1
ATOM 16221 O O . SER B 1 452 ? -10.08300 -60.92800 -20.68800 1.000 51.07200 452 SER B O 1
ATOM 16229 N N . LYS B 1 453 ? -12.14600 -61.13300 -19.82000 1.000 54.64017 453 LYS B N 1
ATOM 16230 C CA . LYS B 1 453 ? -12.87800 -61.34000 -21.08300 1.000 56.17538 453 LYS B CA 1
ATOM 16231 C C . LYS B 1 453 ? -12.45100 -60.24700 -22.07000 1.000 53.50312 453 LYS B C 1
ATOM 16232 O O . LYS B 1 453 ? -12.57600 -59.08500 -21.70300 1.000 52.55372 453 LYS B O 1
ATOM 16251 N N . HIS B 1 454 ? -11.86800 -60.59800 -23.21800 1.000 51.02814 454 HIS B N 1
ATOM 16252 C CA . HIS B 1 454 ? -11.43500 -59.67400 -24.29200 1.000 49.69644 454 HIS B CA 1
ATOM 16253 C C . HIS B 1 454 ? -10.37700 -58.70900 -23.76800 1.000 49.85882 454 HIS B C 1
ATOM 16254 O O . HIS B 1 454 ? -10.39100 -57.55900 -24.13700 1.000 49.75905 454 HIS B O 1
ATOM 16268 N N . SER B 1 455 ? -9.51400 -59.20300 -22.89300 1.000 49.58571 455 SER B N 1
ATOM 16269 C CA . SER B 1 455 ? -8.36600 -58.49400 -22.29400 1.000 48.54072 455 SER B CA 1
ATOM 16270 C C . SER B 1 455 ? -8.75500 -57.17400 -21.63000 1.000 46.17323 455 SER B C 1
ATOM 16271 O O . SER B 1 455 ? -7.92000 -56.30400 -21.60500 1.000 46.19444 455 SER B O 1
ATOM 16279 N N . GLY B 1 456 ? -9.96600 -57.04800 -21.09300 1.000 45.40455 456 GLY B N 1
ATOM 16280 C CA . GLY B 1 456 ? -10.48200 -55.81900 -20.46400 1.000 43.96963 456 GLY B CA 1
ATOM 16281 C C . GLY B 1 456 ? -10.72000 -54.67700 -21.44400 1.000 42.84311 456 GLY B C 1
ATOM 16282 O O . GLY B 1 456 ? -10.92300 -53.58000 -20.98200 1.000 41.91120 456 GLY B O 1
ATOM 16286 N N . PHE B 1 457 ? -10.76900 -54.92900 -22.74700 1.000 43.28155 457 PHE B N 1
ATOM 16287 C CA . PHE B 1 457 ? -10.96400 -53.89500 -23.77900 1.000 45.30580 457 PHE B CA 1
ATOM 16288 C C . PHE B 1 457 ? -12.43700 -53.51200 -23.85400 1.000 46.13524 457 PHE B C 1
ATOM 16289 O O . PHE B 1 457 ? -12.73400 -52.35700 -24.06200 1.000 43.29256 457 PHE B O 1
ATOM 16306 N N . THR B 1 458 ? -13.32700 -54.47300 -23.65400 1.000 48.18912 458 THR B N 1
ATOM 16307 C CA . THR B 1 458 ? -14.78000 -54.24300 -23.72600 1.000 51.31682 458 THR B CA 1
ATOM 16308 C C . THR B 1 458 ? -15.51800 -55.26400 -22.88200 1.000 54.43296 458 THR B C 1
ATOM 16309 O O . THR B 1 458 ? -14.93500 -56.28400 -22.58000 1.000 55.01765 458 THR B O 1
ATOM 16320 N N . ASP B 1 459 ? -16.75900 -54.96400 -22.53200 1.000 57.32064 459 ASP B N 1
ATOM 16321 C CA . ASP B 1 459 ? -17.65700 -55.86800 -21.78200 1.000 58.79297 459 ASP B CA 1
ATOM 16322 C C . ASP B 1 459 ? -18.49600 -56.70300 -22.75900 1.000 58.30226 459 ASP B C 1
ATOM 16323 O O . ASP B 1 459 ? -18.93900 -57.76800 -22.36800 1.000 58.89034 459 ASP B O 1
ATOM 16332 N N . GLY B 1 460 ? -18.72600 -56.19900 -23.97000 1.000 55.56940 460 GLY B N 1
ATOM 16333 C CA . GLY B 1 460 ? -19.54300 -56.83200 -25.01500 1.000 54.70567 460 GLY B CA 1
ATOM 16334 C C . GLY B 1 460 ? -18.68800 -57.59400 -25.99800 1.000 55.27101 460 GLY B C 1
ATOM 16335 O O . GLY B 1 460 ? -17.65500 -58.09900 -25.57900 1.000 55.35530 460 GLY B O 1
ATOM 16339 N N . GLU B 1 461 ? -19.11000 -57.68400 -27.25300 1.000 54.82109 461 GLU B N 1
ATOM 16340 C CA . GLU B 1 461 ? -18.39400 -58.42200 -28.31000 1.000 56.02339 461 GLU B CA 1
ATOM 16341 C C . GLU B 1 461 ? -17.47200 -57.46100 -29.04300 1.000 50.47978 461 GLU B C 1
ATOM 16342 O O . GLU B 1 461 ? -18.00700 -56.55600 -29.64000 1.000 48.70856 461 GLU B O 1
ATOM 16354 N N . PRO B 1 462 ? -16.14000 -57.64700 -29.11200 1.000 49.85609 462 PRO B N 1
ATOM 16355 C CA . PRO B 1 462 ? -15.31200 -56.69600 -29.81700 1.000 47.92073 462 PRO B CA 1
ATOM 16356 C C . PRO B 1 462 ? -15.62400 -56.69600 -31.31400 1.000 45.82062 462 PRO B C 1
ATOM 16357 O O . PRO B 1 462 ? -15.89000 -57.72900 -31.82800 1.000 45.16302 462 PRO B O 1
ATOM 16368 N N . TRP B 1 463 ? -15.43300 -55.55700 -31.98200 1.000 46.02015 463 TRP B N 1
ATOM 16369 C CA . TRP B 1 463 ? -15.67500 -55.34700 -33.43000 1.000 47.50638 463 TRP B CA 1
ATOM 16370 C C . TRP B 1 463 ? -14.69000 -56.17200 -34.25500 1.000 51.33800 463 TRP B C 1
ATOM 16371 O O . TRP B 1 463 ? -15.01100 -56.48600 -35.38700 1.000 51.22337 463 TRP B O 1
ATOM 16392 N N . MET B 1 464 ? -13.50900 -56.44600 -33.71800 1.000 57.42782 464 MET B N 1
ATOM 16393 C CA . MET B 1 464 ? -12.47600 -57.28100 -34.34300 1.000 62.25097 464 MET B CA 1
ATOM 16394 C C . MET B 1 464 ? -11.93400 -58.20700 -33.26900 1.000 63.51527 464 MET B C 1
ATOM 16395 O O . MET B 1 464 ? -11.96600 -57.82800 -32.10000 1.000 64.31858 464 MET B O 1
ATOM 16409 N N . ILE B 1 465 ? -11.45000 -59.37000 -33.67600 1.000 61.20176 465 ILE B N 1
ATOM 16410 C CA . ILE B 1 465 ? -10.95900 -60.43500 -32.77000 1.000 60.57617 465 ILE B CA 1
ATOM 16411 C C . ILE B 1 465 ? -9.79300 -59.90700 -31.92800 1.000 57.08157 465 ILE B C 1
ATOM 16412 O O . ILE B 1 465 ? -8.91900 -59.27900 -32.49600 1.000 56.53196 465 ILE B O 1
ATOM 16428 N N . VAL B 1 466 ? -9.79700 -60.11900 -30.61700 1.000 53.48161 466 VAL B N 1
ATOM 16429 C CA . VAL B 1 466 ? -8.65700 -59.75500 -29.73300 1.000 49.49372 466 VAL B CA 1
ATOM 16430 C C . VAL B 1 466 ? -7.58300 -60.80800 -29.98500 1.000 48.64756 466 VAL B C 1
ATOM 16431 O O . VAL B 1 466 ? -7.96400 -61.94700 -30.12800 1.000 49.19273 466 VAL B O 1
ATOM 16444 N N . ASN B 1 467 ? -6.31000 -60.44300 -30.07600 1.000 50.61770 467 ASN B N 1
ATOM 16445 C CA . ASN B 1 467 ? -5.21500 -61.41400 -30.29100 1.000 52.13188 467 ASN B CA 1
ATOM 16446 C C . ASN B 1 467 ? -5.34800 -62.48400 -29.20700 1.000 53.08233 467 ASN B C 1
ATOM 16447 O O . ASN B 1 467 ? -5.38100 -62.11900 -28.04500 1.000 52.24044 467 ASN B O 1
ATOM 16458 N N . PRO B 1 468 ? -5.39400 -63.79600 -29.52900 1.000 54.31540 468 PRO B N 1
ATOM 16459 C CA . PRO B 1 468 ? -5.60500 -64.83100 -28.52300 1.000 54.37119 468 PRO B CA 1
ATOM 16460 C C . PRO B 1 468 ? -4.47600 -64.99800 -27.49500 1.000 53.14731 468 PRO B C 1
ATOM 16461 O O . PRO B 1 468 ? -4.76100 -65.50000 -26.47000 1.000 53.26360 468 PRO B O 1
ATOM 16472 N N . ILE B 1 469 ? -3.27800 -64.44900 -27.71900 1.000 52.03110 469 ILE B N 1
ATOM 16473 C CA . ILE B 1 469 ? -2.14700 -64.46700 -26.74500 1.000 50.81604 469 ILE B CA 1
ATOM 16474 C C . ILE B 1 469 ? -2.37400 -63.51600 -25.56300 1.000 49.67723 469 ILE B C 1
ATOM 16475 O O . ILE B 1 469 ? -1.59600 -63.60700 -24.63000 1.000 49.45912 469 ILE B O 1
ATOM 16491 N N . TYR B 1 470 ? -3.40000 -62.66400 -25.56200 1.000 47.89811 470 TYR B N 1
ATOM 16492 C CA . TYR B 1 470 ? -3.73900 -61.71700 -24.47100 1.000 48.31115 470 TYR B CA 1
ATOM 16493 C C . TYR B 1 470 ? -3.56900 -62.30100 -23.06000 1.000 45.69956 470 TYR B C 1
ATOM 16494 O O . TYR B 1 470 ? -3.02800 -61.54500 -22.29600 1.000 45.20653 470 TYR B O 1
ATOM 16512 N N . PRO B 1 471 ? -3.89300 -63.54100 -22.62000 1.000 45.79229 471 PRO B N 1
ATOM 16513 C CA . PRO B 1 471 ? -3.64800 -63.90100 -21.21300 1.000 47.63957 471 PRO B CA 1
ATOM 16514 C C . PRO B 1 471 ? -2.19300 -63.76300 -20.73700 1.000 48.77840 471 PRO B C 1
ATOM 16515 O O . PRO B 1 471 ? -2.00700 -63.52000 -19.59200 1.000 49.27301 471 PRO B O 1
ATOM 16526 N N . GLU B 1 472 ? -1.21400 -63.94500 -21.61800 1.000 51.59201 472 GLU B N 1
ATOM 16527 C CA . GLU B 1 472 ? 0.22200 -63.77000 -21.32100 1.000 54.18473 472 GLU B CA 1
ATOM 16528 C C . GLU B 1 472 ? 0.65000 -62.32200 -21.57900 1.000 51.36385 472 GLU B C 1
ATOM 16529 O O . GLU B 1 472 ? 1.49200 -61.83700 -20.84900 1.000 49.95942 472 GLU B O 1
ATOM 16541 N N . VAL B 1 473 ? 0.09200 -61.66300 -22.59100 1.000 53.32937 473 VAL B N 1
ATOM 16542 C CA . VAL B 1 473 ? 0.50200 -60.29000 -23.00000 1.000 50.91444 473 VAL B CA 1
ATOM 16543 C C . VAL B 1 473 ? -0.58100 -59.26600 -22.66600 1.000 49.19660 473 VAL B C 1
ATOM 16544 O O . VAL B 1 473 ? -1.51300 -59.17400 -23.43000 1.000 49.59916 473 VAL B O 1
ATOM 16557 N N . ASN B 1 474 ? -0.44300 -58.50800 -21.57900 1.000 47.68409 474 ASN B N 1
ATOM 16558 C CA . ASN B 1 474 ? -1.40700 -57.44600 -21.20800 1.000 46.01316 474 ASN B CA 1
ATOM 16559 C C . ASN B 1 474 ? -0.73800 -56.44700 -20.25800 1.000 46.16732 474 ASN B C 1
ATOM 16560 O O . ASN B 1 474 ? 0.25500 -56.79300 -19.63800 1.000 46.57556 474 ASN B O 1
ATOM 16571 N N . VAL B 1 475 ? -1.28900 -55.24200 -20.17400 1.000 45.19962 475 VAL B N 1
ATOM 16572 C CA . VAL B 1 475 ? -0.77400 -54.12100 -19.35500 1.000 44.83045 475 VAL B CA 1
ATOM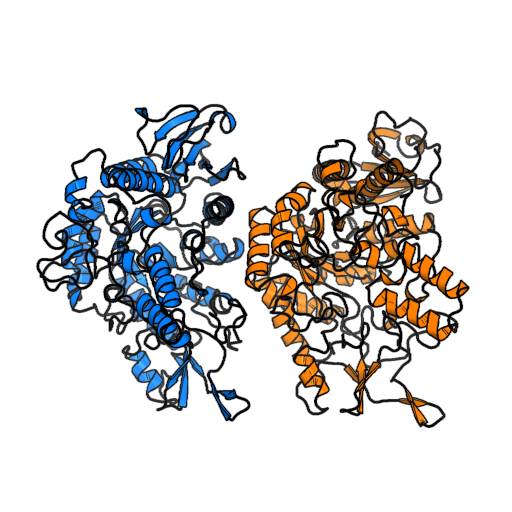 16573 C C . VAL B 1 475 ? -0.72700 -54.52800 -17.88800 1.000 44.47579 475 VAL B C 1
ATOM 16574 O O . VAL B 1 475 ? 0.31000 -54.33400 -17.28300 1.000 43.62406 475 VAL B O 1
ATOM 16587 N N . ALA B 1 476 ? -1.81500 -55.04600 -17.33900 1.000 43.28246 476 ALA B N 1
ATOM 16588 C CA . ALA B 1 476 ? -1.85600 -55.36000 -15.90900 1.000 43.92899 476 ALA B CA 1
ATOM 16589 C C . ALA B 1 476 ? -0.70400 -56.28500 -15.50500 1.000 44.64565 476 ALA B C 1
ATOM 16590 O O . ALA B 1 476 ? -0.05600 -56.07700 -14.46500 1.000 43.47908 476 ALA B O 1
ATOM 16597 N N . ALA B 1 477 ? -0.38600 -57.26800 -16.33300 1.000 45.61750 477 ALA B N 1
ATOM 16598 C CA . ALA B 1 477 ? 0.66700 -58.26200 -16.05800 1.000 47.93584 477 ALA B CA 1
ATOM 16599 C C . ALA B 1 477 ? 2.05100 -57.62600 -16.12000 1.000 48.39057 477 ALA B C 1
ATOM 16600 O O . ALA B 1 477 ? 2.94100 -58.15600 -15.51100 1.000 49.18495 477 ALA B O 1
ATOM 16607 N N . GLN B 1 478 ? 2.22600 -56.52300 -16.82500 1.000 47.11598 478 GLN B N 1
ATOM 16608 C CA . GLN B 1 478 ? 3.54500 -55.88700 -17.00700 1.000 46.11334 478 GLN B CA 1
ATOM 16609 C C . GLN B 1 478 ? 3.74900 -54.63300 -16.15100 1.000 46.81036 478 GLN B C 1
ATOM 16610 O O . GLN B 1 478 ? 4.90000 -54.28000 -15.96600 1.000 48.22126 478 GLN B O 1
ATOM 16624 N N . GLU B 1 479 ? 2.71100 -54.02400 -15.59200 1.000 44.05672 479 GLU B N 1
ATOM 16625 C CA . GLU B 1 479 ? 2.84800 -52.73900 -14.90300 1.000 44.10322 479 GLU B CA 1
ATOM 16626 C C . GLU B 1 479 ? 3.85600 -52.79000 -13.76200 1.000 43.78988 479 GLU B C 1
ATOM 16627 O O . GLU B 1 479 ? 4.65600 -51.86600 -13.56900 1.000 40.91291 479 GLU B O 1
ATOM 16639 N N . TRP B 1 480 ? 3.81200 -53.84800 -12.97500 1.000 45.75507 480 TRP B N 1
ATOM 16640 C CA . TRP B 1 480 ? 4.58100 -53.93200 -11.75500 1.000 45.54389 480 TRP B CA 1
ATOM 16641 C C . TRP B 1 480 ? 5.78500 -54.84000 -11.88100 1.000 43.98027 480 TRP B C 1
ATOM 16642 O O . TRP B 1 480 ? 6.53400 -54.98100 -10.91700 1.000 42.95824 480 TRP B O 1
ATOM 16663 N N . ASP B 1 481 ? 5.98900 -55.43700 -13.04700 1.000 44.19430 481 ASP B N 1
ATOM 16664 C CA . ASP B 1 481 ? 7.13300 -56.29600 -13.29800 1.000 43.60452 481 ASP B CA 1
ATOM 16665 C C . ASP B 1 481 ? 8.27800 -55.42200 -13.79000 1.000 43.21568 481 ASP B C 1
ATOM 16666 O O . ASP B 1 481 ? 8.21600 -54.88800 -14.90600 1.000 42.22837 481 ASP B O 1
ATOM 16675 N N . ALA B 1 482 ? 9.35300 -55.26200 -13.01600 1.000 42.42546 482 ALA B N 1
ATOM 16676 C CA . ALA B 1 482 ? 10.48600 -54.40700 -13.41200 1.000 43.81221 482 ALA B CA 1
ATOM 16677 C C . ALA B 1 482 ? 11.17500 -54.96700 -14.65200 1.000 44.74712 482 ALA B C 1
ATOM 16678 O O . ALA B 1 482 ? 11.84000 -54.20300 -15.32100 1.000 45.45694 482 ALA B O 1
ATOM 16685 N N . ASP B 1 483 ? 11.04300 -56.26400 -14.91400 1.000 43.79593 483 ASP B N 1
ATOM 16686 C CA . ASP B 1 483 ? 11.63500 -56.92500 -16.10000 1.000 46.51568 483 ASP B CA 1
ATOM 16687 C C . ASP B 1 483 ? 10.71300 -56.87400 -17.32800 1.000 44.64984 483 ASP B C 1
ATOM 16688 O O . ASP B 1 483 ? 11.18000 -57.30100 -18.35800 1.000 44.71984 483 ASP B O 1
ATOM 16697 N N . SER B 1 484 ? 9.48000 -56.35900 -17.25600 1.000 43.71765 484 SER B N 1
ATOM 16698 C CA . SER B 1 484 ? 8.53500 -56.33400 -18.41300 1.000 43.26057 484 SER B CA 1
ATOM 16699 C C . SER B 1 484 ? 8.97900 -55.37700 -19.50200 1.000 43.86522 484 SER B C 1
ATOM 16700 O O . SER B 1 484 ? 9.72400 -54.46500 -19.20800 1.000 44.48087 484 SER B O 1
ATOM 16708 N N . GLY B 1 485 ? 8.53800 -55.60200 -20.73900 1.000 42.69606 485 GLY B N 1
ATOM 16709 C CA . GLY B 1 485 ? 8.83500 -54.73600 -21.89000 1.000 42.50584 485 GLY B CA 1
ATOM 16710 C C . GLY B 1 485 ? 8.28500 -53.34300 -21.66400 1.000 42.11202 485 GLY B C 1
ATOM 16711 O O . GLY B 1 485 ? 8.90200 -52.39500 -22.09100 1.000 41.76528 485 GLY B O 1
ATOM 16715 N N . LEU B 1 486 ? 7.14900 -53.25000 -20.99300 1.000 43.47864 486 LEU B N 1
ATOM 16716 C CA . LEU B 1 486 ? 6.51300 -51.96000 -20.66500 1.000 43.36730 486 LEU B CA 1
ATOM 16717 C C . LEU B 1 486 ? 7.48800 -51.14700 -19.82000 1.000 42.60852 486 LEU B C 1
ATOM 16718 O O . LEU B 1 486 ? 7.76300 -50.01600 -20.17300 1.000 42.17719 486 LEU B O 1
ATOM 16734 N N . ASN B 1 487 ? 8.02600 -51.74300 -18.76400 1.000 43.23722 487 ASN B N 1
ATOM 16735 C CA . ASN B 1 487 ? 8.94800 -51.04400 -17.84000 1.000 41.72844 487 ASN B CA 1
ATOM 16736 C C . ASN B 1 487 ? 10.26000 -50.77800 -18.55800 1.000 41.59146 487 ASN B C 1
ATOM 16737 O O . ASN B 1 487 ? 10.83500 -49.76200 -18.29700 1.000 42.16221 487 ASN B O 1
ATOM 16748 N N . PHE B 1 488 ? 10.65100 -51.61300 -19.50000 1.000 42.22260 488 PHE B N 1
ATOM 16749 C CA . PHE B 1 488 ? 11.89600 -51.38300 -20.25700 1.000 43.39588 488 PHE B CA 1
ATOM 16750 C C . PHE B 1 488 ? 11.72900 -50.13600 -21.11700 1.000 43.02219 488 PHE B C 1
ATOM 16751 O O . PHE B 1 488 ? 12.67300 -49.39300 -21.24500 1.000 42.79046 488 PHE B O 1
ATOM 16768 N N . TRP B 1 489 ? 10.55300 -49.94700 -21.70200 1.000 43.12029 489 TRP B N 1
ATOM 16769 C CA . TRP B 1 489 ? 10.24200 -48.78600 -22.57000 1.000 41.39446 489 TRP B CA 1
ATOM 16770 C C . TRP B 1 489 ? 10.30900 -47.50400 -21.74000 1.000 40.47013 489 TRP B C 1
ATOM 16771 O O . TRP B 1 489 ? 10.95800 -46.59000 -22.16000 1.000 39.90680 489 TRP B O 1
ATOM 16792 N N . ARG B 1 490 ? 9.63200 -47.46800 -20.60800 1.000 40.16486 490 ARG B N 1
ATOM 16793 C CA . ARG B 1 490 ? 9.64500 -46.30400 -19.69900 1.000 41.58402 490 ARG B CA 1
ATOM 16794 C C . ARG B 1 490 ? 11.09200 -45.98000 -19.34400 1.000 41.43980 490 ARG B C 1
ATOM 16795 O O . ARG B 1 490 ? 11.49700 -44.84600 -19.49700 1.000 40.31214 490 ARG B O 1
ATOM 16816 N N . HIS B 1 491 ? 11.84400 -46.99200 -18.93300 1.000 41.22835 491 HIS B N 1
ATOM 16817 C CA . HIS B 1 491 ? 13.26400 -46.85900 -18.56300 1.000 40.41925 491 HIS B CA 1
ATOM 16818 C C . HIS B 1 491 ? 14.02500 -46.21700 -19.70600 1.000 39.82028 491 HIS B C 1
ATOM 16819 O O . HIS B 1 491 ? 14.65200 -45.21200 -19.48800 1.000 39.68110 491 HIS B O 1
ATOM 16833 N N . ILE B 1 492 ? 13.97400 -46.80100 -20.88700 1.000 41.37187 492 ILE B N 1
ATOM 16834 C CA . ILE B 1 492 ? 14.78900 -46.30600 -22.02500 1.000 42.11874 492 ILE B CA 1
ATOM 16835 C C . ILE B 1 492 ? 14.30400 -44.94200 -22.52400 1.000 41.20468 492 ILE B C 1
ATOM 16836 O O . ILE B 1 492 ? 15.10200 -44.26300 -23.10800 1.000 41.80828 492 ILE B O 1
ATOM 16852 N N . LEU B 1 493 ? 13.04600 -44.57200 -22.33800 1.000 39.38564 493 LEU B N 1
ATOM 16853 C CA . LEU B 1 493 ? 12.58600 -43.22700 -22.75600 1.000 40.35117 493 LEU B CA 1
ATOM 16854 C C . LEU B 1 493 ? 13.18900 -42.22100 -21.76900 1.000 39.92578 493 LEU B C 1
ATOM 16855 O O . LEU B 1 493 ? 13.55800 -41.15600 -22.19900 1.000 38.42743 493 LEU B O 1
ATOM 16871 N N . LYS B 1 494 ? 13.28500 -42.59100 -20.49400 1.000 43.15712 494 LYS B N 1
ATOM 16872 C CA . LYS B 1 494 ? 13.93900 -41.78100 -19.44100 1.000 44.92409 494 LYS B CA 1
ATOM 16873 C C . LYS B 1 494 ? 15.39700 -41.62300 -19.85200 1.000 43.61850 494 LYS B C 1
ATOM 16874 O O . LYS B 1 494 ? 15.90400 -40.52500 -19.76900 1.000 44.63789 494 LYS B O 1
ATOM 16893 N N . PHE B 1 495 ? 16.02700 -42.69600 -20.31500 1.000 42.15308 495 PHE B N 1
ATOM 16894 C CA . PHE B 1 495 ? 17.43200 -42.67500 -20.75800 1.000 41.45845 495 PHE B CA 1
ATOM 16895 C C . PHE B 1 495 ? 17.54900 -41.75100 -21.97100 1.000 43.25181 495 PHE B C 1
ATOM 16896 O O . PHE B 1 495 ? 18.46800 -40.96700 -22.01800 1.000 42.58727 495 PHE B O 1
ATOM 16913 N N . ARG B 1 496 ? 16.61800 -41.84400 -22.91600 1.000 41.22035 496 ARG B N 1
ATOM 16914 C CA . ARG B 1 496 ? 16.58800 -41.01500 -24.14400 1.000 42.37480 496 ARG B CA 1
ATOM 16915 C C . ARG B 1 496 ? 16.56300 -39.53600 -23.74900 1.000 42.21198 496 ARG B C 1
ATOM 16916 O O . ARG B 1 496 ? 17.35000 -38.78500 -24.26200 1.000 40.24662 496 ARG B O 1
ATOM 16937 N N . ARG B 1 497 ? 15.64600 -39.16500 -22.87200 1.000 43.61444 497 ARG B N 1
ATOM 16938 C CA . ARG B 1 497 ? 15.45100 -37.78100 -22.39000 1.000 47.85832 497 ARG B CA 1
ATOM 16939 C C . ARG B 1 497 ? 16.73700 -37.24300 -21.75500 1.000 48.05122 497 ARG B C 1
ATOM 16940 O O . ARG B 1 497 ? 17.15600 -36.16200 -22.11200 1.000 45.39173 497 ARG B O 1
ATOM 16961 N N . GLN B 1 498 ? 17.38600 -38.00100 -20.88000 1.000 51.28460 498 GLN B N 1
ATOM 16962 C CA . GLN B 1 498 ? 18.62700 -37.55100 -20.19800 1.000 53.93951 498 GLN B CA 1
ATOM 16963 C C . GLN B 1 498 ? 19.77700 -37.37900 -21.19000 1.000 52.16530 498 GLN B C 1
ATOM 16964 O O . GLN B 1 498 ? 20.62100 -36.54600 -20.94500 1.000 53.84190 498 GLN B O 1
ATOM 16978 N N . HIS B 1 499 ? 19.76800 -38.12700 -22.27500 1.000 49.28494 499 HIS B N 1
ATOM 16979 C CA . HIS B 1 499 ? 20.84500 -38.11500 -23.28000 1.000 48.45103 499 HIS B CA 1
ATOM 16980 C C . HIS B 1 499 ? 20.32800 -37.62700 -24.63500 1.000 46.00281 499 HIS B C 1
ATOM 16981 O O . HIS B 1 499 ? 20.86500 -38.04800 -25.63900 1.000 43.61941 499 HIS B O 1
ATOM 16995 N N . LYS B 1 500 ? 19.43000 -36.64100 -24.63600 1.000 46.59180 500 LYS B N 1
ATOM 16996 C CA . LYS B 1 500 ? 18.80100 -36.02400 -25.83900 1.000 48.95603 500 LYS B CA 1
ATOM 16997 C C . LYS B 1 500 ? 19.84700 -35.67000 -26.88700 1.000 48.34098 500 LYS B C 1
ATOM 16998 O O . LYS B 1 500 ? 19.68400 -36.00200 -28.03600 1.000 47.89558 500 LYS B O 1
ATOM 17017 N N . ASP B 1 501 ? 20.94400 -35.06700 -26.46900 1.000 48.86578 501 ASP B N 1
ATOM 17018 C CA . ASP B 1 501 ? 22.06700 -34.62300 -27.31800 1.000 50.05086 501 ASP B CA 1
ATOM 17019 C C . ASP B 1 501 ? 22.64700 -35.76800 -28.16600 1.000 48.20507 501 ASP B C 1
ATOM 17020 O O . ASP B 1 501 ? 23.12700 -35.49400 -29.25300 1.000 47.58863 501 ASP B O 1
ATOM 17029 N N . VAL B 1 502 ? 22.64600 -37.00000 -27.67700 1.000 46.01533 502 VAL B N 1
ATOM 17030 C CA . VAL B 1 502 ? 23.19400 -38.18100 -28.39300 1.000 46.43418 502 VAL B CA 1
ATOM 17031 C C . VAL B 1 502 ? 22.08200 -38.97300 -29.09900 1.000 45.12306 502 VAL B C 1
ATOM 17032 O O . VAL B 1 502 ? 22.23800 -39.29100 -30.25700 1.000 44.60505 502 VAL B O 1
ATOM 17045 N N . MET B 1 503 ? 21.01400 -39.28300 -28.38200 1.000 44.35555 503 MET B N 1
ATOM 17046 C CA . MET B 1 503 ? 19.88800 -40.12400 -28.82500 1.000 44.88997 503 MET B CA 1
ATOM 17047 C C . MET B 1 503 ? 18.95100 -39.38800 -29.78500 1.000 45.63005 503 MET B C 1
ATOM 17048 O O . MET B 1 503 ? 18.61900 -39.96700 -30.80800 1.000 44.75774 503 MET B O 1
ATOM 17062 N N . VAL B 1 504 ? 18.54900 -38.17200 -29.44900 1.000 43.36575 504 VAL B N 1
ATOM 17063 C CA . VAL B 1 504 ? 17.56900 -37.37900 -30.23100 1.000 42.22944 504 VAL B CA 1
ATOM 17064 C C . VAL B 1 504 ? 18.23300 -36.53800 -31.31100 1.000 43.39005 504 VAL B C 1
ATOM 17065 O O . VAL B 1 504 ? 17.75700 -36.55100 -32.41600 1.000 44.39544 504 VAL B O 1
ATOM 17078 N N . TYR B 1 505 ? 19.27100 -35.79300 -30.98400 1.000 45.97191 505 TYR B N 1
ATOM 17079 C CA . TYR B 1 505 ? 19.87600 -34.84600 -31.94200 1.000 47.42427 505 TYR B CA 1
ATOM 17080 C C . TYR B 1 505 ? 21.19300 -35.33100 -32.50600 1.000 47.57126 505 TYR B C 1
ATOM 17081 O O . TYR B 1 505 ? 21.82600 -34.53200 -33.15900 1.000 48.32315 505 TYR B O 1
ATOM 17099 N N . GLY B 1 506 ? 21.67900 -36.55100 -32.18400 1.000 47.71613 506 GLY B N 1
ATOM 17100 C CA . GLY B 1 506 ? 22.97100 -37.10900 -32.59300 1.000 49.30359 506 GLY B CA 1
ATOM 17101 C C . GLY B 1 506 ? 23.07500 -37.41700 -34.07100 1.000 50.36296 506 GLY B C 1
ATOM 17102 O O . GLY B 1 506 ? 22.04800 -37.65400 -34.65300 1.000 50.10669 506 GLY B O 1
ATOM 17106 N N . THR B 1 507 ? 24.26700 -37.47100 -34.69600 1.000 51.38027 507 THR B N 1
ATOM 17107 C CA . THR B 1 507 ? 24.46600 -37.82800 -36.10500 1.000 52.87013 507 THR B CA 1
ATOM 17108 C C . THR B 1 507 ? 24.77200 -39.32100 -36.10400 1.000 53.48118 507 THR B C 1
ATOM 17109 O O . THR B 1 507 ? 25.42400 -39.78400 -35.17800 1.000 53.17338 507 THR B O 1
ATOM 17120 N N . LEU B 1 508 ? 24.26800 -40.06000 -37.07900 1.000 53.40556 508 LEU B N 1
ATOM 17121 C CA . LEU B 1 508 ? 24.47000 -41.51500 -37.12100 1.000 52.33015 508 LEU B CA 1
ATOM 17122 C C . LEU B 1 508 ? 25.53300 -41.81000 -38.16500 1.000 54.30002 508 LEU B C 1
ATOM 17123 O O . LEU B 1 508 ? 25.56400 -41.10800 -39.14900 1.000 54.39630 508 LEU B O 1
ATOM 17139 N N . GLU B 1 509 ? 26.39900 -42.77900 -37.90800 1.000 58.34333 509 GLU B N 1
ATOM 17140 C CA . GLU B 1 509 ? 27.45200 -43.24500 -38.82700 1.000 61.09254 509 GLU B CA 1
ATOM 17141 C C . GLU B 1 509 ? 27.41400 -44.76000 -38.68000 1.000 58.08544 509 GLU B C 1
ATOM 17142 O O . GLU B 1 509 ? 27.26900 -45.22800 -37.56000 1.000 56.51454 509 GLU B O 1
ATOM 17154 N N . VAL B 1 510 ? 27.47400 -45.50300 -39.77000 1.000 58.05236 510 VAL B N 1
ATOM 17155 C CA . VAL B 1 510 ? 27.34200 -46.97800 -39.70200 1.000 57.54431 510 VAL B CA 1
ATOM 17156 C C . VAL B 1 510 ? 28.74000 -47.57000 -39.63400 1.000 57.82701 510 VAL B C 1
ATOM 17157 O O . VAL B 1 510 ? 29.60800 -47.05100 -40.29900 1.000 58.79685 510 VAL B O 1
ATOM 17170 N N . LEU B 1 511 ? 28.96300 -48.62000 -38.85900 1.000 57.49779 511 LEU B N 1
ATOM 17171 C CA . LEU B 1 511 ? 30.27800 -49.29900 -38.80200 1.000 59.38632 511 LEU B CA 1
ATOM 17172 C C . LEU B 1 511 ? 30.09100 -50.76200 -39.16900 1.000 59.79144 511 LEU B C 1
ATOM 17173 O O . LEU B 1 511 ? 28.96000 -51.23500 -39.06500 1.000 59.91469 511 LEU B O 1
ATOM 17189 N N . ASP B 1 512 ? 31.17100 -51.43000 -39.57200 1.000 60.10062 512 ASP B N 1
ATOM 17190 C CA . ASP B 1 512 ? 31.19000 -52.87200 -39.91500 1.000 61.64072 512 ASP B CA 1
ATOM 17191 C C . ASP B 1 512 ? 29.99800 -53.16600 -40.81600 1.000 59.34795 512 ASP B C 1
ATOM 17192 O O . ASP B 1 512 ? 29.23900 -54.03700 -40.47300 1.000 58.94204 512 ASP B O 1
ATOM 17201 N N . LYS B 1 513 ? 29.88500 -52.43700 -41.92500 1.000 61.21995 513 LYS B N 1
ATOM 17202 C CA . LYS B 1 513 ? 28.76000 -52.43000 -42.89900 1.000 63.27866 513 LYS B CA 1
ATOM 17203 C C . LYS B 1 513 ? 28.39700 -53.82900 -43.40200 1.000 65.57131 513 LYS B C 1
ATOM 17204 O O . LYS B 1 513 ? 27.21600 -54.06600 -43.57800 1.000 63.77700 513 LYS B O 1
ATOM 17223 N N . GLU B 1 514 ? 29.36800 -54.72100 -43.57400 1.000 71.52741 514 GLU B N 1
ATOM 17224 C CA . GLU B 1 514 ? 29.18100 -56.08600 -44.11400 1.000 75.73082 514 GLU B CA 1
ATOM 17225 C C . GLU B 1 514 ? 28.70500 -57.07700 -43.05500 1.000 72.31660 514 GLU B C 1
ATOM 17226 O O . GLU B 1 514 ? 28.29700 -58.15500 -43.46500 1.000 73.08837 514 GLU B O 1
ATOM 17238 N N . ASN B 1 515 ? 28.79200 -56.77300 -41.76100 1.000 67.38569 515 ASN B N 1
ATOM 17239 C CA . ASN B 1 515 ? 28.34300 -57.74800 -40.73500 1.000 64.91079 515 ASN B CA 1
ATOM 17240 C C . ASN B 1 515 ? 26.87000 -58.05200 -41.02700 1.000 64.83220 515 ASN B C 1
ATOM 17241 O O . ASN B 1 515 ? 26.09900 -57.11700 -41.02600 1.000 62.65849 515 ASN B O 1
ATOM 17252 N N . THR B 1 516 ? 26.50700 -59.29700 -41.32300 1.000 67.45002 516 THR B N 1
ATOM 17253 C CA . THR B 1 516 ? 25.12300 -59.68800 -41.65400 1.000 69.25920 516 THR B CA 1
ATOM 17254 C C . THR B 1 516 ? 24.39800 -60.19700 -40.41400 1.000 68.82627 516 THR B C 1
ATOM 17255 O O . THR B 1 516 ? 23.20300 -60.40600 -40.51000 1.000 66.89378 516 THR B O 1
ATOM 17266 N N . LYS B 1 517 ? 25.10000 -60.43400 -39.31200 1.000 70.99390 517 LYS B N 1
ATOM 17267 C CA . LYS B 1 517 ? 24.48000 -60.91800 -38.05900 1.000 71.17648 517 LYS B CA 1
ATOM 17268 C C . LYS B 1 517 ? 24.29100 -59.76600 -37.06100 1.000 68.27703 517 LYS B C 1
ATOM 17269 O O . LYS B 1 517 ? 23.33900 -59.82200 -36.30700 1.000 69.39322 517 LYS B O 1
ATOM 17288 N N . VAL B 1 518 ? 25.11500 -58.72000 -37.09900 1.000 62.80859 518 VAL B N 1
ATOM 17289 C CA . VAL B 1 518 ? 25.08100 -57.62000 -36.09700 1.000 58.66843 518 VAL B CA 1
ATOM 17290 C C . VAL B 1 518 ? 25.09400 -56.26700 -36.80600 1.000 56.94576 518 VAL B C 1
ATOM 17291 O O . VAL B 1 518 ? 25.82900 -56.14900 -37.76000 1.000 57.66485 518 VAL B O 1
ATOM 17304 N N . PHE B 1 519 ? 24.33900 -55.28500 -36.31300 1.000 55.98753 519 PHE B N 1
ATOM 17305 C CA . PHE B 1 519 ? 24.28800 -53.89500 -36.80900 1.000 54.51142 519 PHE B CA 1
ATOM 17306 C C . PHE B 1 519 ? 25.01700 -53.01500 -35.78200 1.000 53.80428 519 PHE B C 1
ATOM 17307 O O . PHE B 1 519 ? 24.63300 -53.05700 -34.62600 1.000 52.79324 519 PHE B O 1
ATOM 17324 N N . THR B 1 520 ? 26.04200 -52.28100 -36.18300 1.000 51.80702 520 THR B N 1
ATOM 17325 C CA . THR B 1 520 ? 26.76400 -51.35100 -35.30700 1.000 51.29883 520 THR B CA 1
ATOM 17326 C C . THR B 1 520 ? 26.68900 -49.94700 -35.89400 1.000 50.59774 520 THR B C 1
ATOM 17327 O O . THR B 1 520 ? 26.99300 -49.80800 -37.05800 1.000 51.32826 520 THR B O 1
ATOM 17338 N N . PHE B 1 521 ? 26.32300 -48.94500 -35.10600 1.000 49.92974 521 PHE B N 1
ATOM 17339 C CA . PHE B 1 521 ? 26.27800 -47.53100 -35.53100 1.000 49.04200 521 PHE B CA 1
ATOM 17340 C C . PHE B 1 521 ? 26.69100 -46.68600 -34.33500 1.000 49.29868 521 PHE B C 1
ATOM 17341 O O . PHE B 1 521 ? 26.50900 -47.11400 -33.21900 1.000 49.90106 521 PHE B O 1
ATOM 17358 N N . THR B 1 522 ? 27.24900 -45.51700 -34.57500 1.000 52.15871 522 THR B N 1
ATOM 17359 C CA . THR B 1 522 ? 27.63000 -44.58900 -33.49600 1.000 54.10332 522 THR B CA 1
ATOM 17360 C C . THR B 1 522 ? 26.66200 -43.40900 -33.50300 1.000 51.94826 522 THR B C 1
ATOM 17361 O O . THR B 1 522 ? 26.22800 -43.03700 -34.58400 1.000 51.23007 522 THR B O 1
ATOM 17372 N N . LYS B 1 523 ? 26.32300 -42.87500 -32.33700 1.000 49.46704 523 LYS B N 1
ATOM 17373 C CA . LYS B 1 523 ? 25.50600 -41.66100 -32.18900 1.000 48.80447 523 LYS B CA 1
ATOM 17374 C C . LYS B 1 523 ? 26.46100 -40.60300 -31.62300 1.000 51.23694 523 LYS B C 1
ATOM 17375 O O . LYS B 1 523 ? 27.02100 -40.85800 -30.57400 1.000 50.34159 523 LYS B O 1
ATOM 17394 N N . ALA B 1 524 ? 26.66300 -39.47300 -32.29000 1.000 54.61966 524 ALA B N 1
ATOM 17395 C CA . ALA B 1 524 ? 27.59200 -38.44600 -31.83800 1.000 57.69072 524 ALA B CA 1
ATOM 17396 C C . ALA B 1 524 ? 26.87400 -37.11700 -31.63200 1.000 59.66053 524 ALA B C 1
ATOM 17397 O O . ALA B 1 524 ? 26.11100 -36.66900 -32.49700 1.000 60.97352 524 ALA B O 1
ATOM 17404 N N . SER B 1 525 ? 27.13000 -36.50300 -30.48500 1.000 60.08502 525 SER B N 1
ATOM 17405 C CA . SER B 1 525 ? 26.61700 -35.20500 -30.08800 1.000 61.68915 525 SER B CA 1
ATOM 17406 C C . SER B 1 525 ? 27.50200 -34.09500 -30.65900 1.000 64.61710 525 SER B C 1
ATOM 17407 O O . SER B 1 525 ? 28.54600 -34.34500 -31.26900 1.000 64.17421 525 SER B O 1
ATOM 17415 N N . GLU B 1 526 ? 27.05400 -32.85100 -30.49000 1.000 68.91885 526 GLU B N 1
ATOM 17416 C CA . GLU B 1 526 ? 27.91800 -31.69600 -30.72200 1.000 72.31617 526 GLU B CA 1
ATOM 17417 C C . GLU B 1 526 ? 28.80000 -31.41700 -29.51300 1.000 70.67643 526 GLU B C 1
ATOM 17418 O O . GLU B 1 526 ? 29.77700 -30.66700 -29.62600 1.000 71.10127 526 GLU B O 1
ATOM 17430 N N . SER B 1 527 ? 28.46900 -32.01800 -28.37000 1.000 68.04291 527 SER B N 1
ATOM 17431 C CA . SER B 1 527 ? 29.34000 -32.00800 -27.20700 1.000 68.43167 527 SER B CA 1
ATOM 17432 C C . SER B 1 527 ? 30.63600 -32.78500 -27.42500 1.000 71.13999 527 SER B C 1
ATOM 17433 O O . SER B 1 527 ? 31.61200 -32.54300 -26.71100 1.000 72.16180 527 SER B O 1
ATOM 17441 N N . GLY B 1 528 ? 30.67000 -33.69300 -28.39700 1.000 73.07560 528 GLY B N 1
ATOM 17442 C CA . GLY B 1 528 ? 31.76100 -34.63500 -28.53600 1.000 73.89379 528 GLY B CA 1
ATOM 17443 C C . GLY B 1 528 ? 31.34100 -36.02400 -28.08800 1.000 72.91178 528 GLY B C 1
ATOM 17444 O O . GLY B 1 528 ? 31.75700 -37.03300 -28.67100 1.000 74.35073 528 GLY B O 1
ATOM 17448 N N . ARG B 1 529 ? 30.49100 -36.07800 -27.05600 1.000 68.52242 529 ARG B N 1
ATOM 17449 C CA . ARG B 1 529 ? 30.03200 -37.34900 -26.51500 1.000 64.21501 529 ARG B CA 1
ATOM 17450 C C . ARG B 1 529 ? 29.49100 -38.23600 -27.63200 1.000 58.46536 529 ARG B C 1
ATOM 17451 O O . ARG B 1 529 ? 28.82000 -37.76400 -28.55700 1.000 58.50116 529 ARG B O 1
ATOM 17472 N N . THR B 1 530 ? 29.84300 -39.52000 -27.60700 1.000 53.93978 530 THR B N 1
ATOM 17473 C CA . THR B 1 530 ? 29.55900 -40.47100 -28.69100 1.000 51.82488 530 THR B CA 1
ATOM 17474 C C . THR B 1 530 ? 29.17400 -41.82200 -28.10700 1.000 50.51436 530 THR B C 1
ATOM 17475 O O . THR B 1 530 ? 29.94100 -42.33700 -27.32000 1.000 49.19173 530 THR B O 1
ATOM 17486 N N . PHE B 1 531 ? 28.01000 -42.36000 -28.44100 1.000 48.88485 531 PHE B N 1
ATOM 17487 C CA . PHE B 1 531 ? 27.61000 -43.69700 -28.00300 1.000 48.11860 531 PHE B CA 1
ATOM 17488 C C . PHE B 1 531 ? 27.81000 -44.67400 -29.14900 1.000 49.26126 531 PHE B C 1
ATOM 17489 O O . PHE B 1 531 ? 27.78400 -44.24500 -30.27300 1.000 49.40980 531 PHE B O 1
ATOM 17506 N N . LEU B 1 532 ? 28.10600 -45.92800 -28.84800 1.000 50.28563 532 LEU B N 1
ATOM 17507 C CA . LEU B 1 532 ? 28.08100 -46.99100 -29.83900 1.000 49.58522 532 LEU B CA 1
ATOM 17508 C C . LEU B 1 532 ? 26.94400 -47.94600 -29.49000 1.000 49.69584 532 LEU B C 1
ATOM 17509 O O . LEU B 1 532 ? 26.75400 -48.31200 -28.32300 1.000 49.09316 532 LEU B O 1
ATOM 17525 N N . VAL B 1 533 ? 26.18600 -48.33300 -30.50400 1.000 46.81108 533 VAL B N 1
ATOM 17526 C CA . VAL B 1 533 ? 25.02400 -49.19700 -30.29100 1.000 46.64927 533 VAL B CA 1
ATOM 17527 C C . VAL B 1 533 ? 25.28500 -50.43100 -31.14100 1.000 48.05766 533 VAL B C 1
ATOM 17528 O O . VAL B 1 533 ? 25.65300 -50.25600 -32.27500 1.000 49.72674 533 VAL B O 1
ATOM 17541 N N . ALA B 1 534 ? 25.18900 -51.61500 -30.57500 1.000 48.56157 534 ALA B N 1
ATOM 17542 C CA . ALA B 1 534 ? 25.33400 -52.87000 -31.30400 1.000 50.60226 534 ALA B CA 1
ATOM 17543 C C . ALA B 1 534 ? 24.07900 -53.71200 -31.11000 1.000 51.34638 534 ALA B C 1
ATOM 17544 O O . ALA B 1 534 ? 23.63500 -53.92300 -29.97900 1.000 50.04344 534 ALA B O 1
ATOM 17551 N N . LEU B 1 535 ? 23.50700 -54.18500 -32.20900 1.000 54.12372 535 LEU B N 1
ATOM 17552 C CA . LEU B 1 535 ? 22.30300 -55.00400 -32.16900 1.000 56.09568 535 LEU B CA 1
ATOM 17553 C C . LEU B 1 535 ? 22.55700 -56.31100 -32.91000 1.000 56.57141 535 LEU B C 1
ATOM 17554 O O . LEU B 1 535 ? 22.83100 -56.30100 -34.11500 1.000 57.31763 535 LEU B O 1
ATOM 17570 N N . ASN B 1 536 ? 22.48000 -57.44400 -32.20800 1.000 55.29279 536 ASN B N 1
ATOM 17571 C CA . ASN B 1 536 ? 22.56600 -58.78500 -32.80600 1.000 56.92643 536 ASN B CA 1
ATOM 17572 C C . ASN B 1 536 ? 21.13200 -59.17600 -33.15200 1.000 55.44502 536 ASN B C 1
ATOM 17573 O O . ASN B 1 536 ? 20.41300 -59.52500 -32.24000 1.000 56.27070 536 ASN B O 1
ATOM 17584 N N . PHE B 1 537 ? 20.75500 -59.20500 -34.43200 1.000 55.23948 537 PHE B N 1
ATOM 17585 C CA . PHE B 1 537 ? 19.39400 -59.57300 -34.89200 1.000 55.43064 537 PHE B CA 1
ATOM 17586 C C . PHE B 1 537 ? 19.20200 -61.08900 -34.97600 1.000 58.46758 537 PHE B C 1
ATOM 17587 O O . PHE B 1 537 ? 18.06500 -61.47500 -35.16400 1.000 57.70444 537 PHE B O 1
ATOM 17604 N N . THR B 1 538 ? 20.23000 -61.91000 -34.75400 1.000 62.10637 538 THR B N 1
ATOM 17605 C CA . THR B 1 538 ? 20.12200 -63.34600 -34.97000 1.000 65.61869 538 THR B CA 1
ATOM 17606 C C . THR B 1 538 ? 19.52500 -64.06100 -33.75600 1.000 67.76172 538 THR B C 1
ATOM 17607 O O . THR B 1 538 ? 19.22100 -63.44900 -32.73400 1.000 66.04092 538 THR B O 1
ATOM 17618 N N . ASP B 1 539 ? 19.32600 -65.37700 -33.85400 1.000 73.66158 539 ASP B N 1
ATOM 17619 C CA . ASP B 1 539 ? 18.82100 -66.21500 -32.74200 1.000 77.70787 539 ASP B CA 1
ATOM 17620 C C . ASP B 1 539 ? 19.96400 -67.02500 -32.10600 1.000 76.04580 539 ASP B C 1
ATOM 17621 O O . ASP B 1 539 ? 19.64000 -67.88500 -31.28300 1.000 74.24973 539 ASP B O 1
ATOM 17630 N N . LYS B 1 540 ? 21.23300 -66.78900 -32.46500 1.000 76.84049 540 LYS B N 1
ATOM 17631 C CA . LYS B 1 540 ? 22.37600 -67.47000 -31.87000 1.000 77.29247 540 LYS B CA 1
ATOM 17632 C C . LYS B 1 540 ? 23.33800 -66.44500 -31.28400 1.000 74.00106 540 LYS B C 1
ATOM 17633 O O . LYS B 1 540 ? 23.43200 -65.31800 -31.77500 1.000 75.19114 540 LYS B O 1
ATOM 17652 N N . ALA B 1 541 ? 24.10500 -66.84400 -30.26500 1.000 68.18092 541 ALA B N 1
ATOM 17653 C CA . ALA B 1 541 ? 25.13200 -65.99400 -29.63200 1.000 65.93675 541 ALA B CA 1
ATOM 17654 C C . ALA B 1 541 ? 26.20700 -65.73700 -30.68000 1.000 66.94923 541 ALA B C 1
ATOM 17655 O O . ALA B 1 541 ? 26.52300 -66.65100 -31.42800 1.000 68.67840 541 ALA B O 1
ATOM 17662 N N . VAL B 1 542 ? 26.77400 -64.54200 -30.71900 1.000 66.12718 542 VAL B N 1
ATOM 17663 C CA . VAL B 1 542 ? 27.75900 -64.16100 -31.76000 1.000 66.30298 542 VAL B CA 1
ATOM 17664 C C . VAL B 1 542 ? 28.95100 -63.47900 -31.09700 1.000 65.75441 542 VAL B C 1
ATOM 17665 O O . VAL B 1 542 ? 28.72900 -62.73900 -30.18900 1.000 65.43027 542 VAL B O 1
ATOM 17678 N N . ASP B 1 543 ? 30.17200 -63.73500 -31.53500 1.000 65.96073 543 ASP B N 1
ATOM 17679 C CA . ASP B 1 543 ? 31.34300 -63.05300 -31.00500 1.000 66.32533 543 ASP B CA 1
ATOM 17680 C C . ASP B 1 543 ? 31.34700 -61.60700 -31.50100 1.000 64.49211 543 ASP B C 1
ATOM 17681 O O . ASP B 1 543 ? 31.01400 -61.34100 -32.65300 1.000 64.16516 543 ASP B O 1
ATOM 17690 N N . TYR B 1 544 ? 31.73300 -60.67800 -30.62000 1.000 64.46871 544 TYR B N 1
ATOM 17691 C CA . TYR B 1 544 ? 31.71900 -59.24900 -30.94000 1.000 63.44531 544 TYR B CA 1
ATOM 17692 C C . TYR B 1 544 ? 32.68600 -58.55200 -29.99200 1.000 65.49200 544 TYR B C 1
ATOM 17693 O O . TYR B 1 544 ? 32.45600 -58.53000 -28.77900 1.000 64.59481 544 TYR B O 1
ATOM 17711 N N . ASP B 1 545 ? 33.75400 -57.99200 -30.53400 1.000 68.33197 545 ASP B N 1
ATOM 17712 C CA . ASP B 1 545 ? 34.70900 -57.22400 -29.74800 1.000 71.28654 545 ASP B CA 1
ATOM 17713 C C . ASP B 1 545 ? 34.45400 -55.75100 -30.03500 1.000 69.43872 545 ASP B C 1
ATOM 17714 O O . ASP B 1 545 ? 34.68300 -55.27600 -31.15400 1.000 69.67612 545 ASP B O 1
ATOM 17723 N N . VAL B 1 546 ? 33.98200 -55.01500 -29.03100 1.000 67.02611 546 VAL B N 1
ATOM 17724 C CA . VAL B 1 546 ? 33.78200 -53.59000 -29.26000 1.000 65.44813 546 VAL B CA 1
ATOM 17725 C C . VAL B 1 546 ? 35.12500 -52.85700 -29.29600 1.000 64.93187 546 VAL B C 1
ATOM 17726 O O . VAL B 1 546 ? 35.25500 -51.84300 -29.99300 1.000 64.37795 546 VAL B O 1
ATOM 17739 N N . ASP B 1 547 ? 36.14700 -53.36100 -28.58600 1.000 65.22738 547 ASP B N 1
ATOM 17740 C CA . ASP B 1 547 ? 37.49700 -52.81300 -28.71100 1.000 66.31929 547 ASP B CA 1
ATOM 17741 C C . ASP B 1 547 ? 37.91700 -52.65700 -30.18200 1.000 65.87540 547 ASP B C 1
ATOM 17742 O O . ASP B 1 547 ? 38.77900 -51.84900 -30.50100 1.000 64.44935 547 ASP B O 1
ATOM 17751 N N . GLN B 1 548 ? 37.38800 -53.47000 -31.08100 1.000 67.82227 548 GLN B N 1
ATOM 17752 C CA . GLN B 1 548 ? 37.65600 -53.36300 -32.53200 1.000 70.02773 548 GLN B CA 1
ATOM 17753 C C . GLN B 1 548 ? 37.22900 -52.01500 -33.13200 1.000 67.55967 548 GLN B C 1
ATOM 17754 O O . GLN B 1 548 ? 37.78500 -51.67400 -34.16300 1.000 67.34113 548 GLN B O 1
ATOM 17768 N N . PHE B 1 549 ? 36.24300 -51.32300 -32.55900 1.000 65.31483 549 PHE B N 1
ATOM 17769 C CA . PHE B 1 549 ? 35.69400 -50.03600 -33.06200 1.000 65.35457 549 PHE B CA 1
ATOM 17770 C C . PHE B 1 549 ? 35.82700 -48.87800 -32.07100 1.000 64.20368 549 PHE B C 1
ATOM 17771 O O . PHE B 1 549 ? 35.38300 -47.78400 -32.40000 1.000 63.17231 549 PHE B O 1
ATOM 17788 N N . ALA B 1 550 ? 36.38200 -49.09300 -30.89000 1.000 64.94279 550 ALA B N 1
ATOM 17789 C CA . ALA B 1 550 ? 36.50300 -48.01700 -29.88900 1.000 66.44022 550 ALA B CA 1
ATOM 17790 C C . ALA B 1 550 ? 37.76300 -48.20900 -29.05200 1.000 68.92014 550 ALA B C 1
ATOM 17791 O O . ALA B 1 550 ? 37.93700 -49.31100 -28.56100 1.000 66.55567 550 ALA B O 1
ATOM 17798 N N . SER B 1 551 ? 38.58300 -47.17000 -28.86800 1.000 76.31317 551 SER B N 1
ATOM 17799 C CA . SER B 1 551 ? 39.80800 -47.22400 -28.03800 1.000 78.79308 551 SER B CA 1
ATOM 17800 C C . SER B 1 551 ? 39.41100 -47.58900 -26.60900 1.000 77.04444 551 SER B C 1
ATOM 17801 O O . SER B 1 551 ? 39.84400 -48.63100 -26.13500 1.000 78.64104 551 SER B O 1
ATOM 17809 N N . LYS B 1 552 ? 38.57800 -46.76800 -25.98100 1.000 72.40178 552 LYS B N 1
ATOM 17810 C CA . LYS B 1 552 ? 38.08700 -46.94800 -24.59600 1.000 71.75193 552 LYS B CA 1
ATOM 17811 C C . LYS B 1 552 ? 36.58000 -47.14200 -24.69300 1.000 70.10910 552 LYS B C 1
ATOM 17812 O O . LYS B 1 552 ? 35.97400 -46.49200 -25.52100 1.000 70.75048 552 LYS B O 1
ATOM 17831 N N . SER B 1 553 ? 35.99400 -48.00600 -23.89000 1.000 67.79160 553 SER B N 1
ATOM 17832 C CA . SER B 1 553 ? 34.53800 -48.24700 -23.95500 1.000 66.15699 553 SER B CA 1
ATOM 17833 C C . SER B 1 553 ? 33.99900 -48.60700 -22.57100 1.000 63.06080 553 SER B C 1
ATOM 17834 O O . SER B 1 553 ? 34.71300 -49.24600 -21.81900 1.000 63.23033 553 SER B O 1
ATOM 17842 N N . THR B 1 554 ? 32.76500 -48.22100 -22.27400 1.000 60.31526 554 THR B N 1
ATOM 17843 C CA . THR B 1 554 ? 32.09100 -48.47500 -21.01000 1.000 57.77576 554 THR B CA 1
ATOM 17844 C C . THR B 1 554 ? 30.65000 -48.87000 -21.31100 1.000 56.90361 554 THR B C 1
ATOM 17845 O O . THR B 1 554 ? 29.92600 -48.10700 -21.96900 1.000 55.71200 554 THR B O 1
ATOM 17856 N N . LEU B 1 555 ? 30.18200 -50.03100 -20.78000 1.000 54.86133 555 LEU B N 1
ATOM 17857 C CA . LEU B 1 555 ? 28.80800 -50.58300 -20.89800 1.000 53.57306 555 LEU B CA 1
ATOM 17858 C C . LEU B 1 555 ? 27.82800 -49.68900 -20.18900 1.000 53.10522 555 LEU B C 1
ATOM 17859 O O . LEU B 1 555 ? 27.89200 -49.63700 -18.97400 1.000 53.44373 555 LEU B O 1
ATOM 17875 N N . LEU B 1 556 ? 26.92400 -49.05400 -20.92900 1.000 52.11700 556 LEU B N 1
ATOM 17876 C CA . LEU B 1 556 ? 25.88900 -48.22400 -20.28400 1.000 50.53274 556 LEU B CA 1
ATOM 17877 C C . LEU B 1 556 ? 24.64200 -49.05700 -20.05100 1.000 51.26711 556 LEU B C 1
ATOM 17878 O O . LEU B 1 556 ? 24.15300 -49.06900 -18.94700 1.000 49.83311 556 LEU B O 1
ATOM 17894 N N . LEU B 1 557 ? 24.17000 -49.76400 -21.07000 1.000 52.75131 557 LEU B N 1
ATOM 17895 C CA . LEU B 1 557 ? 22.88400 -50.48100 -20.97900 1.000 53.14597 557 LEU B CA 1
ATOM 17896 C C . LEU B 1 557 ? 22.82300 -51.63100 -21.98700 1.000 52.45881 557 LEU B C 1
ATOM 17897 O O . LEU B 1 557 ? 23.27300 -51.43900 -23.09200 1.000 53.75539 557 LEU B O 1
ATOM 17913 N N . SER B 1 558 ? 22.28700 -52.78500 -21.60400 1.000 51.03671 558 SER B N 1
ATOM 17914 C CA . SER B 1 558 ? 22.08500 -53.95600 -22.48400 1.000 50.87007 558 SER B CA 1
ATOM 17915 C C . SER B 1 558 ? 20.62000 -54.34300 -22.35900 1.000 50.31007 558 SER B C 1
ATOM 17916 O O . SER B 1 558 ? 20.10700 -54.25000 -21.25900 1.000 50.07556 558 SER B O 1
ATOM 17924 N N . SER B 1 559 ? 19.99500 -54.79800 -23.43900 1.000 50.12925 559 SER B N 1
ATOM 17925 C CA . SER B 1 559 ? 18.56100 -55.16100 -23.47200 1.000 50.32826 559 SER B CA 1
ATOM 17926 C C . SER B 1 559 ? 18.28700 -56.42900 -22.67700 1.000 51.14930 559 SER B C 1
ATOM 17927 O O . SER B 1 559 ? 17.18000 -56.57900 -22.24900 1.000 50.37211 559 SER B O 1
ATOM 17935 N N . ILE B 1 560 ? 19.28000 -57.28800 -22.47800 1.000 51.97519 560 ILE B N 1
ATOM 17936 C CA . ILE B 1 560 ? 19.12500 -58.56500 -21.73200 1.000 51.98501 560 ILE B CA 1
ATOM 17937 C C . ILE B 1 560 ? 19.52000 -58.40600 -20.26600 1.000 51.16395 560 ILE B C 1
ATOM 17938 O O . ILE B 1 560 ? 19.39700 -59.39100 -19.55900 1.000 50.66002 560 ILE B O 1
ATOM 17954 N N . GLY B 1 561 ? 19.95600 -57.22500 -19.82900 1.000 48.36495 561 GLY B N 1
ATOM 17955 C CA . GLY B 1 561 ? 20.38900 -56.99000 -18.44700 1.000 48.06983 561 GLY B CA 1
ATOM 17956 C C . GLY B 1 561 ? 21.89600 -56.90700 -18.41900 1.000 48.77771 561 GLY B C 1
ATOM 17957 O O . GLY B 1 561 ? 22.51600 -57.74100 -19.03000 1.000 49.74740 561 GLY B O 1
ATOM 17961 N N . ASN B 1 562 ? 22.47500 -55.93800 -17.73300 1.000 48.39383 562 ASN B N 1
ATOM 17962 C CA . ASN B 1 562 ? 23.93500 -55.73400 -17.74900 1.000 49.57912 562 ASN B CA 1
ATOM 17963 C C . ASN B 1 562 ? 24.66300 -56.92700 -17.12100 1.000 52.01181 562 ASN B C 1
ATOM 17964 O O . ASN B 1 562 ? 25.77200 -57.15900 -17.53600 1.000 53.33412 562 ASN B O 1
ATOM 17975 N N . VAL B 1 563 ? 24.08400 -57.67200 -16.18300 1.000 53.03634 563 VAL B N 1
ATOM 17976 C CA . VAL B 1 563 ? 24.84300 -58.77100 -15.56000 1.000 54.31536 563 VAL B CA 1
ATOM 17977 C C . VAL B 1 563 ? 24.93800 -59.96200 -16.51500 1.000 55.14397 563 VAL B C 1
ATOM 17978 O O . VAL B 1 563 ? 25.87700 -60.77100 -16.43800 1.000 55.72858 563 VAL B O 1
ATOM 17991 N N . HIS B 1 564 ? 23.98300 -60.08400 -17.43300 1.000 54.52423 564 HIS B N 1
ATOM 17992 C CA . HIS B 1 564 ? 23.88100 -61.22100 -18.36700 1.000 54.50874 564 HIS B CA 1
ATOM 17993 C C . HIS B 1 564 ? 24.74800 -60.94300 -19.57700 1.000 53.78374 564 HIS B C 1
ATOM 17994 O O . HIS B 1 564 ? 25.09700 -61.88600 -20.25200 1.000 53.10665 564 HIS B O 1
ATOM 18008 N N . HIS B 1 565 ? 25.07600 -59.68300 -19.82800 1.000 54.52248 565 HIS B N 1
ATOM 18009 C CA . HIS B 1 565 ? 25.94300 -59.30600 -20.95800 1.000 56.36891 565 HIS B CA 1
ATOM 18010 C C . HIS B 1 565 ? 27.27400 -60.01000 -20.75300 1.000 58.63021 565 HIS B C 1
ATOM 18011 O O . HIS B 1 565 ? 27.79500 -59.93700 -19.65200 1.000 58.77364 565 HIS B O 1
ATOM 18025 N N . LYS B 1 566 ? 27.81500 -60.67700 -21.75400 1.000 63.31655 566 LYS B N 1
ATOM 18026 C CA . LYS B 1 566 ? 29.11000 -61.34400 -21.57300 1.000 66.36254 566 LYS B CA 1
ATOM 18027 C C . LYS B 1 566 ? 30.12900 -60.65800 -22.49400 1.000 66.69612 566 LYS B C 1
ATOM 18028 O O . LYS B 1 566 ? 29.92500 -60.71200 -23.70400 1.000 67.65331 566 LYS B O 1
ATOM 18047 N N . SER B 1 567 ? 31.19500 -60.04000 -21.95900 1.000 64.44686 567 SER B N 1
ATOM 18048 C CA . SER B 1 567 ? 32.31300 -59.45100 -22.68500 1.000 64.29847 567 SER B CA 1
ATOM 18049 C C . SER B 1 567 ? 32.72900 -60.33300 -23.84900 1.000 63.23690 567 SER B C 1
ATOM 18050 O O . SER B 1 567 ? 32.91200 -61.54100 -23.69700 1.000 65.11409 567 SER B O 1
ATOM 18058 N N . GLY B 1 568 ? 32.88400 -59.72300 -25.01100 1.000 59.74276 568 GLY B N 1
ATOM 18059 C CA . GLY B 1 568 ? 33.33600 -60.45600 -26.16200 1.000 59.14112 568 GLY B CA 1
ATOM 18060 C C . GLY B 1 568 ? 32.26600 -61.07300 -27.02200 1.000 60.29497 568 GLY B C 1
ATOM 18061 O O . GLY B 1 568 ? 32.60500 -61.64900 -28.06300 1.000 61.86071 568 GLY B O 1
ATOM 18065 N N . SER B 1 569 ? 31.00600 -61.00200 -26.63500 1.000 60.07980 569 SER B N 1
ATOM 18066 C CA . SER B 1 569 ? 29.92800 -61.59400 -27.44900 1.000 61.35502 569 SER B CA 1
ATOM 18067 C C . SER B 1 569 ? 28.61700 -60.85400 -27.23300 1.000 58.24060 569 SER B C 1
ATOM 18068 O O . SER B 1 569 ? 28.54200 -60.04200 -26.33800 1.000 56.55346 569 SER B O 1
ATOM 18076 N N . LEU B 1 570 ? 27.64000 -61.14100 -28.07700 1.000 57.39523 570 LEU B N 1
ATOM 18077 C CA . LEU B 1 570 ? 26.26600 -60.62200 -27.97700 1.000 56.48382 570 LEU B CA 1
ATOM 18078 C C . LEU B 1 570 ? 25.36300 -61.85100 -27.93800 1.000 57.77433 570 LEU B C 1
ATOM 18079 O O . LEU B 1 570 ? 25.52800 -62.70100 -28.79000 1.000 59.20682 570 LEU B O 1
ATOM 18095 N N . GLN B 1 571 ? 24.40200 -61.92200 -27.02500 1.000 58.26462 571 GLN B N 1
ATOM 18096 C CA . GLN B 1 571 ? 23.45900 -63.04900 -26.88100 1.000 59.46293 571 GLN B CA 1
ATOM 18097 C C . GLN B 1 571 ? 22.33400 -62.91100 -27.92100 1.000 60.67989 571 GLN B C 1
ATOM 18098 O O . GLN B 1 571 ? 22.24500 -61.86000 -28.54800 1.000 58.76966 571 GLN B O 1
ATOM 18112 N N . PRO B 1 572 ? 21.49300 -63.93500 -28.18500 1.000 64.04191 572 PRO B N 1
ATOM 18113 C CA . PRO B 1 572 ? 20.42900 -63.80600 -29.17100 1.000 65.57310 572 PRO B CA 1
ATOM 18114 C C . PRO B 1 572 ? 19.54600 -62.57100 -28.91000 1.000 64.10935 572 PRO B C 1
ATOM 18115 O O . PRO B 1 572 ? 19.12900 -62.41800 -27.79800 1.000 63.38609 572 PRO B O 1
ATOM 18126 N N . LEU B 1 573 ? 19.33000 -61.71500 -29.91300 1.000 61.73892 573 LEU B N 1
ATOM 18127 C CA . LEU B 1 573 ? 18.51100 -60.47900 -29.83400 1.000 59.35683 573 LEU B CA 1
ATOM 18128 C C . LEU B 1 573 ? 18.98400 -59.58600 -28.68300 1.000 57.28766 573 LEU B C 1
ATOM 18129 O O . LEU B 1 573 ? 18.15500 -59.09100 -27.94200 1.000 56.41543 573 LEU B O 1
ATOM 18145 N N . GLU B 1 574 ? 20.28500 -59.39700 -28.54600 1.000 55.74276 574 GLU B N 1
ATOM 18146 C CA . GLU B 1 574 ? 20.83700 -58.51400 -27.50300 1.000 53.48622 574 GLU B CA 1
ATOM 18147 C C . GLU B 1 574 ? 21.14800 -57.18200 -28.17400 1.000 52.01747 574 GLU B C 1
ATOM 18148 O O . GLU B 1 574 ? 21.71300 -57.20500 -29.24300 1.000 52.35016 574 GLU B O 1
ATOM 18160 N N . ALA B 1 575 ? 20.79600 -56.07000 -27.54900 1.000 50.79366 575 ALA B N 1
ATOM 18161 C CA . ALA B 1 575 ? 21.06900 -54.72000 -28.05100 1.000 49.12223 575 ALA B CA 1
ATOM 18162 C C . ALA B 1 575 ? 21.86600 -54.05200 -26.93900 1.000 48.59900 575 ALA B C 1
ATOM 18163 O O . ALA B 1 575 ? 21.44000 -54.14800 -25.80400 1.000 48.01348 575 ALA B O 1
ATOM 18170 N N . VAL B 1 576 ? 23.00100 -53.44800 -27.23400 1.000 49.79617 576 VAL B N 1
ATOM 18171 C CA . VAL B 1 576 ? 23.81300 -52.82800 -26.16400 1.000 50.71664 576 VAL B CA 1
ATOM 18172 C C . VAL B 1 576 ? 24.20700 -51.42000 -26.57800 1.000 49.23759 576 VAL B C 1
ATOM 18173 O O . VAL B 1 576 ? 24.45800 -51.21200 -27.74400 1.000 49.14554 576 VAL B O 1
ATOM 18186 N N . ILE B 1 577 ? 24.31000 -50.52700 -25.60800 1.000 48.65684 577 ILE B N 1
ATOM 18187 C CA . ILE B 1 577 ? 24.72600 -49.12500 -25.80400 1.000 48.05436 577 ILE B CA 1
ATOM 18188 C C . ILE B 1 577 ? 25.98800 -48.89700 -24.96900 1.000 48.63860 577 ILE B C 1
ATOM 18189 O O . ILE B 1 577 ? 25.89100 -49.05000 -23.76200 1.000 47.98525 577 ILE B O 1
ATOM 18205 N N . PHE B 1 578 ? 27.13900 -48.66500 -25.58600 1.000 48.52396 578 PHE B N 1
ATOM 18206 C CA . PHE B 1 578 ? 28.32300 -48.21300 -24.85900 1.000 51.00792 578 PHE B CA 1
ATOM 18207 C C . PHE B 1 578 ? 28.56900 -46.72000 -25.08700 1.000 50.42956 578 PHE B C 1
ATOM 18208 O O . PHE B 1 578 ? 28.18500 -46.15100 -26.11900 1.000 50.85362 578 PHE B O 1
ATOM 18225 N N . GLU B 1 579 ? 29.30000 -46.12100 -24.15200 1.000 50.81072 579 GLU B N 1
ATOM 18226 C CA . GLU B 1 579 ? 29.84500 -44.75000 -24.24500 1.000 53.91538 579 GLU B CA 1
ATOM 18227 C C . GLU B 1 579 ? 31.28300 -44.99500 -24.69600 1.000 54.64313 579 GLU B C 1
ATOM 18228 O O . GLU B 1 579 ? 31.91900 -45.82000 -24.06200 1.000 51.99502 579 GLU B O 1
ATOM 18240 N N . ILE B 1 580 ? 31.75200 -44.38900 -25.78700 1.000 58.76010 580 ILE B N 1
ATOM 18241 C CA . ILE B 1 580 ? 33.07300 -44.72500 -26.39000 1.000 61.92476 580 ILE B CA 1
ATOM 18242 C C . ILE B 1 580 ? 33.92300 -43.47700 -26.63900 1.000 65.15824 580 ILE B C 1
ATOM 18243 O O . ILE B 1 580 ? 33.43700 -42.37500 -26.42200 1.000 64.12112 580 ILE B O 1
ATOM 18259 N N . HIS B 1 581 ? 35.18000 -43.72100 -27.02700 1.000 69.19846 581 HIS B N 1
ATOM 18260 C CA . HIS B 1 581 ? 36.23500 -42.77400 -27.46500 1.000 72.51446 581 HIS B CA 1
ATOM 18261 C C . HIS B 1 581 ? 36.90200 -43.42300 -28.68200 1.000 73.09052 581 HIS B C 1
ATOM 18262 O O . HIS B 1 581 ? 37.92800 -44.06200 -28.50500 1.000 70.82028 581 HIS B O 1
ATOM 18276 N N . HIS B 1 582 ? 36.29100 -43.29400 -29.86100 1.000 77.80120 582 HIS B N 1
ATOM 18277 C CA . HIS B 1 582 ? 36.71600 -43.92200 -31.13900 1.000 81.79355 582 HIS B CA 1
ATOM 18278 C C . HIS B 1 582 ? 38.23500 -43.83200 -31.31500 1.000 81.15895 582 HIS B C 1
ATOM 18279 O O . HIS B 1 582 ? 38.76600 -42.72100 -31.20700 1.000 79.81139 582 HIS B O 1
#

Radius of gyration: 33.61 Å; Cα contacts (8 Å, |Δi|>4): 2498; chains: 2; bounding box: 86×87×98 Å

Sequence (1144 aa):
QERNTAWWREGTVYQVYPSSFKDSNGDGIGDIPGIISKLDYIKSVGTDIVWLSPHYKSPQVDMGYDISDYKAIHEPYGTFDDCIKLIQECHDRGLKIIFDLVVNHTSDQHEWFKQSRSSKSNAKRDWYIWKPAKYDEQGNRIPPNNWESYFGGSAWEWDEETQEYYLHLFAKEQPDINWRNLQAREAIYKDAILFWLDRGIDGFRIDTVQIYSKPEDFPDAPERVPGQKLQNPSIIVETGPQLHEILQEMNRKAFSKYDIMTVGEGSPPSLEKTLEYVSSSRHEIDMLFSFDFGALDHREIAHTLNDIDMVEMKETVYRWQRLVGKTDGWTTFFLENHDSGRSISRFASDATPEARNRSTKFLAVLQATMSGTLYLYQGQEIGIPNLPDEVPIEEYKDVNSINYYNAVKEDTKNDPDALKKAKKYLQKVARDHARSPMQWDASKHSGFTDGEPWMIVNPIYPEVNVAAQEWDADSGLNFWRHILKFRRQHKDVMVYGTLEVLDKENTKVFTFTKASESGRTFLVALNFTDKAVDYDVDQFASKSTLLLSSIGNVHHKSGSLQPLEAVIFEIHERNTAWWREGTVYQVYPSSFKDSNGDGIGDIPGIISKLDYIKSVGTDIVWLSPHYKSPQVDMGYDISDYKAIHEPYGTFDDCIKLIQECHDRGLKIIFDLVVNHTSDQHEWFKQSRSSKSNAKRDWYIWKPAKYDEQGNRIPPNNWESYFGGSAWEWDEETQEYYLHLFAKEQPDINWRNLQAREAIYKDAILFWLDRGIDGFRIDTVQIYSKPEDFPDAPERVPGQKLQNPSIIVETGPQLHEILQEMNRKAFSKYDIMTVGEGSPPSLEKTLEYVSSSRHEIDMLFSFDFGALDHREIAHTLNDIDMVEMKETVYRWQRLVGKTDGWTTFFLENHDSGRSISRFASDATPEARNRSTKFLAVLQATMSGTLYLYQGQEIGIPNLPDEVPIEEYKDVNSINYYNAVKEDTKNDPDALKKAKKYLQKVARDHARSPMQWDASKHSGFTDGEPWMIVNPIYPEVNVAAQEWDADSGLNFWRHILKFRRQHKDVMVYGTLEVLDKENTKVFTFTKASESGRTFLVALNFTDKAVDYDVDQFASKSTLLLSSIGNVHHKSGSLQPLEAVIFEIHH